Protein AF-0000000077609471 (afdb_homodimer)

pLDDT: mean 87.35, std 19.73, range [17.83, 98.81]

Foldseek 3Di:
DPPDPPPPCPDPPVVVVVVPDPPDDDDCPDDPDWQDLPLLLPLPQPQPQDLALVVLLVSLLVSLVRSLVSSVVSCCVGPVPDDCVQSVLQSVLSNLVSCLQRVQQFFFKWKAFAQCFLQRQQANPDPCSGHGQFTETNQVCHPFGWRDKEFAAFKIWTAGSFQWIWIAGHCPFQAGQDDDHRNHTDTAPQTGSVGFRWRDWYYYHFKIWTAGSSGWIWMWGWAQDPVGWTAEQDPALVQGGNHTGNHIDTQVVTGQWDDKEYAHFKIWTAHSSQWIKIAGQQLFLARQDDADNPQADPVGHGPSRRCVVGHHHIDTHPAVVHGDRGFQEKEDENFKIWTAHDRQRWIWMFGAFCFLQRACQDRDHGNHIDTNVVCSVFRWRYKYYAHFKIWTATSQQWIWMFGACQFLLGADDPHHHPSDTGNHIDTADQDQDPVRDDSRWSDKEDANFKIWTAHPRGWIWMFGQCLRSQGQCSDRGGHNHIDTRDLQPYFHAADPVGHTHRQADWRWSDKYYYNGMIMTGIHHPPD/DDPPPPPPCPDPPVVVVVVPDPPDPPPCPDDPQFQDQPLLLPLPLPPPQDLALVVLLVSLLVSLVRSLVSSVVSCCVGPVPDDCVQSVLQSVLSNLVSCLLRVQQFFFKWKAFACCFLQRQQANPDPCSGHGQFTETNQVCHPFGWRDKEFAAFKIWTAGNQQWIWIAGHCPFQAGQDDDHRNHTDTAPQTGSVGFRWRDWYYYHFKIWTAGSQGWIWMWGWAQDPVGWTAEQDPALVAGGNHTGNHIDTQVVTGQWDDKEYAHFKIWTAHSSQWIKIAGQQLFLARQDDADNPQADPVGHGPSRRCVVGHHHIDTHPAVVHGDRGFQEKEDENFKIWTAHDRQRWIWMFGAFCFLQRQCQDRDHGNHIDTNVVCSVFRWRYKYYAHFKIWTATSQQWIWMFGACQFLLGADDPHHHPSDTGNHIDTADQDQDPVRDDSRWSDKEDANFKIWTAHPRGWIWMFGQCLRSQGQCSDRGGHNHIDTRDLQPYFHAADPVGHTHRQADWRWSDKYYYNGMIMTGIHHPPD

Organism: Phytophthora infestans (NCBI:txid4787)

InterPro domains:
  IPR000408 Regulator of chromosome condensation, RCC1 [PR00633] (108-124)
  IPR000408 Regulator of chromosome condensation, RCC1 [PR00633] (146-159)
  IPR000408 Regulator of chromosome condensation, RCC1 [PR00633] (165-181)
  IPR000408 Regulator of chromosome condensation, RCC1 [PR00633] (215-231)
  IPR000408 Regulator of chromosome condensation, RCC1 [PR00633] (276-290)
  IPR000408 Regulator of chromosome condensation, RCC1 [PR00633] (386-404)
  IPR000408 Regulator of chromosome condensation, RCC1 [PR00633] (453-474)
  IPR000408 Regulator of chromosome condensation, RCC1 [PS00626] (149-159)
  IPR000408 Regulator of chromosome condensation, RCC1 [PS00626] (444-454)
  IPR000408 Regulator of chromosome condensation, RCC1 [PS50012] (107-162)
  IPR000408 Regulator of chromosome condensation, RCC1 [PS50012] (163-214)
  IPR000408 Regulator of chromosome condensation, RCC1 [PS50012] (215-273)
  IPR000408 Regulator of chromosome condensation, RCC1 [PS50012] (274-343)
  IPR000408 Regulator of chromosome condensation, RCC1 [PS50012] (345-396)
  IPR000408 Regulator of chromosome condensation, RCC1 [PS50012] (397-457)
  IPR000408 Regulator of chromosome condensation, RCC1 [PS50012] (458-524)
  IPR009091 Regulator of chromosome condensation 1/beta-lactamase-inhibitor protein II [G3DSA:2.130.10.30] (95-527)
  IPR009091 Regulator of chromosome condensation 1/beta-lactamase-inhibitor protein II [SSF50985] (106-522)
  IPR051553 Ran GTPase-activating [PTHR45982] (12-523)
  IPR058923 RCC1-like domain [PF25390] (109-520)

Solvent-accessible surface area (backbone atoms only — not comparable to full-atom values): 50930 Å² total; per-residue (Å²): 137,79,85,72,81,78,74,84,72,84,62,79,66,64,63,61,57,69,71,60,63,80,75,84,82,70,94,69,84,67,71,81,65,61,38,62,72,69,35,62,52,61,45,71,69,81,77,70,72,48,88,42,49,64,53,40,37,29,50,50,31,28,37,51,49,52,28,48,53,45,31,50,55,41,30,52,75,66,36,40,48,48,84,60,49,69,60,32,50,48,52,41,53,52,52,48,52,44,41,61,61,31,56,77,59,53,26,43,52,22,25,20,5,40,7,87,49,10,33,44,34,66,32,71,84,47,73,72,38,24,54,26,35,36,42,29,44,27,63,89,48,64,89,46,46,32,45,45,67,27,31,11,34,46,25,26,36,36,26,33,76,56,8,30,38,30,24,22,8,46,51,93,46,20,33,45,22,54,86,77,70,39,35,38,74,39,73,28,78,72,37,15,80,93,54,45,31,39,61,44,59,37,31,17,46,32,21,29,39,33,34,26,65,66,9,38,39,31,34,25,4,27,26,58,49,98,85,64,50,38,25,28,81,55,99,42,42,76,60,12,55,71,31,59,23,50,42,72,38,74,43,77,89,49,64,49,40,66,44,70,39,40,16,40,28,31,37,39,36,29,28,73,49,15,46,45,30,18,25,28,66,41,73,44,19,35,45,23,41,94,61,82,55,71,52,45,47,96,88,66,48,70,39,50,62,57,44,36,63,60,21,51,32,74,42,68,31,29,46,75,93,37,76,45,70,48,35,68,26,62,19,24,15,37,42,23,31,40,40,21,30,54,55,67,11,39,41,30,20,19,3,46,10,83,38,4,31,49,24,63,69,50,47,67,62,28,40,53,55,36,66,24,64,90,44,56,89,39,45,46,53,42,45,34,17,15,53,47,25,27,40,37,33,29,69,85,19,49,40,31,18,19,4,36,24,40,45,14,46,41,20,59,50,89,73,61,44,89,83,36,56,33,26,40,71,35,72,37,67,61,58,54,33,92,67,0,19,30,50,36,36,72,43,71,23,38,9,40,43,27,37,39,35,31,22,73,53,63,42,47,30,18,22,2,46,8,71,42,17,36,43,26,69,66,49,69,46,60,28,30,38,53,35,71,41,57,56,85,62,17,23,65,43,58,51,97,89,62,47,76,34,64,54,62,53,60,48,72,77,44,64,31,25,12,46,42,24,25,37,35,32,30,27,75,57,74,123,136,78,84,73,77,76,71,80,70,78,58,77,65,63,66,60,59,68,71,63,64,80,73,82,83,71,92,66,80,68,72,79,69,62,38,65,71,68,39,63,46,62,46,73,69,83,71,72,71,47,89,43,48,64,54,40,35,30,50,52,30,31,40,48,49,52,30,48,53,45,32,50,55,43,30,52,75,67,36,41,47,46,82,60,50,68,60,33,49,49,50,41,52,52,53,49,51,46,42,59,62,30,57,75,58,55,27,43,52,22,23,22,5,41,8,87,50,10,34,44,34,66,31,70,84,46,73,72,37,24,53,26,38,34,41,29,44,29,64,88,49,64,90,46,46,32,46,46,66,28,31,11,34,46,25,29,37,37,25,31,76,55,8,28,38,29,23,21,7,46,50,94,47,20,33,44,21,53,85,75,70,38,34,38,73,38,73,27,77,72,38,15,78,94,53,44,32,39,60,44,58,36,31,17,46,31,21,28,39,34,31,26,65,68,11,38,40,33,35,23,5,27,26,57,48,97,86,63,49,38,25,28,79,55,99,42,41,77,61,12,54,72,32,60,23,51,41,72,38,73,45,79,88,50,64,50,40,67,45,68,37,40,16,39,27,30,37,41,36,29,27,72,48,14,45,46,30,18,26,28,65,41,73,45,18,34,44,23,43,95,60,82,55,69,52,44,47,96,86,65,46,71,38,50,62,56,43,35,64,60,23,49,34,76,41,67,32,29,46,73,94,37,77,46,69,48,35,68,28,64,20,24,13,37,44,22,30,38,38,20,30,55,56,66,11,40,41,31,19,19,4,46,10,83,37,4,32,47,23,62,68,50,47,67,63,28,41,55,56,37,66,24,64,89,45,57,90,39,47,46,54,42,44,36,17,16,54,48,26,27,41,36,30,29,69,85,18,48,40,32,18,19,3,36,26,40,44,14,46,41,20,58,50,89,75,59,43,89,84,36,54,35,26,39,70,34,72,36,66,61,57,54,33,93,67,0,18,31,49,36,37,73,45,70,24,38,9,41,43,27,37,39,35,31,22,73,54,64,40,44,30,18,21,2,45,7,71,42,17,36,43,25,69,66,49,66,46,62,28,30,36,54,35,69,42,56,55,85,62,14,24,65,43,58,49,97,88,62,48,76,34,65,55,62,53,60,47,70,75,46,64,31,26,13,46,42,24,27,37,37,33,31,27,75,59,74,123

Sequence (1054 aa):
MKRGRVDVGVSKEQYEASLAAPADSHDEVGPFPRAPTQVLQARKIVLATPTSCSQEAARQLAALNRAFLANLKAQWVHNKTDSWTQNMKEYISYAREINAKFGAHAGQMLTFGSGDCGQLGHGVEKDKDLMVEFPLVVRPLVKLEIVRVACGGLHSAAITSAGEVFTWGCDDDGALGRVGDENIPTKVTGFGPQQATAVQVVGGDCHTAVVTLAGKVYTWGCYRDKEGKQWCDAPSAKDAFKKKQTEPFLIKALDNIADVRCGSSFNLARTNDGRVYSWGLGEMGQLGRTVDDQMKDFKGDYKVDMVYNDHLQPKPVTLGNDPLPVVKAIGCGSYHSLFALSSNGYLYTCGLNNYGQLGIGNTENCTELQLVEDLSSKNVAYVDGGSHHSVVLTIDGDVYTFGRADSGQLGMLETCSTGDFKDRPQKVTIPKPKDGGSRQVCMISSGSNHTLALTESNAIFSWGYGDMLALGNGVDRDENKPYQVDWSKATNGKDKKGKKMVFGKAEFLQVEAGGQHSAVLARSTDEMKRGRVDVGVSKEQYEASLAAPADSHDEVGPFPRAPTQVLQARKIVLATPTSCSQEAARQLAALNRAFLANLKAQWVHNKTDSWTQNMKEYISYAREINAKFGAHAGQMLTFGSGDCGQLGHGVEKDKDLMVEFPLVVRPLVKLEIVRVACGGLHSAAITSAGEVFTWGCDDDGALGRVGDENIPTKVTGFGPQQATAVQVVGGDCHTAVVTLAGKVYTWGCYRDKEGKQWCDAPSAKDAFKKKQTEPFLIKALDNIADVRCGSSFNLARTNDGRVYSWGLGEMGQLGRTVDDQMKDFKGDYKVDMVYNDHLQPKPVTLGNDPLPVVKAIGCGSYHSLFALSSNGYLYTCGLNNYGQLGIGNTENCTELQLVEDLSSKNVAYVDGGSHHSVVLTIDGDVYTFGRADSGQLGMLETCSTGDFKDRPQKVTIPKPKDGGSRQVCMISSGSNHTLALTESNAIFSWGYGDMLALGNGVDRDENKPYQVDWSKATNGKDKKGKKMVFGKAEFLQVEAGGQHSAVLARSTDE

Secondary structure (DSSP, 8-state):
-----------HHHHHHGGG----------------TTGGGG--------SSHHHHHHHHHHHHHHHHHHHHHHHHHH-TTS--HHHHHHHHHHHHHHHHHHS---BEEEEEEE-TTSTTSS-SSSHHHHEEEEEEE-GGGTTS-EEEEEE-SSEEEEEETT--EEEEE--TTSTTSS-S-TTS-EEPTTBSTTSB-EEEEEE-SSEEEEEETTS-EEEEE-EE-TT--EE---SSHHHHBT--EEEEEE-TT--SEEEEEE-SSEEEEEETTS-EEEEE--TTSTTSS------B-TTS-B-HHHIIIIISS-EE-EETTEEPPPEEEEEE-SSEEEEEETTT--EEEEE--TTSTT-SSS---EEEEEE-GGGTTS-EEEEEE-SSEEEEEETTS-EEEEEE-TTSTTS--SS--TT-EEEEEEEE-PPPPTT-----EEEEEE-SSEEEEEETTS-EEEEE--TTSTTSSSSSS-EEEEEE--GGG-EEEE-TTSPEEE--SEEEEEEEE-SSEEEEEEEE---/-----------HHHHHHGGGS---S-----------TTGGG---------SSHHHHHHHHHHHHHHHHHHHHHHHHHH-TTS--HHHHHHHHHHHHHHHHHHS---BEEEEEEE-TTSTTSS-SSSHHHHEEEEEEE-GGGTTS-EEEEEE-SSEEEEEETT--EEEEE--TTSTT-S-S-TTS-EEPTTBSTTSB-EEEEEE-SSEEEEEETTS-EEEEE-EE-TT--EE---SSHHHHBT--EEEEEE-TT--SEEEEEE-SSEEEEEETTS-EEEEE--TTSTTSS------B-TTS-B-HHHIIIIISS-EE-EETTEEPPPEEEEEE-SSEEEEEETTT--EEEEE--TTSTT-SSS---EEEEEE-GGGTTS-EEEEEE-SSEEEEEETTS-EEEEEE-TTSTTS--SS--TT-EEEEEEEE-PPPPTT-----EEEEEE-SSEEEEEETTS-EEEEE--TTSTTSSSSSS-EEEEEE--GGG-EEEE-TTSPEEE--SEEEEEEEE-SSEEEEEEEE---

Nearest PDB structures (foldseek):
  3mvd-assembly1_K  TM=8.685E-01  e=1.931E-36  Drosophila melanogaster
  6xzn-assembly1_A  TM=8.607E-01  e=6.988E-33  Arabidopsis thaliana
  8gqe-assembly1_B  TM=8.589E-01  e=3.641E-32  Arabidopsis thaliana
  4dnv-assembly3_A  TM=8.578E-01  e=7.385E-32  Arabidopsis thaliana
  4o2w-assembly4_D  TM=8.608E-01  e=1.487E-29  Homo sapiens

Radius of gyration: 32.78 Å; Cα contacts (8 Å, |Δi|>4): 3124; chains: 2; bounding box: 79×95×109 Å

Structure (mmCIF, N/CA/C/O backbone):
data_AF-0000000077609471-model_v1
#
loop_
_entity.id
_entity.type
_entity.pdbx_description
1 polymer 'Regulator of chromosome condensation (RCC1) repeat'
#
loop_
_atom_site.group_PDB
_atom_site.id
_atom_site.type_symbol
_atom_site.label_atom_id
_atom_site.label_alt_id
_atom_site.label_comp_id
_atom_site.label_asym_id
_atom_site.label_entity_id
_atom_site.label_seq_id
_atom_site.pdbx_PDB_ins_code
_atom_site.Cartn_x
_atom_site.Cartn_y
_atom_site.Cartn_z
_atom_site.occupancy
_atom_site.B_iso_or_equiv
_atom_site.auth_seq_id
_atom_site.auth_comp_id
_atom_site.auth_asym_id
_atom_site.auth_atom_id
_atom_site.pdbx_PDB_model_num
ATOM 1 N N . MET A 1 1 ? -4.031 4.238 -64.625 1 17.83 1 MET A N 1
ATOM 2 C CA . MET A 1 1 ? -2.6 4.273 -64.375 1 17.83 1 MET A CA 1
ATOM 3 C C . MET A 1 1 ? -2.324 3.967 -62.906 1 17.83 1 MET A C 1
ATOM 5 O O . MET A 1 1 ? -2.924 4.574 -62 1 17.83 1 MET A O 1
ATOM 9 N N . LYS A 1 2 ? -1.902 2.736 -62.531 1 18.12 2 LYS A N 1
ATOM 10 C CA . LYS A 1 2 ? -1.72 1.759 -61.469 1 18.12 2 LYS A CA 1
ATOM 11 C C . LYS A 1 2 ? -0.669 2.23 -60.469 1 18.12 2 LYS A C 1
ATOM 13 O O . LYS A 1 2 ? 0.48 2.479 -60.844 1 18.12 2 LYS A O 1
ATOM 18 N N . ARG A 1 3 ? -1.043 3.178 -59.562 1 21.06 3 ARG A N 1
ATOM 19 C CA . ARG A 1 3 ? -0.134 3.955 -58.75 1 21.06 3 ARG A CA 1
ATOM 20 C C . ARG A 1 3 ? 0.844 3.047 -58 1 21.06 3 ARG A C 1
ATOM 22 O O . ARG A 1 3 ? 0.43 2.152 -57.25 1 21.06 3 ARG A O 1
ATOM 29 N N . GLY A 1 4 ? 1.933 2.68 -58.5 1 19 4 GLY A N 1
ATOM 30 C CA . GLY A 1 4 ? 3.02 1.755 -58.219 1 19 4 GLY A CA 1
ATOM 31 C C . GLY A 1 4 ? 3.709 2.027 -56.906 1 19 4 GLY A C 1
ATOM 32 O O . GLY A 1 4 ? 3.895 3.186 -56.531 1 19 4 GLY A O 1
ATOM 33 N N . ARG A 1 5 ? 3.545 1.164 -55.844 1 23.3 5 ARG A N 1
ATOM 34 C CA . ARG A 1 5 ? 3.834 1.027 -54.406 1 23.3 5 ARG A CA 1
ATOM 35 C C . ARG A 1 5 ? 5.324 1.198 -54.156 1 23.3 5 ARG A C 1
ATOM 37 O O . ARG A 1 5 ? 6.109 0.271 -54.344 1 23.3 5 ARG A O 1
ATOM 44 N N . VAL A 1 6 ? 5.914 2.299 -54.656 1 22.89 6 VAL A N 1
ATOM 45 C CA . VAL A 1 6 ? 7.371 2.291 -54.656 1 22.89 6 VAL A CA 1
ATOM 46 C C . VAL A 1 6 ? 7.898 2.115 -53.25 1 22.89 6 VAL A C 1
ATOM 48 O O . VAL A 1 6 ? 7.484 2.832 -52.344 1 22.89 6 VAL A O 1
ATOM 51 N N . ASP A 1 7 ? 8.531 0.964 -52.812 1 20.86 7 ASP A N 1
ATOM 52 C CA . ASP A 1 7 ? 9.094 0.187 -51.719 1 20.86 7 ASP A CA 1
ATOM 53 C C . ASP A 1 7 ? 10.312 0.882 -51.125 1 20.86 7 ASP A C 1
ATOM 55 O O . ASP A 1 7 ? 11.375 0.929 -51.719 1 20.86 7 ASP A O 1
ATOM 59 N N . VAL A 1 8 ? 10.227 2.145 -50.781 1 23.44 8 VAL A N 1
ATOM 60 C CA . VAL A 1 8 ? 11.477 2.852 -50.531 1 23.44 8 VAL A CA 1
ATOM 61 C C . VAL A 1 8 ? 12.242 2.156 -49.406 1 23.44 8 VAL A C 1
ATOM 63 O O . VAL A 1 8 ? 11.727 2.014 -48.281 1 23.44 8 VAL A O 1
ATOM 66 N N . GLY A 1 9 ? 13.156 1.162 -49.594 1 21.67 9 GLY A N 1
ATOM 67 C CA . GLY A 1 9 ? 14.055 0.198 -49 1 21.67 9 GLY A CA 1
ATOM 68 C C . GLY A 1 9 ? 15.102 0.839 -48.094 1 21.67 9 GLY A C 1
ATOM 69 O O . GLY A 1 9 ? 15.992 1.539 -48.562 1 21.67 9 GLY A O 1
ATOM 70 N N . VAL A 1 10 ? 14.719 1.559 -47.031 1 27.59 10 VAL A N 1
ATOM 71 C CA . VAL A 1 10 ? 15.812 2.186 -46.312 1 27.59 10 VAL A CA 1
ATOM 72 C C . VAL A 1 10 ? 16.844 1.131 -45.906 1 27.59 10 VAL A C 1
ATOM 74 O O . VAL A 1 10 ? 16.484 0.086 -45.344 1 27.59 10 VAL A O 1
ATOM 77 N N . SER A 1 11 ? 18.094 1.059 -46.438 1 29.25 11 SER A N 1
ATOM 78 C CA . SER A 1 11 ? 19.141 0.04 -46.469 1 29.25 11 SER A CA 1
ATOM 79 C C . SER A 1 11 ? 19.766 -0.175 -45.094 1 29.25 11 SER A C 1
ATOM 81 O O . SER A 1 11 ? 19.625 0.667 -44.219 1 29.25 11 SER A O 1
ATOM 83 N N . LYS A 1 12 ? 20.469 -1.336 -44.844 1 31.86 12 LYS A N 1
ATOM 84 C CA . LYS A 1 12 ? 21.188 -1.97 -43.75 1 31.86 12 LYS A CA 1
ATOM 85 C C . LYS A 1 12 ? 22.25 -1.033 -43.188 1 31.86 12 LYS A C 1
ATOM 87 O O . LYS A 1 12 ? 22.422 -0.95 -41.969 1 31.86 12 LYS A O 1
ATOM 92 N N . GLU A 1 13 ? 22.844 -0.392 -44.062 1 31.94 13 GLU A N 1
ATOM 93 C CA . GLU A 1 13 ? 24.062 0.355 -43.812 1 31.94 13 GLU A CA 1
ATOM 94 C C . GLU A 1 13 ? 23.797 1.586 -42.938 1 31.94 13 GLU A C 1
ATOM 96 O O . GLU A 1 13 ? 24.578 1.905 -42.062 1 31.94 13 GLU A O 1
ATOM 101 N N . GLN A 1 14 ? 22.75 2.227 -43.344 1 28.56 14 GLN A N 1
ATOM 102 C CA . GLN A 1 14 ? 22.547 3.537 -42.75 1 28.56 14 GLN A CA 1
ATOM 103 C C . GLN A 1 14 ? 22.094 3.404 -41.281 1 28.56 14 GLN A C 1
ATOM 105 O O . GLN A 1 14 ? 22.188 4.355 -40.5 1 28.56 14 GLN A O 1
ATOM 110 N N . TYR A 1 15 ? 21.375 2.303 -41.031 1 27.06 15 TYR A N 1
ATOM 111 C CA . TYR A 1 15 ? 20.906 2.129 -39.688 1 27.06 15 TYR A CA 1
ATOM 112 C C . TYR A 1 15 ? 22.062 1.946 -38.719 1 27.06 15 TYR A C 1
ATOM 114 O O . TYR A 1 15 ? 22.047 2.486 -37.594 1 27.06 15 TYR A O 1
ATOM 122 N N . GLU A 1 16 ? 23.234 1.347 -39.062 1 28.75 16 GLU A N 1
ATOM 123 C CA . GLU A 1 16 ? 24.453 1.095 -38.281 1 28.75 16 GLU A CA 1
ATOM 124 C C . GLU A 1 16 ? 25.125 2.402 -37.875 1 28.75 16 GLU A C 1
ATOM 126 O O . GLU A 1 16 ? 25.688 2.494 -36.781 1 28.75 16 GLU A O 1
ATOM 131 N N . ALA A 1 17 ? 25.234 3.299 -38.75 1 30.55 17 ALA A N 1
ATOM 132 C CA . ALA A 1 17 ? 26.016 4.508 -38.531 1 30.55 17 ALA A CA 1
ATOM 133 C C . ALA A 1 17 ? 25.406 5.359 -37.406 1 30.55 17 ALA A C 1
ATOM 135 O O . ALA A 1 17 ? 26.109 6.102 -36.719 1 30.55 17 ALA A O 1
ATOM 136 N N . SER A 1 18 ? 24.031 5.453 -37.531 1 28.38 18 SER A N 1
ATOM 137 C CA . SER A 1 18 ? 23.438 6.441 -36.625 1 28.38 18 SER A CA 1
ATOM 138 C C . SER A 1 18 ? 23.625 6.043 -35.156 1 28.38 18 SER A C 1
ATOM 140 O O . SER A 1 18 ? 23.219 6.77 -34.25 1 28.38 18 SER A O 1
ATOM 142 N N . LEU A 1 19 ? 24.047 4.793 -34.844 1 27.58 19 LEU A N 1
ATOM 143 C CA . LEU A 1 19 ? 24.406 4.328 -33.531 1 27.58 19 LEU A CA 1
ATOM 144 C C . LEU A 1 19 ? 25.609 5.098 -33 1 27.58 19 LEU A C 1
ATOM 146 O O . LEU A 1 19 ? 26 4.93 -31.828 1 27.58 19 LEU A O 1
ATOM 150 N N . ALA A 1 20 ? 26.469 5.637 -33.781 1 25.31 20 ALA A N 1
ATOM 151 C CA . ALA A 1 20 ? 27.75 6.203 -33.375 1 25.31 20 ALA A CA 1
ATOM 152 C C . ALA A 1 20 ? 27.562 7.586 -32.781 1 25.31 20 ALA A C 1
ATOM 154 O O . ALA A 1 20 ? 28.547 8.312 -32.562 1 25.31 20 ALA A O 1
ATOM 155 N N . ALA A 1 21 ? 26.391 8.281 -33 1 28.08 21 ALA A N 1
ATOM 156 C CA . ALA A 1 21 ? 26.672 9.641 -32.562 1 28.08 21 ALA A CA 1
ATOM 157 C C . ALA A 1 21 ? 27.141 9.672 -31.109 1 28.08 21 ALA A C 1
ATOM 159 O O . ALA A 1 21 ? 26.578 8.969 -30.266 1 28.08 21 ALA A O 1
ATOM 160 N N . PRO A 1 22 ? 28.188 10.43 -30.75 1 24.09 22 PRO A N 1
ATOM 161 C CA . PRO A 1 22 ? 28.859 10.609 -29.453 1 24.09 22 PRO A CA 1
ATOM 162 C C . PRO A 1 22 ? 27.938 11.195 -28.391 1 24.09 22 PRO A C 1
ATOM 164 O O . PRO A 1 22 ? 27.438 12.312 -28.547 1 24.09 22 PRO A O 1
ATOM 167 N N . ALA A 1 23 ? 26.828 10.508 -28.062 1 25.17 23 ALA A N 1
ATOM 168 C CA . ALA A 1 23 ? 25.859 11.156 -27.188 1 25.17 23 ALA A CA 1
ATOM 169 C C . ALA A 1 23 ? 26.562 11.867 -26.031 1 25.17 23 ALA A C 1
ATOM 171 O O . ALA A 1 23 ? 27.547 11.352 -25.469 1 25.17 23 ALA A O 1
ATOM 172 N N . ASP A 1 24 ? 26.391 13.086 -25.781 1 23.73 24 ASP A N 1
ATOM 173 C CA . ASP A 1 24 ? 26.875 14.07 -24.828 1 23.73 24 ASP A CA 1
ATOM 174 C C . ASP A 1 24 ? 26.75 13.562 -23.391 1 23.73 24 ASP A C 1
ATOM 176 O O . ASP A 1 24 ? 25.828 12.805 -23.078 1 23.73 24 ASP A O 1
ATOM 180 N N . SER A 1 25 ? 27.625 13.672 -22.359 1 23.03 25 SER A N 1
ATOM 181 C CA . SER A 1 25 ? 28.203 13.172 -21.125 1 23.03 25 SER A CA 1
ATOM 182 C C . SER A 1 25 ? 27.203 13.25 -19.984 1 23.03 25 SER A C 1
ATOM 184 O O . SER A 1 25 ? 27.266 12.453 -19.031 1 23.03 25 SER A O 1
ATOM 186 N N . HIS A 1 26 ? 26.453 14.344 -19.609 1 21.78 26 HIS A N 1
ATOM 187 C CA . HIS A 1 26 ? 26.344 14.633 -18.188 1 21.78 26 HIS A CA 1
ATOM 188 C C . HIS A 1 26 ? 25.312 13.719 -17.516 1 21.78 26 HIS A C 1
ATOM 190 O O . HIS A 1 26 ? 25.594 13.109 -16.484 1 21.78 26 HIS A O 1
ATOM 196 N N . ASP A 1 27 ? 23.891 14.102 -17.547 1 25.84 27 ASP A N 1
ATOM 197 C CA . ASP A 1 27 ? 23.125 13.867 -16.312 1 25.84 27 ASP A CA 1
ATOM 198 C C . ASP A 1 27 ? 22.734 12.398 -16.188 1 25.84 27 ASP A C 1
ATOM 200 O O . ASP A 1 27 ? 21.953 11.883 -17 1 25.84 27 ASP A O 1
ATOM 204 N N . GLU A 1 28 ? 23.562 11.477 -15.742 1 24.55 28 GLU A N 1
ATOM 205 C CA . GLU A 1 28 ? 23.656 10.039 -15.477 1 24.55 28 GLU A CA 1
ATOM 206 C C . GLU A 1 28 ? 22.516 9.578 -14.555 1 24.55 28 GLU A C 1
ATOM 208 O O . GLU A 1 28 ? 22.641 9.656 -13.336 1 24.55 28 GLU A O 1
ATOM 213 N N . VAL A 1 29 ? 21.297 9.859 -14.812 1 29.89 29 VAL A N 1
ATOM 214 C CA . VAL A 1 29 ? 20.344 9.148 -13.953 1 29.89 29 VAL A CA 1
ATOM 215 C C . VAL A 1 29 ? 20.688 7.656 -13.938 1 29.89 29 VAL A C 1
ATOM 217 O O . VAL A 1 29 ? 20.547 6.969 -14.953 1 29.89 29 VAL A O 1
ATOM 220 N N . GLY A 1 30 ? 21.75 7.176 -13.164 1 27.77 30 GLY A N 1
ATOM 221 C CA . GLY A 1 30 ? 22.312 5.844 -12.977 1 27.77 30 GLY A CA 1
ATOM 222 C C . GLY A 1 30 ? 21.25 4.793 -12.711 1 27.77 30 GLY A C 1
ATOM 223 O O . GLY A 1 30 ? 20.109 5.121 -12.352 1 27.77 30 GLY A O 1
ATOM 224 N N . PRO A 1 31 ? 21.484 3.631 -13.297 1 31.11 31 PRO A N 1
ATOM 225 C CA . PRO A 1 31 ? 20.703 2.398 -13.203 1 31.11 31 PRO A CA 1
ATOM 226 C C . PRO A 1 31 ? 20.312 2.055 -11.758 1 31.11 31 PRO A C 1
ATOM 228 O O . PRO A 1 31 ? 21 2.471 -10.82 1 31.11 31 PRO A O 1
ATOM 231 N N . PHE A 1 32 ? 19.188 1.836 -11.453 1 33.22 32 PHE A N 1
ATOM 232 C CA . PHE A 1 32 ? 18.766 1.425 -10.125 1 33.22 32 PHE A CA 1
ATOM 233 C C . PHE A 1 32 ? 19.766 0.44 -9.516 1 33.22 32 PHE A C 1
ATOM 235 O O . PHE A 1 32 ? 20.094 -0.58 -10.133 1 33.22 32 PHE A O 1
ATOM 242 N N . PRO A 1 33 ? 20.688 0.856 -8.742 1 32.66 33 PRO A N 1
ATOM 243 C CA . PRO A 1 33 ? 21.734 -0.01 -8.188 1 32.66 33 PRO A CA 1
ATOM 244 C C . PRO A 1 33 ? 21.172 -1.279 -7.551 1 32.66 33 PRO A C 1
ATOM 246 O O . PRO A 1 33 ? 20.188 -1.218 -6.805 1 32.66 33 PRO A O 1
ATOM 249 N N . ARG A 1 34 ? 21.469 -2.621 -8.148 1 30.86 34 ARG A N 1
ATOM 250 C CA . ARG A 1 34 ? 21.203 -4.055 -8.047 1 30.86 34 ARG A CA 1
ATOM 251 C C . ARG A 1 34 ? 21.656 -4.602 -6.699 1 30.86 34 ARG A C 1
ATOM 253 O O . ARG A 1 34 ? 22.75 -4.289 -6.227 1 30.86 34 ARG A O 1
ATOM 260 N N . ALA A 1 35 ? 20.844 -4.926 -5.75 1 33.88 35 ALA A N 1
ATOM 261 C CA . ALA A 1 35 ? 21.422 -5.738 -4.684 1 33.88 35 ALA A CA 1
ATOM 262 C C . ALA A 1 35 ? 22.312 -6.84 -5.25 1 33.88 35 ALA A C 1
ATOM 264 O O . ALA A 1 35 ? 21.938 -7.5 -6.227 1 33.88 35 ALA A O 1
ATOM 265 N N . PRO A 1 36 ? 23.609 -6.902 -4.891 1 31.59 36 PRO A N 1
ATOM 266 C CA . PRO A 1 36 ? 24.453 -7.98 -5.398 1 31.59 36 PRO A CA 1
ATOM 267 C C . PRO A 1 36 ? 23.844 -9.359 -5.195 1 31.59 36 PRO A C 1
ATOM 269 O O . PRO A 1 36 ? 23.047 -9.555 -4.273 1 31.59 36 PRO A O 1
ATOM 272 N N . THR A 1 37 ? 24.062 -10.453 -6.129 1 34.44 37 THR A N 1
ATOM 273 C CA . THR A 1 37 ? 23.641 -11.836 -6.32 1 34.44 37 THR A CA 1
ATOM 274 C C . THR A 1 37 ? 23.828 -12.641 -5.035 1 34.44 37 THR A C 1
ATOM 276 O O . THR A 1 37 ? 23.031 -13.531 -4.734 1 34.44 37 THR A O 1
ATOM 279 N N . GLN A 1 38 ? 24.969 -12.375 -4.352 1 32.84 38 GLN A N 1
ATOM 280 C CA . GLN A 1 38 ? 25.406 -13.234 -3.254 1 32.84 38 GLN A CA 1
ATOM 281 C C . GLN A 1 38 ? 24.469 -13.109 -2.055 1 32.84 38 GLN A C 1
ATOM 283 O O . GLN A 1 38 ? 24.375 -14.031 -1.24 1 32.84 38 GLN A O 1
ATOM 288 N N . VAL A 1 39 ? 23.922 -12.016 -1.865 1 32.56 39 VAL A N 1
ATOM 289 C CA . VAL A 1 39 ? 23.297 -11.797 -0.566 1 32.56 39 VAL A CA 1
ATOM 290 C C . VAL A 1 39 ? 21.984 -12.57 -0.493 1 32.56 39 VAL A C 1
ATOM 292 O O . VAL A 1 39 ? 21.547 -12.977 0.59 1 32.56 39 VAL A O 1
ATOM 295 N N . LEU A 1 40 ? 21.281 -12.688 -1.551 1 35.09 40 LEU A N 1
ATOM 296 C CA . LEU A 1 40 ? 20.062 -13.461 -1.411 1 35.09 40 LEU A CA 1
ATOM 297 C C . LEU A 1 40 ? 20.375 -14.953 -1.304 1 35.09 40 LEU A C 1
ATOM 299 O O . LEU A 1 40 ? 19.469 -15.766 -1.137 1 35.09 40 LEU A O 1
ATOM 303 N N . GLN A 1 41 ? 21.594 -15.422 -1.54 1 34 41 GLN A N 1
ATOM 304 C CA . GLN A 1 41 ? 21.969 -16.828 -1.47 1 34 41 GLN A CA 1
ATOM 305 C C . GLN A 1 41 ? 21.906 -17.344 -0.037 1 34 41 GLN A C 1
ATOM 307 O O . GLN A 1 41 ? 21.906 -18.562 0.191 1 34 41 GLN A O 1
ATOM 312 N N . ALA A 1 42 ? 22.094 -16.422 0.981 1 33.44 42 ALA A N 1
ATOM 313 C CA . ALA A 1 42 ? 22.484 -16.984 2.275 1 33.44 42 ALA A CA 1
ATOM 314 C C . ALA A 1 42 ? 21.281 -17.594 2.996 1 33.44 42 ALA A C 1
ATOM 316 O O . ALA A 1 42 ? 21.344 -17.859 4.195 1 33.44 42 ALA A O 1
ATOM 317 N N . ARG A 1 43 ? 20.234 -17.719 2.492 1 35.47 43 ARG A N 1
ATOM 318 C CA . ARG A 1 43 ? 19.297 -18.359 3.412 1 35.47 43 ARG A CA 1
ATOM 319 C C . ARG A 1 43 ? 19.75 -19.766 3.748 1 35.47 43 ARG A C 1
ATOM 321 O O . ARG A 1 43 ? 19.328 -20.734 3.104 1 35.47 43 ARG A O 1
ATOM 328 N N . LYS A 1 44 ? 21.016 -20.062 4.09 1 33.97 44 LYS A N 1
ATOM 329 C CA . LYS A 1 44 ? 21.25 -21.406 4.602 1 33.97 44 LYS A CA 1
ATOM 330 C C . LYS A 1 44 ? 20.453 -21.656 5.875 1 33.97 44 LYS A C 1
ATOM 332 O O . LYS A 1 44 ? 20.844 -21.203 6.957 1 33.97 44 LYS A O 1
ATOM 337 N N . ILE A 1 45 ? 19.172 -21.656 5.941 1 37.28 45 ILE A N 1
ATOM 338 C CA . ILE A 1 45 ? 18.406 -22.094 7.102 1 37.28 45 ILE A CA 1
ATOM 339 C C . ILE A 1 45 ? 18.875 -23.484 7.539 1 37.28 45 ILE A C 1
ATOM 341 O O . ILE A 1 45 ? 18.891 -24.422 6.742 1 37.28 45 ILE A O 1
ATOM 345 N N . VAL A 1 46 ? 19.656 -23.609 8.469 1 38.19 46 VAL A N 1
ATOM 346 C CA . VAL A 1 46 ? 19.922 -24.875 9.148 1 38.19 46 VAL A CA 1
ATOM 347 C C . VAL A 1 46 ? 18.609 -25.578 9.469 1 38.19 46 VAL A C 1
ATOM 349 O O . VAL A 1 46 ? 17.688 -24.969 10.016 1 38.19 46 VAL A O 1
ATOM 352 N N . LEU A 1 47 ? 18.328 -26.812 8.914 1 44.88 47 LEU A N 1
ATOM 353 C CA . LEU A 1 47 ? 17.25 -27.703 8.492 1 44.88 47 LEU A CA 1
ATOM 354 C C . LEU A 1 47 ? 16.562 -28.312 9.703 1 44.88 47 LEU A C 1
ATOM 356 O O . LEU A 1 47 ? 16.906 -29.422 10.133 1 44.88 47 LEU A O 1
ATOM 360 N N . ALA A 1 48 ? 16.562 -27.828 10.953 1 42.44 48 ALA A N 1
ATOM 361 C CA . ALA A 1 48 ? 15.625 -28.641 11.711 1 42.44 48 ALA A CA 1
ATOM 362 C C . ALA A 1 48 ? 14.234 -28.594 11.078 1 42.44 48 ALA A C 1
ATOM 364 O O . ALA A 1 48 ? 13.773 -27.531 10.656 1 42.44 48 ALA A O 1
ATOM 365 N N . THR A 1 49 ? 13.773 -29.672 10.734 1 59.28 49 THR A N 1
ATOM 366 C CA . THR A 1 49 ? 12.461 -29.859 10.133 1 59.28 49 THR A CA 1
ATOM 367 C C . THR A 1 49 ? 11.375 -29.188 10.977 1 59.28 49 THR A C 1
ATOM 369 O O . THR A 1 49 ? 11.227 -29.484 12.164 1 59.28 49 THR A O 1
ATOM 372 N N . PRO A 1 50 ? 10.773 -28.125 10.508 1 65.19 50 PRO A N 1
ATOM 373 C CA . PRO A 1 50 ? 9.703 -27.484 11.281 1 65.19 50 PRO A CA 1
ATOM 374 C C . PRO A 1 50 ? 8.562 -28.438 11.625 1 65.19 50 PRO A C 1
ATOM 376 O O . PRO A 1 50 ? 8.258 -29.344 10.844 1 65.19 50 PRO A O 1
ATOM 379 N N . THR A 1 51 ? 8.109 -28.25 12.828 1 73.19 51 THR A N 1
ATOM 380 C CA . THR A 1 51 ? 7.051 -29.125 13.305 1 73.19 51 THR A CA 1
ATOM 381 C C . THR A 1 51 ? 5.695 -28.438 13.234 1 73.19 51 THR A C 1
ATOM 383 O O . THR A 1 51 ? 4.652 -29.078 13.414 1 73.19 51 THR A O 1
ATOM 386 N N . SER A 1 52 ? 5.777 -27.109 13.039 1 84.06 52 SER A N 1
ATOM 387 C CA . SER A 1 52 ? 4.516 -26.375 12.938 1 84.06 52 SER A CA 1
ATOM 388 C C . SER A 1 52 ? 4.609 -25.234 11.938 1 84.06 52 SER A C 1
ATOM 390 O O . SER A 1 52 ? 5.707 -24.812 11.578 1 84.06 52 SER A O 1
ATOM 392 N N . CYS A 1 53 ? 3.451 -24.812 11.5 1 87.94 53 CYS A N 1
ATOM 393 C CA . CYS A 1 53 ? 3.406 -23.703 10.57 1 87.94 53 CYS A CA 1
ATOM 394 C C . CYS A 1 53 ? 3.961 -22.438 11.211 1 87.94 53 CYS A C 1
ATOM 396 O O . CYS A 1 53 ? 4.652 -21.641 10.562 1 87.94 53 CYS A O 1
ATOM 398 N N . SER A 1 54 ? 3.695 -22.281 12.484 1 86.5 54 SER A N 1
ATOM 399 C CA . SER A 1 54 ? 4.199 -21.109 13.188 1 86.5 54 SER A CA 1
ATOM 400 C C . SER A 1 54 ? 5.723 -21.109 13.25 1 86.5 54 SER A C 1
ATOM 402 O O . SER A 1 54 ? 6.359 -20.062 13.078 1 86.5 54 SER A O 1
ATOM 404 N N . GLN A 1 55 ? 6.246 -22.234 13.477 1 87.62 55 GLN A N 1
ATOM 405 C CA . GLN A 1 55 ? 7.699 -22.359 13.516 1 87.62 55 GLN A CA 1
ATOM 406 C C . GLN A 1 55 ? 8.305 -22.109 12.141 1 87.62 55 GLN A C 1
ATOM 408 O O . GLN A 1 55 ? 9.344 -21.453 12.023 1 87.62 55 GLN A O 1
ATOM 413 N N . GLU A 1 56 ? 7.656 -22.656 11.195 1 89.06 56 GLU A N 1
ATOM 414 C CA . GLU A 1 56 ? 8.164 -22.453 9.844 1 89.06 56 GLU A CA 1
ATOM 415 C C . GLU A 1 56 ? 8.055 -20.984 9.438 1 89.06 56 GLU A C 1
ATOM 417 O O . GLU A 1 56 ? 8.961 -20.438 8.789 1 89.06 56 GLU A O 1
ATOM 422 N N . ALA A 1 57 ? 6.969 -20.328 9.812 1 90 57 ALA A N 1
ATOM 423 C CA . ALA A 1 57 ? 6.832 -18.891 9.547 1 90 57 ALA A CA 1
ATOM 424 C C . ALA A 1 57 ? 7.98 -18.109 10.172 1 90 57 ALA A C 1
ATOM 426 O O . ALA A 1 57 ? 8.578 -17.234 9.531 1 90 57 ALA A O 1
ATOM 427 N N . ALA A 1 58 ? 8.289 -18.438 11.398 1 90.5 58 ALA A N 1
ATOM 428 C CA . ALA A 1 58 ? 9.375 -17.766 12.109 1 90.5 58 ALA A CA 1
ATOM 429 C C . ALA A 1 58 ? 10.711 -17.984 11.414 1 90.5 58 ALA A C 1
ATOM 431 O O . ALA A 1 58 ? 11.516 -17.062 11.273 1 90.5 58 ALA A O 1
ATOM 432 N N . ARG A 1 59 ? 10.883 -19.172 10.977 1 89.62 59 ARG A N 1
ATOM 433 C CA . ARG A 1 59 ? 12.117 -19.516 10.281 1 89.62 59 ARG A CA 1
ATOM 434 C C . ARG A 1 59 ? 12.234 -18.75 8.961 1 89.62 59 ARG A C 1
ATOM 436 O O . ARG A 1 59 ? 13.297 -18.219 8.641 1 89.62 59 ARG A O 1
ATOM 443 N N . GLN A 1 60 ? 11.172 -18.719 8.25 1 90.62 60 GLN A N 1
ATOM 444 C CA . GLN A 1 60 ? 11.156 -18.031 6.965 1 90.62 60 GLN A CA 1
ATOM 445 C C . GLN A 1 60 ? 11.359 -16.531 7.152 1 90.62 60 GLN A C 1
ATOM 447 O O . GLN A 1 60 ? 12.07 -15.891 6.375 1 90.62 60 GLN A O 1
ATOM 452 N N . LEU A 1 61 ? 10.758 -16 8.156 1 92.12 61 LEU A N 1
ATOM 453 C CA . LEU A 1 61 ? 10.914 -14.578 8.43 1 92.12 61 LEU A CA 1
ATOM 454 C C . LEU A 1 61 ? 12.352 -14.258 8.828 1 92.12 61 LEU A C 1
ATOM 456 O O . LEU A 1 61 ? 12.914 -13.25 8.398 1 92.12 61 LEU A O 1
ATOM 460 N N . ALA A 1 62 ? 12.93 -15.117 9.656 1 92.44 62 ALA A N 1
ATOM 461 C CA . ALA A 1 62 ? 14.32 -14.914 10.039 1 92.44 62 ALA A CA 1
ATOM 462 C C . ALA A 1 62 ? 15.234 -14.938 8.82 1 92.44 62 ALA A C 1
ATOM 464 O O . ALA A 1 62 ? 16.156 -14.125 8.711 1 92.44 62 ALA A O 1
ATOM 465 N N . ALA A 1 63 ? 14.969 -15.867 7.961 1 90 63 ALA A N 1
ATOM 466 C CA . ALA A 1 63 ? 15.758 -15.961 6.734 1 90 63 ALA A CA 1
ATOM 467 C C . ALA A 1 63 ? 15.57 -14.719 5.871 1 90 63 ALA A C 1
ATOM 469 O O . ALA A 1 63 ? 16.531 -14.172 5.332 1 90 63 ALA A O 1
ATOM 470 N N . LEU A 1 64 ? 14.328 -14.297 5.727 1 91 64 LEU A N 1
ATOM 471 C CA . LEU A 1 64 ? 14.016 -13.086 4.977 1 91 64 LEU A CA 1
ATOM 472 C C . LEU A 1 64 ? 14.727 -11.875 5.57 1 91 64 LEU A C 1
ATOM 474 O O . LEU A 1 64 ? 15.344 -11.094 4.848 1 91 64 LEU A O 1
ATOM 478 N N . ASN A 1 65 ? 14.609 -11.766 6.898 1 93.69 65 ASN A N 1
ATOM 479 C CA . ASN A 1 65 ? 15.227 -10.641 7.598 1 93.69 65 ASN A CA 1
ATOM 480 C C . ASN A 1 65 ? 16.75 -10.625 7.41 1 93.69 65 ASN A C 1
ATOM 482 O O . ASN A 1 65 ? 17.328 -9.562 7.176 1 93.69 65 ASN A O 1
ATOM 486 N N . ARG A 1 66 ? 17.406 -11.742 7.449 1 91.94 66 ARG A N 1
ATOM 487 C CA . ARG A 1 66 ? 18.844 -11.852 7.25 1 91.94 66 ARG A CA 1
ATOM 488 C C . ARG A 1 66 ? 19.234 -11.43 5.836 1 91.94 66 ARG A C 1
ATOM 490 O O . ARG A 1 66 ? 20.156 -10.641 5.648 1 91.94 66 ARG A O 1
ATOM 497 N N . ALA A 1 67 ? 18.516 -12.039 4.93 1 88.94 67 ALA A N 1
ATOM 498 C CA . ALA A 1 67 ? 18.797 -11.734 3.529 1 88.94 67 ALA A CA 1
ATOM 499 C C . ALA A 1 67 ? 18.562 -10.25 3.234 1 88.94 67 ALA A C 1
ATOM 501 O O . ALA A 1 67 ? 19.344 -9.633 2.492 1 88.94 67 ALA A O 1
ATOM 502 N N . PHE A 1 68 ? 17.531 -9.719 3.766 1 92.44 68 PHE A N 1
ATOM 503 C CA . PHE A 1 68 ? 17.172 -8.328 3.512 1 92.44 68 PHE A CA 1
ATOM 504 C C . PHE A 1 68 ? 18.219 -7.387 4.113 1 92.44 68 PHE A C 1
ATOM 506 O O . PHE A 1 68 ? 18.609 -6.402 3.482 1 92.44 68 PHE A O 1
ATOM 513 N N . LEU A 1 69 ? 18.641 -7.668 5.328 1 93.31 69 LEU A N 1
ATOM 514 C CA . LEU A 1 69 ? 19.688 -6.871 5.953 1 93.31 69 LEU A CA 1
ATOM 515 C C . LEU A 1 69 ? 20.953 -6.887 5.102 1 93.31 69 LEU A C 1
ATOM 517 O O . LEU A 1 69 ? 21.578 -5.848 4.898 1 93.31 69 LEU A O 1
ATOM 521 N N . ALA A 1 70 ? 21.312 -8.016 4.586 1 90.19 70 ALA A N 1
ATOM 522 C CA . ALA A 1 70 ? 22.469 -8.125 3.707 1 90.19 70 ALA A CA 1
ATOM 523 C C . ALA A 1 70 ? 22.281 -7.293 2.439 1 90.19 70 ALA A C 1
ATOM 525 O O . ALA A 1 70 ? 23.219 -6.637 1.974 1 90.19 70 ALA A O 1
ATOM 526 N N . ASN A 1 71 ? 21.141 -7.371 1.927 1 89.31 71 ASN A N 1
ATOM 527 C CA . ASN A 1 71 ? 20.812 -6.59 0.739 1 89.31 71 ASN A CA 1
ATOM 528 C C . ASN A 1 71 ? 20.953 -5.094 0.997 1 89.31 71 ASN A C 1
ATOM 530 O O . ASN A 1 71 ? 21.469 -4.359 0.151 1 89.31 71 ASN A O 1
ATOM 534 N N . LEU A 1 72 ? 20.422 -4.676 2.086 1 92.12 72 LEU A N 1
ATOM 535 C CA . LEU A 1 72 ? 20.484 -3.246 2.377 1 92.12 72 LEU A CA 1
ATOM 536 C C . LEU A 1 72 ? 21.922 -2.795 2.619 1 92.12 72 LEU A C 1
ATOM 538 O O . LEU A 1 72 ? 22.281 -1.663 2.285 1 92.12 72 LEU A O 1
ATOM 542 N N . LYS A 1 73 ? 22.781 -3.645 3.174 1 91.38 73 LYS A N 1
ATOM 543 C CA . LYS A 1 73 ? 24.203 -3.332 3.281 1 91.38 73 LYS A CA 1
ATOM 544 C C . LYS A 1 73 ? 24.828 -3.131 1.904 1 91.38 73 LYS A C 1
ATOM 546 O O . LYS A 1 73 ? 25.641 -2.213 1.708 1 91.38 73 LYS A O 1
ATOM 551 N N . ALA A 1 74 ? 24.422 -3.951 1.004 1 89.25 74 ALA A N 1
ATOM 552 C CA . ALA A 1 74 ? 24.906 -3.805 -0.367 1 89.25 74 ALA A CA 1
ATOM 553 C C . ALA A 1 74 ? 24.391 -2.506 -0.99 1 89.25 74 ALA A C 1
ATOM 555 O O . ALA A 1 74 ? 25.141 -1.807 -1.675 1 89.25 74 ALA A O 1
ATOM 556 N N . GLN A 1 75 ? 23.094 -2.24 -0.778 1 89.69 75 GLN A N 1
ATOM 557 C CA . GLN A 1 75 ? 22.531 -1 -1.295 1 89.69 75 GLN A CA 1
ATOM 558 C C . GLN A 1 75 ? 23.266 0.216 -0.737 1 89.69 75 GLN A C 1
ATOM 560 O O . GLN A 1 75 ? 23.484 1.2 -1.449 1 89.69 75 GLN A O 1
ATOM 565 N N . TRP A 1 76 ? 23.641 0.194 0.484 1 91.75 76 TRP A N 1
ATOM 566 C CA . TRP A 1 76 ? 24.359 1.298 1.109 1 91.75 76 TRP A CA 1
ATOM 567 C C . TRP A 1 76 ? 25.672 1.568 0.384 1 91.75 76 TRP A C 1
ATOM 569 O O . TRP A 1 76 ? 26.078 2.723 0.229 1 91.75 76 TRP A O 1
ATOM 579 N N . VAL A 1 77 ? 26.266 0.582 -0.127 1 91.06 77 VAL A N 1
ATOM 580 C CA . VAL A 1 77 ? 27.562 0.708 -0.799 1 91.06 77 VAL A CA 1
ATOM 581 C C . VAL A 1 77 ? 27.359 1.222 -2.223 1 91.06 77 VAL A C 1
ATOM 583 O O . VAL A 1 77 ? 28.109 2.078 -2.693 1 91.06 77 VAL A O 1
ATOM 586 N N . HIS A 1 78 ? 26.219 0.85 -2.867 1 89.38 78 HIS A N 1
ATOM 587 C CA . HIS A 1 78 ? 26.094 1.103 -4.297 1 89.38 78 HIS A CA 1
ATOM 588 C C . HIS A 1 78 ? 25.062 2.182 -4.582 1 89.38 78 HIS A C 1
ATOM 590 O O . HIS A 1 78 ? 25.109 2.842 -5.621 1 89.38 78 HIS A O 1
ATOM 596 N N . ASN A 1 79 ? 24.062 2.355 -3.73 1 90.56 79 ASN A N 1
ATOM 597 C CA . ASN A 1 79 ? 22.938 3.252 -3.951 1 90.56 79 ASN A CA 1
ATOM 598 C C . ASN A 1 79 ? 22.625 4.074 -2.705 1 90.56 79 ASN A C 1
ATOM 600 O O . ASN A 1 79 ? 21.469 4.145 -2.277 1 90.56 79 ASN A O 1
ATOM 604 N N . LYS A 1 80 ? 23.609 4.703 -2.219 1 90.88 80 LYS A N 1
ATOM 605 C CA . LYS A 1 80 ? 23.531 5.371 -0.92 1 90.88 80 LYS A CA 1
ATOM 606 C C . LYS A 1 80 ? 22.5 6.5 -0.938 1 90.88 80 LYS A C 1
ATOM 608 O O . LYS A 1 80 ? 21.891 6.797 0.083 1 90.88 80 LYS A O 1
ATOM 613 N N . THR A 1 81 ? 22.297 7.129 -2.078 1 90.88 81 THR A N 1
ATOM 614 C CA . THR A 1 81 ? 21.516 8.359 -2.115 1 90.88 81 THR A CA 1
ATOM 615 C C . THR A 1 81 ? 20.188 8.125 -2.83 1 90.88 81 THR A C 1
ATOM 617 O O . THR A 1 81 ? 19.406 9.062 -3.025 1 90.88 81 THR A O 1
ATOM 620 N N . ASP A 1 82 ? 19.906 6.93 -3.199 1 91.25 82 ASP A N 1
ATOM 621 C CA . ASP A 1 82 ? 18.641 6.617 -3.877 1 91.25 82 ASP A CA 1
ATOM 622 C C . ASP A 1 82 ? 17.609 6.09 -2.893 1 91.25 82 ASP A C 1
ATOM 624 O O . ASP A 1 82 ? 17.953 5.668 -1.787 1 91.25 82 ASP A O 1
ATOM 628 N N . SER A 1 83 ? 16.391 6.238 -3.361 1 92.12 83 SER A N 1
ATOM 629 C CA . SER A 1 83 ? 15.312 5.684 -2.553 1 92.12 83 SER A CA 1
ATOM 630 C C . SER A 1 83 ? 15.328 4.16 -2.58 1 92.12 83 SER A C 1
ATOM 632 O O . SER A 1 83 ? 15.523 3.555 -3.635 1 92.12 83 SER A O 1
ATOM 634 N N . TRP A 1 84 ? 15.164 3.588 -1.424 1 93.31 84 TRP A N 1
ATOM 635 C CA . TRP A 1 84 ? 15.094 2.135 -1.318 1 93.31 84 TRP A CA 1
ATOM 636 C C . TRP A 1 84 ? 13.648 1.665 -1.241 1 93.31 84 TRP A C 1
ATOM 638 O O . TRP A 1 84 ? 13.359 0.599 -0.691 1 93.31 84 TRP A O 1
ATOM 648 N N . THR A 1 85 ? 12.734 2.451 -1.724 1 90.88 85 THR A N 1
ATOM 649 C CA . THR A 1 85 ? 11.305 2.166 -1.634 1 90.88 85 THR A CA 1
ATOM 650 C C . THR A 1 85 ? 10.977 0.833 -2.303 1 90.88 85 THR A C 1
ATOM 652 O O . THR A 1 85 ? 10.18 0.052 -1.78 1 90.88 85 THR A O 1
ATOM 655 N N . GLN A 1 86 ? 11.547 0.553 -3.412 1 86.69 86 GLN A N 1
ATOM 656 C CA . GLN A 1 86 ? 11.273 -0.697 -4.113 1 86.69 86 GLN A CA 1
ATOM 657 C C . GLN A 1 86 ? 11.711 -1.9 -3.285 1 86.69 86 GLN A C 1
ATOM 659 O O . GLN A 1 86 ? 11.047 -2.936 -3.277 1 86.69 86 GLN A O 1
ATOM 664 N N . ASN A 1 87 ? 12.852 -1.753 -2.588 1 90.56 87 ASN A N 1
ATOM 665 C CA . ASN A 1 87 ? 13.297 -2.816 -1.694 1 90.56 87 ASN A CA 1
ATOM 666 C C . ASN A 1 87 ? 12.289 -3.068 -0.575 1 90.56 87 ASN A C 1
ATOM 668 O O . ASN A 1 87 ? 12.031 -4.219 -0.219 1 90.56 87 ASN A O 1
ATOM 672 N N . MET A 1 88 ? 11.75 -1.962 -0.095 1 92.94 88 MET A N 1
ATOM 673 C CA . MET A 1 88 ? 10.773 -2.09 0.982 1 92.94 88 MET A CA 1
ATOM 674 C C . MET A 1 88 ? 9.516 -2.809 0.497 1 92.94 88 MET A C 1
ATOM 676 O O . MET A 1 88 ? 9 -3.695 1.18 1 92.94 88 MET A O 1
ATOM 680 N N . LYS A 1 89 ? 9.102 -2.461 -0.649 1 87.75 89 LYS A N 1
ATOM 681 C CA . LYS A 1 89 ? 7.914 -3.092 -1.215 1 87.75 89 LYS A CA 1
ATOM 682 C C . LYS A 1 89 ? 8.133 -4.582 -1.44 1 87.75 89 LYS A C 1
ATOM 684 O O . LYS A 1 89 ? 7.23 -5.391 -1.228 1 87.75 89 LYS A O 1
ATOM 689 N N . GLU A 1 90 ? 9.281 -4.902 -1.867 1 89.25 90 GLU A N 1
ATOM 690 C CA . GLU A 1 90 ? 9.617 -6.309 -2.066 1 89.25 90 GLU A CA 1
ATOM 691 C C . GLU A 1 90 ? 9.562 -7.082 -0.753 1 89.25 90 GLU A C 1
ATOM 693 O O . GLU A 1 90 ? 9.016 -8.188 -0.7 1 89.25 90 GLU A O 1
ATOM 698 N N . TYR A 1 91 ? 10.18 -6.539 0.329 1 93.25 91 TYR A N 1
ATOM 699 C CA . TYR A 1 91 ? 10.102 -7.184 1.636 1 93.25 91 TYR A CA 1
ATOM 700 C C . TYR A 1 91 ? 8.656 -7.434 2.035 1 93.25 91 TYR A C 1
ATOM 702 O O . TYR A 1 91 ? 8.312 -8.523 2.504 1 93.25 91 TYR A O 1
ATOM 710 N N . ILE A 1 92 ? 7.914 -6.387 1.8 1 88.94 92 ILE A N 1
ATOM 711 C CA . ILE A 1 92 ? 6.512 -6.465 2.195 1 88.94 92 ILE A CA 1
ATOM 712 C C . ILE A 1 92 ? 5.816 -7.574 1.407 1 88.94 92 ILE A C 1
ATOM 714 O O . ILE A 1 92 ? 5.02 -8.336 1.964 1 88.94 92 ILE A O 1
ATOM 718 N N . SER A 1 93 ? 6.098 -7.691 0.196 1 86.5 93 SER A N 1
ATOM 719 C CA . SER A 1 93 ? 5.531 -8.734 -0.65 1 86.5 93 SER A CA 1
ATOM 720 C C . SER A 1 93 ? 5.922 -10.125 -0.151 1 86.5 93 SER A C 1
ATOM 722 O O . SER A 1 93 ? 5.07 -11.008 -0.034 1 86.5 93 SER A O 1
ATOM 724 N N . TYR A 1 94 ? 7.188 -10.312 0.211 1 89.56 94 TYR A N 1
ATOM 725 C CA . TYR A 1 94 ? 7.652 -11.602 0.719 1 89.56 94 TYR A CA 1
ATOM 726 C C . TYR A 1 94 ? 6.992 -11.93 2.051 1 89.56 94 TYR A C 1
ATOM 728 O O . TYR A 1 94 ? 6.566 -13.062 2.275 1 89.56 94 TYR A O 1
ATOM 736 N N . ALA A 1 95 ? 6.957 -10.93 2.869 1 91 95 ALA A N 1
ATOM 737 C CA . ALA A 1 95 ? 6.34 -11.133 4.176 1 91 95 ALA A CA 1
ATOM 738 C C . ALA A 1 95 ? 4.871 -11.531 4.031 1 91 95 ALA A C 1
ATOM 740 O O . ALA A 1 95 ? 4.383 -12.391 4.77 1 91 95 ALA A O 1
ATOM 741 N N . ARG A 1 96 ? 4.242 -10.953 3.092 1 86.5 96 ARG A N 1
ATOM 742 C CA . ARG A 1 96 ? 2.848 -11.281 2.82 1 86.5 96 ARG A CA 1
ATOM 743 C C . ARG A 1 96 ? 2.709 -12.734 2.373 1 86.5 96 ARG A C 1
ATOM 745 O O . ARG A 1 96 ? 1.786 -13.43 2.797 1 86.5 96 ARG A O 1
ATOM 752 N N . GLU A 1 97 ? 3.539 -13.164 1.547 1 86.56 97 GLU A N 1
ATOM 753 C CA . GLU A 1 97 ? 3.512 -14.547 1.071 1 86.56 97 GLU A CA 1
ATOM 754 C C . GLU A 1 97 ? 3.74 -15.523 2.217 1 86.56 97 GLU A C 1
ATOM 756 O O . GLU A 1 97 ? 3.07 -16.562 2.299 1 86.56 97 GLU A O 1
ATOM 761 N N . ILE A 1 98 ? 4.688 -15.227 3.094 1 90.12 98 ILE A N 1
ATOM 762 C CA . ILE A 1 98 ? 4.977 -16.078 4.242 1 90.12 98 ILE A CA 1
ATOM 763 C C . ILE A 1 98 ? 3.746 -16.172 5.141 1 90.12 98 ILE A C 1
ATOM 765 O O . ILE A 1 98 ? 3.361 -17.266 5.562 1 90.12 98 ILE A O 1
ATOM 769 N N . ASN A 1 99 ? 3.16 -15.023 5.336 1 89.19 99 ASN A N 1
ATOM 770 C CA . ASN A 1 99 ? 1.968 -14.992 6.176 1 89.19 99 ASN A CA 1
ATOM 771 C C . ASN A 1 99 ? 0.813 -15.766 5.539 1 89.19 99 ASN A C 1
ATOM 773 O O . ASN A 1 99 ? 0.052 -16.438 6.234 1 89.19 99 ASN A O 1
ATOM 777 N N . ALA A 1 100 ? 0.659 -15.648 4.262 1 85.5 100 ALA A N 1
ATOM 778 C CA . ALA A 1 100 ? -0.406 -16.344 3.547 1 85.5 100 ALA A CA 1
ATOM 779 C C . ALA A 1 100 ? -0.215 -17.859 3.625 1 85.5 100 ALA A C 1
ATOM 781 O O . ALA A 1 100 ? -1.182 -18.609 3.797 1 85.5 100 ALA A O 1
ATOM 782 N N . LYS A 1 101 ? 0.958 -18.281 3.498 1 87.69 101 LYS A N 1
ATOM 783 C CA . LYS A 1 101 ? 1.246 -19.703 3.43 1 87.69 101 LYS A CA 1
ATOM 784 C C . LYS A 1 101 ? 1.252 -20.344 4.82 1 87.69 101 LYS A C 1
ATOM 786 O O . LYS A 1 101 ? 0.755 -21.453 5.004 1 87.69 101 LYS A O 1
ATOM 791 N N . PHE A 1 102 ? 1.76 -19.562 5.824 1 89.69 102 PHE A N 1
ATOM 792 C CA . PHE A 1 102 ? 2.008 -20.203 7.109 1 89.69 102 PHE A CA 1
ATOM 793 C C . PHE A 1 102 ? 1.215 -19.516 8.219 1 89.69 102 PHE A C 1
ATOM 795 O O . PHE A 1 102 ? 1.25 -19.953 9.375 1 89.69 102 PHE A O 1
ATOM 802 N N . GLY A 1 103 ? 0.488 -18.406 7.984 1 80 103 GLY A N 1
ATOM 803 C CA . GLY A 1 103 ? -0.166 -17.578 8.984 1 80 103 GLY A CA 1
ATOM 804 C C . GLY A 1 103 ? -1.476 -18.156 9.477 1 80 103 GLY A C 1
ATOM 805 O O . GLY A 1 103 ? -2.203 -17.516 10.234 1 80 103 GLY A O 1
ATOM 806 N N . ALA A 1 104 ? -1.859 -19.312 9.141 1 76.25 104 ALA A N 1
ATOM 807 C CA . ALA A 1 104 ? -3.029 -20.031 9.648 1 76.25 104 ALA A CA 1
ATOM 808 C C . ALA A 1 104 ? -4.316 -19.297 9.289 1 76.25 104 ALA A C 1
ATOM 810 O O . ALA A 1 104 ? -5.234 -19.203 10.102 1 76.25 104 ALA A O 1
ATOM 811 N N . HIS A 1 105 ? -4.395 -18.672 8.242 1 87.88 105 HIS A N 1
ATOM 812 C CA . HIS A 1 105 ? -5.637 -18.047 7.789 1 87.88 105 HIS A CA 1
ATOM 813 C C . HIS A 1 105 ? -6.555 -19.078 7.125 1 87.88 105 HIS A C 1
ATOM 815 O O . HIS A 1 105 ? -6.254 -19.578 6.039 1 87.88 105 HIS A O 1
ATOM 821 N N . ALA A 1 106 ? -7.652 -19.328 7.809 1 93.12 106 ALA A N 1
ATOM 822 C CA . ALA A 1 106 ? -8.586 -20.328 7.289 1 93.12 106 ALA A CA 1
ATOM 823 C C . ALA A 1 106 ? -9.875 -19.672 6.801 1 93.12 106 ALA A C 1
ATOM 825 O O . ALA A 1 106 ? -10.227 -18.578 7.242 1 93.12 106 ALA A O 1
ATOM 826 N N . GLY A 1 107 ? -10.477 -20.266 5.84 1 95.25 107 GLY A N 1
ATOM 827 C CA . GLY A 1 107 ? -11.758 -19.828 5.316 1 95.25 107 GLY A CA 1
ATOM 828 C C . GLY A 1 107 ? -12.547 -20.938 4.648 1 95.25 107 GLY A C 1
ATOM 829 O O . GLY A 1 107 ? -12.383 -22.109 4.992 1 95.25 107 GLY A O 1
ATOM 830 N N . GLN A 1 108 ? -13.547 -20.484 3.912 1 96.31 108 GLN A N 1
ATOM 831 C CA . GLN A 1 108 ? -14.375 -21.406 3.143 1 96.31 108 GLN A CA 1
ATOM 832 C C . GLN A 1 108 ? -14.031 -21.344 1.656 1 96.31 108 GLN A C 1
ATOM 834 O O . GLN A 1 108 ? -13.773 -20.266 1.121 1 96.31 108 GLN A O 1
ATOM 839 N N . MET A 1 109 ? -14.062 -22.5 1.074 1 97.94 109 MET A N 1
ATOM 840 C CA . MET A 1 109 ? -13.82 -22.578 -0.364 1 97.94 109 MET A CA 1
ATOM 841 C C . MET A 1 109 ? -15.125 -22.391 -1.141 1 97.94 109 MET A C 1
ATOM 843 O O . MET A 1 109 ? -16.141 -23.016 -0.813 1 97.94 109 MET A O 1
ATOM 847 N N . LEU A 1 110 ? -15.125 -21.516 -2.074 1 98.06 110 LEU A N 1
ATOM 848 C CA . LEU A 1 110 ? -16.219 -21.344 -3.025 1 98.06 110 LEU A CA 1
ATOM 849 C C . LEU A 1 110 ? -15.75 -21.641 -4.445 1 98.06 110 LEU A C 1
ATOM 851 O O . LEU A 1 110 ? -14.641 -21.281 -4.828 1 98.06 110 LEU A O 1
ATOM 855 N N . THR A 1 111 ? -16.625 -22.297 -5.207 1 97.56 111 THR A N 1
ATOM 856 C CA . THR A 1 111 ? -16.281 -22.594 -6.59 1 97.56 111 THR A CA 1
ATOM 857 C C . THR A 1 111 ? -17.391 -22.156 -7.535 1 97.56 111 THR A C 1
ATOM 859 O O . THR A 1 111 ? -18.547 -22.016 -7.121 1 97.56 111 THR A O 1
ATOM 862 N N . PHE A 1 112 ? -17.016 -21.859 -8.75 1 97 112 PHE A N 1
ATOM 863 C CA . PHE A 1 112 ? -17.938 -21.516 -9.828 1 97 112 PHE A CA 1
ATOM 864 C C . PHE A 1 112 ? -17.344 -21.891 -11.18 1 97 112 PHE A C 1
ATOM 866 O O . PHE A 1 112 ? -16.141 -22.156 -11.289 1 97 112 PHE A O 1
ATOM 873 N N . GLY A 1 113 ? -18.188 -22 -12.164 1 96.38 113 GLY A N 1
ATOM 874 C CA . GLY A 1 113 ? -17.812 -22.484 -13.484 1 96.38 113 GLY A CA 1
ATOM 875 C C . GLY A 1 113 ? -18.5 -23.781 -13.867 1 96.38 113 GLY A C 1
ATOM 876 O O . GLY A 1 113 ? -19.641 -24.016 -13.492 1 96.38 113 GLY A O 1
ATOM 877 N N . SER A 1 114 ? -17.781 -24.562 -14.68 1 94.5 114 SER A N 1
ATOM 878 C CA . SER A 1 114 ? -18.297 -25.859 -15.102 1 94.5 114 SER A CA 1
ATOM 879 C C . SER A 1 114 ? -17.875 -26.969 -14.141 1 94.5 114 SER A C 1
ATOM 881 O O . SER A 1 114 ? -16.719 -27.016 -13.711 1 94.5 114 SER A O 1
ATOM 883 N N . GLY A 1 115 ? -18.828 -27.797 -13.805 1 93.06 115 GLY A N 1
ATOM 884 C CA . GLY A 1 115 ? -18.578 -28.922 -12.914 1 93.06 115 GLY A CA 1
ATOM 885 C C . GLY A 1 115 ? -18.891 -30.266 -13.547 1 93.06 115 GLY A C 1
ATOM 886 O O . GLY A 1 115 ? -19.297 -31.203 -12.852 1 93.06 115 GLY A O 1
ATOM 887 N N . ASP A 1 116 ? -18.75 -30.344 -14.859 1 90.12 116 ASP A N 1
ATOM 888 C CA . ASP A 1 116 ? -19.172 -31.516 -15.617 1 90.12 116 ASP A CA 1
ATOM 889 C C . ASP A 1 116 ? -18.422 -32.75 -15.156 1 90.12 116 ASP A C 1
ATOM 891 O O . ASP A 1 116 ? -18.938 -33.875 -15.289 1 90.12 116 ASP A O 1
ATOM 895 N N . CYS A 1 117 ? -17.312 -32.594 -14.562 1 91.44 117 CYS A N 1
ATOM 896 C CA . CYS A 1 117 ? -16.531 -33.719 -14.102 1 91.44 117 CYS A CA 1
ATOM 897 C C . CYS A 1 117 ? -16.438 -33.75 -12.578 1 91.44 117 CYS A C 1
ATOM 899 O O . CYS A 1 117 ? -15.547 -34.375 -12.016 1 91.44 117 CYS A O 1
ATOM 901 N N . GLY A 1 118 ? -17.297 -32.938 -11.922 1 93.81 118 GLY A N 1
ATOM 902 C CA . GLY A 1 118 ? -17.344 -32.938 -10.469 1 93.81 118 GLY A CA 1
ATOM 903 C C . GLY A 1 118 ? -16.344 -31.984 -9.844 1 93.81 118 GLY A C 1
ATOM 904 O O . GLY A 1 118 ? -16.203 -31.922 -8.625 1 93.81 118 GLY A O 1
ATOM 905 N N . GLN A 1 119 ? -15.672 -31.234 -10.602 1 95 119 GLN A N 1
ATOM 906 C CA . GLN A 1 119 ? -14.547 -30.438 -10.133 1 95 119 GLN A CA 1
ATOM 907 C C . GLN A 1 119 ? -15.023 -29.266 -9.281 1 95 119 GLN A C 1
ATOM 909 O O . GLN A 1 119 ? -14.219 -28.625 -8.602 1 95 119 GLN A O 1
ATOM 914 N N . LEU A 1 120 ? -16.297 -29 -9.203 1 95.31 120 LEU A N 1
ATOM 915 C CA . LEU A 1 120 ? -16.797 -27.906 -8.375 1 95.31 120 LEU A CA 1
ATOM 916 C C . LEU A 1 120 ? -17.078 -28.375 -6.953 1 95.31 120 LEU A C 1
ATOM 918 O O . LEU A 1 120 ? -17.203 -27.562 -6.035 1 95.31 120 LEU A O 1
ATOM 922 N N . GLY A 1 121 ? -17.281 -29.656 -6.773 1 94.31 121 GLY A N 1
ATOM 923 C CA . GLY A 1 121 ? -17.516 -30.219 -5.449 1 94.31 121 GLY A CA 1
ATOM 924 C C . GLY A 1 121 ? -18.953 -30.047 -4.977 1 94.31 121 GLY A C 1
ATOM 925 O O . GLY A 1 121 ? -19.234 -30.125 -3.777 1 94.31 121 GLY A O 1
ATOM 926 N N . HIS A 1 122 ? -19.844 -29.734 -5.863 1 88.88 122 HIS A N 1
ATOM 927 C CA . HIS A 1 122 ? -21.25 -29.531 -5.508 1 88.88 122 HIS A CA 1
ATOM 928 C C . HIS A 1 122 ? -22.078 -30.766 -5.797 1 88.88 122 HIS A C 1
ATOM 930 O O . HIS A 1 122 ? -23.281 -30.797 -5.504 1 88.88 122 HIS A O 1
ATOM 936 N N . GLY A 1 123 ? -21.5 -31.766 -6.289 1 81.38 123 GLY A N 1
ATOM 937 C CA . GLY A 1 123 ? -22.219 -32.938 -6.773 1 81.38 123 GLY A CA 1
ATOM 938 C C . GLY A 1 123 ? -22.5 -32.875 -8.266 1 81.38 123 GLY A C 1
ATOM 939 O O . GLY A 1 123 ? -22.25 -31.875 -8.914 1 81.38 123 GLY A O 1
ATOM 940 N N . VAL A 1 124 ? -22.969 -34 -8.852 1 78.94 124 VAL A N 1
ATOM 941 C CA . VAL A 1 124 ? -23.203 -34.062 -10.289 1 78.94 124 VAL A CA 1
ATOM 942 C C . VAL A 1 124 ? -24.641 -34.5 -10.562 1 78.94 124 VAL A C 1
ATOM 944 O O . VAL A 1 124 ? -24.984 -34.844 -11.695 1 78.94 124 VAL A O 1
ATOM 947 N N . GLU A 1 125 ? -25.422 -34.469 -9.586 1 77.44 125 GLU A N 1
ATOM 948 C CA . GLU A 1 125 ? -26.734 -35.062 -9.75 1 77.44 125 GLU A CA 1
ATOM 949 C C . GLU A 1 125 ? -27.719 -34.062 -10.383 1 77.44 125 GLU A C 1
ATOM 951 O O . GLU A 1 125 ? -28.547 -34.469 -11.195 1 77.44 125 GLU A O 1
ATOM 956 N N . LYS A 1 126 ? -27.578 -32.812 -10.039 1 74.69 126 LYS A N 1
ATOM 957 C CA . LYS A 1 126 ? -28.5 -31.797 -10.539 1 74.69 126 LYS A CA 1
ATOM 958 C C . LYS A 1 126 ? -27.797 -30.844 -11.492 1 74.69 126 LYS A C 1
ATOM 960 O O . LYS A 1 126 ? -26.641 -30.484 -11.281 1 74.69 126 LYS A O 1
ATOM 965 N N . ASP A 1 127 ? -28.562 -30.516 -12.539 1 72.25 127 ASP A N 1
ATOM 966 C CA . ASP A 1 127 ? -28.031 -29.609 -13.555 1 72.25 127 ASP A CA 1
ATOM 967 C C . ASP A 1 127 ? -27.484 -28.328 -12.914 1 72.25 127 ASP A C 1
ATOM 969 O O . ASP A 1 127 ? -26.438 -27.828 -13.336 1 72.25 127 ASP A O 1
ATOM 973 N N . LYS A 1 128 ? -28.109 -27.844 -11.953 1 73 128 LYS A N 1
ATOM 974 C CA . LYS A 1 128 ? -27.719 -26.594 -11.312 1 73 128 LYS A CA 1
ATOM 975 C C . LYS A 1 128 ? -26.375 -26.734 -10.609 1 73 128 LYS A C 1
ATOM 977 O O . LYS A 1 128 ? -25.703 -25.734 -10.352 1 73 128 LYS A O 1
ATOM 982 N N . ASP A 1 129 ? -26.062 -27.922 -10.492 1 76.31 129 ASP A N 1
ATOM 983 C CA . ASP A 1 129 ? -24.797 -28.188 -9.797 1 76.31 129 ASP A CA 1
ATOM 984 C C . ASP A 1 129 ? -23.641 -28.297 -10.789 1 76.31 129 ASP A C 1
ATOM 986 O O . ASP A 1 129 ? -22.469 -28.219 -10.398 1 76.31 129 ASP A O 1
ATOM 990 N N . LEU A 1 130 ? -23.984 -28.391 -12.016 1 86.31 130 LEU A N 1
ATOM 991 C CA . LEU A 1 130 ? -22.969 -28.625 -13.039 1 86.31 130 LEU A CA 1
ATOM 992 C C . LEU A 1 130 ? -22.453 -27.312 -13.617 1 86.31 130 LEU A C 1
ATOM 994 O O . LEU A 1 130 ? -21.297 -27.234 -14.055 1 86.31 130 LEU A O 1
ATOM 998 N N . MET A 1 131 ? -23.266 -26.391 -13.656 1 91.12 131 MET A N 1
ATOM 999 C CA . MET A 1 131 ? -22.906 -25.062 -14.141 1 91.12 131 MET A CA 1
ATOM 1000 C C . MET A 1 131 ? -23.266 -23.984 -13.109 1 91.12 131 MET A C 1
ATOM 1002 O O . MET A 1 131 ? -24.438 -23.672 -12.914 1 91.12 131 MET A O 1
ATOM 1006 N N . VAL A 1 132 ? -22.266 -23.453 -12.531 1 93.19 132 VAL A N 1
ATOM 1007 C CA . VAL A 1 132 ? -22.453 -22.531 -11.422 1 93.19 132 VAL A CA 1
ATOM 1008 C C . VAL A 1 132 ? -22.016 -21.125 -11.828 1 93.19 132 VAL A C 1
ATOM 1010 O O . VAL A 1 132 ? -20.859 -20.906 -12.156 1 93.19 132 VAL A O 1
ATOM 1013 N N . GLU A 1 133 ? -22.828 -20.188 -11.719 1 93.12 133 GLU A N 1
ATOM 1014 C CA . GLU A 1 133 ? -22.656 -18.859 -12.297 1 93.12 133 GLU A CA 1
ATOM 1015 C C . GLU A 1 133 ? -21.859 -17.953 -11.359 1 93.12 133 GLU A C 1
ATOM 1017 O O . GLU A 1 133 ? -21.156 -17.047 -11.812 1 93.12 133 GLU A O 1
ATOM 1022 N N . PHE A 1 134 ? -22.062 -18.156 -10.102 1 95.12 134 PHE A N 1
ATOM 1023 C CA . PHE A 1 134 ? -21.422 -17.328 -9.086 1 95.12 134 PHE A CA 1
ATOM 1024 C C . PHE A 1 134 ? -20.797 -18.203 -8.008 1 95.12 134 PHE A C 1
ATOM 1026 O O . PHE A 1 134 ? -21.109 -19.391 -7.891 1 95.12 134 PHE A O 1
ATOM 1033 N N . PRO A 1 135 ? -19.875 -17.609 -7.25 1 96.44 135 PRO A N 1
ATOM 1034 C CA . PRO A 1 135 ? -19.219 -18.422 -6.227 1 96.44 135 PRO A CA 1
ATOM 1035 C C . PRO A 1 135 ? -20.203 -19.109 -5.281 1 96.44 135 PRO A C 1
ATOM 1037 O O . PRO A 1 135 ? -21.109 -18.453 -4.75 1 96.44 135 PRO A O 1
ATOM 1040 N N . LEU A 1 136 ? -20 -20.359 -5.141 1 96 136 LEU A N 1
ATOM 1041 C CA . LEU A 1 136 ? -20.828 -21.203 -4.293 1 96 136 LEU A CA 1
ATOM 1042 C C . LEU A 1 136 ? -19.984 -22.016 -3.33 1 96 136 LEU A C 1
ATOM 1044 O O . LEU A 1 136 ? -19.016 -22.672 -3.748 1 96 136 LEU A O 1
ATOM 1048 N N . VAL A 1 137 ? -20.359 -21.969 -2.123 1 96.69 137 VAL A N 1
ATOM 1049 C CA . VAL A 1 137 ? -19.578 -22.641 -1.088 1 96.69 137 VAL A CA 1
ATOM 1050 C C . VAL A 1 137 ? -19.578 -24.141 -1.336 1 96.69 137 VAL A C 1
ATOM 1052 O O . VAL A 1 137 ? -20.625 -24.719 -1.672 1 96.69 137 VAL A O 1
ATOM 1055 N N . VAL A 1 138 ? -18.438 -24.734 -1.172 1 96.88 138 VAL A N 1
ATOM 1056 C CA . VAL A 1 138 ? -18.312 -26.188 -1.244 1 96.88 138 VAL A CA 1
ATOM 1057 C C . VAL A 1 138 ? -18.75 -26.812 0.078 1 96.88 138 VAL A C 1
ATOM 1059 O O . VAL A 1 138 ? -17.938 -27 0.983 1 96.88 138 VAL A O 1
ATOM 1062 N N . ARG A 1 139 ? -19.859 -27.25 0.169 1 93.31 139 ARG A N 1
ATOM 1063 C CA . ARG A 1 139 ? -20.547 -27.578 1.406 1 93.31 139 ARG A CA 1
ATOM 1064 C C . ARG A 1 139 ? -19.844 -28.719 2.143 1 93.31 139 ARG A C 1
ATOM 1066 O O . ARG A 1 139 ? -19.75 -28.703 3.371 1 93.31 139 ARG A O 1
ATOM 1073 N N . PRO A 1 140 ? -19.406 -29.656 1.419 1 94 140 PRO A N 1
ATOM 1074 C CA . PRO A 1 140 ? -18.766 -30.766 2.137 1 94 140 PRO A CA 1
ATOM 1075 C C . PRO A 1 140 ? -17.531 -30.312 2.936 1 94 140 PRO A C 1
ATOM 1077 O O . PRO A 1 140 ? -17.078 -31.047 3.816 1 94 140 PRO A O 1
ATOM 1080 N N . LEU A 1 141 ? -17.047 -29.203 2.641 1 96.44 141 LEU A N 1
ATOM 1081 C CA . LEU A 1 141 ? -15.836 -28.75 3.303 1 96.44 141 LEU A CA 1
ATOM 1082 C C . LEU A 1 141 ? -16.156 -27.734 4.391 1 96.44 141 LEU A C 1
ATOM 1084 O O . LEU A 1 141 ? -15.258 -27.234 5.074 1 96.44 141 LEU A O 1
ATOM 1088 N N . VAL A 1 142 ? -17.344 -27.359 4.652 1 93.38 142 VAL A N 1
ATOM 1089 C CA . VAL A 1 142 ? -17.75 -26.203 5.441 1 93.38 142 VAL A CA 1
ATOM 1090 C C . VAL A 1 142 ? -17.297 -26.375 6.891 1 93.38 142 VAL A C 1
ATOM 1092 O O . VAL A 1 142 ? -17.016 -25.391 7.578 1 93.38 142 VAL A O 1
ATOM 1095 N N . LYS A 1 143 ? -17.156 -27.578 7.383 1 92.75 143 LYS A N 1
ATOM 1096 C CA . LYS A 1 143 ? -16.781 -27.812 8.773 1 92.75 143 LYS A CA 1
ATOM 1097 C C . LYS A 1 143 ? -15.266 -27.812 8.953 1 92.75 143 LYS A C 1
ATOM 1099 O O . LYS A 1 143 ? -14.766 -27.859 10.078 1 92.75 143 LYS A O 1
ATOM 1104 N N . LEU A 1 144 ? -14.625 -27.75 7.852 1 94.12 144 LEU A N 1
ATOM 1105 C CA . LEU A 1 144 ? -13.164 -27.797 7.895 1 94.12 144 LEU A CA 1
ATOM 1106 C C . LEU A 1 144 ? -12.578 -26.391 7.82 1 94.12 144 LEU A C 1
ATOM 1108 O O . LEU A 1 144 ? -13.18 -25.5 7.227 1 94.12 144 LEU A O 1
ATOM 1112 N N . GLU A 1 145 ? -11.461 -26.266 8.391 1 93.31 145 GLU A N 1
ATOM 1113 C CA . GLU A 1 145 ? -10.68 -25.031 8.266 1 93.31 145 GLU A CA 1
ATOM 1114 C C . GLU A 1 145 ? -9.734 -25.094 7.066 1 93.31 145 GLU A C 1
ATOM 1116 O O . GLU A 1 145 ? -8.602 -25.562 7.188 1 93.31 145 GLU A O 1
ATOM 1121 N N . ILE A 1 146 ? -10.195 -24.547 5.973 1 96.75 146 ILE A N 1
ATOM 1122 C CA . ILE A 1 146 ? -9.422 -24.625 4.738 1 96.75 146 ILE A CA 1
ATOM 1123 C C . ILE A 1 146 ? -8.438 -23.453 4.668 1 96.75 146 ILE A C 1
ATOM 1125 O O . ILE A 1 146 ? -8.82 -22.297 4.879 1 96.75 146 ILE A O 1
ATOM 1129 N N . VAL A 1 147 ? -7.141 -23.797 4.309 1 95.44 147 VAL A N 1
ATOM 1130 C CA . VAL A 1 147 ? -6.137 -22.734 4.34 1 95.44 147 VAL A CA 1
ATOM 1131 C C . VAL A 1 147 ? -5.566 -22.516 2.939 1 95.44 147 VAL A C 1
ATOM 1133 O O . VAL A 1 147 ? -4.953 -21.484 2.662 1 95.44 147 VAL A O 1
ATOM 1136 N N . ARG A 1 148 ? -5.68 -23.547 2.049 1 96.88 148 ARG A N 1
ATOM 1137 C CA . ARG A 1 148 ? -5.219 -23.453 0.669 1 96.88 148 ARG A CA 1
ATOM 1138 C C . ARG A 1 148 ? -6.168 -24.188 -0.278 1 96.88 148 ARG A C 1
ATOM 1140 O O . ARG A 1 148 ? -6.789 -25.172 0.099 1 96.88 148 ARG A O 1
ATOM 1147 N N . VAL A 1 149 ? -6.227 -23.656 -1.452 1 97.81 149 VAL A N 1
ATOM 1148 C CA . VAL A 1 149 ? -7.055 -24.297 -2.471 1 97.81 149 VAL A CA 1
ATOM 1149 C C . VAL A 1 149 ? -6.305 -24.328 -3.801 1 97.81 149 VAL A C 1
ATOM 1151 O O . VAL A 1 149 ? -5.379 -23.547 -4.016 1 97.81 149 VAL A O 1
ATOM 1154 N N . ALA A 1 150 ? -6.691 -25.234 -4.648 1 98.19 150 ALA A N 1
ATOM 1155 C CA . ALA A 1 150 ? -6.082 -25.359 -5.973 1 98.19 150 ALA A CA 1
ATOM 1156 C C . ALA A 1 150 ? -7.094 -25.859 -7 1 98.19 150 ALA A C 1
ATOM 1158 O O . ALA A 1 150 ? -8.016 -26.609 -6.66 1 98.19 150 ALA A O 1
ATOM 1159 N N . CYS A 1 151 ? -6.895 -25.391 -8.18 1 97.94 151 CYS A N 1
ATOM 1160 C CA . CYS A 1 151 ? -7.645 -25.875 -9.336 1 97.94 151 CYS A CA 1
ATOM 1161 C C . CYS A 1 151 ? -6.711 -26.469 -10.383 1 97.94 151 CYS A C 1
ATOM 1163 O O . CYS A 1 151 ? -5.754 -25.812 -10.812 1 97.94 151 CYS A O 1
ATOM 1165 N N . GLY A 1 152 ? -6.988 -27.672 -10.812 1 97.19 152 GLY A N 1
ATOM 1166 C CA . GLY A 1 152 ? -6.309 -28.281 -11.953 1 97.19 152 GLY A CA 1
ATOM 1167 C C . GLY A 1 152 ? -7.105 -28.188 -13.242 1 97.19 152 GLY A C 1
ATOM 1168 O O . GLY A 1 152 ? -7.922 -27.281 -13.414 1 97.19 152 GLY A O 1
ATOM 1169 N N . GLY A 1 153 ? -6.785 -29.094 -14.133 1 96.19 153 GLY A N 1
ATOM 1170 C CA . GLY A 1 153 ? -7.555 -29.109 -15.367 1 96.19 153 GLY A CA 1
ATOM 1171 C C . GLY A 1 153 ? -9.031 -29.375 -15.148 1 96.19 153 GLY A C 1
ATOM 1172 O O . GLY A 1 153 ? -9.875 -28.547 -15.484 1 96.19 153 GLY A O 1
ATOM 1173 N N . LEU A 1 154 ? -9.32 -30.484 -14.586 1 96.81 154 LEU A N 1
ATOM 1174 C CA . LEU A 1 154 ? -10.703 -30.859 -14.312 1 96.81 154 LEU A CA 1
ATOM 1175 C C . LEU A 1 154 ? -10.852 -31.422 -12.906 1 96.81 154 LEU A C 1
ATOM 1177 O O . LEU A 1 154 ? -11.648 -32.344 -12.68 1 96.81 154 LEU A O 1
ATOM 1181 N N . HIS A 1 155 ? -10.047 -30.969 -11.992 1 97.81 155 HIS A N 1
ATOM 1182 C CA . HIS A 1 155 ? -10.086 -31.375 -10.594 1 97.81 155 HIS A CA 1
ATOM 1183 C C . HIS A 1 155 ? -9.711 -30.234 -9.672 1 97.81 155 HIS A C 1
ATOM 1185 O O . HIS A 1 155 ? -9.219 -29.188 -10.133 1 97.81 155 HIS A O 1
ATOM 1191 N N . SER A 1 156 ? -9.984 -30.391 -8.414 1 98.38 156 SER A N 1
ATOM 1192 C CA . SER A 1 156 ? -9.719 -29.391 -7.395 1 98.38 156 SER A CA 1
ATOM 1193 C C . SER A 1 156 ? -9.133 -30.016 -6.137 1 98.38 156 SER A C 1
ATOM 1195 O O . SER A 1 156 ? -9.188 -31.234 -5.965 1 98.38 156 SER A O 1
ATOM 1197 N N . ALA A 1 157 ? -8.547 -29.188 -5.34 1 98.69 157 ALA A N 1
ATOM 1198 C CA . ALA A 1 157 ? -7.953 -29.656 -4.086 1 98.69 157 ALA A CA 1
ATOM 1199 C C . ALA A 1 157 ? -8.016 -28.562 -3.014 1 98.69 157 ALA A C 1
ATOM 1201 O O . ALA A 1 157 ? -8.18 -27.391 -3.324 1 98.69 157 ALA A O 1
ATOM 1202 N N . ALA A 1 158 ? -7.922 -28.984 -1.812 1 98.31 158 ALA A N 1
ATOM 1203 C CA . ALA A 1 158 ? -7.895 -28.094 -0.655 1 98.31 158 ALA A CA 1
ATOM 1204 C C . ALA A 1 158 ? -6.996 -28.656 0.446 1 98.31 158 ALA A C 1
ATOM 1206 O O . ALA A 1 158 ? -6.832 -29.875 0.563 1 98.31 158 ALA A O 1
ATOM 1207 N N . ILE A 1 159 ? -6.418 -27.828 1.196 1 97.31 159 ILE A N 1
ATOM 1208 C CA . ILE A 1 159 ? -5.637 -28.188 2.375 1 97.31 159 ILE A CA 1
ATOM 1209 C C . ILE A 1 159 ? -6.293 -27.609 3.625 1 97.31 159 ILE A C 1
ATOM 1211 O O . ILE A 1 159 ? -6.691 -26.438 3.641 1 97.31 159 ILE A O 1
ATOM 1215 N N . THR A 1 160 ? -6.395 -28.391 4.637 1 95.69 160 THR A N 1
ATOM 1216 C CA . THR A 1 160 ? -6.926 -27.922 5.91 1 95.69 160 THR A CA 1
ATOM 1217 C C . THR A 1 160 ? -5.816 -27.312 6.77 1 95.69 160 THR A C 1
ATOM 1219 O O . THR A 1 160 ? -4.633 -27.469 6.461 1 95.69 160 THR A O 1
ATOM 1222 N N . SER A 1 161 ? -6.219 -26.656 7.871 1 92 161 SER A N 1
ATOM 1223 C CA . SER A 1 161 ? -5.266 -26.062 8.805 1 92 161 SER A CA 1
ATOM 1224 C C . SER A 1 161 ? -4.395 -27.141 9.453 1 92 161 SER A C 1
ATOM 1226 O O . SER A 1 161 ? -3.297 -26.844 9.938 1 92 161 SER A O 1
ATOM 1228 N N . ALA A 1 162 ? -4.844 -28.391 9.43 1 91.38 162 ALA A N 1
ATOM 1229 C CA . ALA A 1 162 ? -4.098 -29.516 10 1 91.38 162 ALA A CA 1
ATOM 1230 C C . ALA A 1 162 ? -3.139 -30.109 8.977 1 91.38 162 ALA A C 1
ATOM 1232 O O . ALA A 1 162 ? -2.414 -31.062 9.281 1 91.38 162 ALA A O 1
ATOM 1233 N N . GLY A 1 163 ? -3.215 -29.656 7.754 1 94.44 163 GLY A N 1
ATOM 1234 C CA . GLY A 1 163 ? -2.305 -30.109 6.719 1 94.44 163 GLY A CA 1
ATOM 1235 C C . GLY A 1 163 ? -2.848 -31.297 5.934 1 94.44 163 GLY A C 1
ATOM 1236 O O . GLY A 1 163 ? -2.092 -32 5.254 1 94.44 163 GLY A O 1
ATOM 1237 N N . GLU A 1 164 ? -4.094 -31.531 6.105 1 96.81 164 GLU A N 1
ATOM 1238 C CA . GLU A 1 164 ? -4.734 -32.594 5.328 1 96.81 164 GLU A CA 1
ATOM 1239 C C . GLU A 1 164 ? -5.039 -32.125 3.906 1 96.81 164 GLU A C 1
ATOM 1241 O O . GLU A 1 164 ? -5.344 -30.953 3.688 1 96.81 164 GLU A O 1
ATOM 1246 N N . VAL A 1 165 ? -5.02 -33.094 2.973 1 98.06 165 VAL A N 1
ATOM 1247 C CA . VAL A 1 165 ? -5.309 -32.781 1.576 1 98.06 165 VAL A CA 1
ATOM 1248 C C . VAL A 1 165 ? -6.625 -33.438 1.161 1 98.06 165 VAL A C 1
ATOM 1250 O O . VAL A 1 165 ? -6.855 -34.625 1.449 1 98.06 165 VAL A O 1
ATOM 1253 N N . PHE A 1 166 ? -7.457 -32.688 0.558 1 98.5 166 PHE A N 1
ATOM 1254 C CA . PHE A 1 166 ? -8.695 -33.156 -0.041 1 98.5 166 PHE A CA 1
ATOM 1255 C C . PHE A 1 166 ? -8.695 -32.938 -1.548 1 98.5 166 PHE A C 1
ATOM 1257 O O . PHE A 1 166 ? -8.242 -31.875 -2.021 1 98.5 166 PHE A O 1
ATOM 1264 N N . THR A 1 167 ? -9.188 -33.938 -2.279 1 98.5 167 THR A N 1
ATOM 1265 C CA . THR A 1 167 ? -9.273 -33.812 -3.729 1 98.5 167 THR A CA 1
ATOM 1266 C C . THR A 1 167 ? -10.633 -34.25 -4.238 1 98.5 167 THR A C 1
ATOM 1268 O O . THR A 1 167 ? -11.305 -35.062 -3.59 1 98.5 167 THR A O 1
ATOM 1271 N N . TRP A 1 168 ? -11.047 -33.719 -5.391 1 98.25 168 TRP A N 1
ATOM 1272 C CA . TRP A 1 168 ? -12.266 -34.125 -6.082 1 98.25 168 TRP A CA 1
ATOM 1273 C C . TRP A 1 168 ? -12.234 -33.688 -7.543 1 98.25 168 TRP A C 1
ATOM 1275 O O . TRP A 1 168 ? -11.398 -32.875 -7.934 1 98.25 168 TRP A O 1
ATOM 1285 N N . GLY A 1 169 ? -13.148 -34.281 -8.336 1 97.38 169 GLY A N 1
ATOM 1286 C CA . GLY A 1 169 ? -13.18 -34.031 -9.773 1 97.38 169 GLY A CA 1
ATOM 1287 C C . GLY A 1 169 ? -12.797 -35.25 -10.602 1 97.38 169 GLY A C 1
ATOM 1288 O O . GLY A 1 169 ? -12.875 -36.375 -10.133 1 97.38 169 GLY A O 1
ATOM 1289 N N . CYS A 1 170 ? -12.383 -34.969 -11.82 1 96.06 170 CYS A N 1
ATOM 1290 C CA . CYS A 1 170 ? -12.055 -36.031 -12.766 1 96.06 170 CYS A CA 1
ATOM 1291 C C . CYS A 1 170 ? -10.852 -36.844 -12.289 1 96.06 170 CYS A C 1
ATOM 1293 O O . CYS A 1 170 ? -9.812 -36.281 -11.961 1 96.06 170 CYS A O 1
ATOM 1295 N N . ASP A 1 171 ? -11.016 -38.156 -12.367 1 96.25 171 ASP A N 1
ATOM 1296 C CA . ASP A 1 171 ? -9.938 -39.031 -11.859 1 96.25 171 ASP A CA 1
ATOM 1297 C C . ASP A 1 171 ? -9.508 -40.031 -12.898 1 96.25 171 ASP A C 1
ATOM 1299 O O . ASP A 1 171 ? -8.883 -41.062 -12.562 1 96.25 171 ASP A O 1
ATOM 1303 N N . ASP A 1 172 ? -9.82 -39.875 -14.133 1 93.94 172 ASP A N 1
ATOM 1304 C CA . ASP A 1 172 ? -9.508 -40.812 -15.195 1 93.94 172 ASP A CA 1
ATOM 1305 C C . ASP A 1 172 ? -8.016 -41.094 -15.25 1 93.94 172 ASP A C 1
ATOM 1307 O O . ASP A 1 172 ? -7.605 -42.219 -15.555 1 93.94 172 ASP A O 1
ATOM 1311 N N . ASP A 1 173 ? -7.27 -40.156 -14.852 1 95.25 173 ASP A N 1
ATOM 1312 C CA . ASP A 1 173 ? -5.824 -40.281 -14.992 1 95.25 173 ASP A CA 1
ATOM 1313 C C . ASP A 1 173 ? -5.137 -40.25 -13.633 1 95.25 173 ASP A C 1
ATOM 1315 O O . ASP A 1 173 ? -3.922 -40.062 -13.539 1 95.25 173 ASP A O 1
ATOM 1319 N N . GLY A 1 174 ? -5.906 -40.312 -12.586 1 96.94 174 GLY A N 1
ATOM 1320 C CA . GLY A 1 174 ? -5.359 -40.469 -11.25 1 96.94 174 GLY A CA 1
ATOM 1321 C C . GLY A 1 174 ? -5.062 -39.125 -10.586 1 96.94 174 GLY A C 1
ATOM 1322 O O . GLY A 1 174 ? -4.27 -39.062 -9.648 1 96.94 174 GLY A O 1
ATOM 1323 N N . ALA A 1 175 ? -5.641 -38.156 -11.047 1 97.56 175 ALA A N 1
ATOM 1324 C CA . ALA A 1 175 ? -5.324 -36.781 -10.602 1 97.56 175 ALA A CA 1
ATOM 1325 C C . ALA A 1 175 ? -5.75 -36.562 -9.148 1 97.56 175 ALA A C 1
ATOM 1327 O O . ALA A 1 175 ? -5.344 -35.594 -8.516 1 97.56 175 ALA A O 1
ATOM 1328 N N . LEU A 1 176 ? -6.488 -37.438 -8.57 1 98.19 176 LEU A N 1
ATOM 1329 C CA . LEU A 1 176 ? -7.031 -37.188 -7.234 1 98.19 176 LEU A CA 1
ATOM 1330 C C . LEU A 1 176 ? -6.145 -37.844 -6.176 1 98.19 176 LEU A C 1
ATOM 1332 O O . LEU A 1 176 ? -6.234 -37.5 -4.992 1 98.19 176 LEU A O 1
ATOM 1336 N N . GLY A 1 177 ? -5.395 -38.906 -6.516 1 97.94 177 GLY A N 1
ATOM 1337 C CA . GLY A 1 177 ? -4.461 -39.531 -5.594 1 97.94 177 GLY A CA 1
ATOM 1338 C C . GLY A 1 177 ? -5.141 -40.406 -4.547 1 97.94 177 GLY A C 1
ATOM 1339 O O . GLY A 1 177 ? -4.582 -40.625 -3.475 1 97.94 177 GLY A O 1
ATOM 1340 N N . ARG A 1 178 ? -6.297 -40.812 -4.812 1 96.81 178 ARG A N 1
ATOM 1341 C CA . ARG A 1 178 ? -7.098 -41.594 -3.895 1 96.81 178 ARG A CA 1
ATOM 1342 C C . ARG A 1 178 ? -8.164 -42.406 -4.645 1 96.81 178 ARG A C 1
ATOM 1344 O O . ARG A 1 178 ? -8.43 -42.125 -5.82 1 96.81 178 ARG A O 1
ATOM 1351 N N . VAL A 1 179 ? -8.695 -43.25 -3.822 1 93.94 179 VAL A N 1
ATOM 1352 C CA . VAL A 1 179 ? -9.844 -44 -4.332 1 93.94 179 VAL A CA 1
ATOM 1353 C C . VAL A 1 179 ? -11.133 -43.406 -3.756 1 93.94 179 VAL A C 1
ATOM 1355 O O . VAL A 1 179 ? -11.094 -42.656 -2.777 1 93.94 179 VAL A O 1
ATOM 1358 N N . GLY A 1 180 ? -12.234 -43.75 -4.441 1 91.56 180 GLY A N 1
ATOM 1359 C CA . GLY A 1 180 ? -13.523 -43.312 -3.918 1 91.56 180 GLY A CA 1
ATOM 1360 C C . GLY A 1 180 ? -14.297 -42.438 -4.883 1 91.56 180 GLY A C 1
ATOM 1361 O O . GLY A 1 180 ? -13.93 -42.344 -6.055 1 91.56 180 GLY A O 1
ATOM 1362 N N . ASP A 1 181 ? -15.336 -41.812 -4.324 1 92.69 181 ASP A N 1
ATOM 1363 C CA . ASP A 1 181 ? -16.203 -40.969 -5.137 1 92.69 181 ASP A CA 1
ATOM 1364 C C . ASP A 1 181 ? -15.469 -39.719 -5.617 1 92.69 181 ASP A C 1
ATOM 1366 O O . ASP A 1 181 ? -15.008 -38.906 -4.805 1 92.69 181 ASP A O 1
ATOM 1370 N N . GLU A 1 182 ? -15.406 -39.562 -6.895 1 94.56 182 GLU A N 1
ATOM 1371 C CA . GLU A 1 182 ? -14.617 -38.5 -7.469 1 94.56 182 GLU A CA 1
ATOM 1372 C C . GLU A 1 182 ? -15.375 -37.156 -7.418 1 94.56 182 GLU A C 1
ATOM 1374 O O . GLU A 1 182 ? -14.781 -36.094 -7.609 1 94.56 182 GLU A O 1
ATOM 1379 N N . ASN A 1 183 ? -16.656 -37.156 -7.113 1 92.5 183 ASN A N 1
ATOM 1380 C CA . ASN A 1 183 ? -17.484 -35.969 -7.195 1 92.5 183 ASN A CA 1
ATOM 1381 C C . ASN A 1 183 ? -17.531 -35.219 -5.855 1 92.5 183 ASN A C 1
ATOM 1383 O O . ASN A 1 183 ? -18.062 -34.125 -5.773 1 92.5 183 ASN A O 1
ATOM 1387 N N . ILE A 1 184 ? -16.953 -35.781 -4.855 1 92.38 184 ILE A N 1
ATOM 1388 C CA . ILE A 1 184 ? -17.016 -35.219 -3.518 1 92.38 184 ILE A CA 1
ATOM 1389 C C . ILE A 1 184 ? -15.609 -35.062 -2.951 1 92.38 184 ILE A C 1
ATOM 1391 O O . ILE A 1 184 ? -14.805 -36 -3.047 1 92.38 184 ILE A O 1
ATOM 1395 N N . PRO A 1 185 ? -15.422 -33.906 -2.311 1 97.25 185 PRO A N 1
ATOM 1396 C CA . PRO A 1 185 ? -14.109 -33.781 -1.672 1 97.25 185 PRO A CA 1
ATOM 1397 C C . PRO A 1 185 ? -13.836 -34.875 -0.655 1 97.25 185 PRO A C 1
ATOM 1399 O O . PRO A 1 185 ? -14.641 -35.094 0.256 1 97.25 185 PRO A O 1
ATOM 1402 N N . THR A 1 186 ? -12.742 -35.531 -0.851 1 97.12 186 THR A N 1
ATOM 1403 C CA . THR A 1 186 ? -12.359 -36.625 0.033 1 97.12 186 THR A CA 1
ATOM 1404 C C . THR A 1 186 ? -10.875 -36.562 0.358 1 97.12 186 THR A C 1
ATOM 1406 O O . THR A 1 186 ? -10.062 -36.188 -0.484 1 97.12 186 THR A O 1
ATOM 1409 N N . LYS A 1 187 ? -10.57 -37.031 1.493 1 96.94 187 LYS A N 1
ATOM 1410 C CA . LYS A 1 187 ? -9.211 -36.938 2.021 1 96.94 187 LYS A CA 1
ATOM 1411 C C . LYS A 1 187 ? -8.258 -37.844 1.278 1 96.94 187 LYS A C 1
ATOM 1413 O O . LYS A 1 187 ? -8.602 -39 0.999 1 96.94 187 LYS A O 1
ATOM 1418 N N . VAL A 1 188 ? -7.133 -37.344 0.94 1 98 188 VAL A N 1
ATOM 1419 C CA . VAL A 1 188 ? -6.031 -38.156 0.409 1 98 188 VAL A CA 1
ATOM 1420 C C . VAL A 1 188 ? -5.203 -38.719 1.56 1 98 188 VAL A C 1
ATOM 1422 O O . VAL A 1 188 ? -4.812 -38 2.471 1 98 188 VAL A O 1
ATOM 1425 N N . THR A 1 189 ? -4.918 -39.938 1.515 1 95 189 THR A N 1
ATOM 1426 C CA . THR A 1 189 ? -4.152 -40.531 2.588 1 95 189 THR A CA 1
ATOM 1427 C C . THR A 1 189 ? -2.707 -40.062 2.576 1 95 189 THR A C 1
ATOM 1429 O O . THR A 1 189 ? -2.15 -39.781 1.512 1 95 189 THR A O 1
ATOM 1432 N N . GLY A 1 190 ? -2.104 -39.969 3.734 1 93.12 190 GLY A N 1
ATOM 1433 C CA . GLY A 1 190 ? -0.686 -39.656 3.826 1 93.12 190 GLY A CA 1
ATOM 1434 C C . GLY A 1 190 ? -0.413 -38.219 4.258 1 93.12 190 GLY A C 1
ATOM 1435 O O . GLY A 1 190 ? 0.738 -37.844 4.484 1 93.12 190 GLY A O 1
ATOM 1436 N N . PHE A 1 191 ? -1.474 -37.531 4.367 1 93.44 191 PHE A N 1
ATOM 1437 C CA . PHE A 1 191 ? -1.288 -36.125 4.758 1 93.44 191 PHE A CA 1
ATOM 1438 C C . PHE A 1 191 ? -2.092 -35.812 6.012 1 93.44 191 PHE A C 1
ATOM 1440 O O . PHE A 1 191 ? -3.232 -36.25 6.156 1 93.44 191 PHE A O 1
ATOM 1447 N N . GLY A 1 192 ? -1.454 -34.969 6.957 1 86.56 192 GLY A N 1
ATOM 1448 C CA . GLY A 1 192 ? -2.102 -34.594 8.203 1 86.56 192 GLY A CA 1
ATOM 1449 C C . GLY A 1 192 ? -1.124 -34.375 9.344 1 86.56 192 GLY A C 1
ATOM 1450 O O . GLY A 1 192 ? 0.091 -34.469 9.148 1 86.56 192 GLY A O 1
ATOM 1451 N N . PRO A 1 193 ? -1.692 -34.125 10.484 1 78.5 193 PRO A N 1
ATOM 1452 C CA . PRO A 1 193 ? -0.861 -33.75 11.633 1 78.5 193 PRO A CA 1
ATOM 1453 C C . PRO A 1 193 ? 0.089 -34.875 12.047 1 78.5 193 PRO A C 1
ATOM 1455 O O . PRO A 1 193 ? 1.191 -34.625 12.531 1 78.5 193 PRO A O 1
ATOM 1458 N N . GLN A 1 194 ? -0.316 -36.094 11.867 1 79.5 194 GLN A N 1
ATOM 1459 C CA . GLN A 1 194 ? 0.522 -37.188 12.289 1 79.5 194 GLN A CA 1
ATOM 1460 C C . GLN A 1 194 ? 1.266 -37.812 11.102 1 79.5 194 GLN A C 1
ATOM 1462 O O . GLN A 1 194 ? 1.847 -38.875 11.211 1 79.5 194 GLN A O 1
ATOM 1467 N N . GLN A 1 195 ? 1.204 -37.125 9.984 1 86.44 195 GLN A N 1
ATOM 1468 C CA . GLN A 1 195 ? 1.875 -37.531 8.758 1 86.44 195 GLN A CA 1
ATOM 1469 C C . GLN A 1 195 ? 2.617 -36.344 8.125 1 86.44 195 GLN A C 1
ATOM 1471 O O . GLN A 1 195 ? 3.34 -35.625 8.812 1 86.44 195 GLN A O 1
ATOM 1476 N N . ALA A 1 196 ? 2.539 -36.344 6.883 1 88.81 196 ALA A N 1
ATOM 1477 C CA . ALA A 1 196 ? 3.129 -35.156 6.234 1 88.81 196 ALA A CA 1
ATOM 1478 C C . ALA A 1 196 ? 2.164 -34 6.246 1 88.81 196 ALA A C 1
ATOM 1480 O O . ALA A 1 196 ? 1.03 -34.094 5.773 1 88.81 196 ALA A O 1
ATOM 1481 N N . THR A 1 197 ? 2.529 -32.875 6.832 1 93.62 197 THR A N 1
ATOM 1482 C CA . THR A 1 197 ? 1.691 -31.688 6.867 1 93.62 197 THR A CA 1
ATOM 1483 C C . THR A 1 197 ? 1.801 -30.906 5.559 1 93.62 197 THR A C 1
ATOM 1485 O O . THR A 1 197 ? 2.836 -30.297 5.273 1 93.62 197 THR A O 1
ATOM 1488 N N . ALA A 1 198 ? 0.755 -30.938 4.773 1 96.19 198 ALA A N 1
ATOM 1489 C CA . ALA A 1 198 ? 0.746 -30.234 3.488 1 96.19 198 ALA A CA 1
ATOM 1490 C C . ALA A 1 198 ? 0.628 -28.734 3.68 1 96.19 198 ALA A C 1
ATOM 1492 O O . ALA A 1 198 ? -0.135 -28.266 4.531 1 96.19 198 ALA A O 1
ATOM 1493 N N . VAL A 1 199 ? 1.378 -27.922 2.854 1 94.81 199 VAL A N 1
ATOM 1494 C CA . VAL A 1 199 ? 1.295 -26.469 2.969 1 94.81 199 VAL A CA 1
ATOM 1495 C C . VAL A 1 199 ? 0.993 -25.859 1.603 1 94.81 199 VAL A C 1
ATOM 1497 O O . VAL A 1 199 ? 0.628 -24.688 1.507 1 94.81 199 VAL A O 1
ATOM 1500 N N . GLN A 1 200 ? 1.159 -26.641 0.588 1 96.75 200 GLN A N 1
ATOM 1501 C CA . GLN A 1 200 ? 0.808 -26.219 -0.762 1 96.75 200 GLN A CA 1
ATOM 1502 C C . GLN A 1 200 ? 0.283 -27.375 -1.591 1 96.75 200 GLN A C 1
ATOM 1504 O O . GLN A 1 200 ? 0.76 -28.516 -1.454 1 96.75 200 GLN A O 1
ATOM 1509 N N . VAL A 1 201 ? -0.66 -27.062 -2.412 1 98.19 201 VAL A N 1
ATOM 1510 C CA . VAL A 1 201 ? -1.188 -28.016 -3.377 1 98.19 201 VAL A CA 1
ATOM 1511 C C . VAL A 1 201 ? -1.429 -27.328 -4.715 1 98.19 201 VAL A C 1
ATOM 1513 O O . VAL A 1 201 ? -1.891 -26.172 -4.754 1 98.19 201 VAL A O 1
ATOM 1516 N N . VAL A 1 202 ? -1.003 -27.984 -5.758 1 98.12 202 VAL A N 1
ATOM 1517 C CA . VAL A 1 202 ? -1.154 -27.438 -7.102 1 98.12 202 VAL A CA 1
ATOM 1518 C C . VAL A 1 202 ? -1.627 -28.531 -8.055 1 98.12 202 VAL A C 1
ATOM 1520 O O . VAL A 1 202 ? -1.221 -29.688 -7.934 1 98.12 202 VAL A O 1
ATOM 1523 N N . GLY A 1 203 ? -2.525 -28.156 -8.961 1 97.44 203 GLY A N 1
ATOM 1524 C CA . GLY A 1 203 ? -3.008 -29.094 -9.961 1 97.44 203 GLY A CA 1
ATOM 1525 C C . GLY A 1 203 ? -2.479 -28.797 -11.352 1 97.44 203 GLY A C 1
ATOM 1526 O O . GLY A 1 203 ? -2.49 -27.656 -11.805 1 97.44 203 GLY A O 1
ATOM 1527 N N . GLY A 1 204 ? -2.016 -29.797 -12.016 1 96.94 204 GLY A N 1
ATOM 1528 C CA . GLY A 1 204 ? -1.748 -29.75 -13.445 1 96.94 204 GLY A CA 1
ATOM 1529 C C . GLY A 1 204 ? -2.934 -30.188 -14.289 1 96.94 204 GLY A C 1
ATOM 1530 O O . GLY A 1 204 ? -4.086 -29.969 -13.898 1 96.94 204 GLY A O 1
ATOM 1531 N N . ASP A 1 205 ? -2.594 -30.703 -15.461 1 96.38 205 ASP A N 1
ATOM 1532 C CA . ASP A 1 205 ? -3.682 -31.172 -16.312 1 96.38 205 ASP A CA 1
ATOM 1533 C C . ASP A 1 205 ? -4.277 -32.469 -15.789 1 96.38 205 ASP A C 1
ATOM 1535 O O . ASP A 1 205 ? -5.488 -32.562 -15.578 1 96.38 205 ASP A O 1
ATOM 1539 N N . CYS A 1 206 ? -3.418 -33.438 -15.516 1 96.56 206 CYS A N 1
ATOM 1540 C CA . CYS A 1 206 ? -3.881 -34.75 -15.055 1 96.56 206 CYS A CA 1
ATOM 1541 C C . CYS A 1 206 ? -3.096 -35.188 -13.828 1 96.56 206 CYS A C 1
ATOM 1543 O O . CYS A 1 206 ? -2.986 -36.406 -13.57 1 96.56 206 CYS A O 1
ATOM 1545 N N . HIS A 1 207 ? -2.518 -34.281 -13.133 1 98 207 HIS A N 1
ATOM 1546 C CA . HIS A 1 207 ? -1.724 -34.625 -11.961 1 98 207 HIS A CA 1
ATOM 1547 C C . HIS A 1 207 ? -1.819 -33.531 -10.898 1 98 207 HIS A C 1
ATOM 1549 O O . HIS A 1 207 ? -2.326 -32.438 -11.164 1 98 207 HIS A O 1
ATOM 1555 N N . THR A 1 208 ? -1.419 -33.875 -9.695 1 98.56 208 THR A N 1
ATOM 1556 C CA . THR A 1 208 ? -1.396 -33 -8.539 1 98.56 208 THR A CA 1
ATOM 1557 C C . THR A 1 208 ? -0.054 -33.062 -7.82 1 98.56 208 THR A C 1
ATOM 1559 O O . THR A 1 208 ? 0.545 -34.156 -7.734 1 98.56 208 THR A O 1
ATOM 1562 N N . ALA A 1 209 ? 0.417 -31.969 -7.363 1 98.69 209 ALA A N 1
ATOM 1563 C CA . ALA A 1 209 ? 1.637 -31.891 -6.562 1 98.69 209 ALA A CA 1
ATOM 1564 C C . ALA A 1 209 ? 1.366 -31.234 -5.211 1 98.69 209 ALA A C 1
ATOM 1566 O O . ALA A 1 209 ? 0.572 -30.297 -5.113 1 98.69 209 ALA A O 1
ATOM 1567 N N . VAL A 1 210 ? 2.029 -31.719 -4.199 1 98.38 210 VAL A N 1
ATOM 1568 C CA . VAL A 1 210 ? 1.892 -31.219 -2.838 1 98.38 210 VAL A CA 1
ATOM 1569 C C . VAL A 1 210 ? 3.271 -30.922 -2.254 1 98.38 210 VAL A C 1
ATOM 1571 O O . VAL A 1 210 ? 4.203 -31.719 -2.416 1 98.38 210 VAL A O 1
ATOM 1574 N N . VAL A 1 211 ? 3.396 -29.797 -1.643 1 97.31 211 VAL A N 1
ATOM 1575 C CA . VAL A 1 211 ? 4.574 -29.469 -0.843 1 97.31 211 VAL A CA 1
ATOM 1576 C C . VAL A 1 211 ? 4.234 -29.578 0.642 1 97.31 211 VAL A C 1
ATOM 1578 O O . VAL A 1 211 ? 3.186 -29.109 1.083 1 97.31 211 VAL A O 1
ATOM 1581 N N . THR A 1 212 ? 5.113 -30.219 1.367 1 95.94 212 THR A N 1
ATOM 1582 C CA . THR A 1 212 ? 4.879 -30.375 2.799 1 95.94 212 THR A CA 1
ATOM 1583 C C . THR A 1 212 ? 5.672 -29.344 3.598 1 95.94 212 THR A C 1
ATOM 1585 O O . THR A 1 212 ? 6.574 -28.703 3.061 1 95.94 212 THR A O 1
ATOM 1588 N N . LEU A 1 213 ? 5.285 -29.234 4.801 1 93.12 213 LEU A N 1
ATOM 1589 C CA . LEU A 1 213 ? 5.965 -28.344 5.73 1 93.12 213 LEU A CA 1
ATOM 1590 C C . LEU A 1 213 ? 7.453 -28.656 5.805 1 93.12 213 LEU A C 1
ATOM 1592 O O . LEU A 1 213 ? 8.273 -27.766 5.973 1 93.12 213 LEU A O 1
ATOM 1596 N N . ALA A 1 214 ? 7.848 -29.891 5.613 1 91.81 214 ALA A N 1
ATOM 1597 C CA . ALA A 1 214 ? 9.234 -30.344 5.684 1 91.81 214 ALA A CA 1
ATOM 1598 C C . ALA A 1 214 ? 9.977 -30.078 4.379 1 91.81 214 ALA A C 1
ATOM 1600 O O . ALA A 1 214 ? 11.156 -30.406 4.242 1 91.81 214 ALA A O 1
ATOM 1601 N N . GLY A 1 215 ? 9.281 -29.594 3.381 1 93.88 215 GLY A N 1
ATOM 1602 C CA . GLY A 1 215 ? 9.914 -29.25 2.119 1 93.88 215 GLY A CA 1
ATOM 1603 C C . GLY A 1 215 ? 9.984 -30.406 1.149 1 93.88 215 GLY A C 1
ATOM 1604 O O . GLY A 1 215 ? 10.844 -30.438 0.266 1 93.88 215 GLY A O 1
ATOM 1605 N N . LYS A 1 216 ? 9.172 -31.344 1.412 1 96.56 216 LYS A N 1
ATOM 1606 C CA . LYS A 1 216 ? 9.094 -32.5 0.519 1 96.56 216 LYS A CA 1
ATOM 1607 C C . LYS A 1 216 ? 7.988 -32.312 -0.521 1 96.56 216 LYS A C 1
ATOM 1609 O O . LYS A 1 216 ? 7.035 -31.562 -0.296 1 96.56 216 LYS A O 1
ATOM 1614 N N . VAL A 1 217 ? 8.164 -33.031 -1.641 1 98.38 217 VAL A N 1
ATOM 1615 C CA . VAL A 1 217 ? 7.188 -32.938 -2.721 1 98.38 217 VAL A CA 1
ATOM 1616 C C . VAL A 1 217 ? 6.59 -34.312 -3.014 1 98.38 217 VAL A C 1
ATOM 1618 O O . VAL A 1 217 ? 7.32 -35.281 -3.197 1 98.38 217 VAL A O 1
ATOM 1621 N N . TYR A 1 218 ? 5.336 -34.344 -2.984 1 98.62 218 TYR A N 1
ATOM 1622 C CA . TYR A 1 218 ? 4.582 -35.531 -3.426 1 98.62 218 TYR A CA 1
ATOM 1623 C C . TYR A 1 218 ? 3.82 -35.219 -4.711 1 98.62 218 TYR A C 1
ATOM 1625 O O . TYR A 1 218 ? 3.291 -34.125 -4.887 1 98.62 218 TYR A O 1
ATOM 1633 N N . THR A 1 219 ? 3.742 -36.219 -5.562 1 98.5 219 THR A N 1
ATOM 1634 C CA . THR A 1 219 ? 2.939 -36.094 -6.777 1 98.5 219 THR A CA 1
ATOM 1635 C C . THR A 1 219 ? 2.107 -37.344 -6.992 1 98.5 219 THR A C 1
ATOM 1637 O O . THR A 1 219 ? 2.412 -38.406 -6.438 1 98.5 219 THR A O 1
ATOM 1640 N N . TRP A 1 220 ? 1.063 -37.219 -7.711 1 98.69 220 TRP A N 1
ATOM 1641 C CA . TRP A 1 220 ? 0.296 -38.344 -8.234 1 98.69 220 TRP A CA 1
ATOM 1642 C C . TRP A 1 220 ? -0.379 -37.969 -9.555 1 98.69 220 TRP A C 1
ATOM 1644 O O . TRP A 1 220 ? -0.371 -36.812 -9.953 1 98.69 220 TRP A O 1
ATOM 1654 N N . GLY A 1 221 ? -0.967 -38.969 -10.25 1 98.25 221 GLY A N 1
ATOM 1655 C CA . GLY A 1 221 ? -1.541 -38.781 -11.57 1 98.25 221 GLY A CA 1
ATOM 1656 C C . GLY A 1 221 ? -0.613 -39.219 -12.695 1 98.25 221 GLY A C 1
ATOM 1657 O O . GLY A 1 221 ? 0.123 -40.188 -12.555 1 98.25 221 GLY A O 1
ATOM 1658 N N . CYS A 1 222 ? -0.799 -38.469 -13.867 1 97.81 222 CYS A N 1
ATOM 1659 C CA . CYS A 1 222 ? 0.033 -38.875 -15 1 97.81 222 CYS A CA 1
ATOM 1660 C C . CYS A 1 222 ? 0.28 -37.688 -15.922 1 97.81 222 CYS A C 1
ATOM 1662 O O . CYS A 1 222 ? -0.301 -36.594 -15.734 1 97.81 222 CYS A O 1
ATOM 1664 N N . TYR A 1 223 ? 1.268 -37.906 -16.766 1 97.38 223 TYR A N 1
ATOM 1665 C CA . TYR A 1 223 ? 1.574 -37 -17.875 1 97.38 223 TYR A CA 1
ATOM 1666 C C . TYR A 1 223 ? 1.183 -37.594 -19.203 1 97.38 223 TYR A C 1
ATOM 1668 O O . TYR A 1 223 ? 1.223 -38.844 -19.375 1 97.38 223 TYR A O 1
ATOM 1676 N N . ARG A 1 224 ? 0.826 -36.75 -20.141 1 95.88 224 ARG A N 1
ATOM 1677 C CA . ARG A 1 224 ? 0.566 -37.219 -21.5 1 95.88 224 ARG A CA 1
ATOM 1678 C C . ARG A 1 224 ? 1.529 -36.562 -22.5 1 95.88 224 ARG A C 1
ATOM 1680 O O . ARG A 1 224 ? 1.732 -35.344 -22.469 1 95.88 224 ARG A O 1
ATOM 1687 N N . ASP A 1 225 ? 2.109 -37.406 -23.266 1 94.69 225 ASP A N 1
ATOM 1688 C CA . ASP A 1 225 ? 2.99 -36.844 -24.281 1 94.69 225 ASP A CA 1
ATOM 1689 C C . ASP A 1 225 ? 2.201 -36.438 -25.531 1 94.69 225 ASP A C 1
ATOM 1691 O O . ASP A 1 225 ? 0.969 -36.469 -25.531 1 94.69 225 ASP A O 1
ATOM 1695 N N . LYS A 1 226 ? 2.906 -36 -26.516 1 89.69 226 LYS A N 1
ATOM 1696 C CA . LYS A 1 226 ? 2.271 -35.406 -27.703 1 89.69 226 LYS A CA 1
ATOM 1697 C C . LYS A 1 226 ? 1.422 -36.469 -28.422 1 89.69 226 LYS A C 1
ATOM 1699 O O . LYS A 1 226 ? 0.486 -36.094 -29.141 1 89.69 226 LYS A O 1
ATOM 1704 N N . GLU A 1 227 ? 1.771 -37.719 -28.219 1 91.69 227 GLU A N 1
ATOM 1705 C CA . GLU A 1 227 ? 1.031 -38.781 -28.891 1 91.69 227 GLU A CA 1
ATOM 1706 C C . GLU A 1 227 ? -0.05 -39.344 -27.969 1 91.69 227 GLU A C 1
ATOM 1708 O O . GLU A 1 227 ? -0.734 -40.312 -28.328 1 91.69 227 GLU A O 1
ATOM 1713 N N . GLY A 1 228 ? -0.137 -38.844 -26.844 1 92.12 228 GLY A N 1
ATOM 1714 C CA . GLY A 1 228 ? -1.201 -39.219 -25.922 1 92.12 228 GLY A CA 1
ATOM 1715 C C . GLY A 1 228 ? -0.807 -40.375 -25 1 92.12 228 GLY A C 1
ATOM 1716 O O . GLY A 1 228 ? -1.637 -40.875 -24.25 1 92.12 228 GLY A O 1
ATOM 1717 N N . LYS A 1 229 ? 0.414 -40.75 -25.062 1 94.81 229 LYS A N 1
ATOM 1718 C CA . LYS A 1 229 ? 0.862 -41.844 -24.188 1 94.81 229 LYS A CA 1
ATOM 1719 C C . LYS A 1 229 ? 1.078 -41.344 -22.766 1 94.81 229 LYS A C 1
ATOM 1721 O O . LYS A 1 229 ? 1.568 -40.219 -22.562 1 94.81 229 LYS A O 1
ATOM 1726 N N . GLN A 1 230 ? 0.816 -42.219 -21.891 1 96.75 230 GLN A N 1
ATOM 1727 C CA . GLN A 1 230 ? 0.86 -41.844 -20.484 1 96.75 230 GLN A CA 1
ATOM 1728 C C . GLN A 1 230 ? 2.248 -42.062 -19.891 1 96.75 230 GLN A C 1
ATOM 1730 O O . GLN A 1 230 ? 2.902 -43.062 -20.219 1 96.75 230 GLN A O 1
ATOM 1735 N N . TRP A 1 231 ? 2.627 -41.188 -19.062 1 97.88 231 TRP A N 1
ATOM 1736 C CA . TRP A 1 231 ? 3.824 -41.281 -18.234 1 97.88 231 TRP A CA 1
ATOM 1737 C C . TRP A 1 231 ? 3.525 -40.844 -16.797 1 97.88 231 TRP A C 1
ATOM 1739 O O . TRP A 1 231 ? 2.529 -40.156 -16.531 1 97.88 231 TRP A O 1
ATOM 1749 N N . CYS A 1 232 ? 4.312 -41.25 -15.812 1 97.88 232 CYS A N 1
ATOM 1750 C CA . CYS A 1 232 ? 4.117 -40.781 -14.445 1 97.88 232 CYS A CA 1
ATOM 1751 C C . CYS A 1 232 ? 5.438 -40.781 -13.68 1 97.88 232 CYS A C 1
ATOM 1753 O O . CYS A 1 232 ? 6.434 -41.344 -14.148 1 97.88 232 CYS A O 1
ATOM 1755 N N . ASP A 1 233 ? 5.445 -40.062 -12.609 1 97.94 233 ASP A N 1
ATOM 1756 C CA . ASP A 1 233 ? 6.566 -40.156 -11.68 1 97.94 233 ASP A CA 1
ATOM 1757 C C . ASP A 1 233 ? 6.59 -41.531 -10.992 1 97.94 233 ASP A C 1
ATOM 1759 O O . ASP A 1 233 ? 5.566 -41.969 -10.477 1 97.94 233 ASP A O 1
ATOM 1763 N N . ALA A 1 234 ? 7.754 -42.094 -11.008 1 97.5 234 ALA A N 1
ATOM 1764 C CA . ALA A 1 234 ? 7.859 -43.469 -10.477 1 97.5 234 ALA A CA 1
ATOM 1765 C C . ALA A 1 234 ? 9.297 -43.781 -10.07 1 97.5 234 ALA A C 1
ATOM 1767 O O . ALA A 1 234 ? 10.219 -43 -10.359 1 97.5 234 ALA A O 1
ATOM 1768 N N . PRO A 1 235 ? 9.469 -44.906 -9.398 1 96.19 235 PRO A N 1
ATOM 1769 C CA . PRO A 1 235 ? 10.812 -45.25 -8.938 1 96.19 235 PRO A CA 1
ATOM 1770 C C . PRO A 1 235 ? 11.711 -45.75 -10.055 1 96.19 235 PRO A C 1
ATOM 1772 O O . PRO A 1 235 ? 12.938 -45.75 -9.914 1 96.19 235 PRO A O 1
ATOM 1775 N N . SER A 1 236 ? 11.055 -46.219 -11.242 1 96.75 236 SER A N 1
ATOM 1776 C CA . SER A 1 236 ? 11.852 -46.75 -12.344 1 96.75 236 SER A CA 1
ATOM 1777 C C . SER A 1 236 ? 11.242 -46.375 -13.688 1 96.75 236 SER A C 1
ATOM 1779 O O . SER A 1 236 ? 10.07 -46 -13.766 1 96.75 236 SER A O 1
ATOM 1781 N N . ALA A 1 237 ? 12.023 -46.562 -14.711 1 96.69 237 ALA A N 1
ATOM 1782 C CA . ALA A 1 237 ? 11.578 -46.25 -16.062 1 96.69 237 ALA A CA 1
ATOM 1783 C C . ALA A 1 237 ? 10.391 -47.125 -16.469 1 96.69 237 ALA A C 1
ATOM 1785 O O . ALA A 1 237 ? 9.43 -46.625 -17.078 1 96.69 237 ALA A O 1
ATOM 1786 N N . LYS A 1 238 ? 10.531 -48.344 -16.109 1 95.31 238 LYS A N 1
ATOM 1787 C CA . LYS A 1 238 ? 9.477 -49.312 -16.453 1 95.31 238 LYS A CA 1
ATOM 1788 C C . LYS A 1 238 ? 8.164 -48.938 -15.773 1 95.31 238 LYS A C 1
ATOM 1790 O O . LYS A 1 238 ? 7.09 -49.094 -16.359 1 95.31 238 LYS A O 1
ATOM 1795 N N . ASP A 1 239 ? 8.258 -48.406 -14.609 1 96.25 239 ASP A N 1
ATOM 1796 C CA . ASP A 1 239 ? 7.07 -48.094 -13.836 1 96.25 239 ASP A CA 1
ATOM 1797 C C . ASP A 1 239 ? 6.516 -46.719 -14.242 1 96.25 239 ASP A C 1
ATOM 1799 O O . ASP A 1 239 ? 5.398 -46.375 -13.867 1 96.25 239 ASP A O 1
ATOM 1803 N N . ALA A 1 240 ? 7.203 -46.031 -15.031 1 97.06 240 ALA A N 1
ATOM 1804 C CA . ALA A 1 240 ? 6.805 -44.688 -15.391 1 97.06 240 ALA A CA 1
ATOM 1805 C C . ALA A 1 240 ? 6.051 -44.656 -16.719 1 97.06 240 ALA A C 1
ATOM 1807 O O . ALA A 1 240 ? 5.293 -43.719 -17 1 97.06 240 ALA A O 1
ATOM 1808 N N . PHE A 1 241 ? 6.301 -45.625 -17.578 1 97.06 241 PHE A N 1
ATOM 1809 C CA . PHE A 1 241 ? 5.793 -45.656 -18.953 1 97.06 241 PHE A CA 1
ATOM 1810 C C . PHE A 1 241 ? 4.449 -46.375 -19.016 1 97.06 241 PHE A C 1
ATOM 1812 O O . PHE A 1 241 ? 4.328 -47.5 -18.578 1 97.06 241 PHE A O 1
ATOM 1819 N N . LYS A 1 242 ? 3.477 -45.688 -19.578 1 95.94 242 LYS A N 1
ATOM 1820 C CA . LYS A 1 242 ? 2.109 -46.156 -19.766 1 95.94 242 LYS A CA 1
ATOM 1821 C C . LYS A 1 242 ? 1.464 -46.531 -18.422 1 95.94 242 LYS A C 1
ATOM 1823 O O . LYS A 1 242 ? 0.78 -47.531 -18.312 1 95.94 242 LYS A O 1
ATOM 1828 N N . LYS A 1 243 ? 1.745 -45.719 -17.422 1 95.12 243 LYS A N 1
ATOM 1829 C CA . LYS A 1 243 ? 1.206 -45.906 -16.078 1 95.12 243 LYS A CA 1
ATOM 1830 C C . LYS A 1 243 ? 0.769 -44.562 -15.469 1 95.12 243 LYS A C 1
ATOM 1832 O O . LYS A 1 243 ? 0.998 -43.5 -16.062 1 95.12 243 LYS A O 1
ATOM 1837 N N . LYS A 1 244 ? 0.065 -44.688 -14.383 1 96.19 244 LYS A N 1
ATOM 1838 C CA . LYS A 1 244 ? -0.321 -43.531 -13.586 1 96.19 244 LYS A CA 1
ATOM 1839 C C . LYS A 1 244 ? -0.098 -43.781 -12.094 1 96.19 244 LYS A C 1
ATOM 1841 O O . LYS A 1 244 ? -0.09 -44.938 -11.656 1 96.19 244 LYS A O 1
ATOM 1846 N N . GLN A 1 245 ? 0.151 -42.781 -11.375 1 96.38 245 GLN A N 1
ATOM 1847 C CA . GLN A 1 245 ? 0.249 -42.875 -9.922 1 96.38 245 GLN A CA 1
ATOM 1848 C C . GLN A 1 245 ? -1.099 -42.594 -9.266 1 96.38 245 GLN A C 1
ATOM 1850 O O . GLN A 1 245 ? -1.623 -41.469 -9.359 1 96.38 245 GLN A O 1
ATOM 1855 N N . THR A 1 246 ? -1.624 -43.5 -8.555 1 96.31 246 THR A N 1
ATOM 1856 C CA . THR A 1 246 ? -2.961 -43.344 -7.992 1 96.31 246 THR A CA 1
ATOM 1857 C C . THR A 1 246 ? -2.887 -42.938 -6.52 1 96.31 246 THR A C 1
ATOM 1859 O O . THR A 1 246 ? -3.914 -42.688 -5.887 1 96.31 246 THR A O 1
ATOM 1862 N N . GLU A 1 247 ? -1.707 -42.938 -5.996 1 97 247 GLU A N 1
ATOM 1863 C CA . GLU A 1 247 ? -1.431 -42.531 -4.625 1 97 247 GLU A CA 1
ATOM 1864 C C . GLU A 1 247 ? -0.251 -41.562 -4.566 1 97 247 GLU A C 1
ATOM 1866 O O . GLU A 1 247 ? 0.551 -41.5 -5.5 1 97 247 GLU A O 1
ATOM 1871 N N . PRO A 1 248 ? -0.195 -40.875 -3.459 1 97.94 248 PRO A N 1
ATOM 1872 C CA . PRO A 1 248 ? 0.922 -39.938 -3.363 1 97.94 248 PRO A CA 1
ATOM 1873 C C . PRO A 1 248 ? 2.281 -40.625 -3.506 1 97.94 248 PRO A C 1
ATOM 1875 O O . PRO A 1 248 ? 2.547 -41.625 -2.84 1 97.94 248 PRO A O 1
ATOM 1878 N N . PHE A 1 249 ? 3.082 -40.062 -4.363 1 98 249 PHE A N 1
ATOM 1879 C CA . PHE A 1 249 ? 4.438 -40.531 -4.621 1 98 249 PHE A CA 1
ATOM 1880 C C . PHE A 1 249 ? 5.465 -39.469 -4.219 1 98 249 PHE A C 1
ATOM 1882 O O . PHE A 1 249 ? 5.438 -38.344 -4.723 1 98 249 PHE A O 1
ATOM 1889 N N . LEU A 1 250 ? 6.348 -39.812 -3.359 1 97.81 250 LEU A N 1
ATOM 1890 C CA . LEU A 1 250 ? 7.379 -38.875 -2.898 1 97.81 250 LEU A CA 1
ATOM 1891 C C . LEU A 1 250 ? 8.477 -38.719 -3.945 1 97.81 250 LEU A C 1
ATOM 1893 O O . LEU A 1 250 ? 9.062 -39.719 -4.387 1 97.81 250 LEU A O 1
ATOM 1897 N N . ILE A 1 251 ? 8.727 -37.531 -4.371 1 98.38 251 ILE A N 1
ATOM 1898 C CA . ILE A 1 251 ? 9.875 -37.25 -5.23 1 98.38 251 ILE A CA 1
ATOM 1899 C C . ILE A 1 251 ? 11.133 -37.125 -4.379 1 98.38 251 ILE A C 1
ATOM 1901 O O . ILE A 1 251 ? 11.469 -36 -3.947 1 98.38 251 ILE A O 1
ATOM 1905 N N . LYS A 1 252 ? 11.883 -38.062 -4.262 1 96.56 252 LYS A N 1
ATOM 1906 C CA . LYS A 1 252 ? 12.977 -38.125 -3.303 1 96.56 252 LYS A CA 1
ATOM 1907 C C . LYS A 1 252 ? 14.086 -37.125 -3.656 1 96.56 252 LYS A C 1
ATOM 1909 O O . LYS A 1 252 ? 14.773 -36.625 -2.77 1 96.56 252 LYS A O 1
ATOM 1914 N N . ALA A 1 253 ? 14.211 -36.844 -4.871 1 96.69 253 ALA A N 1
ATOM 1915 C CA . ALA A 1 253 ? 15.305 -36 -5.348 1 96.69 253 ALA A CA 1
ATOM 1916 C C . ALA A 1 253 ? 15.094 -34.531 -4.941 1 96.69 253 ALA A C 1
ATOM 1918 O O . ALA A 1 253 ? 16.016 -33.719 -5.016 1 96.69 253 ALA A O 1
ATOM 1919 N N . LEU A 1 254 ? 13.945 -34.219 -4.559 1 97.56 254 LEU A N 1
ATOM 1920 C CA . LEU A 1 254 ? 13.633 -32.844 -4.195 1 97.56 254 LEU A CA 1
ATOM 1921 C C . LEU A 1 254 ? 13.602 -32.656 -2.678 1 97.56 254 LEU A C 1
ATOM 1923 O O . LEU A 1 254 ? 12.961 -33.469 -1.976 1 97.56 254 LEU A O 1
ATOM 1927 N N . ASP A 1 255 ? 14.297 -31.641 -2.225 1 95.69 255 ASP A N 1
ATOM 1928 C CA . ASP A 1 255 ? 14.359 -31.297 -0.811 1 95.69 255 ASP A CA 1
ATOM 1929 C C . ASP A 1 255 ? 14.414 -29.781 -0.626 1 95.69 255 ASP A C 1
ATOM 1931 O O . ASP A 1 255 ? 14.836 -29.047 -1.53 1 95.69 255 ASP A O 1
ATOM 1935 N N . ASN A 1 256 ? 13.836 -29.312 0.516 1 94.81 256 ASN A N 1
ATOM 1936 C CA . ASN A 1 256 ? 13.891 -27.891 0.836 1 94.81 256 ASN A CA 1
ATOM 1937 C C . ASN A 1 256 ? 13.062 -27.062 -0.144 1 94.81 256 ASN A C 1
ATOM 1939 O O . ASN A 1 256 ? 13.477 -25.969 -0.544 1 94.81 256 ASN A O 1
ATOM 1943 N N . ILE A 1 257 ? 11.961 -27.656 -0.512 1 96.44 257 ILE A N 1
ATOM 1944 C CA . ILE A 1 257 ? 11.172 -27.016 -1.553 1 96.44 257 ILE A CA 1
ATOM 1945 C C . ILE A 1 257 ? 10.234 -25.984 -0.925 1 96.44 257 ILE A C 1
ATOM 1947 O O . ILE A 1 257 ? 9.562 -26.266 0.068 1 96.44 257 ILE A O 1
ATOM 1951 N N . ALA A 1 258 ? 10.156 -24.781 -1.581 1 94.38 258 ALA A N 1
ATOM 1952 C CA . ALA A 1 258 ? 9.305 -23.688 -1.121 1 94.38 258 ALA A CA 1
ATOM 1953 C C . ALA A 1 258 ? 8.055 -23.562 -1.979 1 94.38 258 ALA A C 1
ATOM 1955 O O . ALA A 1 258 ? 7 -23.141 -1.494 1 94.38 258 ALA A O 1
ATOM 1956 N N . ASP A 1 259 ? 8.195 -23.891 -3.205 1 96.62 259 ASP A N 1
ATOM 1957 C CA . ASP A 1 259 ? 7.117 -23.656 -4.156 1 96.62 259 ASP A CA 1
ATOM 1958 C C . ASP A 1 259 ? 7.16 -24.672 -5.301 1 96.62 259 ASP A C 1
ATOM 1960 O O . ASP A 1 259 ? 8.242 -25.062 -5.734 1 96.62 259 ASP A O 1
ATOM 1964 N N . VAL A 1 260 ? 5.992 -25.047 -5.703 1 98.56 260 VAL A N 1
ATOM 1965 C CA . VAL A 1 260 ? 5.859 -25.906 -6.879 1 98.56 260 VAL A CA 1
ATOM 1966 C C . VAL A 1 260 ? 4.777 -25.344 -7.801 1 98.56 260 VAL A C 1
ATOM 1968 O O . VAL A 1 260 ? 3.758 -24.828 -7.336 1 98.56 260 VAL A O 1
ATOM 1971 N N . ARG A 1 261 ? 5.02 -25.422 -9.062 1 98.69 261 ARG A N 1
ATOM 1972 C CA . ARG A 1 261 ? 4.051 -25.062 -10.094 1 98.69 261 ARG A CA 1
ATOM 1973 C C . ARG A 1 261 ? 3.941 -26.172 -11.141 1 98.69 261 ARG A C 1
ATOM 1975 O O . ARG A 1 261 ? 4.918 -26.875 -11.414 1 98.69 261 ARG A O 1
ATOM 1982 N N . CYS A 1 262 ? 2.748 -26.281 -11.719 1 98.5 262 CYS A N 1
ATOM 1983 C CA . CYS A 1 262 ? 2.506 -27.359 -12.664 1 98.5 262 CYS A CA 1
ATOM 1984 C C . CYS A 1 262 ? 2.039 -26.812 -14.008 1 98.5 262 CYS A C 1
ATOM 1986 O O . CYS A 1 262 ? 1.17 -25.938 -14.055 1 98.5 262 CYS A O 1
ATOM 1988 N N . GLY A 1 263 ? 2.625 -27.328 -15.047 1 98.12 263 GLY A N 1
ATOM 1989 C CA . GLY A 1 263 ? 2.051 -27.188 -16.375 1 98.12 263 GLY A CA 1
ATOM 1990 C C . GLY A 1 263 ? 1.143 -28.344 -16.75 1 98.12 263 GLY A C 1
ATOM 1991 O O . GLY A 1 263 ? 0.567 -29 -15.883 1 98.12 263 GLY A O 1
ATOM 1992 N N . SER A 1 264 ? 1.01 -28.562 -18.031 1 97.38 264 SER A N 1
ATOM 1993 C CA . SER A 1 264 ? 0.153 -29.656 -18.469 1 97.38 264 SER A CA 1
ATOM 1994 C C . SER A 1 264 ? 0.795 -31 -18.188 1 97.38 264 SER A C 1
ATOM 1996 O O . SER A 1 264 ? 0.126 -31.922 -17.719 1 97.38 264 SER A O 1
ATOM 1998 N N . SER A 1 265 ? 2.07 -31.078 -18.469 1 97.56 265 SER A N 1
ATOM 1999 C CA . SER A 1 265 ? 2.742 -32.344 -18.312 1 97.56 265 SER A CA 1
ATOM 2000 C C . SER A 1 265 ? 4.137 -32.188 -17.719 1 97.56 265 SER A C 1
ATOM 2002 O O . SER A 1 265 ? 5.055 -32.938 -18.047 1 97.56 265 SER A O 1
ATOM 2004 N N . PHE A 1 266 ? 4.332 -31.141 -16.969 1 98.06 266 PHE A N 1
ATOM 2005 C CA . PHE A 1 266 ? 5.621 -30.875 -16.328 1 98.06 266 PHE A CA 1
ATOM 2006 C C . PHE A 1 266 ? 5.445 -30.031 -15.078 1 98.06 266 PHE A C 1
ATOM 2008 O O . PHE A 1 266 ? 4.352 -29.531 -14.805 1 98.06 266 PHE A O 1
ATOM 2015 N N . ASN A 1 267 ? 6.531 -29.906 -14.359 1 98.75 267 ASN A N 1
ATOM 2016 C CA . ASN A 1 267 ? 6.512 -29.203 -13.078 1 98.75 267 ASN A CA 1
ATOM 2017 C C . ASN A 1 267 ? 7.789 -28.391 -12.867 1 98.75 267 ASN A C 1
ATOM 2019 O O . ASN A 1 267 ? 8.844 -28.719 -13.414 1 98.75 267 ASN A O 1
ATOM 2023 N N . LEU A 1 268 ? 7.617 -27.375 -12.172 1 98.81 268 LEU A N 1
ATOM 2024 C CA . LEU A 1 268 ? 8.727 -26.594 -11.633 1 98.81 268 LEU A CA 1
ATOM 2025 C C . LEU A 1 268 ? 8.711 -26.609 -10.102 1 98.81 268 LEU A C 1
ATOM 2027 O O . LEU A 1 268 ? 7.645 -26.562 -9.492 1 98.81 268 LEU A O 1
ATOM 2031 N N . ALA A 1 269 ? 9.859 -26.656 -9.523 1 98.75 269 ALA A N 1
ATOM 2032 C CA . ALA A 1 269 ? 10.023 -26.531 -8.078 1 98.75 269 ALA A CA 1
ATOM 2033 C C . ALA A 1 269 ? 11.094 -25.5 -7.734 1 98.75 269 ALA A C 1
ATOM 2035 O O . ALA A 1 269 ? 12.156 -25.484 -8.359 1 98.75 269 ALA A O 1
ATOM 2036 N N . ARG A 1 270 ? 10.789 -24.672 -6.824 1 98 270 ARG A N 1
ATOM 2037 C CA . ARG A 1 270 ? 11.75 -23.703 -6.316 1 98 270 ARG A CA 1
ATOM 2038 C C . ARG A 1 270 ? 12.125 -24 -4.867 1 98 270 ARG A C 1
ATOM 2040 O O . ARG A 1 270 ? 11.25 -24.172 -4.02 1 98 270 ARG A O 1
ATOM 2047 N N . THR A 1 271 ? 13.383 -24.047 -4.59 1 96.69 271 THR A N 1
ATOM 2048 C CA . THR A 1 271 ? 13.867 -24.281 -3.232 1 96.69 271 THR A CA 1
ATOM 2049 C C . THR A 1 271 ? 13.789 -23 -2.404 1 96.69 271 THR A C 1
ATOM 2051 O O . THR A 1 271 ? 13.586 -21.906 -2.951 1 96.69 271 THR A O 1
ATOM 2054 N N . ASN A 1 272 ? 13.898 -23.172 -1.122 1 91.5 272 ASN A N 1
ATOM 2055 C CA . ASN A 1 272 ? 13.898 -22.031 -0.219 1 91.5 272 ASN A CA 1
ATOM 2056 C C . ASN A 1 272 ? 15.047 -21.078 -0.52 1 91.5 272 ASN A C 1
ATOM 2058 O O . ASN A 1 272 ? 14.938 -19.859 -0.292 1 91.5 272 ASN A O 1
ATOM 2062 N N . ASP A 1 273 ? 16.094 -21.594 -1.085 1 90.38 273 ASP A N 1
ATOM 2063 C CA . ASP A 1 273 ? 17.234 -20.734 -1.396 1 90.38 273 ASP A CA 1
ATOM 2064 C C . ASP A 1 273 ? 17.141 -20.188 -2.82 1 90.38 273 ASP A C 1
ATOM 2066 O O . ASP A 1 273 ? 18.094 -19.594 -3.322 1 90.38 273 ASP A O 1
ATOM 2070 N N . GLY A 1 274 ? 16.141 -20.562 -3.58 1 93.88 274 GLY A N 1
ATOM 2071 C CA . GLY A 1 274 ? 15.828 -19.906 -4.836 1 93.88 274 GLY A CA 1
ATOM 2072 C C . GLY A 1 274 ? 16.281 -20.672 -6.055 1 93.88 274 GLY A C 1
ATOM 2073 O O . GLY A 1 274 ? 16.203 -20.172 -7.18 1 93.88 274 GLY A O 1
ATOM 2074 N N . ARG A 1 275 ? 16.734 -21.859 -5.871 1 96.81 275 ARG A N 1
ATOM 2075 C CA . ARG A 1 275 ? 17.078 -22.719 -7.004 1 96.81 275 ARG A CA 1
ATOM 2076 C C . ARG A 1 275 ? 15.828 -23.359 -7.598 1 96.81 275 ARG A C 1
ATOM 2078 O O . ARG A 1 275 ? 14.859 -23.625 -6.883 1 96.81 275 ARG A O 1
ATOM 2085 N N . VAL A 1 276 ? 15.945 -23.625 -8.922 1 98.62 276 VAL A N 1
ATOM 2086 C CA . VAL A 1 276 ? 14.75 -24.125 -9.586 1 98.62 276 VAL A CA 1
ATOM 2087 C C . VAL A 1 276 ? 15.062 -25.469 -10.266 1 98.62 276 VAL A C 1
ATOM 2089 O O . VAL A 1 276 ? 16.094 -25.594 -10.938 1 98.62 276 VAL A O 1
ATOM 2092 N N . TYR A 1 277 ? 14.203 -26.344 -10.047 1 98.75 277 TYR A N 1
ATOM 2093 C CA . TYR A 1 277 ? 14.234 -27.656 -10.703 1 98.75 277 TYR A CA 1
ATOM 2094 C C . TYR A 1 277 ? 13.008 -27.844 -11.586 1 98.75 277 TYR A C 1
ATOM 2096 O O . TYR A 1 277 ? 11.938 -27.297 -11.305 1 98.75 277 TYR A O 1
ATOM 2104 N N . SER A 1 278 ? 13.211 -28.609 -12.656 1 98.75 278 SER A N 1
ATOM 2105 C CA . SER A 1 278 ? 12.094 -28.969 -13.516 1 98.75 278 SER A CA 1
ATOM 2106 C C . SER A 1 278 ? 12.07 -30.469 -13.797 1 98.75 278 SER A C 1
ATOM 2108 O O . SER A 1 278 ? 13.117 -31.125 -13.797 1 98.75 278 SER A O 1
ATOM 2110 N N . TRP A 1 279 ? 10.898 -31 -14.016 1 98.56 279 TRP A N 1
ATOM 2111 C CA . TRP A 1 279 ? 10.734 -32.375 -14.453 1 98.56 279 TRP A CA 1
ATOM 2112 C C . TRP A 1 279 ? 9.375 -32.594 -15.102 1 98.56 279 TRP A C 1
ATOM 2114 O O . TRP A 1 279 ? 8.492 -31.734 -14.984 1 98.56 279 TRP A O 1
ATOM 2124 N N . GLY A 1 280 ? 9.141 -33.688 -15.68 1 98.12 280 GLY A N 1
ATOM 2125 C CA . GLY A 1 280 ? 8.023 -34 -16.562 1 98.12 280 GLY A CA 1
ATOM 2126 C C . GLY A 1 280 ? 8.422 -34.094 -18.016 1 98.12 280 GLY A C 1
ATOM 2127 O O . GLY A 1 280 ? 9.602 -34.25 -18.344 1 98.12 280 GLY A O 1
ATOM 2128 N N . LEU A 1 281 ? 7.445 -33.969 -18.891 1 96.94 281 LEU A N 1
ATOM 2129 C CA . LEU A 1 281 ? 7.727 -34.094 -20.328 1 96.94 281 LEU A CA 1
ATOM 2130 C C . LEU A 1 281 ? 8.086 -32.75 -20.953 1 96.94 281 LEU A C 1
ATOM 2132 O O . LEU A 1 281 ? 7.301 -31.812 -20.906 1 96.94 281 LEU A O 1
ATOM 2136 N N . GLY A 1 282 ? 9.297 -32.656 -21.5 1 94.25 282 GLY A N 1
ATOM 2137 C CA . GLY A 1 282 ? 9.797 -31.406 -22.078 1 94.25 282 GLY A CA 1
ATOM 2138 C C . GLY A 1 282 ? 9.891 -31.438 -23.594 1 94.25 282 GLY A C 1
ATOM 2139 O O . GLY A 1 282 ? 10.953 -31.203 -24.156 1 94.25 282 GLY A O 1
ATOM 2140 N N . GLU A 1 283 ? 8.82 -31.547 -24.281 1 91.38 283 GLU A N 1
ATOM 2141 C CA . GLU A 1 283 ? 8.852 -31.734 -25.734 1 91.38 283 GLU A CA 1
ATOM 2142 C C . GLU A 1 283 ? 8.891 -30.391 -26.453 1 91.38 283 GLU A C 1
ATOM 2144 O O . GLU A 1 283 ? 9.195 -30.328 -27.641 1 91.38 283 GLU A O 1
ATOM 2149 N N . MET A 1 284 ? 8.656 -29.359 -25.688 1 93.62 284 MET A N 1
ATOM 2150 C CA . MET A 1 284 ? 8.555 -28.047 -26.328 1 93.62 284 MET A CA 1
ATOM 2151 C C . MET A 1 284 ? 9.547 -27.062 -25.719 1 93.62 284 MET A C 1
ATOM 2153 O O . MET A 1 284 ? 9.414 -25.844 -25.891 1 93.62 284 MET A O 1
ATOM 2157 N N . GLY A 1 285 ? 10.438 -27.516 -24.891 1 95.88 285 GLY A N 1
ATOM 2158 C CA . GLY A 1 285 ? 11.445 -26.672 -24.281 1 95.88 285 GLY A CA 1
ATOM 2159 C C . GLY A 1 285 ? 11.023 -26.125 -22.922 1 95.88 285 GLY A C 1
ATOM 2160 O O . GLY A 1 285 ? 11.758 -25.344 -22.312 1 95.88 285 GLY A O 1
ATOM 2161 N N . GLN A 1 286 ? 9.922 -26.547 -22.422 1 97.12 286 GLN A N 1
ATOM 2162 C CA . GLN A 1 286 ? 9.328 -25.969 -21.234 1 97.12 286 GLN A CA 1
ATOM 2163 C C . GLN A 1 286 ? 10.125 -26.359 -19.984 1 97.12 286 GLN A C 1
ATOM 2165 O O . GLN A 1 286 ? 9.938 -25.766 -18.922 1 97.12 286 GLN A O 1
ATOM 2170 N N . LEU A 1 287 ? 11.008 -27.281 -20.031 1 97.69 287 LEU A N 1
ATOM 2171 C CA . LEU A 1 287 ? 11.758 -27.688 -18.859 1 97.69 287 LEU A CA 1
ATOM 2172 C C . LEU A 1 287 ? 12.883 -26.688 -18.562 1 97.69 287 LEU A C 1
ATOM 2174 O O . LEU A 1 287 ? 13.453 -26.703 -17.469 1 97.69 287 LEU A O 1
ATOM 2178 N N . GLY A 1 288 ? 13.297 -25.859 -19.5 1 97.38 288 GLY A N 1
ATOM 2179 C CA . GLY A 1 288 ? 14.281 -24.812 -19.266 1 97.38 288 GLY A CA 1
ATOM 2180 C C . GLY A 1 288 ? 15.703 -25.344 -19.141 1 97.38 288 GLY A C 1
ATOM 2181 O O . GLY A 1 288 ? 16.531 -24.734 -18.453 1 97.38 288 GLY A O 1
ATOM 2182 N N . ARG A 1 289 ? 15.953 -26.438 -19.641 1 95.81 289 ARG A N 1
ATOM 2183 C CA . ARG A 1 289 ? 17.25 -27.094 -19.703 1 95.81 289 ARG A CA 1
ATOM 2184 C C . ARG A 1 289 ? 17.375 -27.953 -20.953 1 95.81 289 ARG A C 1
ATOM 2186 O O . ARG A 1 289 ? 16.375 -28.25 -21.609 1 95.81 289 ARG A O 1
ATOM 2193 N N . THR A 1 290 ? 18.594 -28.312 -21.234 1 91.31 290 THR A N 1
ATOM 2194 C CA . THR A 1 290 ? 18.797 -29.125 -22.438 1 91.31 290 THR A CA 1
ATOM 2195 C C . THR A 1 290 ? 18.344 -30.562 -22.203 1 91.31 290 THR A C 1
ATOM 2197 O O . THR A 1 290 ? 18.859 -31.25 -21.312 1 91.31 290 THR A O 1
ATOM 2200 N N . VAL A 1 291 ? 17.359 -30.906 -22.969 1 91.81 291 VAL A N 1
ATOM 2201 C CA . VAL A 1 291 ? 16.859 -32.281 -22.953 1 91.81 291 VAL A CA 1
ATOM 2202 C C . VAL A 1 291 ? 16.578 -32.75 -24.391 1 91.81 291 VAL A C 1
ATOM 2204 O O . VAL A 1 291 ? 16.234 -31.938 -25.25 1 91.81 291 VAL A O 1
ATOM 2207 N N . ASP A 1 292 ? 16.797 -34 -24.609 1 90.5 292 ASP A N 1
ATOM 2208 C CA . ASP A 1 292 ? 16.469 -34.562 -25.922 1 90.5 292 ASP A CA 1
ATOM 2209 C C . ASP A 1 292 ? 14.953 -34.594 -26.125 1 90.5 292 ASP A C 1
ATOM 2211 O O . ASP A 1 292 ? 14.242 -35.312 -25.422 1 90.5 292 ASP A O 1
ATOM 2215 N N . ASP A 1 293 ? 14.516 -33.938 -27.109 1 87.88 293 ASP A N 1
ATOM 2216 C CA . ASP A 1 293 ? 13.07 -33.844 -27.312 1 87.88 293 ASP A CA 1
ATOM 2217 C C . ASP A 1 293 ? 12.562 -35 -28.188 1 87.88 293 ASP A C 1
ATOM 2219 O O . ASP A 1 293 ? 11.352 -35.156 -28.359 1 87.88 293 ASP A O 1
ATOM 2223 N N . GLN A 1 294 ? 13.492 -35.781 -28.75 1 91 294 GLN A N 1
ATOM 2224 C CA . GLN A 1 294 ? 13.102 -37 -29.484 1 91 294 GLN A CA 1
ATOM 2225 C C . GLN A 1 294 ? 12.922 -38.188 -28.562 1 91 294 GLN A C 1
ATOM 2227 O O . GLN A 1 294 ? 13.875 -38.906 -28.25 1 91 294 GLN A O 1
ATOM 2232 N N . MET A 1 295 ? 11.742 -38.406 -28.266 1 93.94 295 MET A N 1
ATOM 2233 C CA . MET A 1 295 ? 11.445 -39.375 -27.234 1 93.94 295 MET A CA 1
ATOM 2234 C C . MET A 1 295 ? 11.375 -40.781 -27.844 1 93.94 295 MET A C 1
ATOM 2236 O O . MET A 1 295 ? 11.352 -41.781 -27.125 1 93.94 295 MET A O 1
ATOM 2240 N N . LYS A 1 296 ? 11.414 -40.844 -29.156 1 94.06 296 LYS A N 1
ATOM 2241 C CA . LYS A 1 296 ? 11.375 -42.125 -29.859 1 94.06 296 LYS A CA 1
ATOM 2242 C C . LYS A 1 296 ? 12.648 -42.344 -30.656 1 94.06 296 LYS A C 1
ATOM 2244 O O . LYS A 1 296 ? 13.312 -41.406 -31.078 1 94.06 296 LYS A O 1
ATOM 2249 N N . ASP A 1 297 ? 12.898 -43.625 -30.844 1 93.19 297 ASP A N 1
ATOM 2250 C CA . ASP A 1 297 ? 14.07 -43.969 -31.672 1 93.19 297 ASP A CA 1
ATOM 2251 C C . ASP A 1 297 ? 13.703 -44 -33.156 1 93.19 297 ASP A C 1
ATOM 2253 O O . ASP A 1 297 ? 12.586 -43.656 -33.531 1 93.19 297 ASP A O 1
ATOM 2257 N N . PHE A 1 298 ? 14.695 -44.438 -33.938 1 92.31 298 PHE A N 1
ATOM 2258 C CA . PHE A 1 298 ? 14.555 -44.438 -35.375 1 92.31 298 PHE A CA 1
ATOM 2259 C C . PHE A 1 298 ? 13.492 -45.438 -35.812 1 92.31 298 PHE A C 1
ATOM 2261 O O . PHE A 1 298 ? 12.914 -45.312 -36.906 1 92.31 298 PHE A O 1
ATOM 2268 N N . LYS A 1 299 ? 13.211 -46.469 -35.031 1 94.25 299 LYS A N 1
ATOM 2269 C CA . LYS A 1 299 ? 12.219 -47.469 -35.344 1 94.25 299 LYS A CA 1
ATOM 2270 C C . LYS A 1 299 ? 10.828 -47.062 -34.875 1 94.25 299 LYS A C 1
ATOM 2272 O O . LYS A 1 299 ? 9.844 -47.75 -35.125 1 94.25 299 LYS A O 1
ATOM 2277 N N . GLY A 1 300 ? 10.719 -46.031 -34.094 1 91.56 300 GLY A N 1
ATOM 2278 C CA . GLY A 1 300 ? 9.438 -45.531 -33.594 1 91.56 300 GLY A CA 1
ATOM 2279 C C . GLY A 1 300 ? 9.141 -45.969 -32.188 1 91.56 300 GLY A C 1
ATOM 2280 O O . GLY A 1 300 ? 8.078 -45.656 -31.641 1 91.56 300 GLY A O 1
ATOM 2281 N N . ASP A 1 301 ? 10.031 -46.625 -31.578 1 94.31 301 ASP A N 1
ATOM 2282 C CA . ASP A 1 301 ? 9.852 -47.062 -30.203 1 94.31 301 ASP A CA 1
ATOM 2283 C C . ASP A 1 301 ? 10.305 -46 -29.219 1 94.31 301 ASP A C 1
ATOM 2285 O O . ASP A 1 301 ? 11.289 -45.281 -29.469 1 94.31 301 ASP A O 1
ATOM 2289 N N . TYR A 1 302 ? 9.586 -45.938 -28.125 1 95.94 302 TYR A N 1
ATOM 2290 C CA . TYR A 1 302 ? 9.93 -44.938 -27.125 1 95.94 302 TYR A CA 1
ATOM 2291 C C . TYR A 1 302 ? 11.281 -45.25 -26.469 1 95.94 302 TYR A C 1
ATOM 2293 O O . TYR A 1 302 ? 11.562 -46.406 -26.141 1 95.94 302 TYR A O 1
ATOM 2301 N N . LYS A 1 303 ? 12.062 -44.188 -26.344 1 96.31 303 LYS A N 1
ATOM 2302 C CA . LYS A 1 303 ? 13.289 -44.281 -25.547 1 96.31 303 LYS A CA 1
ATOM 2303 C C . LYS A 1 303 ? 12.984 -44.156 -24.047 1 96.31 303 LYS A C 1
ATOM 2305 O O . LYS A 1 303 ? 13.328 -43.156 -23.422 1 96.31 303 LYS A O 1
ATOM 2310 N N . VAL A 1 304 ? 12.484 -45.156 -23.484 1 97.12 304 VAL A N 1
ATOM 2311 C CA . VAL A 1 304 ? 11.867 -45.156 -22.156 1 97.12 304 VAL A CA 1
ATOM 2312 C C . VAL A 1 304 ? 12.891 -44.719 -21.109 1 97.12 304 VAL A C 1
ATOM 2314 O O . VAL A 1 304 ? 12.609 -43.906 -20.25 1 97.12 304 VAL A O 1
ATOM 2317 N N . ASP A 1 305 ? 14.102 -45.25 -21.156 1 97 305 ASP A N 1
ATOM 2318 C CA . ASP A 1 305 ? 15.141 -44.938 -20.188 1 97 305 ASP A CA 1
ATOM 2319 C C . ASP A 1 305 ? 15.562 -43.469 -20.281 1 97 305 ASP A C 1
ATOM 2321 O O . ASP A 1 305 ? 15.758 -42.812 -19.266 1 97 305 ASP A O 1
ATOM 2325 N N . MET A 1 306 ? 15.711 -43.031 -21.453 1 96.56 306 MET A N 1
ATOM 2326 C CA . MET A 1 306 ? 16.109 -41.656 -21.672 1 96.56 306 MET A CA 1
ATOM 2327 C C . MET A 1 306 ? 15.047 -40.688 -21.141 1 96.56 306 MET A C 1
ATOM 2329 O O . MET A 1 306 ? 15.367 -39.719 -20.453 1 96.56 306 MET A O 1
ATOM 2333 N N . VAL A 1 307 ? 13.797 -40.969 -21.469 1 97.44 307 VAL A N 1
ATOM 2334 C CA . VAL A 1 307 ? 12.703 -40.094 -21.016 1 97.44 307 VAL A CA 1
ATOM 2335 C C . VAL A 1 307 ? 12.641 -40.094 -19.5 1 97.44 307 VAL A C 1
ATOM 2337 O O . VAL A 1 307 ? 12.492 -39.031 -18.875 1 97.44 307 VAL A O 1
ATOM 2340 N N . TYR A 1 308 ? 12.766 -41.25 -18.922 1 97.44 308 TYR A N 1
ATOM 2341 C CA . TYR A 1 308 ? 12.734 -41.375 -17.469 1 97.44 308 TYR A CA 1
ATOM 2342 C C . TYR A 1 308 ? 13.859 -40.562 -16.828 1 97.44 308 TYR A C 1
ATOM 2344 O O . TYR A 1 308 ? 13.625 -39.781 -15.898 1 97.44 308 TYR A O 1
ATOM 2352 N N . ASN A 1 309 ? 15.016 -40.656 -17.328 1 96.88 309 ASN A N 1
ATOM 2353 C CA . ASN A 1 309 ? 16.203 -40.062 -16.719 1 96.88 309 ASN A CA 1
ATOM 2354 C C . ASN A 1 309 ? 16.297 -38.594 -17.016 1 96.88 309 ASN A C 1
ATOM 2356 O O . ASN A 1 309 ? 16.719 -37.781 -16.172 1 96.88 309 ASN A O 1
ATOM 2360 N N . ASP A 1 310 ? 15.844 -38.219 -18.188 1 96.44 310 ASP A N 1
ATOM 2361 C CA . ASP A 1 310 ? 16.156 -36.875 -18.641 1 96.44 310 ASP A CA 1
ATOM 2362 C C . ASP A 1 310 ? 14.93 -35.969 -18.516 1 96.44 310 ASP A C 1
ATOM 2364 O O . ASP A 1 310 ? 15.062 -34.75 -18.406 1 96.44 310 ASP A O 1
ATOM 2368 N N . HIS A 1 311 ? 13.805 -36.562 -18.625 1 97.62 311 HIS A N 1
ATOM 2369 C CA . HIS A 1 311 ? 12.586 -35.781 -18.578 1 97.62 311 HIS A CA 1
ATOM 2370 C C . HIS A 1 311 ? 11.914 -35.875 -17.203 1 97.62 311 HIS A C 1
ATOM 2372 O O . HIS A 1 311 ? 11.633 -34.875 -16.562 1 97.62 311 HIS A O 1
ATOM 2378 N N . LEU A 1 312 ? 11.766 -37.031 -16.688 1 98 312 LEU A N 1
ATOM 2379 C CA . LEU A 1 312 ? 10.875 -37.281 -15.562 1 98 312 LEU A CA 1
ATOM 2380 C C . LEU A 1 312 ? 11.602 -37.125 -14.234 1 98 312 LEU A C 1
ATOM 2382 O O . LEU A 1 312 ? 10.977 -37.156 -13.172 1 98 312 LEU A O 1
ATOM 2386 N N . GLN A 1 313 ? 12.906 -36.938 -14.25 1 98 313 GLN A N 1
ATOM 2387 C CA . GLN A 1 313 ? 13.656 -36.656 -13.023 1 98 313 GLN A CA 1
ATOM 2388 C C . GLN A 1 313 ? 13.938 -35.188 -12.867 1 98 313 GLN A C 1
ATOM 2390 O O . GLN A 1 313 ? 14.32 -34.5 -13.828 1 98 313 GLN A O 1
ATOM 2395 N N . PRO A 1 314 ? 13.734 -34.75 -11.609 1 98.5 314 PRO A N 1
ATOM 2396 C CA . PRO A 1 314 ? 14.039 -33.344 -11.398 1 98.5 314 PRO A CA 1
ATOM 2397 C C . PRO A 1 314 ? 15.508 -33 -11.641 1 98.5 314 PRO A C 1
ATOM 2399 O O . PRO A 1 314 ? 16.391 -33.719 -11.133 1 98.5 314 PRO A O 1
ATOM 2402 N N . LYS A 1 315 ? 15.758 -32.031 -12.422 1 98 315 LYS A N 1
ATOM 2403 C CA . LYS A 1 315 ? 17.094 -31.484 -12.664 1 98 315 LYS A CA 1
ATOM 2404 C C . LYS A 1 315 ? 17.078 -29.953 -12.68 1 98 315 LYS A C 1
ATOM 2406 O O . LYS A 1 315 ? 16.031 -29.344 -12.922 1 98 315 LYS A O 1
ATOM 2411 N N . PRO A 1 316 ? 18.188 -29.297 -12.398 1 97.94 316 PRO A N 1
ATOM 2412 C CA . PRO A 1 316 ? 18.219 -27.844 -12.32 1 97.94 316 PRO A CA 1
ATOM 2413 C C . PRO A 1 316 ? 17.953 -27.172 -13.664 1 97.94 316 PRO A C 1
ATOM 2415 O O . PRO A 1 316 ? 18.406 -27.656 -14.703 1 97.94 316 PRO A O 1
ATOM 2418 N N . VAL A 1 317 ? 17.156 -26.141 -13.586 1 98.25 317 VAL A N 1
ATOM 2419 C CA . VAL A 1 317 ? 17 -25.25 -14.727 1 98.25 317 VAL A CA 1
ATOM 2420 C C . VAL A 1 317 ? 18.266 -24.438 -14.945 1 98.25 317 VAL A C 1
ATOM 2422 O O . VAL A 1 317 ? 18.953 -24.078 -13.984 1 98.25 317 VAL A O 1
ATOM 2425 N N . THR A 1 318 ? 18.547 -24.141 -16.203 1 97.38 318 THR A N 1
ATOM 2426 C CA . THR A 1 318 ? 19.797 -23.453 -16.5 1 97.38 318 THR A CA 1
ATOM 2427 C C . THR A 1 318 ? 19.547 -22.203 -17.344 1 97.38 318 THR A C 1
ATOM 2429 O O . THR A 1 318 ? 18.516 -22.094 -18 1 97.38 318 THR A O 1
ATOM 2432 N N . LEU A 1 319 ? 20.359 -21.297 -17.266 1 96.5 319 LEU A N 1
ATOM 2433 C CA . LEU A 1 319 ? 20.438 -20.156 -18.156 1 96.5 319 LEU A CA 1
ATOM 2434 C C . LEU A 1 319 ? 21.609 -20.297 -19.125 1 96.5 319 LEU A C 1
ATOM 2436 O O . LEU A 1 319 ? 22.75 -19.938 -18.781 1 96.5 319 LEU A O 1
ATOM 2440 N N . GLY A 1 320 ? 21.266 -20.75 -20.297 1 93.06 320 GLY A N 1
ATOM 2441 C CA . GLY A 1 320 ? 22.359 -21.203 -21.141 1 93.06 320 GLY A CA 1
ATOM 2442 C C . GLY A 1 320 ? 23.141 -22.375 -20.547 1 93.06 320 GLY A C 1
ATOM 2443 O O . GLY A 1 320 ? 22.547 -23.391 -20.172 1 93.06 320 GLY A O 1
ATOM 2444 N N . ASN A 1 321 ? 24.375 -22.125 -20.438 1 91.19 321 ASN A N 1
ATOM 2445 C CA . ASN A 1 321 ? 25.219 -23.172 -19.875 1 91.19 321 ASN A CA 1
ATOM 2446 C C . ASN A 1 321 ? 25.547 -22.906 -18.406 1 91.19 321 ASN A C 1
ATOM 2448 O O . ASN A 1 321 ? 26.25 -23.688 -17.766 1 91.19 321 ASN A O 1
ATOM 2452 N N . ASP A 1 322 ? 24.922 -21.922 -17.859 1 94.44 322 ASP A N 1
ATOM 2453 C CA . ASP A 1 322 ? 25.203 -21.531 -16.484 1 94.44 322 ASP A CA 1
ATOM 2454 C C . ASP A 1 322 ? 24.016 -21.844 -15.57 1 94.44 322 ASP A C 1
ATOM 2456 O O . ASP A 1 322 ? 22.891 -22 -16.047 1 94.44 322 ASP A O 1
ATOM 2460 N N . PRO A 1 323 ? 24.328 -21.969 -14.312 1 94.88 323 PRO A N 1
ATOM 2461 C CA . PRO A 1 323 ? 23.203 -22.094 -13.391 1 94.88 323 PRO A CA 1
ATOM 2462 C C . PRO A 1 323 ? 22.266 -20.891 -13.422 1 94.88 323 PRO A C 1
ATOM 2464 O O . PRO A 1 323 ? 22.719 -19.75 -13.586 1 94.88 323 PRO A O 1
ATOM 2467 N N . LEU A 1 324 ? 21 -21.156 -13.359 1 96.69 324 LEU A N 1
ATOM 2468 C CA . LEU A 1 324 ? 20.031 -20.078 -13.258 1 96.69 324 LEU A CA 1
ATOM 2469 C C . LEU A 1 324 ? 20.234 -19.281 -11.961 1 96.69 324 LEU A C 1
ATOM 2471 O O . LEU A 1 324 ? 20.359 -19.875 -10.883 1 96.69 324 LEU A O 1
ATOM 2475 N N . PRO A 1 325 ? 20.344 -17.969 -12.055 1 94.69 325 PRO A N 1
ATOM 2476 C CA . PRO A 1 325 ? 20.406 -17.188 -10.812 1 94.69 325 PRO A CA 1
ATOM 2477 C C . PRO A 1 325 ? 19.203 -17.438 -9.906 1 94.69 325 PRO A C 1
ATOM 2479 O O . PRO A 1 325 ? 18.203 -18.031 -10.336 1 94.69 325 PRO A O 1
ATOM 2482 N N . VAL A 1 326 ? 19.344 -16.969 -8.68 1 94.44 326 VAL A N 1
ATOM 2483 C CA . VAL A 1 326 ? 18.312 -17.172 -7.668 1 94.44 326 VAL A CA 1
ATOM 2484 C C . VAL A 1 326 ? 16.984 -16.578 -8.156 1 94.44 326 VAL A C 1
ATOM 2486 O O . VAL A 1 326 ? 16.938 -15.445 -8.633 1 94.44 326 VAL A O 1
ATOM 2489 N N . VAL A 1 327 ? 15.953 -17.391 -8.008 1 96.38 327 VAL A N 1
ATOM 2490 C CA . VAL A 1 327 ? 14.633 -17.062 -8.516 1 96.38 327 VAL A CA 1
ATOM 2491 C C . VAL A 1 327 ? 13.68 -16.812 -7.348 1 96.38 327 VAL A C 1
ATOM 2493 O O . VAL A 1 327 ? 13.719 -17.516 -6.34 1 96.38 327 VAL A O 1
ATOM 2496 N N . LYS A 1 328 ? 12.82 -15.773 -7.508 1 92.94 328 LYS A N 1
ATOM 2497 C CA . LYS A 1 328 ? 11.859 -15.5 -6.441 1 92.94 328 LYS A CA 1
ATOM 2498 C C . LYS A 1 328 ? 10.477 -16.031 -6.797 1 92.94 328 LYS A C 1
ATOM 2500 O O . LYS A 1 328 ? 9.664 -16.312 -5.91 1 92.94 328 LYS A O 1
ATOM 2505 N N . ALA A 1 329 ? 10.195 -16.156 -8.086 1 96.69 329 ALA A N 1
ATOM 2506 C CA . ALA A 1 329 ? 8.883 -16.641 -8.492 1 96.69 329 ALA A CA 1
ATOM 2507 C C . ALA A 1 329 ? 8.977 -17.516 -9.742 1 96.69 329 ALA A C 1
ATOM 2509 O O . ALA A 1 329 ? 9.75 -17.219 -10.656 1 96.69 329 ALA A O 1
ATOM 2510 N N . ILE A 1 330 ? 8.188 -18.516 -9.727 1 98.44 330 ILE A N 1
ATOM 2511 C CA . ILE A 1 330 ? 8.094 -19.422 -10.867 1 98.44 330 ILE A CA 1
ATOM 2512 C C . ILE A 1 330 ? 6.641 -19.547 -11.32 1 98.44 330 ILE A C 1
ATOM 2514 O O . ILE A 1 330 ? 5.723 -19.438 -10.5 1 98.44 330 ILE A O 1
ATOM 2518 N N . GLY A 1 331 ? 6.461 -19.719 -12.602 1 98.62 331 GLY A N 1
ATOM 2519 C CA . GLY A 1 331 ? 5.148 -19.953 -13.18 1 98.62 331 GLY A CA 1
ATOM 2520 C C . GLY A 1 331 ? 5.176 -20.922 -14.352 1 98.62 331 GLY A C 1
ATOM 2521 O O . GLY A 1 331 ? 6.184 -21.031 -15.047 1 98.62 331 GLY A O 1
ATOM 2522 N N . CYS A 1 332 ? 4.059 -21.562 -14.531 1 98.5 332 CYS A N 1
ATOM 2523 C CA . CYS A 1 332 ? 3.908 -22.5 -15.633 1 98.5 332 CYS A CA 1
ATOM 2524 C C . CYS A 1 332 ? 2.68 -22.156 -16.469 1 98.5 332 CYS A C 1
ATOM 2526 O O . CYS A 1 332 ? 1.607 -21.891 -15.93 1 98.5 332 CYS A O 1
ATOM 2528 N N . GLY A 1 333 ? 2.871 -22.156 -17.75 1 98.25 333 GLY A N 1
ATOM 2529 C CA . GLY A 1 333 ? 1.761 -22.422 -18.641 1 98.25 333 GLY A CA 1
ATOM 2530 C C . GLY A 1 333 ? 1.614 -23.891 -19 1 98.25 333 GLY A C 1
ATOM 2531 O O . GLY A 1 333 ? 2.23 -24.75 -18.359 1 98.25 333 GLY A O 1
ATOM 2532 N N . SER A 1 334 ? 0.802 -24.141 -20 1 98.06 334 SER A N 1
ATOM 2533 C CA . SER A 1 334 ? 0.646 -25.547 -20.375 1 98.06 334 SER A CA 1
ATOM 2534 C C . SER A 1 334 ? 1.963 -26.125 -20.859 1 98.06 334 SER A C 1
ATOM 2536 O O . SER A 1 334 ? 2.322 -27.25 -20.484 1 98.06 334 SER A O 1
ATOM 2538 N N . TYR A 1 335 ? 2.664 -25.328 -21.672 1 98.06 335 TYR A N 1
ATOM 2539 C CA . TYR A 1 335 ? 3.885 -25.844 -22.266 1 98.06 335 TYR A CA 1
ATOM 2540 C C . TYR A 1 335 ? 4.984 -24.797 -22.281 1 98.06 335 TYR A C 1
ATOM 2542 O O . TYR A 1 335 ? 5.824 -24.766 -23.188 1 98.06 335 TYR A O 1
ATOM 2550 N N . HIS A 1 336 ? 4.945 -23.875 -21.359 1 98.56 336 HIS A N 1
ATOM 2551 C CA . HIS A 1 336 ? 5.977 -22.859 -21.219 1 98.56 336 HIS A CA 1
ATOM 2552 C C . HIS A 1 336 ? 6.188 -22.5 -19.75 1 98.56 336 HIS A C 1
ATOM 2554 O O . HIS A 1 336 ? 5.344 -22.812 -18.906 1 98.56 336 HIS A O 1
ATOM 2560 N N . SER A 1 337 ? 7.332 -21.938 -19.484 1 98.75 337 SER A N 1
ATOM 2561 C CA . SER A 1 337 ? 7.742 -21.641 -18.109 1 98.75 337 SER A CA 1
ATOM 2562 C C . SER A 1 337 ? 8.164 -20.188 -17.953 1 98.75 337 SER A C 1
ATOM 2564 O O . SER A 1 337 ? 8.625 -19.562 -18.922 1 98.75 337 SER A O 1
ATOM 2566 N N . LEU A 1 338 ? 7.938 -19.656 -16.781 1 98.81 338 LEU A N 1
ATOM 2567 C CA . LEU A 1 338 ? 8.289 -18.281 -16.422 1 98.81 338 LEU A CA 1
ATOM 2568 C C . LEU A 1 338 ? 9.117 -18.25 -15.148 1 98.81 338 LEU A C 1
ATOM 2570 O O . LEU A 1 338 ? 8.805 -18.953 -14.18 1 98.81 338 LEU A O 1
ATOM 2574 N N . PHE A 1 339 ? 10.195 -17.422 -15.172 1 98.62 339 PHE A N 1
ATOM 2575 C CA . PHE A 1 339 ? 11.102 -17.297 -14.039 1 98.62 339 PHE A CA 1
ATOM 2576 C C . PHE A 1 339 ? 11.391 -15.828 -13.734 1 98.62 339 PHE A C 1
ATOM 2578 O O . PHE A 1 339 ? 11.922 -15.102 -14.578 1 98.62 339 PHE A O 1
ATOM 2585 N N . ALA A 1 340 ? 11.047 -15.43 -12.523 1 97.81 340 ALA A N 1
ATOM 2586 C CA . ALA A 1 340 ? 11.406 -14.086 -12.086 1 97.81 340 ALA A CA 1
ATOM 2587 C C . ALA A 1 340 ? 12.633 -14.109 -11.172 1 97.81 340 ALA A C 1
ATOM 2589 O O . ALA A 1 340 ? 12.617 -14.75 -10.125 1 97.81 340 ALA A O 1
ATOM 2590 N N . LEU A 1 341 ? 13.609 -13.406 -11.539 1 95.94 341 LEU A N 1
ATOM 2591 C CA . LEU A 1 341 ? 14.852 -13.398 -10.773 1 95.94 341 LEU A CA 1
ATOM 2592 C C . LEU A 1 341 ? 14.711 -12.555 -9.516 1 95.94 341 LEU A C 1
ATOM 2594 O O . LEU A 1 341 ? 14.031 -11.531 -9.523 1 95.94 341 LEU A O 1
ATOM 2598 N N . SER A 1 342 ? 15.344 -13.023 -8.484 1 89.5 342 SER A N 1
ATOM 2599 C CA . SER A 1 342 ? 15.266 -12.359 -7.191 1 89.5 342 SER A CA 1
ATOM 2600 C C . SER A 1 342 ? 16.062 -11.055 -7.188 1 89.5 342 SER A C 1
ATOM 2602 O O . SER A 1 342 ? 15.641 -10.07 -6.582 1 89.5 342 SER A O 1
ATOM 2604 N N . SER A 1 343 ? 17.172 -11 -7.832 1 84.12 343 SER A N 1
ATOM 2605 C CA . SER A 1 343 ? 18.141 -9.914 -7.699 1 84.12 343 SER A CA 1
ATOM 2606 C C . SER A 1 343 ? 17.625 -8.633 -8.359 1 84.12 343 SER A C 1
ATOM 2608 O O . SER A 1 343 ? 17.75 -7.547 -7.797 1 84.12 343 SER A O 1
ATOM 2610 N N . ASN A 1 344 ? 17.016 -8.781 -9.531 1 83.62 344 ASN A N 1
ATOM 2611 C CA . ASN A 1 344 ? 16.656 -7.586 -10.289 1 83.62 344 ASN A CA 1
ATOM 2612 C C . ASN A 1 344 ? 15.211 -7.625 -10.75 1 83.62 344 ASN A C 1
ATOM 2614 O O . ASN A 1 344 ? 14.711 -6.652 -11.32 1 83.62 344 ASN A O 1
ATOM 2618 N N . GLY A 1 345 ? 14.602 -8.742 -10.57 1 89.88 345 GLY A N 1
ATOM 2619 C CA . GLY A 1 345 ? 13.195 -8.844 -10.945 1 89.88 345 GLY A CA 1
ATOM 2620 C C . GLY A 1 345 ? 12.992 -9.148 -12.414 1 89.88 345 GLY A C 1
ATOM 2621 O O . GLY A 1 345 ? 11.859 -9.109 -12.906 1 89.88 345 GLY A O 1
ATOM 2622 N N . TYR A 1 346 ? 14.055 -9.492 -13.141 1 94.88 346 TYR A N 1
ATOM 2623 C CA . TYR A 1 346 ? 13.93 -9.82 -14.555 1 94.88 346 TYR A CA 1
ATOM 2624 C C . TYR A 1 346 ? 13.102 -11.078 -14.75 1 94.88 346 TYR A C 1
ATOM 2626 O O . TYR A 1 346 ? 13.133 -11.992 -13.922 1 94.88 346 TYR A O 1
ATOM 2634 N N . LEU A 1 347 ? 12.414 -11.047 -15.844 1 98.5 347 LEU A N 1
ATOM 2635 C CA . LEU A 1 347 ? 11.594 -12.195 -16.188 1 98.5 347 LEU A CA 1
ATOM 2636 C C . LEU A 1 347 ? 12.211 -12.977 -17.344 1 98.5 347 LEU A C 1
ATOM 2638 O O . LEU A 1 347 ? 12.531 -12.398 -18.391 1 98.5 347 LEU A O 1
ATOM 2642 N N . TYR A 1 348 ? 12.383 -14.219 -17.125 1 98.75 348 TYR A N 1
ATOM 2643 C CA . TYR A 1 348 ? 12.805 -15.125 -18.188 1 98.75 348 TYR A CA 1
ATOM 2644 C C . TYR A 1 348 ? 11.711 -16.141 -18.516 1 98.75 348 TYR A C 1
ATOM 2646 O O . TYR A 1 348 ? 10.945 -16.547 -17.625 1 98.75 348 TYR A O 1
ATOM 2654 N N . THR A 1 349 ? 11.648 -16.531 -19.797 1 98.81 349 THR A N 1
ATOM 2655 C CA . THR A 1 349 ? 10.656 -17.5 -20.234 1 98.81 349 THR A CA 1
ATOM 2656 C C . THR A 1 349 ? 11.273 -18.516 -21.188 1 98.81 349 THR A C 1
ATOM 2658 O O . THR A 1 349 ? 12.32 -18.25 -21.797 1 98.81 349 THR A O 1
ATOM 2661 N N . CYS A 1 350 ? 10.656 -19.688 -21.312 1 98.75 350 CYS A N 1
ATOM 2662 C CA . CYS A 1 350 ? 11.031 -20.703 -22.297 1 98.75 350 CYS A CA 1
ATOM 2663 C C . CYS A 1 350 ? 9.867 -21.641 -22.594 1 98.75 350 CYS A C 1
ATOM 2665 O O . CYS A 1 350 ? 8.867 -21.641 -21.875 1 98.75 350 CYS A O 1
ATOM 2667 N N . GLY A 1 351 ? 9.977 -22.359 -23.719 1 98.44 351 GLY A N 1
ATOM 2668 C CA . GLY A 1 351 ? 8.969 -23.359 -24.078 1 98.44 351 GLY A CA 1
ATOM 2669 C C . GLY A 1 351 ? 8.234 -23.016 -25.375 1 98.44 351 GLY A C 1
ATOM 2670 O O . GLY A 1 351 ? 8.828 -22.469 -26.297 1 98.44 351 GLY A O 1
ATOM 2671 N N . LEU A 1 352 ? 6.984 -23.5 -25.422 1 98.12 352 LEU A N 1
ATOM 2672 C CA . LEU A 1 352 ? 6.121 -23.266 -26.562 1 98.12 352 LEU A CA 1
ATOM 2673 C C . LEU A 1 352 ? 5.82 -21.766 -26.719 1 98.12 352 LEU A C 1
ATOM 2675 O O . LEU A 1 352 ? 5.562 -21.078 -25.719 1 98.12 352 LEU A O 1
ATOM 2679 N N . ASN A 1 353 ? 5.789 -21.328 -28 1 98.5 353 ASN A N 1
ATOM 2680 C CA . ASN A 1 353 ? 5.629 -19.891 -28.203 1 98.5 353 ASN A CA 1
ATOM 2681 C C . ASN A 1 353 ? 4.797 -19.594 -29.453 1 98.5 353 ASN A C 1
ATOM 2683 O O . ASN A 1 353 ? 4.965 -18.547 -30.078 1 98.5 353 ASN A O 1
ATOM 2687 N N . ASN A 1 354 ? 3.932 -20.469 -29.812 1 97.75 354 ASN A N 1
ATOM 2688 C CA . ASN A 1 354 ? 3.205 -20.375 -31.078 1 97.75 354 ASN A CA 1
ATOM 2689 C C . ASN A 1 354 ? 2.236 -19.203 -31.078 1 97.75 354 ASN A C 1
ATOM 2691 O O . ASN A 1 354 ? 1.772 -18.781 -32.156 1 97.75 354 ASN A O 1
ATOM 2695 N N . TYR A 1 355 ? 1.916 -18.625 -29.891 1 98 355 TYR A N 1
ATOM 2696 C CA . TYR A 1 355 ? 1.057 -17.453 -29.812 1 98 355 TYR A CA 1
ATOM 2697 C C . TYR A 1 355 ? 1.773 -16.297 -29.125 1 98 355 TYR A C 1
ATOM 2699 O O . TYR A 1 355 ? 1.132 -15.359 -28.656 1 98 355 TYR A O 1
ATOM 2707 N N . GLY A 1 356 ? 3.076 -16.438 -28.953 1 98.5 356 GLY A N 1
ATOM 2708 C CA . GLY A 1 356 ? 3.844 -15.359 -28.344 1 98.5 356 GLY A CA 1
ATOM 2709 C C . GLY A 1 356 ? 3.773 -15.367 -26.828 1 98.5 356 GLY A C 1
ATOM 2710 O O . GLY A 1 356 ? 3.988 -14.336 -26.188 1 98.5 356 GLY A O 1
ATOM 2711 N N . GLN A 1 357 ? 3.422 -16.469 -26.266 1 98.56 357 GLN A N 1
ATOM 2712 C CA . GLN A 1 357 ? 3.201 -16.547 -24.828 1 98.56 357 GLN A CA 1
ATOM 2713 C C . GLN A 1 357 ? 4.52 -16.484 -24.062 1 98.56 357 GLN A C 1
ATOM 2715 O O . GLN A 1 357 ? 4.531 -16.438 -22.828 1 98.56 357 GLN A O 1
ATOM 2720 N N . LEU A 1 358 ? 5.648 -16.312 -24.734 1 98.75 358 LEU A N 1
ATOM 2721 C CA . LEU A 1 358 ? 6.922 -16.094 -24.047 1 98.75 358 LEU A CA 1
ATOM 2722 C C . LEU A 1 358 ? 7.207 -14.602 -23.922 1 98.75 358 LEU A C 1
ATOM 2724 O O . LEU A 1 358 ? 8.094 -14.195 -23.156 1 98.75 358 LEU A O 1
ATOM 2728 N N . GLY A 1 359 ? 6.586 -13.773 -24.641 1 98.69 359 GLY A N 1
ATOM 2729 C CA . GLY A 1 359 ? 6.68 -12.328 -24.516 1 98.69 359 GLY A CA 1
ATOM 2730 C C . GLY A 1 359 ? 7.969 -11.758 -25.078 1 98.69 359 GLY A C 1
ATOM 2731 O O . GLY A 1 359 ? 8.438 -10.711 -24.625 1 98.69 359 GLY A O 1
ATOM 2732 N N . ILE A 1 360 ? 8.57 -12.375 -26.016 1 98.25 360 ILE A N 1
ATOM 2733 C CA . ILE A 1 360 ? 9.906 -11.992 -26.438 1 98.25 360 ILE A CA 1
ATOM 2734 C C . ILE A 1 360 ? 9.844 -11.359 -27.828 1 98.25 360 ILE A C 1
ATOM 2736 O O . ILE A 1 360 ? 10.875 -11.203 -28.5 1 98.25 360 ILE A O 1
ATOM 2740 N N . GLY A 1 361 ? 8.719 -11.117 -28.375 1 97.69 361 GLY A N 1
ATOM 2741 C CA . GLY A 1 361 ? 8.562 -10.328 -29.578 1 97.69 361 GLY A CA 1
ATOM 2742 C C . GLY A 1 361 ? 8.516 -11.18 -30.844 1 97.69 361 GLY A C 1
ATOM 2743 O O . GLY A 1 361 ? 8.664 -10.664 -31.953 1 97.69 361 GLY A O 1
ATOM 2744 N N . ASN A 1 362 ? 8.414 -12.469 -30.656 1 97.06 362 ASN A N 1
ATOM 2745 C CA . ASN A 1 362 ? 8.219 -13.391 -31.766 1 97.06 362 ASN A CA 1
ATOM 2746 C C . ASN A 1 362 ? 7.426 -14.625 -31.344 1 97.06 362 ASN A C 1
ATOM 2748 O O . ASN A 1 362 ? 6.941 -14.695 -30.219 1 97.06 362 ASN A O 1
ATOM 2752 N N . THR A 1 363 ? 7.277 -15.609 -32.219 1 97.81 363 THR A N 1
ATOM 2753 C CA . THR A 1 363 ? 6.434 -16.766 -31.938 1 97.81 363 THR A CA 1
ATOM 2754 C C . THR A 1 363 ? 7.223 -18.062 -32.094 1 97.81 363 THR A C 1
ATOM 2756 O O . THR A 1 363 ? 6.645 -19.125 -32.344 1 97.81 363 THR A O 1
ATOM 2759 N N . GLU A 1 364 ? 8.523 -17.969 -32.031 1 97.5 364 GLU A N 1
ATOM 2760 C CA . GLU A 1 364 ? 9.352 -19.156 -32.125 1 97.5 364 GLU A CA 1
ATOM 2761 C C . GLU A 1 364 ? 9.508 -19.828 -30.781 1 97.5 364 GLU A C 1
ATOM 2763 O O . GLU A 1 364 ? 9.758 -19.172 -29.781 1 97.5 364 GLU A O 1
ATOM 2768 N N . ASN A 1 365 ? 9.375 -21.125 -30.797 1 96.94 365 ASN A N 1
ATOM 2769 C CA . ASN A 1 365 ? 9.625 -21.859 -29.562 1 96.94 365 ASN A CA 1
ATOM 2770 C C . ASN A 1 365 ? 11.07 -21.688 -29.078 1 96.94 365 ASN A C 1
ATOM 2772 O O . ASN A 1 365 ? 11.977 -21.5 -29.906 1 96.94 365 ASN A O 1
ATOM 2776 N N . CYS A 1 366 ? 11.227 -21.703 -27.766 1 96.69 366 CYS A N 1
ATOM 2777 C CA . CYS A 1 366 ? 12.562 -21.531 -27.203 1 96.69 366 CYS A CA 1
ATOM 2778 C C . CYS A 1 366 ? 12.828 -22.547 -26.109 1 96.69 366 CYS A C 1
ATOM 2780 O O . CYS A 1 366 ? 12.094 -22.609 -25.125 1 96.69 366 CYS A O 1
ATOM 2782 N N . THR A 1 367 ? 13.914 -23.266 -26.234 1 94.44 367 THR A N 1
ATOM 2783 C CA . THR A 1 367 ? 14.328 -24.188 -25.172 1 94.44 367 THR A CA 1
ATOM 2784 C C . THR A 1 367 ? 15.172 -23.453 -24.141 1 94.44 367 THR A C 1
ATOM 2786 O O . THR A 1 367 ? 15.156 -23.812 -22.953 1 94.44 367 THR A O 1
ATOM 2789 N N . GLU A 1 368 ? 15.859 -22.469 -24.609 1 96 368 GLU A N 1
ATOM 2790 C CA . GLU A 1 368 ? 16.672 -21.656 -23.703 1 96 368 GLU A CA 1
ATOM 2791 C C . GLU A 1 368 ? 15.859 -20.5 -23.125 1 96 368 GLU A C 1
ATOM 2793 O O . GLU A 1 368 ? 15.031 -19.906 -23.828 1 96 368 GLU A O 1
ATOM 2798 N N . LEU A 1 369 ? 16.219 -20.188 -21.906 1 98.19 369 LEU A N 1
ATOM 2799 C CA . LEU A 1 369 ? 15.531 -19.078 -21.266 1 98.19 369 LEU A CA 1
ATOM 2800 C C . LEU A 1 369 ? 15.797 -17.781 -22.016 1 98.19 369 LEU A C 1
ATOM 2802 O O . LEU A 1 369 ? 16.938 -17.484 -22.391 1 98.19 369 LEU A O 1
ATOM 2806 N N . GLN A 1 370 ? 14.711 -17.094 -22.188 1 98.12 370 GLN A N 1
ATOM 2807 C CA . GLN A 1 370 ? 14.797 -15.812 -22.875 1 98.12 370 GLN A CA 1
ATOM 2808 C C . GLN A 1 370 ? 14.312 -14.672 -21.984 1 98.12 370 GLN A C 1
ATOM 2810 O O . GLN A 1 370 ? 13.312 -14.82 -21.266 1 98.12 370 GLN A O 1
ATOM 2815 N N . LEU A 1 371 ? 15.031 -13.586 -21.984 1 98.06 371 LEU A N 1
ATOM 2816 C CA . LEU A 1 371 ? 14.641 -12.406 -21.234 1 98.06 371 LEU A CA 1
ATOM 2817 C C . LEU A 1 371 ? 13.438 -11.719 -21.859 1 98.06 371 LEU A C 1
ATOM 2819 O O . LEU A 1 371 ? 13.391 -11.547 -23.094 1 98.06 371 LEU A O 1
ATOM 2823 N N . VAL A 1 372 ? 12.5 -11.414 -21.078 1 98.62 372 VAL A N 1
ATOM 2824 C CA . VAL A 1 372 ? 11.406 -10.562 -21.547 1 98.62 372 VAL A CA 1
ATOM 2825 C C . VAL A 1 372 ? 11.812 -9.094 -21.422 1 98.62 372 VAL A C 1
ATOM 2827 O O . VAL A 1 372 ? 11.516 -8.438 -20.422 1 98.62 372 VAL A O 1
ATOM 2830 N N . GLU A 1 373 ? 12.289 -8.57 -22.422 1 97.31 373 GLU A N 1
ATOM 2831 C CA . GLU A 1 373 ? 12.961 -7.273 -22.406 1 97.31 373 GLU A CA 1
ATOM 2832 C C . GLU A 1 373 ? 11.984 -6.148 -22.062 1 97.31 373 GLU A C 1
ATOM 2834 O O . GLU A 1 373 ? 12.352 -5.195 -21.375 1 97.31 373 GLU A O 1
ATOM 2839 N N . ASP A 1 374 ? 10.797 -6.266 -22.531 1 96.81 374 ASP A N 1
ATOM 2840 C CA . ASP A 1 374 ? 9.82 -5.199 -22.359 1 96.81 374 ASP A CA 1
ATOM 2841 C C . ASP A 1 374 ? 9.484 -4.98 -20.891 1 96.81 374 ASP A C 1
ATOM 2843 O O . ASP A 1 374 ? 8.93 -3.943 -20.516 1 96.81 374 ASP A O 1
ATOM 2847 N N . LEU A 1 375 ? 9.789 -5.945 -20.078 1 96.88 375 LEU A N 1
ATOM 2848 C CA . LEU A 1 375 ? 9.484 -5.824 -18.656 1 96.88 375 LEU A CA 1
ATOM 2849 C C . LEU A 1 375 ? 10.758 -5.633 -17.844 1 96.88 375 LEU A C 1
ATOM 2851 O O . LEU A 1 375 ? 10.742 -5.758 -16.609 1 96.88 375 LEU A O 1
ATOM 2855 N N . SER A 1 376 ? 11.828 -5.316 -18.484 1 93.62 376 SER A N 1
ATOM 2856 C CA . SER A 1 376 ? 13.117 -5.211 -17.812 1 93.62 376 SER A CA 1
ATOM 2857 C C . SER A 1 376 ? 13.156 -4.02 -16.859 1 93.62 376 SER A C 1
ATOM 2859 O O . SER A 1 376 ? 13.992 -3.963 -15.961 1 93.62 376 SER A O 1
ATOM 2861 N N . SER A 1 377 ? 12.25 -3.064 -17 1 90.44 377 SER A N 1
ATOM 2862 C CA . SER A 1 377 ? 12.188 -1.905 -16.109 1 90.44 377 SER A CA 1
ATOM 2863 C C . SER A 1 377 ? 11.242 -2.146 -14.945 1 90.44 377 SER A C 1
ATOM 2865 O O . SER A 1 377 ? 11.078 -1.283 -14.078 1 90.44 377 SER A O 1
ATOM 2867 N N . LYS A 1 378 ? 10.617 -3.266 -14.977 1 91 378 LYS A N 1
ATOM 2868 C CA . LYS A 1 378 ? 9.664 -3.605 -13.93 1 91 378 LYS A CA 1
ATOM 2869 C C . LYS A 1 378 ? 10.258 -4.621 -12.953 1 91 378 LYS A C 1
ATOM 2871 O O . LYS A 1 378 ? 11.172 -5.367 -13.312 1 91 378 LYS A O 1
ATOM 2876 N N . ASN A 1 379 ? 9.805 -4.566 -11.719 1 92.56 379 ASN A N 1
ATOM 2877 C CA . ASN A 1 379 ? 10.125 -5.574 -10.719 1 92.56 379 ASN A CA 1
ATOM 2878 C C . ASN A 1 379 ? 9.016 -6.625 -10.609 1 92.56 379 ASN A C 1
ATOM 2880 O O . ASN A 1 379 ? 8.016 -6.402 -9.93 1 92.56 379 ASN A O 1
ATOM 2884 N N . VAL A 1 380 ? 9.25 -7.762 -11.219 1 95.75 380 VAL A N 1
ATOM 2885 C CA . VAL A 1 380 ? 8.234 -8.805 -11.281 1 95.75 380 VAL A CA 1
ATOM 2886 C C . VAL A 1 380 ? 8.109 -9.492 -9.93 1 95.75 380 VAL A C 1
ATOM 2888 O O . VAL A 1 380 ? 9.109 -9.852 -9.312 1 95.75 380 VAL A O 1
ATOM 2891 N N . ALA A 1 381 ? 6.879 -9.656 -9.492 1 93.88 381 ALA A N 1
ATOM 2892 C CA . ALA A 1 381 ? 6.621 -10.25 -8.18 1 93.88 381 ALA A CA 1
ATOM 2893 C C . ALA A 1 381 ? 6.109 -11.68 -8.312 1 93.88 381 ALA A C 1
ATOM 2895 O O . ALA A 1 381 ? 6.5 -12.555 -7.539 1 93.88 381 ALA A O 1
ATOM 2896 N N . TYR A 1 382 ? 5.188 -11.906 -9.242 1 96 382 TYR A N 1
ATOM 2897 C CA . TYR A 1 382 ? 4.539 -13.203 -9.438 1 96 382 TYR A CA 1
ATOM 2898 C C . TYR A 1 382 ? 4.258 -13.453 -10.914 1 96 382 TYR A C 1
ATOM 2900 O O . TYR A 1 382 ? 4.098 -12.508 -11.695 1 96 382 TYR A O 1
ATOM 2908 N N . VAL A 1 383 ? 4.254 -14.703 -11.234 1 98.38 383 VAL A N 1
ATOM 2909 C CA . VAL A 1 383 ? 4.047 -15.078 -12.625 1 98.38 383 VAL A CA 1
ATOM 2910 C C . VAL A 1 383 ? 3.193 -16.344 -12.703 1 98.38 383 VAL A C 1
ATOM 2912 O O . VAL A 1 383 ? 3.283 -17.219 -11.836 1 98.38 383 VAL A O 1
ATOM 2915 N N . ASP A 1 384 ? 2.404 -16.375 -13.695 1 98.31 384 ASP A N 1
ATOM 2916 C CA . ASP A 1 384 ? 1.579 -17.531 -13.992 1 98.31 384 ASP A CA 1
ATOM 2917 C C . ASP A 1 384 ? 1.276 -17.625 -15.484 1 98.31 384 ASP A C 1
ATOM 2919 O O . ASP A 1 384 ? 1.606 -16.719 -16.25 1 98.31 384 ASP A O 1
ATOM 2923 N N . GLY A 1 385 ? 0.771 -18.828 -15.953 1 98.19 385 GLY A N 1
ATOM 2924 C CA . GLY A 1 385 ? 0.456 -19.016 -17.359 1 98.19 385 GLY A CA 1
ATOM 2925 C C . GLY A 1 385 ? -0.735 -19.922 -17.594 1 98.19 385 GLY A C 1
ATOM 2926 O O . GLY A 1 385 ? -0.973 -20.859 -16.828 1 98.19 385 GLY A O 1
ATOM 2927 N N . GLY A 1 386 ? -1.424 -19.641 -18.609 1 97.94 386 GLY A N 1
ATOM 2928 C CA . GLY A 1 386 ? -2.5 -20.5 -19.094 1 97.94 386 GLY A CA 1
ATOM 2929 C C . GLY A 1 386 ? -2.064 -21.453 -20.188 1 97.94 386 GLY A C 1
ATOM 2930 O O . GLY A 1 386 ? -0.903 -21.859 -20.234 1 97.94 386 GLY A O 1
ATOM 2931 N N . SER A 1 387 ? -3.021 -21.75 -21.047 1 98.06 387 SER A N 1
ATOM 2932 C CA . SER A 1 387 ? -2.695 -22.688 -22.125 1 98.06 387 SER A CA 1
ATOM 2933 C C . SER A 1 387 ? -1.709 -22.062 -23.109 1 98.06 387 SER A C 1
ATOM 2935 O O . SER A 1 387 ? -0.714 -22.688 -23.469 1 98.06 387 SER A O 1
ATOM 2937 N N . HIS A 1 388 ? -2.027 -20.844 -23.469 1 98.44 388 HIS A N 1
ATOM 2938 C CA . HIS A 1 388 ? -1.206 -20.203 -24.484 1 98.44 388 HIS A CA 1
ATOM 2939 C C . HIS A 1 388 ? -1.007 -18.719 -24.172 1 98.44 388 HIS A C 1
ATOM 2941 O O . HIS A 1 388 ? -0.918 -17.891 -25.094 1 98.44 388 HIS A O 1
ATOM 2947 N N . HIS A 1 389 ? -1.037 -18.375 -22.906 1 98.56 389 HIS A N 1
ATOM 2948 C CA . HIS A 1 389 ? -0.8 -17 -22.5 1 98.56 389 HIS A CA 1
ATOM 2949 C C . HIS A 1 389 ? -0.106 -16.938 -21.141 1 98.56 389 HIS A C 1
ATOM 2951 O O . HIS A 1 389 ? -0.058 -17.953 -20.422 1 98.56 389 HIS A O 1
ATOM 2957 N N . SER A 1 390 ? 0.476 -15.836 -20.875 1 98.81 390 SER A N 1
ATOM 2958 C CA . SER A 1 390 ? 1.193 -15.594 -19.625 1 98.81 390 SER A CA 1
ATOM 2959 C C . SER A 1 390 ? 0.662 -14.352 -18.906 1 98.81 390 SER A C 1
ATOM 2961 O O . SER A 1 390 ? 0.178 -13.422 -19.562 1 98.81 390 SER A O 1
ATOM 2963 N N . VAL A 1 391 ? 0.725 -14.375 -17.594 1 98.69 391 VAL A N 1
ATOM 2964 C CA . VAL A 1 391 ? 0.291 -13.273 -16.75 1 98.69 391 VAL A CA 1
ATOM 2965 C C . VAL A 1 391 ? 1.392 -12.93 -15.742 1 98.69 391 VAL A C 1
ATOM 2967 O O . VAL A 1 391 ? 1.949 -13.82 -15.094 1 98.69 391 VAL A O 1
ATOM 2970 N N . VAL A 1 392 ? 1.678 -11.664 -15.625 1 98.62 392 VAL A N 1
ATOM 2971 C CA . VAL A 1 392 ? 2.768 -11.18 -14.781 1 98.62 392 VAL A CA 1
ATOM 2972 C C . VAL A 1 392 ? 2.244 -10.117 -13.82 1 98.62 392 VAL A C 1
ATOM 2974 O O . VAL A 1 392 ? 1.537 -9.188 -14.234 1 98.62 392 VAL A O 1
ATOM 2977 N N . LEU A 1 393 ? 2.574 -10.297 -12.562 1 97.69 393 LEU A N 1
ATOM 2978 C CA . LEU A 1 393 ? 2.271 -9.312 -11.523 1 97.69 393 LEU A CA 1
ATOM 2979 C C . LEU A 1 393 ? 3.545 -8.641 -11.023 1 97.69 393 LEU A C 1
ATOM 2981 O O . LEU A 1 393 ? 4.508 -9.32 -10.656 1 97.69 393 LEU A O 1
ATOM 2985 N N . THR A 1 394 ? 3.533 -7.344 -11.031 1 95.81 394 THR A N 1
ATOM 2986 C CA . THR A 1 394 ? 4.699 -6.617 -10.539 1 95.81 394 THR A CA 1
ATOM 2987 C C . THR A 1 394 ? 4.523 -6.238 -9.07 1 95.81 394 THR A C 1
ATOM 2989 O O . THR A 1 394 ? 3.416 -6.32 -8.531 1 95.81 394 THR A O 1
ATOM 2992 N N . ILE A 1 395 ? 5.602 -5.816 -8.492 1 91.19 395 ILE A N 1
ATOM 2993 C CA . ILE A 1 395 ? 5.613 -5.461 -7.082 1 91.19 395 ILE A CA 1
ATOM 2994 C C . ILE A 1 395 ? 4.723 -4.242 -6.848 1 91.19 395 ILE A C 1
ATOM 2996 O O . ILE A 1 395 ? 4.168 -4.066 -5.762 1 91.19 395 ILE A O 1
ATOM 3000 N N . ASP A 1 396 ? 4.516 -3.408 -7.848 1 86.12 396 ASP A N 1
ATOM 3001 C CA . ASP A 1 396 ? 3.715 -2.193 -7.73 1 86.12 396 ASP A CA 1
ATOM 3002 C C . ASP A 1 396 ? 2.232 -2.49 -7.938 1 86.12 396 ASP A C 1
ATOM 3004 O O . ASP A 1 396 ? 1.397 -1.586 -7.875 1 86.12 396 ASP A O 1
ATOM 3008 N N . GLY A 1 397 ? 1.958 -3.766 -8.336 1 90.94 397 GLY A N 1
ATOM 3009 C CA . GLY A 1 397 ? 0.565 -4.168 -8.453 1 90.94 397 GLY A CA 1
ATOM 3010 C C . GLY A 1 397 ? 0.043 -4.098 -9.875 1 90.94 397 GLY A C 1
ATOM 3011 O O . GLY A 1 397 ? -1.16 -4.227 -10.109 1 90.94 397 GLY A O 1
ATOM 3012 N N . ASP A 1 398 ? 0.925 -3.84 -10.773 1 92.88 398 ASP A N 1
ATOM 3013 C CA . ASP A 1 398 ? 0.536 -3.857 -12.188 1 92.88 398 ASP A CA 1
ATOM 3014 C C . ASP A 1 398 ? 0.495 -5.285 -12.727 1 92.88 398 ASP A C 1
ATOM 3016 O O . ASP A 1 398 ? 1.271 -6.141 -12.297 1 92.88 398 ASP A O 1
ATOM 3020 N N . VAL A 1 399 ? -0.431 -5.461 -13.68 1 97.56 399 VAL A N 1
ATOM 3021 C CA . VAL A 1 399 ? -0.563 -6.766 -14.312 1 97.56 399 VAL A CA 1
ATOM 3022 C C . VAL A 1 399 ? -0.258 -6.648 -15.805 1 97.56 399 VAL A C 1
ATOM 3024 O O . VAL A 1 399 ? -0.727 -5.719 -16.469 1 97.56 399 VAL A O 1
ATOM 3027 N N . TYR A 1 400 ? 0.543 -7.535 -16.281 1 98.44 400 TYR A N 1
ATOM 3028 C CA . TYR A 1 400 ? 0.847 -7.641 -17.703 1 98.44 400 TYR A CA 1
ATOM 3029 C C . TYR A 1 400 ? 0.5 -9.023 -18.234 1 98.44 400 TYR A C 1
ATOM 3031 O O . TYR A 1 400 ? 0.646 -10.023 -17.531 1 98.44 400 TYR A O 1
ATOM 3039 N N . THR A 1 401 ? 0.067 -9.031 -19.453 1 98.69 401 THR A N 1
ATOM 3040 C CA . THR A 1 401 ? -0.246 -10.297 -20.109 1 98.69 401 THR A CA 1
ATOM 3041 C C . THR A 1 401 ? 0.316 -10.328 -21.531 1 98.69 401 THR A C 1
ATOM 3043 O O . THR A 1 401 ? 0.531 -9.281 -22.141 1 98.69 401 THR A O 1
ATOM 3046 N N . PHE A 1 402 ? 0.586 -11.5 -22.047 1 98.75 402 PHE A N 1
ATOM 3047 C CA . PHE A 1 402 ? 1.011 -11.727 -23.422 1 98.75 402 PHE A CA 1
ATOM 3048 C C . PHE A 1 402 ? 0.706 -13.156 -23.859 1 98.75 402 PHE A C 1
ATOM 3050 O O . PHE A 1 402 ? 0.58 -14.055 -23.016 1 98.75 402 PHE A O 1
ATOM 3057 N N . GLY A 1 403 ? 0.558 -13.383 -25.203 1 98.69 403 GLY A N 1
ATOM 3058 C CA . GLY A 1 403 ? 0.157 -14.664 -25.75 1 98.69 403 GLY A CA 1
ATOM 3059 C C . GLY A 1 403 ? -1.144 -14.594 -26.531 1 98.69 403 GLY A C 1
ATOM 3060 O O . GLY A 1 403 ? -1.409 -13.609 -27.219 1 98.69 403 GLY A O 1
ATOM 3061 N N . ARG A 1 404 ? -1.872 -15.703 -26.484 1 98.25 404 ARG A N 1
ATOM 3062 C CA . ARG A 1 404 ? -3.137 -15.844 -27.203 1 98.25 404 ARG A CA 1
ATOM 3063 C C . ARG A 1 404 ? -4.18 -14.867 -26.656 1 98.25 404 ARG A C 1
ATOM 3065 O O . ARG A 1 404 ? -4.266 -14.648 -25.453 1 98.25 404 ARG A O 1
ATOM 3072 N N . ALA A 1 405 ? -5.035 -14.367 -27.547 1 96.88 405 ALA A N 1
ATOM 3073 C CA . ALA A 1 405 ? -5.941 -13.297 -27.125 1 96.88 405 ALA A CA 1
ATOM 3074 C C . ALA A 1 405 ? -7.336 -13.5 -27.703 1 96.88 405 ALA A C 1
ATOM 3076 O O . ALA A 1 405 ? -8.188 -12.617 -27.609 1 96.88 405 ALA A O 1
ATOM 3077 N N . ASP A 1 406 ? -7.625 -14.555 -28.344 1 95.31 406 ASP A N 1
ATOM 3078 C CA . ASP A 1 406 ? -8.82 -14.727 -29.156 1 95.31 406 ASP A CA 1
ATOM 3079 C C . ASP A 1 406 ? -10.07 -14.836 -28.281 1 95.31 406 ASP A C 1
ATOM 3081 O O . ASP A 1 406 ? -11.188 -14.594 -28.75 1 95.31 406 ASP A O 1
ATOM 3085 N N . SER A 1 407 ? -9.891 -15.156 -27.016 1 95.12 407 SER A N 1
ATOM 3086 C CA . SER A 1 407 ? -11.031 -15.281 -26.109 1 95.12 407 SER A CA 1
ATOM 3087 C C . SER A 1 407 ? -10.906 -14.336 -24.922 1 95.12 407 SER A C 1
ATOM 3089 O O . SER A 1 407 ? -11.375 -14.641 -23.828 1 95.12 407 SER A O 1
ATOM 3091 N N . GLY A 1 408 ? -10.117 -13.289 -25.062 1 96.38 408 GLY A N 1
ATOM 3092 C CA . GLY A 1 408 ? -10 -12.281 -24.016 1 96.38 408 GLY A CA 1
ATOM 3093 C C . GLY A 1 408 ? -8.969 -12.633 -22.953 1 96.38 408 GLY A C 1
ATOM 3094 O O . GLY A 1 408 ? -8.945 -12.023 -21.891 1 96.38 408 GLY A O 1
ATOM 3095 N N . GLN A 1 409 ? -8.141 -13.57 -23.266 1 96.75 409 GLN A N 1
ATOM 3096 C CA . GLN A 1 409 ? -7.184 -14.078 -22.297 1 96.75 409 GLN A CA 1
ATOM 3097 C C . GLN A 1 409 ? -6.27 -12.969 -21.797 1 96.75 409 GLN A C 1
ATOM 3099 O O . GLN A 1 409 ? -5.766 -13.031 -20.672 1 96.75 409 GLN A O 1
ATOM 3104 N N . LEU A 1 410 ? -6.086 -11.961 -22.562 1 97.44 410 LEU A N 1
ATOM 3105 C CA . LEU A 1 410 ? -5.086 -10.953 -22.219 1 97.44 410 LEU A CA 1
ATOM 3106 C C . LEU A 1 410 ? -5.719 -9.797 -21.469 1 97.44 410 LEU A C 1
ATOM 3108 O O . LEU A 1 410 ? -5.008 -8.938 -20.938 1 97.44 410 LEU A O 1
ATOM 3112 N N . GLY A 1 411 ? -6.957 -9.625 -21.391 1 96.5 411 GLY A N 1
ATOM 3113 C CA . GLY A 1 411 ? -7.672 -8.68 -20.547 1 96.5 411 GLY A CA 1
ATOM 3114 C C . GLY A 1 411 ? -7.512 -7.238 -21.016 1 96.5 411 GLY A C 1
ATOM 3115 O O . GLY A 1 411 ? -7.664 -6.309 -20.219 1 96.5 411 GLY A O 1
ATOM 3116 N N . MET A 1 412 ? -7.141 -6.938 -22.219 1 91.62 412 MET A N 1
ATOM 3117 C CA . MET A 1 412 ? -6.859 -5.551 -22.578 1 91.62 412 MET A CA 1
ATOM 3118 C C . MET A 1 412 ? -7.461 -5.215 -23.938 1 91.62 412 MET A C 1
ATOM 3120 O O . MET A 1 412 ? -7.59 -4.043 -24.297 1 91.62 412 MET A O 1
ATOM 3124 N N . LEU A 1 413 ? -7.848 -6.203 -24.766 1 85.12 413 LEU A N 1
ATOM 3125 C CA . LEU A 1 413 ? -8.359 -5.926 -26.094 1 85.12 413 LEU A CA 1
ATOM 3126 C C . LEU A 1 413 ? -9.836 -5.547 -26.047 1 85.12 413 LEU A C 1
ATOM 3128 O O . LEU A 1 413 ? -10.609 -6.129 -25.281 1 85.12 413 LEU A O 1
ATOM 3132 N N . GLU A 1 414 ? -10.188 -4.621 -26.812 1 86.31 414 GLU A N 1
ATOM 3133 C CA . GLU A 1 414 ? -11.594 -4.246 -26.922 1 86.31 414 GLU A CA 1
ATOM 3134 C C . GLU A 1 414 ? -12.414 -5.336 -27.609 1 86.31 414 GLU A C 1
ATOM 3136 O O . GLU A 1 414 ? -13.516 -5.668 -27.172 1 86.31 414 GLU A O 1
ATOM 3141 N N . THR A 1 415 ? -11.875 -5.754 -28.703 1 89.75 415 THR A N 1
ATOM 3142 C CA . THR A 1 415 ? -12.477 -6.844 -29.469 1 89.75 415 THR A CA 1
ATOM 3143 C C . THR A 1 415 ? -11.461 -7.949 -29.719 1 89.75 415 THR A C 1
ATOM 3145 O O . THR A 1 415 ? -10.281 -7.672 -29.969 1 89.75 415 THR A O 1
ATOM 3148 N N . CYS A 1 416 ? -11.977 -9.18 -29.641 1 91.19 416 CYS A N 1
ATOM 3149 C CA . CYS A 1 416 ? -11.117 -10.336 -29.859 1 91.19 416 CYS A CA 1
ATOM 3150 C C . CYS A 1 416 ? -11.602 -11.141 -31.062 1 91.19 416 CYS A C 1
ATOM 3152 O O . CYS A 1 416 ? -12.805 -11.352 -31.219 1 91.19 416 CYS A O 1
ATOM 3154 N N . SER A 1 417 ? -10.711 -11.516 -31.922 1 92.19 417 SER A N 1
ATOM 3155 C CA . SER A 1 417 ? -10.992 -12.367 -33.062 1 92.19 417 SER A CA 1
ATOM 3156 C C . SER A 1 417 ? -10.117 -13.617 -33.062 1 92.19 417 SER A C 1
ATOM 3158 O O . SER A 1 417 ? -9.047 -13.625 -32.438 1 92.19 417 SER A O 1
ATOM 3160 N N . THR A 1 418 ? -10.641 -14.562 -33.812 1 91.75 418 THR A N 1
ATOM 3161 C CA . THR A 1 418 ? -9.883 -15.805 -33.938 1 91.75 418 THR A CA 1
ATOM 3162 C C . THR A 1 418 ? -8.469 -15.531 -34.438 1 91.75 418 THR A C 1
ATOM 3164 O O . THR A 1 418 ? -8.273 -14.812 -35.406 1 91.75 418 THR A O 1
ATOM 3167 N N . GLY A 1 419 ? -7.477 -16.062 -33.688 1 92.38 419 GLY A N 1
ATOM 3168 C CA . GLY A 1 419 ? -6.09 -15.93 -34.125 1 92.38 419 GLY A CA 1
ATOM 3169 C C . GLY A 1 419 ? -5.391 -14.734 -33.5 1 92.38 419 GLY A C 1
ATOM 3170 O O . GLY A 1 419 ? -4.176 -14.578 -33.625 1 92.38 419 GLY A O 1
ATOM 3171 N N . ASP A 1 420 ? -6.102 -13.93 -32.75 1 95.31 420 ASP A N 1
ATOM 3172 C CA . ASP A 1 420 ? -5.496 -12.766 -32.094 1 95.31 420 ASP A CA 1
ATOM 3173 C C . ASP A 1 420 ? -4.461 -13.195 -31.062 1 95.31 420 ASP A C 1
ATOM 3175 O O . ASP A 1 420 ? -4.672 -14.164 -30.328 1 95.31 420 ASP A O 1
ATOM 3179 N N . PHE A 1 421 ? -3.309 -12.539 -31.047 1 97.38 421 PHE A N 1
ATOM 3180 C CA . PHE A 1 421 ? -2.289 -12.75 -30.031 1 97.38 421 PHE A CA 1
ATOM 3181 C C . PHE A 1 421 ? -1.406 -11.516 -29.891 1 97.38 421 PHE A C 1
ATOM 3183 O O . PHE A 1 421 ? -1.433 -10.625 -30.734 1 97.38 421 PHE A O 1
ATOM 3190 N N . LYS A 1 422 ? -0.743 -11.359 -28.766 1 97.88 422 LYS A N 1
ATOM 3191 C CA . LYS A 1 422 ? 0.305 -10.367 -28.531 1 97.88 422 LYS A CA 1
ATOM 3192 C C . LYS A 1 422 ? 1.599 -11.031 -28.078 1 97.88 422 LYS A C 1
ATOM 3194 O O . LYS A 1 422 ? 1.616 -11.734 -27.062 1 97.88 422 LYS A O 1
ATOM 3199 N N . ASP A 1 423 ? 2.637 -10.82 -28.828 1 98.31 423 ASP A N 1
ATOM 3200 C CA . ASP A 1 423 ? 3.895 -11.492 -28.516 1 98.31 423 ASP A CA 1
ATOM 3201 C C . ASP A 1 423 ? 4.777 -10.633 -27.625 1 98.31 423 ASP A C 1
ATOM 3203 O O . ASP A 1 423 ? 5.957 -10.93 -27.422 1 98.31 423 ASP A O 1
ATOM 3207 N N . ARG A 1 424 ? 4.227 -9.57 -27.094 1 98.25 424 ARG A N 1
ATOM 3208 C CA . ARG A 1 424 ? 4.871 -8.672 -26.141 1 98.25 424 ARG A CA 1
ATOM 3209 C C . ARG A 1 424 ? 3.932 -8.336 -24.984 1 98.25 424 ARG A C 1
ATOM 3211 O O . ARG A 1 424 ? 2.711 -8.297 -25.172 1 98.25 424 ARG A O 1
ATOM 3218 N N . PRO A 1 425 ? 4.516 -8.125 -23.844 1 98.25 425 PRO A N 1
ATOM 3219 C CA . PRO A 1 425 ? 3.664 -7.848 -22.688 1 98.25 425 PRO A CA 1
ATOM 3220 C C . PRO A 1 425 ? 2.734 -6.656 -22.906 1 98.25 425 PRO A C 1
ATOM 3222 O O . PRO A 1 425 ? 3.16 -5.621 -23.422 1 98.25 425 PRO A O 1
ATOM 3225 N N . GLN A 1 426 ? 1.492 -6.918 -22.531 1 97.62 426 GLN A N 1
ATOM 3226 C CA . GLN A 1 426 ? 0.464 -5.883 -22.547 1 97.62 426 GLN A CA 1
ATOM 3227 C C . GLN A 1 426 ? -0.016 -5.562 -21.141 1 97.62 426 GLN A C 1
ATOM 3229 O O . GLN A 1 426 ? -0.315 -6.469 -20.359 1 97.62 426 GLN A O 1
ATOM 3234 N N . LYS A 1 427 ? -0.069 -4.27 -20.844 1 96.38 427 LYS A N 1
ATOM 3235 C CA . LYS A 1 427 ? -0.57 -3.893 -19.531 1 96.38 427 LYS A CA 1
ATOM 3236 C C . LYS A 1 427 ? -2.084 -4.059 -19.453 1 96.38 427 LYS A C 1
ATOM 3238 O O . LYS A 1 427 ? -2.811 -3.623 -20.344 1 96.38 427 LYS A O 1
ATOM 3243 N N . VAL A 1 428 ? -2.566 -4.699 -18.375 1 97.31 428 VAL A N 1
ATOM 3244 C CA . VAL A 1 428 ? -3.992 -4.855 -18.109 1 97.31 428 VAL A CA 1
ATOM 3245 C C . VAL A 1 428 ? -4.488 -3.689 -17.266 1 97.31 428 VAL A C 1
ATOM 3247 O O . VAL A 1 428 ? -3.922 -3.402 -16.203 1 97.31 428 VAL A O 1
ATOM 3250 N N . THR A 1 429 ? -5.473 -3.098 -17.688 1 92.75 429 THR A N 1
ATOM 3251 C CA . THR A 1 429 ? -6.059 -2.023 -16.891 1 92.75 429 THR A CA 1
ATOM 3252 C C . THR A 1 429 ? -7.137 -2.568 -15.961 1 92.75 429 THR A C 1
ATOM 3254 O O . THR A 1 429 ? -8.227 -2.92 -16.406 1 92.75 429 THR A O 1
ATOM 3257 N N . ILE A 1 430 ? -6.812 -2.65 -14.727 1 90.56 430 ILE A N 1
ATOM 3258 C CA . ILE A 1 430 ? -7.777 -3.068 -13.711 1 90.56 430 ILE A CA 1
ATOM 3259 C C . ILE A 1 430 ? -8.703 -1.902 -13.375 1 90.56 430 ILE A C 1
ATOM 3261 O O . ILE A 1 430 ? -8.242 -0.823 -13 1 90.56 430 ILE A O 1
ATOM 3265 N N . PRO A 1 431 ? -9.992 -2.178 -13.539 1 84.88 431 PRO A N 1
ATOM 3266 C CA . PRO A 1 431 ? -10.914 -1.099 -13.18 1 84.88 431 PRO A CA 1
ATOM 3267 C C . PRO A 1 431 ? -10.898 -0.781 -11.688 1 84.88 431 PRO A C 1
ATOM 3269 O O . PRO A 1 431 ? -10.422 -1.588 -10.883 1 84.88 431 PRO A O 1
ATOM 3272 N N . LYS A 1 432 ? -11.422 0.325 -11.469 1 70.62 432 LYS A N 1
ATOM 3273 C CA . LYS A 1 432 ? -11.625 0.662 -10.062 1 70.62 432 LYS A CA 1
ATOM 3274 C C . LYS A 1 432 ? -12.656 -0.256 -9.414 1 70.62 432 LYS A C 1
ATOM 3276 O O . LYS A 1 432 ? -13.742 -0.462 -9.969 1 70.62 432 LYS A O 1
ATOM 3281 N N . PRO A 1 433 ? -12.289 -0.905 -8.305 1 78.75 433 PRO A N 1
ATOM 3282 C CA . PRO A 1 433 ? -13.281 -1.717 -7.598 1 78.75 433 PRO A CA 1
ATOM 3283 C C . PRO A 1 433 ? -14.539 -0.927 -7.238 1 78.75 433 PRO A C 1
ATOM 3285 O O . PRO A 1 433 ? -14.469 0.284 -7.016 1 78.75 433 PRO A O 1
ATOM 3288 N N . LYS A 1 434 ? -15.656 -1.638 -7.219 1 70.06 434 LYS A N 1
ATOM 3289 C CA . LYS A 1 434 ? -16.953 -1.016 -6.973 1 70.06 434 LYS A CA 1
ATOM 3290 C C . LYS A 1 434 ? -16.984 -0.307 -5.621 1 70.06 434 LYS A C 1
ATOM 3292 O O . LYS A 1 434 ? -17.672 0.707 -5.461 1 70.06 434 LYS A O 1
ATOM 3297 N N . ASP A 1 435 ? -16.172 -0.896 -4.734 1 59.66 435 ASP A N 1
ATOM 3298 C CA . ASP A 1 435 ? -16.172 -0.311 -3.396 1 59.66 435 ASP A CA 1
ATOM 3299 C C . ASP A 1 435 ? -15.195 0.862 -3.314 1 59.66 435 ASP A C 1
ATOM 3301 O O . ASP A 1 435 ? -14.992 1.437 -2.242 1 59.66 435 ASP A O 1
ATOM 3305 N N . GLY A 1 436 ? -14.562 1.192 -4.441 1 51.22 436 GLY A N 1
ATOM 3306 C CA . GLY A 1 436 ? -13.68 2.348 -4.52 1 51.22 436 GLY A CA 1
ATOM 3307 C C . GLY A 1 436 ? -12.266 2.049 -4.062 1 51.22 436 GLY A C 1
ATOM 3308 O O . GLY A 1 436 ? -11.445 2.959 -3.926 1 51.22 436 GLY A O 1
ATOM 3309 N N . GLY A 1 437 ? -11.961 0.872 -3.855 1 61.69 437 GLY A N 1
ATOM 3310 C CA . GLY A 1 437 ? -10.656 0.485 -3.332 1 61.69 437 GLY A CA 1
ATOM 3311 C C . GLY A 1 437 ? -9.562 0.525 -4.375 1 61.69 437 GLY A C 1
ATOM 3312 O O . GLY A 1 437 ? -9.797 0.912 -5.523 1 61.69 437 GLY A O 1
ATOM 3313 N N . SER A 1 438 ? -8.352 0.264 -3.891 1 67.38 438 SER A N 1
ATOM 3314 C CA . SER A 1 438 ? -7.168 0.256 -4.746 1 67.38 438 SER A CA 1
ATOM 3315 C C . SER A 1 438 ? -7.309 -0.76 -5.871 1 67.38 438 SER A C 1
ATOM 3317 O O . SER A 1 438 ? -7.816 -1.864 -5.664 1 67.38 438 SER A O 1
ATOM 3319 N N . ARG A 1 439 ? -6.82 -0.294 -7.008 1 80.94 439 ARG A N 1
ATOM 3320 C CA . ARG A 1 439 ? -6.816 -1.204 -8.148 1 80.94 439 ARG A CA 1
ATOM 3321 C C . ARG A 1 439 ? -5.527 -2.021 -8.195 1 80.94 439 ARG A C 1
ATOM 3323 O O . ARG A 1 439 ? -5.348 -2.857 -9.078 1 80.94 439 ARG A O 1
ATOM 3330 N N . GLN A 1 440 ? -4.645 -1.75 -7.254 1 83.31 440 GLN A N 1
ATOM 3331 C CA . GLN A 1 440 ? -3.4 -2.51 -7.219 1 83.31 440 GLN A CA 1
ATOM 3332 C C . GLN A 1 440 ? -3.664 -3.984 -6.922 1 83.31 440 GLN A C 1
ATOM 3334 O O . GLN A 1 440 ? -4.379 -4.312 -5.973 1 83.31 440 GLN A O 1
ATOM 3339 N N . VAL A 1 441 ? -3.102 -4.797 -7.766 1 92.88 441 VAL A N 1
ATOM 3340 C CA . VAL A 1 441 ? -3.32 -6.234 -7.66 1 92.88 441 VAL A CA 1
ATOM 3341 C C . VAL A 1 441 ? -2.281 -6.844 -6.723 1 92.88 441 VAL A C 1
ATOM 3343 O O . VAL A 1 441 ? -1.109 -6.465 -6.75 1 92.88 441 VAL A O 1
ATOM 3346 N N . CYS A 1 442 ? -2.756 -7.793 -5.906 1 90.69 442 CYS A N 1
ATOM 3347 C CA . CYS A 1 442 ? -1.808 -8.43 -5 1 90.69 442 CYS A CA 1
ATOM 3348 C C . CYS A 1 442 ? -1.703 -9.922 -5.277 1 90.69 442 CYS A C 1
ATOM 3350 O O . CYS A 1 442 ? -0.783 -10.586 -4.797 1 90.69 442 CYS A O 1
ATOM 3352 N N . MET A 1 443 ? -2.631 -10.438 -6.062 1 95.06 443 MET A N 1
ATOM 3353 C CA . MET A 1 443 ? -2.609 -11.867 -6.391 1 95.06 443 MET A CA 1
ATOM 3354 C C . MET A 1 443 ? -3.225 -12.117 -7.766 1 95.06 443 MET A C 1
ATOM 3356 O O . MET A 1 443 ? -4.203 -11.469 -8.141 1 95.06 443 MET A O 1
ATOM 3360 N N . ILE A 1 444 ? -2.648 -13.062 -8.438 1 97.56 444 ILE A N 1
ATOM 3361 C CA . ILE A 1 444 ? -3.213 -13.477 -9.719 1 97.56 444 ILE A CA 1
ATOM 3362 C C . ILE A 1 444 ? -3.227 -15 -9.812 1 97.56 444 ILE A C 1
ATOM 3364 O O . ILE A 1 444 ? -2.449 -15.672 -9.133 1 97.56 444 ILE A O 1
ATOM 3368 N N . SER A 1 445 ? -4.098 -15.484 -10.594 1 98 445 SER A N 1
ATOM 3369 C CA . SER A 1 445 ? -4.16 -16.891 -10.969 1 98 445 SER A CA 1
ATOM 3370 C C . SER A 1 445 ? -4.695 -17.062 -12.383 1 98 445 SER A C 1
ATOM 3372 O O . SER A 1 445 ? -5.707 -16.469 -12.75 1 98 445 SER A O 1
ATOM 3374 N N . SER A 1 446 ? -4 -17.859 -13.094 1 97.31 446 SER A N 1
ATOM 3375 C CA . SER A 1 446 ? -4.422 -18.125 -14.461 1 97.31 446 SER A CA 1
ATOM 3376 C C . SER A 1 446 ? -4.918 -19.562 -14.625 1 97.31 446 SER A C 1
ATOM 3378 O O . SER A 1 446 ? -4.273 -20.5 -14.156 1 97.31 446 SER A O 1
ATOM 3380 N N . GLY A 1 447 ? -6.074 -19.672 -15.234 1 97 447 GLY A N 1
ATOM 3381 C CA . GLY A 1 447 ? -6.516 -20.969 -15.727 1 97 447 GLY A CA 1
ATOM 3382 C C . GLY A 1 447 ? -6.082 -21.25 -17.156 1 97 447 GLY A C 1
ATOM 3383 O O . GLY A 1 447 ? -5.094 -20.688 -17.625 1 97 447 GLY A O 1
ATOM 3384 N N . SER A 1 448 ? -6.84 -22.125 -17.781 1 97.12 448 SER A N 1
ATOM 3385 C CA . SER A 1 448 ? -6.48 -22.438 -19.156 1 97.12 448 SER A CA 1
ATOM 3386 C C . SER A 1 448 ? -6.672 -21.234 -20.078 1 97.12 448 SER A C 1
ATOM 3388 O O . SER A 1 448 ? -5.816 -20.953 -20.922 1 97.12 448 SER A O 1
ATOM 3390 N N . ASN A 1 449 ? -7.781 -20.578 -19.844 1 97.62 449 ASN A N 1
ATOM 3391 C CA . ASN A 1 449 ? -8.094 -19.5 -20.797 1 97.62 449 ASN A CA 1
ATOM 3392 C C . ASN A 1 449 ? -8.688 -18.297 -20.094 1 97.62 449 ASN A C 1
ATOM 3394 O O . ASN A 1 449 ? -9.32 -17.453 -20.719 1 97.62 449 ASN A O 1
ATOM 3398 N N . HIS A 1 450 ? -8.547 -18.203 -18.781 1 97.62 450 HIS A N 1
ATOM 3399 C CA . HIS A 1 450 ? -9.047 -17.078 -18 1 97.62 450 HIS A CA 1
ATOM 3400 C C . HIS A 1 450 ? -8.117 -16.75 -16.828 1 97.62 450 HIS A C 1
ATOM 3402 O O . HIS A 1 450 ? -7.25 -17.547 -16.484 1 97.62 450 HIS A O 1
ATOM 3408 N N . THR A 1 451 ? -8.258 -15.547 -16.312 1 98.25 451 THR A N 1
ATOM 3409 C CA . THR A 1 451 ? -7.418 -15.07 -15.227 1 98.25 451 THR A CA 1
ATOM 3410 C C . THR A 1 451 ? -8.266 -14.438 -14.125 1 98.25 451 THR A C 1
ATOM 3412 O O . THR A 1 451 ? -9.266 -13.781 -14.406 1 98.25 451 THR A O 1
ATOM 3415 N N . LEU A 1 452 ? -7.844 -14.68 -12.883 1 98.25 452 LEU A N 1
ATOM 3416 C CA . LEU A 1 452 ? -8.367 -13.984 -11.719 1 98.25 452 LEU A CA 1
ATOM 3417 C C . LEU A 1 452 ? -7.305 -13.078 -11.102 1 98.25 452 LEU A C 1
ATOM 3419 O O . LEU A 1 452 ? -6.129 -13.453 -11.031 1 98.25 452 LEU A O 1
ATOM 3423 N N . ALA A 1 453 ? -7.738 -11.977 -10.664 1 97.75 453 ALA A N 1
ATOM 3424 C CA . ALA A 1 453 ? -6.875 -11.039 -9.953 1 97.75 453 ALA A CA 1
ATOM 3425 C C . ALA A 1 453 ? -7.547 -10.539 -8.672 1 97.75 453 ALA A C 1
ATOM 3427 O O . ALA A 1 453 ? -8.734 -10.219 -8.672 1 97.75 453 ALA A O 1
ATOM 3428 N N . LEU A 1 454 ? -6.793 -10.531 -7.652 1 95.56 454 LEU A N 1
ATOM 3429 C CA . LEU A 1 454 ? -7.223 -9.984 -6.371 1 95.56 454 LEU A CA 1
ATOM 3430 C C . LEU A 1 454 ? -6.496 -8.688 -6.062 1 95.56 454 LEU A C 1
ATOM 3432 O O . LEU A 1 454 ? -5.266 -8.625 -6.125 1 95.56 454 LEU A O 1
ATOM 3436 N N . THR A 1 455 ? -7.27 -7.711 -5.762 1 89.56 455 THR A N 1
ATOM 3437 C CA . THR A 1 455 ? -6.668 -6.414 -5.469 1 89.56 455 THR A CA 1
ATOM 3438 C C . THR A 1 455 ? -6.352 -6.289 -3.98 1 89.56 455 THR A C 1
ATOM 3440 O O . THR A 1 455 ? -6.867 -7.059 -3.164 1 89.56 455 THR A O 1
ATOM 3443 N N . GLU A 1 456 ? -5.512 -5.348 -3.678 1 80.94 456 GLU A N 1
ATOM 3444 C CA . GLU A 1 456 ? -5.172 -5.047 -2.291 1 80.94 456 GLU A CA 1
ATOM 3445 C C . GLU A 1 456 ? -6.402 -4.609 -1.504 1 80.94 456 GLU A C 1
ATOM 3447 O O . GLU A 1 456 ? -6.457 -4.773 -0.283 1 80.94 456 GLU A O 1
ATOM 3452 N N . SER A 1 457 ? -7.406 -4.086 -2.215 1 73.75 457 SER A N 1
ATOM 3453 C CA . SER A 1 457 ? -8.633 -3.623 -1.567 1 73.75 457 SER A CA 1
ATOM 3454 C C . SER A 1 457 ? -9.664 -4.742 -1.466 1 73.75 457 SER A C 1
ATOM 3456 O O . SER A 1 457 ? -10.844 -4.484 -1.258 1 73.75 457 SER A O 1
ATOM 3458 N N . ASN A 1 458 ? -9.273 -5.887 -1.76 1 85.56 458 ASN A N 1
ATOM 3459 C CA . ASN A 1 458 ? -10.094 -7.07 -1.537 1 85.56 458 ASN A CA 1
ATOM 3460 C C . ASN A 1 458 ? -11.211 -7.18 -2.574 1 85.56 458 ASN A C 1
ATOM 3462 O O . ASN A 1 458 ? -12.359 -7.438 -2.227 1 85.56 458 ASN A O 1
ATOM 3466 N N . ALA A 1 459 ? -10.914 -6.863 -3.789 1 89.62 459 ALA A N 1
ATOM 3467 C CA . ALA A 1 459 ? -11.805 -7.07 -4.926 1 89.62 459 ALA A CA 1
ATOM 3468 C C . ALA A 1 459 ? -11.242 -8.117 -5.883 1 89.62 459 ALA A C 1
ATOM 3470 O O . ALA A 1 459 ? -10.031 -8.156 -6.125 1 89.62 459 ALA A O 1
ATOM 3471 N N . ILE A 1 460 ? -12.148 -8.938 -6.43 1 96.06 460 ILE A N 1
ATOM 3472 C CA . ILE A 1 460 ? -11.727 -9.953 -7.391 1 96.06 460 ILE A CA 1
ATOM 3473 C C . ILE A 1 460 ? -12.156 -9.539 -8.797 1 96.06 460 ILE A C 1
ATOM 3475 O O . ILE A 1 460 ? -13.32 -9.188 -9.016 1 96.06 460 ILE A O 1
ATOM 3479 N N . PHE A 1 461 ? -11.234 -9.57 -9.656 1 96.94 461 PHE A N 1
ATOM 3480 C CA . PHE A 1 461 ? -11.516 -9.359 -11.07 1 96.94 461 PHE A CA 1
ATOM 3481 C C . PHE A 1 461 ? -11.219 -10.617 -11.875 1 96.94 461 PHE A C 1
ATOM 3483 O O . PHE A 1 461 ? -10.312 -11.375 -11.539 1 96.94 461 PHE A O 1
ATOM 3490 N N . SER A 1 462 ? -12.008 -10.805 -12.914 1 97.69 462 SER A N 1
ATOM 3491 C CA . SER A 1 462 ? -11.781 -11.914 -13.836 1 97.69 462 SER A CA 1
ATOM 3492 C C . SER A 1 462 ? -11.93 -11.477 -15.289 1 97.69 462 SER A C 1
ATOM 3494 O O . SER A 1 462 ? -12.641 -10.508 -15.578 1 97.69 462 SER A O 1
ATOM 3496 N N . TRP A 1 463 ? -11.195 -12.117 -16.156 1 98.06 463 TRP A N 1
ATOM 3497 C CA . TRP A 1 463 ? -11.344 -11.898 -17.578 1 98.06 463 TRP A CA 1
ATOM 3498 C C . TRP A 1 463 ? -10.898 -13.133 -18.375 1 98.06 463 TRP A C 1
ATOM 3500 O O . TRP A 1 463 ? -10.266 -14.031 -17.828 1 98.06 463 TRP A O 1
ATOM 3510 N N . GLY A 1 464 ? -11.281 -13.195 -19.672 1 97.81 464 GLY A N 1
ATOM 3511 C CA . GLY A 1 464 ? -10.922 -14.305 -20.547 1 97.81 464 GLY A CA 1
ATOM 3512 C C . GLY A 1 464 ? -12.125 -15.086 -21.031 1 97.81 464 GLY A C 1
ATOM 3513 O O . GLY A 1 464 ? -13.195 -14.516 -21.25 1 97.81 464 GLY A O 1
ATOM 3514 N N . TYR A 1 465 ? -11.867 -16.359 -21.312 1 95.19 465 TYR A N 1
ATOM 3515 C CA . TYR A 1 465 ? -12.898 -17.266 -21.812 1 95.19 465 TYR A CA 1
ATOM 3516 C C . TYR A 1 465 ? -13.977 -17.484 -20.75 1 95.19 465 TYR A C 1
ATOM 3518 O O . TYR A 1 465 ? -13.672 -17.828 -19.609 1 95.19 465 TYR A O 1
ATOM 3526 N N . GLY A 1 466 ? -15.242 -17.297 -21.156 1 92.88 466 GLY A N 1
ATOM 3527 C CA . GLY A 1 466 ? -16.281 -17.281 -20.141 1 92.88 466 GLY A CA 1
ATOM 3528 C C . GLY A 1 466 ? -17.422 -18.234 -20.453 1 92.88 466 GLY A C 1
ATOM 3529 O O . GLY A 1 466 ? -18.406 -18.297 -19.719 1 92.88 466 GLY A O 1
ATOM 3530 N N . ASP A 1 467 ? -17.344 -19.062 -21.438 1 90.44 467 ASP A N 1
ATOM 3531 C CA . ASP A 1 467 ? -18.453 -19.922 -21.875 1 90.44 467 ASP A CA 1
ATOM 3532 C C . ASP A 1 467 ? -18.766 -20.969 -20.812 1 90.44 467 ASP A C 1
ATOM 3534 O O . ASP A 1 467 ? -19.844 -21.562 -20.812 1 90.44 467 ASP A O 1
ATOM 3538 N N . MET A 1 468 ? -17.875 -21.172 -19.969 1 90.81 468 MET A N 1
ATOM 3539 C CA . MET A 1 468 ? -18.047 -22.203 -18.953 1 90.81 468 MET A CA 1
ATOM 3540 C C . MET A 1 468 ? -18.359 -21.594 -17.594 1 90.81 468 MET A C 1
ATOM 3542 O O . MET A 1 468 ? -18.297 -22.266 -16.562 1 90.81 468 MET A O 1
ATOM 3546 N N . LEU A 1 469 ? -18.531 -20.312 -17.531 1 92.25 469 LEU A N 1
ATOM 3547 C CA . LEU A 1 469 ? -18.969 -19.562 -16.359 1 92.25 469 LEU A CA 1
ATOM 3548 C C . LEU A 1 469 ? -17.828 -19.453 -15.336 1 92.25 469 LEU A C 1
ATOM 3550 O O . LEU A 1 469 ? -18.078 -19.219 -14.148 1 92.25 469 LEU A O 1
ATOM 3554 N N . ALA A 1 470 ? -16.656 -19.641 -15.82 1 93.81 470 ALA A N 1
ATOM 3555 C CA . ALA A 1 470 ? -15.508 -19.641 -14.922 1 93.81 470 ALA A CA 1
ATOM 3556 C C . ALA A 1 470 ? -15.133 -18.234 -14.5 1 93.81 470 ALA A C 1
ATOM 3558 O O . ALA A 1 470 ? -14.273 -18.031 -13.633 1 93.81 470 ALA A O 1
ATOM 3559 N N . LEU A 1 471 ? -15.812 -17.234 -14.953 1 94.12 471 LEU A N 1
ATOM 3560 C CA . LEU A 1 471 ? -15.492 -15.836 -14.656 1 94.12 471 LEU A CA 1
ATOM 3561 C C . LEU A 1 471 ? -16.328 -15.32 -13.492 1 94.12 471 LEU A C 1
ATOM 3563 O O . LEU A 1 471 ? -16.047 -14.25 -12.953 1 94.12 471 LEU A O 1
ATOM 3567 N N . GLY A 1 472 ? -17.344 -16.016 -13.125 1 92.12 472 GLY A N 1
ATOM 3568 C CA . GLY A 1 472 ? -18.188 -15.602 -12.016 1 92.12 472 GLY A CA 1
ATOM 3569 C C . GLY A 1 472 ? -19.016 -14.375 -12.32 1 92.12 472 GLY A C 1
ATOM 3570 O O . GLY A 1 472 ? -19.375 -13.617 -11.414 1 92.12 472 GLY A O 1
ATOM 3571 N N . ASN A 1 473 ? -19.25 -14.078 -13.516 1 86.38 473 ASN A N 1
ATOM 3572 C CA . ASN A 1 473 ? -19.969 -12.883 -13.914 1 86.38 473 ASN A CA 1
ATOM 3573 C C . ASN A 1 473 ? -21.453 -13.18 -14.172 1 86.38 473 ASN A C 1
ATOM 3575 O O . ASN A 1 473 ? -22.219 -12.281 -14.508 1 86.38 473 ASN A O 1
ATOM 3579 N N . GLY A 1 474 ? -21.828 -14.391 -14.164 1 89.44 474 GLY A N 1
ATOM 3580 C CA . GLY A 1 474 ? -23.234 -14.773 -14.258 1 89.44 474 GLY A CA 1
ATOM 3581 C C . GLY A 1 474 ? -23.688 -14.992 -15.688 1 89.44 474 GLY A C 1
ATOM 3582 O O . GLY A 1 474 ? -24.859 -15.328 -15.922 1 89.44 474 GLY A O 1
ATOM 3583 N N . VAL A 1 475 ? -22.734 -14.789 -16.594 1 89.44 475 VAL A N 1
ATOM 3584 C CA . VAL A 1 475 ? -23.109 -14.961 -18 1 89.44 475 VAL A CA 1
ATOM 3585 C C . VAL A 1 475 ? -22.078 -15.836 -18.703 1 89.44 475 VAL A C 1
ATOM 3587 O O . VAL A 1 475 ? -20.906 -15.883 -18.312 1 89.44 475 VAL A O 1
ATOM 3590 N N . ASP A 1 476 ? -22.578 -16.562 -19.688 1 89.19 476 ASP A N 1
ATOM 3591 C CA . ASP A 1 476 ? -21.703 -17.453 -20.453 1 89.19 476 ASP A CA 1
ATOM 3592 C C . ASP A 1 476 ? -21.109 -16.734 -21.656 1 89.19 476 ASP A C 1
ATOM 3594 O O . ASP A 1 476 ? -21.344 -17.109 -22.797 1 89.19 476 ASP A O 1
ATOM 3598 N N . ARG A 1 477 ? -20.266 -15.805 -21.391 1 91.75 477 ARG A N 1
ATOM 3599 C CA . ARG A 1 477 ? -19.594 -15.055 -22.438 1 91.75 477 ARG A CA 1
ATOM 3600 C C . ARG A 1 477 ? -18.188 -14.648 -22 1 91.75 477 ARG A C 1
ATOM 3602 O O . ARG A 1 477 ? -17.922 -14.539 -20.797 1 91.75 477 ARG A O 1
ATOM 3609 N N . ASP A 1 478 ? -17.406 -14.375 -22.969 1 94.12 478 ASP A N 1
ATOM 3610 C CA . ASP A 1 478 ? -16.047 -13.922 -22.703 1 94.12 478 ASP A CA 1
ATOM 3611 C C . ASP A 1 478 ? -16.0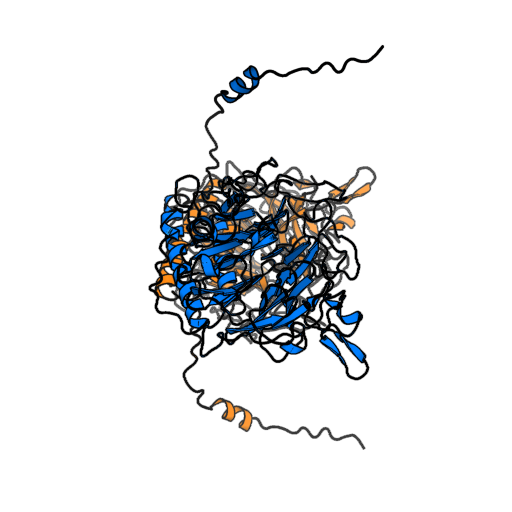47 -12.492 -22.156 1 94.12 478 ASP A C 1
ATOM 3613 O O . ASP A 1 478 ? -16.953 -11.719 -22.438 1 94.12 478 ASP A O 1
ATOM 3617 N N . GLU A 1 479 ? -15.141 -12.266 -21.328 1 95.31 479 GLU A N 1
ATOM 3618 C CA . GLU A 1 479 ? -14.812 -10.906 -20.938 1 95.31 479 GLU A CA 1
ATOM 3619 C C . GLU A 1 479 ? -13.445 -10.484 -21.469 1 95.31 479 GLU A C 1
ATOM 3621 O O . GLU A 1 479 ? -12.422 -11.047 -21.094 1 95.31 479 GLU A O 1
ATOM 3626 N N . ASN A 1 480 ? -13.406 -9.484 -22.25 1 95.62 480 ASN A N 1
ATOM 3627 C CA . ASN A 1 480 ? -12.172 -9.047 -22.891 1 95.62 480 ASN A CA 1
ATOM 3628 C C . ASN A 1 480 ? -11.352 -8.148 -21.953 1 95.62 480 ASN A C 1
ATOM 3630 O O . ASN A 1 480 ? -10.172 -7.914 -22.203 1 95.62 480 ASN A O 1
ATOM 3634 N N . LYS A 1 481 ? -12 -7.672 -20.984 1 95.94 481 LYS A N 1
ATOM 3635 C CA . LYS A 1 481 ? -11.383 -6.832 -19.953 1 95.94 481 LYS A CA 1
ATOM 3636 C C . LYS A 1 481 ? -11.789 -7.285 -18.562 1 95.94 481 LYS A C 1
ATOM 3638 O O . LYS A 1 481 ? -12.789 -7.984 -18.391 1 95.94 481 LYS A O 1
ATOM 3643 N N . PRO A 1 482 ? -10.969 -6.863 -17.594 1 96.06 482 PRO A N 1
ATOM 3644 C CA . PRO A 1 482 ? -11.289 -7.297 -16.234 1 96.06 482 PRO A CA 1
ATOM 3645 C C . PRO A 1 482 ? -12.703 -6.91 -15.805 1 96.06 482 PRO A C 1
ATOM 3647 O O . PRO A 1 482 ? -13.086 -5.746 -15.914 1 96.06 482 PRO A O 1
ATOM 3650 N N . TYR A 1 483 ? -13.344 -7.914 -15.32 1 95.12 483 TYR A N 1
ATOM 3651 C CA . TYR A 1 483 ? -14.68 -7.77 -14.766 1 95.12 483 TYR A CA 1
ATOM 3652 C C . TYR A 1 483 ? -14.695 -8.094 -13.281 1 95.12 483 TYR A C 1
ATOM 3654 O O . TYR A 1 483 ? -14.148 -9.125 -12.859 1 95.12 483 TYR A O 1
ATOM 3662 N N . GLN A 1 484 ? -15.289 -7.188 -12.516 1 94.12 484 GLN A N 1
ATOM 3663 C CA . GLN A 1 484 ? -15.328 -7.461 -11.086 1 94.12 484 GLN A CA 1
ATOM 3664 C C . GLN A 1 484 ? -16.344 -8.547 -10.758 1 94.12 484 GLN A C 1
ATOM 3666 O O . GLN A 1 484 ? -17.531 -8.422 -11.102 1 94.12 484 GLN A O 1
ATOM 3671 N N . VAL A 1 485 ? -15.922 -9.578 -10.094 1 95.5 485 VAL A N 1
ATOM 3672 C CA . VAL A 1 485 ? -16.812 -10.648 -9.648 1 95.5 485 VAL A CA 1
ATOM 3673 C C . VAL A 1 485 ? -17.844 -10.086 -8.664 1 95.5 485 VAL A C 1
ATOM 3675 O O . VAL A 1 485 ? -17.469 -9.43 -7.688 1 95.5 485 VAL A O 1
ATOM 3678 N N . ASP A 1 486 ? -19.062 -10.344 -8.961 1 91.62 486 ASP A N 1
ATOM 3679 C CA . ASP A 1 486 ? -20.125 -9.844 -8.086 1 91.62 486 ASP A CA 1
ATOM 3680 C C . ASP A 1 486 ? -20.266 -10.719 -6.848 1 91.62 486 ASP A C 1
ATOM 3682 O O . ASP A 1 486 ? -21.094 -11.641 -6.824 1 91.62 486 ASP A O 1
ATOM 3686 N N . TRP A 1 487 ? -19.641 -10.367 -5.832 1 92.62 487 TRP A N 1
ATOM 3687 C CA . TRP A 1 487 ? -19.594 -11.188 -4.625 1 92.62 487 TRP A CA 1
ATOM 3688 C C . TRP A 1 487 ? -20.922 -11.117 -3.875 1 92.62 487 TRP A C 1
ATOM 3690 O O . TRP A 1 487 ? -21.188 -11.938 -2.998 1 92.62 487 TRP A O 1
ATOM 3700 N N . SER A 1 488 ? -21.75 -10.148 -4.152 1 90 488 SER A N 1
ATOM 3701 C CA . SER A 1 488 ? -23.062 -10.086 -3.512 1 90 488 SER A CA 1
ATOM 3702 C C . SER A 1 488 ? -23.922 -11.289 -3.881 1 90 488 SER A C 1
ATOM 3704 O O . SER A 1 488 ? -24.891 -11.594 -3.199 1 90 488 SER A O 1
ATOM 3706 N N . LYS A 1 489 ? -23.531 -11.953 -4.918 1 93.62 489 LYS A N 1
ATOM 3707 C CA . LYS A 1 489 ? -24.281 -13.109 -5.395 1 93.62 489 LYS A CA 1
ATOM 3708 C C . LYS A 1 489 ? -23.656 -14.414 -4.91 1 93.62 489 LYS A C 1
ATOM 3710 O O . LYS A 1 489 ? -24.141 -15.5 -5.234 1 93.62 489 LYS A O 1
ATOM 3715 N N . ALA A 1 490 ? -22.578 -14.344 -4.219 1 94.88 490 ALA A N 1
ATOM 3716 C CA . ALA A 1 490 ? -21.984 -15.547 -3.633 1 94.88 490 ALA A CA 1
ATOM 3717 C C . ALA A 1 490 ? -22.906 -16.141 -2.572 1 94.88 490 ALA A C 1
ATOM 3719 O O . ALA A 1 490 ? -23.516 -15.422 -1.785 1 94.88 490 ALA A O 1
ATOM 3720 N N . THR A 1 491 ? -22.938 -17.5 -2.541 1 93.81 491 THR A N 1
ATOM 3721 C CA . THR A 1 491 ? -23.922 -18.109 -1.652 1 93.81 491 THR A CA 1
ATOM 3722 C C . THR A 1 491 ? -23.328 -19.281 -0.895 1 93.81 491 THR A C 1
ATOM 3724 O O . THR A 1 491 ? -22.359 -19.891 -1.354 1 93.81 491 THR A O 1
ATOM 3727 N N . ASN A 1 492 ? -24 -19.547 0.219 1 90.94 492 ASN A N 1
ATOM 3728 C CA . ASN A 1 492 ? -23.688 -20.719 1.034 1 90.94 492 ASN A CA 1
ATOM 3729 C C . ASN A 1 492 ? -24.562 -21.922 0.646 1 90.94 492 ASN A C 1
ATOM 3731 O O . ASN A 1 492 ? -24.562 -22.938 1.326 1 90.94 492 ASN A O 1
ATOM 3735 N N . GLY A 1 493 ? -25.234 -21.703 -0.372 1 85.88 493 GLY A N 1
ATOM 3736 C CA . GLY A 1 493 ? -26.203 -22.719 -0.754 1 85.88 493 GLY A CA 1
ATOM 3737 C C . GLY A 1 493 ? -27.625 -22.328 -0.423 1 85.88 493 GLY A C 1
ATOM 3738 O O . GLY A 1 493 ? -27.984 -21.141 -0.466 1 85.88 493 GLY A O 1
ATOM 3739 N N . LYS A 1 494 ? -28.5 -23.266 -0.394 1 81.56 494 LYS A N 1
ATOM 3740 C CA . LYS A 1 494 ? -29.922 -23.047 -0.087 1 81.56 494 LYS A CA 1
ATOM 3741 C C . LYS A 1 494 ? -30.266 -23.531 1.314 1 81.56 494 LYS A C 1
ATOM 3743 O O . LYS A 1 494 ? -29.672 -24.516 1.792 1 81.56 494 LYS A O 1
ATOM 3748 N N . ASP A 1 495 ? -31.047 -22.719 1.891 1 79.56 495 ASP A N 1
ATOM 3749 C CA . ASP A 1 495 ? -31.516 -23.172 3.195 1 79.56 495 ASP A CA 1
ATOM 3750 C C . ASP A 1 495 ? -32.531 -24.328 3.047 1 79.56 495 ASP A C 1
ATOM 3752 O O . ASP A 1 495 ? -32.719 -24.844 1.945 1 79.56 495 ASP A O 1
ATOM 3756 N N . LYS A 1 496 ? -33.281 -24.719 4.164 1 76.81 496 LYS A N 1
ATOM 3757 C CA . LYS A 1 496 ? -34.25 -25.812 4.191 1 76.81 496 LYS A CA 1
ATOM 3758 C C . LYS A 1 496 ? -35.5 -25.5 3.367 1 76.81 496 LYS A C 1
ATOM 3760 O O . LYS A 1 496 ? -36.188 -26.391 2.904 1 76.81 496 LYS A O 1
ATOM 3765 N N . LYS A 1 497 ? -35.844 -24.266 3.24 1 80.88 497 LYS A N 1
ATOM 3766 C CA . LYS A 1 497 ? -37.031 -23.828 2.523 1 80.88 497 LYS A CA 1
ATOM 3767 C C . LYS A 1 497 ? -36.719 -23.547 1.057 1 80.88 497 LYS A C 1
ATOM 3769 O O . LYS A 1 497 ? -37.594 -23.078 0.311 1 80.88 497 LYS A O 1
ATOM 3774 N N . GLY A 1 498 ? -35.344 -23.688 0.731 1 79.31 498 GLY A N 1
ATOM 3775 C CA . GLY A 1 498 ? -34.906 -23.531 -0.65 1 79.31 498 GLY A CA 1
ATOM 3776 C C . GLY A 1 498 ? -34.438 -22.125 -0.975 1 79.31 498 GLY A C 1
ATOM 3777 O O . GLY A 1 498 ? -34.188 -21.797 -2.135 1 79.31 498 GLY A O 1
ATOM 3778 N N . LYS A 1 499 ? -34.406 -21.281 -0.053 1 82.5 499 LYS A N 1
ATOM 3779 C CA . LYS A 1 499 ? -33.969 -19.906 -0.274 1 82.5 499 LYS A CA 1
ATOM 3780 C C . LYS A 1 499 ? -32.469 -19.797 -0.245 1 82.5 499 LYS A C 1
ATOM 3782 O O . LYS A 1 499 ? -31.797 -20.391 0.623 1 82.5 499 LYS A O 1
ATOM 3787 N N . LYS A 1 500 ? -31.938 -19.078 -1.257 1 86.69 500 LYS A N 1
ATOM 3788 C CA . LYS A 1 500 ? -30.5 -18.859 -1.345 1 86.69 500 LYS A CA 1
ATOM 3789 C C . LYS A 1 500 ? -29.984 -18.078 -0.148 1 86.69 500 LYS A C 1
ATOM 3791 O O . LYS A 1 500 ? -30.562 -17.047 0.225 1 86.69 500 LYS A O 1
ATOM 3796 N N . MET A 1 501 ? -28.891 -18.641 0.442 1 90.38 501 MET A N 1
ATOM 3797 C CA . MET A 1 501 ? -28.219 -17.953 1.545 1 90.38 501 MET A CA 1
ATOM 3798 C C . MET A 1 501 ? -26.969 -17.234 1.06 1 90.38 501 MET A C 1
ATOM 3800 O O . MET A 1 501 ? -26.016 -17.859 0.625 1 90.38 501 MET A O 1
ATOM 3804 N N . VAL A 1 502 ? -27.031 -15.992 1.186 1 92 502 VAL A N 1
ATOM 3805 C CA . VAL A 1 502 ? -25.906 -15.18 0.703 1 92 502 VAL A CA 1
ATOM 3806 C C . VAL A 1 502 ? -24.703 -15.359 1.62 1 92 502 VAL A C 1
ATOM 3808 O O . VAL A 1 502 ? -24.859 -15.508 2.834 1 92 502 VAL A O 1
ATOM 3811 N N . PHE A 1 503 ? -23.547 -15.344 1.062 1 92.81 503 PHE A N 1
ATOM 3812 C CA . PHE A 1 503 ? -22.297 -15.508 1.812 1 92.81 503 PHE A CA 1
ATOM 3813 C C . PHE A 1 503 ? -22.016 -14.273 2.668 1 92.81 503 PHE A C 1
ATOM 3815 O O . PHE A 1 503 ? -21.531 -14.391 3.795 1 92.81 503 PHE A O 1
ATOM 3822 N N . GLY A 1 504 ? -22.219 -13.078 2.146 1 87.81 504 GLY A N 1
ATOM 3823 C CA . GLY A 1 504 ? -21.969 -11.828 2.85 1 87.81 504 GLY A CA 1
ATOM 3824 C C . GLY A 1 504 ? -20.578 -11.266 2.607 1 87.81 504 GLY A C 1
ATOM 3825 O O . GLY A 1 504 ? -19.906 -11.672 1.662 1 87.81 504 GLY A O 1
ATOM 3826 N N . LYS A 1 505 ? -20.234 -10.281 3.424 1 84.75 505 LYS A N 1
ATOM 3827 C CA . LYS A 1 505 ? -18.922 -9.656 3.281 1 84.75 505 LYS A CA 1
ATOM 3828 C C . LYS A 1 505 ? -17.797 -10.648 3.604 1 84.75 505 LYS A C 1
ATOM 3830 O O . LYS A 1 505 ? -17.953 -11.492 4.488 1 84.75 505 LYS A O 1
ATOM 3835 N N . ALA A 1 506 ? -16.75 -10.461 2.801 1 89.56 506 ALA A N 1
ATOM 3836 C CA . ALA A 1 506 ? -15.695 -11.461 2.945 1 89.56 506 ALA A CA 1
ATOM 3837 C C . ALA A 1 506 ? -14.312 -10.82 2.799 1 89.56 506 ALA A C 1
ATOM 3839 O O . ALA A 1 506 ? -14.164 -9.805 2.125 1 89.56 506 ALA A O 1
ATOM 3840 N N . GLU A 1 507 ? -13.359 -11.422 3.518 1 88.25 507 GLU A N 1
ATOM 3841 C CA . GLU A 1 507 ? -11.945 -11.273 3.18 1 88.25 507 GLU A CA 1
ATOM 3842 C C . GLU A 1 507 ? -11.477 -12.398 2.264 1 88.25 507 GLU A C 1
ATOM 3844 O O . GLU A 1 507 ? -11.656 -13.578 2.582 1 88.25 507 GLU A O 1
ATOM 3849 N N . PHE A 1 508 ? -10.977 -12.008 1.152 1 94.19 508 PHE A N 1
ATOM 3850 C CA . PHE A 1 508 ? -10.516 -13.016 0.211 1 94.19 508 PHE A CA 1
ATOM 3851 C C . PHE A 1 508 ? -9.07 -13.406 0.504 1 94.19 508 PHE A C 1
ATOM 3853 O O . PHE A 1 508 ? -8.188 -12.547 0.567 1 94.19 508 PHE A O 1
ATOM 3860 N N . LEU A 1 509 ? -8.867 -14.68 0.619 1 93.25 509 LEU A N 1
ATOM 3861 C CA . LEU A 1 509 ? -7.555 -15.188 1.01 1 93.25 509 LEU A CA 1
ATOM 3862 C C . LEU A 1 509 ? -6.785 -15.703 -0.204 1 93.25 509 LEU A C 1
ATOM 3864 O O . LEU A 1 509 ? -5.555 -15.625 -0.242 1 93.25 509 LEU A O 1
ATOM 3868 N N . GLN A 1 510 ? -7.5 -16.234 -1.158 1 95.88 510 GLN A N 1
ATOM 3869 C CA . GLN A 1 510 ? -6.871 -16.812 -2.336 1 95.88 510 GLN A CA 1
ATOM 3870 C C . GLN A 1 510 ? -7.848 -16.891 -3.506 1 95.88 510 GLN A C 1
ATOM 3872 O O . GLN A 1 510 ? -9.047 -17.094 -3.311 1 95.88 510 GLN A O 1
ATOM 3877 N N . VAL A 1 511 ? -7.309 -16.75 -4.652 1 97.75 511 VAL A N 1
ATOM 3878 C CA . VAL A 1 511 ? -8.055 -17.016 -5.879 1 97.75 511 VAL A CA 1
ATOM 3879 C C . VAL A 1 511 ? -7.312 -18.062 -6.715 1 97.75 511 VAL A C 1
ATOM 3881 O O . VAL A 1 511 ? -6.082 -18.047 -6.781 1 97.75 511 VAL A O 1
ATOM 3884 N N . GLU A 1 512 ? -8.023 -18.953 -7.336 1 98.19 512 GLU A N 1
ATOM 3885 C CA . GLU A 1 512 ? -7.473 -20 -8.18 1 98.19 512 GLU A CA 1
ATOM 3886 C C . GLU A 1 512 ? -8.32 -20.203 -9.43 1 98.19 512 GLU A C 1
ATOM 3888 O O . GLU A 1 512 ? -9.547 -20.203 -9.367 1 98.19 512 GLU A O 1
ATOM 3893 N N . ALA A 1 513 ? -7.629 -20.344 -10.508 1 97.88 513 ALA A N 1
ATOM 3894 C CA . ALA A 1 513 ? -8.273 -20.625 -11.789 1 97.88 513 ALA A CA 1
ATOM 3895 C C . ALA A 1 513 ? -7.82 -21.953 -12.359 1 97.88 513 ALA A C 1
ATOM 3897 O O . ALA A 1 513 ? -6.625 -22.266 -12.367 1 97.88 513 ALA A O 1
ATOM 3898 N N . GLY A 1 514 ? -8.766 -22.766 -12.875 1 96.94 514 GLY A N 1
ATOM 3899 C CA . GLY A 1 514 ? -8.477 -24.078 -13.445 1 96.94 514 GLY A CA 1
ATOM 3900 C C . GLY A 1 514 ? -8.812 -24.172 -14.922 1 96.94 514 GLY A C 1
ATOM 3901 O O . GLY A 1 514 ? -8.68 -23.188 -15.656 1 96.94 514 GLY A O 1
ATOM 3902 N N . GLY A 1 515 ? -9.109 -25.391 -15.328 1 95.69 515 GLY A N 1
ATOM 3903 C CA . GLY A 1 515 ? -9.414 -25.594 -16.734 1 95.69 515 GLY A CA 1
ATOM 3904 C C . GLY A 1 515 ? -10.703 -24.922 -17.172 1 95.69 515 GLY A C 1
ATOM 3905 O O . GLY A 1 515 ? -10.742 -24.219 -18.188 1 95.69 515 GLY A O 1
ATOM 3906 N N . GLN A 1 516 ? -11.719 -25.141 -16.422 1 94.19 516 GLN A N 1
ATOM 3907 C CA . GLN A 1 516 ? -13.031 -24.594 -16.766 1 94.19 516 GLN A CA 1
ATOM 3908 C C . GLN A 1 516 ? -13.766 -24.109 -15.516 1 94.19 516 GLN A C 1
ATOM 3910 O O . GLN A 1 516 ? -15 -24.078 -15.492 1 94.19 516 GLN A O 1
ATOM 3915 N N . HIS A 1 517 ? -13.047 -23.844 -14.461 1 96.88 517 HIS A N 1
ATOM 3916 C CA . HIS A 1 517 ? -13.641 -23.453 -13.195 1 96.88 517 HIS A CA 1
ATOM 3917 C C . HIS A 1 517 ? -12.695 -22.578 -12.383 1 96.88 517 HIS A C 1
ATOM 3919 O O . HIS A 1 517 ? -11.508 -22.469 -12.719 1 96.88 517 HIS A O 1
ATOM 3925 N N . SER A 1 518 ? -13.242 -21.953 -11.422 1 98.12 518 SER A N 1
ATOM 3926 C CA . SER A 1 518 ? -12.5 -21.078 -10.523 1 98.12 518 SER A CA 1
ATOM 3927 C C . SER A 1 518 ? -12.859 -21.344 -9.07 1 98.12 518 SER A C 1
ATOM 3929 O O . SER A 1 518 ? -13.914 -21.906 -8.781 1 98.12 518 SER A O 1
ATOM 3931 N N . ALA A 1 519 ? -11.945 -20.969 -8.211 1 98.44 519 ALA A N 1
ATOM 3932 C CA . ALA A 1 519 ? -12.164 -21.109 -6.777 1 98.44 519 ALA A CA 1
ATOM 3933 C C . ALA A 1 519 ? -11.688 -19.859 -6.027 1 98.44 519 ALA A C 1
ATOM 3935 O O . ALA A 1 519 ? -10.766 -19.188 -6.469 1 98.44 519 ALA A O 1
ATOM 3936 N N . VAL A 1 520 ? -12.344 -19.594 -4.965 1 98.06 520 VAL A N 1
ATOM 3937 C CA . VAL A 1 520 ? -11.969 -18.531 -4.039 1 98.06 520 VAL A CA 1
ATOM 3938 C C . VAL A 1 520 ? -11.945 -19.078 -2.613 1 98.06 520 VAL A C 1
ATOM 3940 O O . VAL A 1 520 ? -12.859 -19.797 -2.201 1 98.06 520 VAL A O 1
ATOM 3943 N N . LEU A 1 521 ? -10.938 -18.844 -1.926 1 97.62 521 LEU A N 1
ATOM 3944 C CA . LEU A 1 521 ? -10.906 -19.031 -0.479 1 97.62 521 LEU A CA 1
ATOM 3945 C C . LEU A 1 521 ? -11.266 -17.734 0.245 1 97.62 521 LEU A C 1
ATOM 3947 O O . LEU A 1 521 ? -10.562 -16.734 0.111 1 97.62 521 LEU A O 1
ATOM 3951 N N . ALA A 1 522 ? -12.344 -17.797 0.961 1 95.94 522 ALA A N 1
ATOM 3952 C CA . ALA A 1 522 ? -12.867 -16.578 1.563 1 95.94 522 ALA A CA 1
ATOM 3953 C C . ALA A 1 522 ? -13.211 -16.797 3.033 1 95.94 522 ALA A C 1
ATOM 3955 O O . ALA A 1 522 ? -13.57 -17.906 3.438 1 95.94 522 ALA A O 1
ATOM 3956 N N . ARG A 1 523 ? -13.062 -15.758 3.799 1 92.19 523 ARG A N 1
ATOM 3957 C CA . ARG A 1 523 ? -13.461 -15.734 5.203 1 92.19 523 ARG A CA 1
ATOM 3958 C C . ARG A 1 523 ? -14.539 -14.688 5.453 1 92.19 523 ARG A C 1
ATOM 3960 O O . ARG A 1 523 ? -14.375 -13.523 5.094 1 92.19 523 ARG A O 1
ATOM 3967 N N . SER A 1 524 ? -15.617 -15.086 6.086 1 86.81 524 SER A N 1
ATOM 3968 C CA . SER A 1 524 ? -16.703 -14.156 6.383 1 86.81 524 SER A CA 1
ATOM 3969 C C . SER A 1 524 ? -16.281 -13.109 7.406 1 86.81 524 SER A C 1
ATOM 3971 O O . SER A 1 524 ? -15.594 -13.43 8.383 1 86.81 524 SER A O 1
ATOM 3973 N N . THR A 1 525 ? -16.516 -11.844 7.148 1 75.25 525 THR A N 1
ATOM 3974 C CA . THR A 1 525 ? -16.172 -10.773 8.078 1 75.25 525 THR A CA 1
ATOM 3975 C C . THR A 1 525 ? -17.438 -10.195 8.719 1 75.25 525 THR A C 1
ATOM 3977 O O . THR A 1 525 ? -17.375 -9.18 9.414 1 75.25 525 THR A O 1
ATOM 3980 N N . ASP A 1 526 ? -18.703 -10.555 8.477 1 61.44 526 ASP A N 1
ATOM 3981 C CA . ASP A 1 526 ? -19.969 -10.078 9.039 1 61.44 526 ASP A CA 1
ATOM 3982 C C . ASP A 1 526 ? -19.969 -10.219 10.555 1 61.44 526 ASP A C 1
ATOM 3984 O O . ASP A 1 526 ? -20.875 -9.711 11.227 1 61.44 526 ASP A O 1
ATOM 3988 N N . GLU A 1 527 ? -18.922 -10.234 11.438 1 45.56 527 GLU A N 1
ATOM 3989 C CA . GLU A 1 527 ? -19.375 -10.172 12.828 1 45.56 527 GLU A CA 1
ATOM 3990 C C . GLU A 1 527 ? -19.875 -8.773 13.18 1 45.56 527 GLU A C 1
ATOM 3992 O O . GLU A 1 527 ? -19.344 -7.781 12.68 1 45.56 527 GLU A O 1
ATOM 3997 N N . MET B 1 1 ? -50.906 0.135 34.062 1 19.03 1 MET B N 1
ATOM 3998 C CA . MET B 1 1 ? -50.125 -0.385 35.188 1 19.03 1 MET B CA 1
ATOM 3999 C C . MET B 1 1 ? -48.688 -0.666 34.75 1 19.03 1 MET B C 1
ATOM 4001 O O . MET B 1 1 ? -48.438 -1.461 33.844 1 19.03 1 MET B O 1
ATOM 4005 N N . LYS B 1 2 ? -47.875 0.304 34.719 1 18.98 2 LYS B N 1
ATOM 4006 C CA . LYS B 1 2 ? -46.781 0.907 33.969 1 18.98 2 LYS B CA 1
ATOM 4007 C C . LYS B 1 2 ? -45.469 0.182 34.25 1 18.98 2 LYS B C 1
ATOM 4009 O O . LYS B 1 2 ? -45.094 -0.08 35.406 1 18.98 2 LYS B O 1
ATOM 4014 N N . ARG B 1 3 ? -45.031 -0.769 33.344 1 21.91 3 ARG B N 1
ATOM 4015 C CA . ARG B 1 3 ? -44.156 -1.912 33.469 1 21.91 3 ARG B CA 1
ATOM 4016 C C . ARG B 1 3 ? -42.844 -1.5 34.125 1 21.91 3 ARG B C 1
ATOM 4018 O O . ARG B 1 3 ? -42.188 -0.545 33.688 1 21.91 3 ARG B O 1
ATOM 4025 N N . GLY B 1 4 ? -42.688 -1.619 35.375 1 18.73 4 GLY B N 1
ATOM 4026 C CA . GLY B 1 4 ? -41.75 -1.265 36.438 1 18.73 4 GLY B CA 1
ATOM 4027 C C . GLY B 1 4 ? -40.375 -1.804 36.219 1 18.73 4 GLY B C 1
ATOM 4028 O O . GLY B 1 4 ? -40.188 -3.006 36 1 18.73 4 GLY B O 1
ATOM 4029 N N . ARG B 1 5 ? -39.562 -1.084 35.375 1 23.27 5 ARG B N 1
ATOM 4030 C CA . ARG B 1 5 ? -38.25 -1.331 34.75 1 23.27 5 ARG B CA 1
ATOM 4031 C C . ARG B 1 5 ? -37.219 -1.786 35.75 1 23.27 5 ARG B C 1
ATOM 4033 O O . ARG B 1 5 ? -36.812 -1.004 36.625 1 23.27 5 ARG B O 1
ATOM 4040 N N . VAL B 1 6 ? -37.594 -2.949 36.406 1 22.42 6 VAL B N 1
ATOM 4041 C CA . VAL B 1 6 ? -36.812 -3.346 37.594 1 22.42 6 VAL B CA 1
ATOM 4042 C C . VAL B 1 6 ? -35.344 -3.377 37.25 1 22.42 6 VAL B C 1
ATOM 4044 O O . VAL B 1 6 ? -34.938 -3.998 36.281 1 22.42 6 VAL B O 1
ATOM 4047 N N . ASP B 1 7 ? -34.562 -2.375 37.625 1 20.98 7 ASP B N 1
ATOM 4048 C CA . ASP B 1 7 ? -33.25 -1.792 37.5 1 20.98 7 ASP B CA 1
ATOM 4049 C C . ASP B 1 7 ? -32.188 -2.734 38.094 1 20.98 7 ASP B C 1
ATOM 4051 O O . ASP B 1 7 ? -32.125 -2.955 39.281 1 20.98 7 ASP B O 1
ATOM 4055 N N . VAL B 1 8 ? -32.219 -3.992 37.625 1 24.34 8 VAL B N 1
ATOM 4056 C CA . VAL B 1 8 ? -31.406 -4.988 38.344 1 24.34 8 VAL B CA 1
ATOM 4057 C C . VAL B 1 8 ? -29.984 -4.477 38.5 1 24.34 8 VAL B C 1
ATOM 4059 O O . VAL B 1 8 ? -29.312 -4.148 37.5 1 24.34 8 VAL B O 1
ATOM 4062 N N . GLY B 1 9 ? -29.641 -3.746 39.531 1 21.61 9 GLY B N 1
ATOM 4063 C CA . GLY B 1 9 ? -28.562 -2.955 40.094 1 21.61 9 GLY B CA 1
ATOM 4064 C C . GLY B 1 9 ? -27.281 -3.746 40.312 1 21.61 9 GLY B C 1
ATOM 4065 O O . GLY B 1 9 ? -27.203 -4.602 41.188 1 21.61 9 GLY B O 1
ATOM 4066 N N . VAL B 1 10 ? -26.797 -4.43 39.281 1 28.44 10 VAL B N 1
ATOM 4067 C CA . VAL B 1 10 ? -25.625 -5.219 39.625 1 28.44 10 VAL B CA 1
ATOM 4068 C C . VAL B 1 10 ? -24.594 -4.336 40.344 1 28.44 10 VAL B C 1
ATOM 4070 O O . VAL B 1 10 ? -24.281 -3.238 39.875 1 28.44 10 VAL B O 1
ATOM 4073 N N . SER B 1 11 ? -24.344 -4.426 41.594 1 28.44 11 SER B N 1
ATOM 4074 C CA . SER B 1 11 ? -23.656 -3.529 42.5 1 28.44 11 SER B CA 1
ATOM 4075 C C . SER B 1 11 ? -22.203 -3.35 42.125 1 28.44 11 SER B C 1
ATOM 4077 O O . SER B 1 11 ? -21.641 -4.152 41.375 1 28.44 11 SER B O 1
ATOM 4079 N N . LYS B 1 12 ? -21.531 -2.188 42.469 1 29.58 12 LYS B N 1
ATOM 4080 C CA . LYS B 1 12 ? -20.203 -1.636 42.281 1 29.58 12 LYS B CA 1
ATOM 4081 C C . LYS B 1 12 ? -19.125 -2.637 42.719 1 29.58 12 LYS B C 1
ATOM 4083 O O . LYS B 1 12 ? -18.094 -2.781 42.062 1 29.58 12 LYS B O 1
ATOM 4088 N N . GLU B 1 13 ? -19.469 -3.262 43.75 1 31.73 13 GLU B N 1
ATOM 4089 C CA . GLU B 1 13 ? -18.5 -4.055 44.5 1 31.73 13 GLU B CA 1
ATOM 4090 C C . GLU B 1 13 ? -18.078 -5.301 43.75 1 31.73 13 GLU B C 1
ATOM 4092 O O . GLU B 1 13 ? -16.906 -5.668 43.75 1 31.73 13 GLU B O 1
ATOM 4097 N N . GLN B 1 14 ? -19.078 -5.926 43.219 1 29.08 14 GLN B N 1
ATOM 4098 C CA . GLN B 1 14 ? -18.828 -7.238 42.625 1 29.08 14 GLN B CA 1
ATOM 4099 C C . GLN B 1 14 ? -17.984 -7.121 41.375 1 29.08 14 GLN B C 1
ATOM 4101 O O . GLN B 1 14 ? -17.312 -8.07 40.969 1 29.08 14 GLN B O 1
ATOM 4106 N N . TYR B 1 15 ? -18.25 -6.031 40.594 1 27.27 15 TYR B N 1
ATOM 4107 C CA . TYR B 1 15 ? -17.516 -5.875 39.344 1 27.27 15 TYR B CA 1
ATOM 4108 C C . TYR B 1 15 ? -16.031 -5.684 39.594 1 27.27 15 TYR B C 1
ATOM 4110 O O . TYR B 1 15 ? -15.188 -6.223 38.875 1 27.27 15 TYR B O 1
ATOM 4118 N N . GLU B 1 16 ? -15.531 -5.059 40.719 1 29.67 16 GLU B N 1
ATOM 4119 C CA . GLU B 1 16 ? -14.156 -4.816 41.156 1 29.67 16 GLU B CA 1
ATOM 4120 C C . GLU B 1 16 ? -13.414 -6.129 41.375 1 29.67 16 GLU B C 1
ATOM 4122 O O . GLU B 1 16 ? -12.211 -6.223 41.094 1 29.67 16 GLU B O 1
ATOM 4127 N N . ALA B 1 17 ? -13.984 -6.984 42.062 1 31.55 17 ALA B N 1
ATOM 4128 C CA . ALA B 1 17 ? -13.344 -8.211 42.531 1 31.55 17 ALA B CA 1
ATOM 4129 C C . ALA B 1 17 ? -12.953 -9.109 41.375 1 31.55 17 ALA B C 1
ATOM 4131 O O . ALA B 1 17 ? -12.039 -9.938 41.5 1 31.55 17 ALA B O 1
ATOM 4132 N N . SER B 1 18 ? -13.828 -9.188 40.375 1 27.84 18 SER B N 1
ATOM 4133 C CA . SER B 1 18 ? -13.555 -10.195 39.375 1 27.84 18 SER B CA 1
ATOM 4134 C C . SER B 1 18 ? -12.297 -9.844 38.562 1 27.84 18 SER B C 1
ATOM 4136 O O . SER B 1 18 ? -11.875 -10.609 37.719 1 27.84 18 SER B O 1
ATOM 4138 N N . LEU B 1 19 ? -11.812 -8.586 38.594 1 27.55 19 LEU B N 1
ATOM 4139 C CA . LEU B 1 19 ? -10.609 -8.141 37.906 1 27.55 19 LEU B CA 1
ATOM 4140 C C . LEU B 1 19 ? -9.375 -8.844 38.469 1 27.55 19 LEU B C 1
ATOM 4142 O O . LEU B 1 19 ? -8.266 -8.664 37.938 1 27.55 19 LEU B O 1
ATOM 4146 N N . ALA B 1 20 ? -9.406 -9.383 39.688 1 25.59 20 ALA B N 1
ATOM 4147 C CA . ALA B 1 20 ? -8.219 -9.891 40.375 1 25.59 20 ALA B CA 1
ATOM 4148 C C . ALA B 1 20 ? -7.809 -11.258 39.812 1 25.59 20 ALA B C 1
ATOM 4150 O O . ALA B 1 20 ? -7 -11.961 40.406 1 25.59 20 ALA B O 1
ATOM 4151 N N . ALA B 1 21 ? -8.656 -11.922 39.094 1 27.39 21 ALA B N 1
ATOM 4152 C CA . ALA B 1 21 ? -8.156 -13.297 39.031 1 27.39 21 ALA B CA 1
ATOM 4153 C C . ALA B 1 21 ? -6.805 -13.359 38.344 1 27.39 21 ALA B C 1
ATOM 4155 O O . ALA B 1 21 ? -6.586 -12.68 37.344 1 27.39 21 ALA B O 1
ATOM 4156 N N . PRO B 1 22 ? -5.793 -14.148 38.812 1 25.31 22 PRO B N 1
ATOM 4157 C CA . PRO B 1 22 ? -4.379 -14.32 38.469 1 25.31 22 PRO B CA 1
ATOM 4158 C C . PRO B 1 22 ? -4.172 -14.836 37.031 1 25.31 22 PRO B C 1
ATOM 4160 O O . PRO B 1 22 ? -4.684 -15.898 36.688 1 25.31 22 PRO B O 1
ATOM 4163 N N . ALA B 1 23 ? -4.352 -14.008 36.031 1 26.61 23 ALA B N 1
ATOM 4164 C CA . ALA B 1 23 ? -4.25 -14.5 34.656 1 26.61 23 ALA B CA 1
ATOM 4165 C C . ALA B 1 23 ? -3.021 -15.391 34.469 1 26.61 23 ALA B C 1
ATOM 4167 O O . ALA B 1 23 ? -1.928 -15.047 34.938 1 26.61 23 ALA B O 1
ATOM 4168 N N . ASP B 1 24 ? -3.141 -16.578 34.219 1 24.14 24 ASP B N 1
ATOM 4169 C CA . ASP B 1 24 ? -2.131 -17.578 33.938 1 24.14 24 ASP B CA 1
ATOM 4170 C C . ASP B 1 24 ? -1.133 -17.078 32.875 1 24.14 24 ASP B C 1
ATOM 4172 O O . ASP B 1 24 ? -1.5 -16.328 31.984 1 24.14 24 ASP B O 1
ATOM 4176 N N . SER B 1 25 ? 0.267 -17.156 32.938 1 23.95 25 SER B N 1
ATOM 4177 C CA . SER B 1 25 ? 1.586 -16.656 32.562 1 23.95 25 SER B CA 1
ATOM 4178 C C . SER B 1 25 ? 1.828 -16.797 31.062 1 23.95 25 SER B C 1
ATOM 4180 O O . SER B 1 25 ? 2.766 -16.203 30.516 1 23.95 25 SER B O 1
ATOM 4182 N N . HIS B 1 26 ? 1.425 -17.797 30.266 1 22.05 26 HIS B N 1
ATOM 4183 C CA . HIS B 1 26 ? 2.297 -18.25 29.188 1 22.05 26 HIS B CA 1
ATOM 4184 C C . HIS B 1 26 ? 2.256 -17.281 28 1 22.05 26 HIS B C 1
ATOM 4186 O O . HIS B 1 26 ? 3.281 -17.047 27.359 1 22.05 26 HIS B O 1
ATOM 4192 N N . ASP B 1 27 ? 1.039 -17.141 27.328 1 25.88 27 ASP B N 1
ATOM 4193 C CA . ASP B 1 27 ? 1.177 -16.875 25.891 1 25.88 27 ASP B CA 1
ATOM 4194 C C . ASP B 1 27 ? 1.608 -15.438 25.641 1 25.88 27 ASP B C 1
ATOM 4196 O O . ASP B 1 27 ? 0.797 -14.516 25.734 1 25.88 27 ASP B O 1
ATOM 4200 N N . GLU B 1 28 ? 2.799 -14.969 26.016 1 24.61 28 GLU B N 1
ATOM 4201 C CA . GLU B 1 28 ? 3.479 -13.68 25.953 1 24.61 28 GLU B CA 1
ATOM 4202 C C . GLU B 1 28 ? 3.555 -13.156 24.531 1 24.61 28 GLU B C 1
ATOM 4204 O O . GLU B 1 28 ? 4.434 -13.555 23.766 1 24.61 28 GLU B O 1
ATOM 4209 N N . VAL B 1 29 ? 2.523 -12.977 23.859 1 30.5 29 VAL B N 1
ATOM 4210 C CA . VAL B 1 29 ? 2.693 -12.211 22.625 1 30.5 29 VAL B CA 1
ATOM 4211 C C . VAL B 1 29 ? 3.529 -10.961 22.906 1 30.5 29 VAL B C 1
ATOM 4213 O O . VAL B 1 29 ? 3.088 -10.062 23.625 1 30.5 29 VAL B O 1
ATOM 4216 N N . GLY B 1 30 ? 4.91 -11.07 23.016 1 27.78 30 GLY B N 1
ATOM 4217 C CA . GLY B 1 30 ? 5.914 -10.055 23.297 1 27.78 30 GLY B CA 1
ATOM 4218 C C . GLY B 1 30 ? 5.715 -8.781 22.5 1 27.78 30 GLY B C 1
ATOM 4219 O O . GLY B 1 30 ? 4.992 -8.766 21.5 1 27.78 30 GLY B O 1
ATOM 4220 N N . PRO B 1 31 ? 5.988 -7.672 23.172 1 30.3 31 PRO B N 1
ATOM 4221 C CA . PRO B 1 31 ? 5.945 -6.293 22.656 1 30.3 31 PRO B CA 1
ATOM 4222 C C . PRO B 1 31 ? 6.625 -6.145 21.297 1 30.3 31 PRO B C 1
ATOM 4224 O O . PRO B 1 31 ? 7.496 -6.945 20.953 1 30.3 31 PRO B O 1
ATOM 4227 N N . PHE B 1 32 ? 6.043 -5.641 20.406 1 32.66 32 PHE B N 1
ATOM 4228 C CA . PHE B 1 32 ? 6.699 -5.352 19.125 1 32.66 32 PHE B CA 1
ATOM 4229 C C . PHE B 1 32 ? 8.133 -4.891 19.359 1 32.66 32 PHE B C 1
ATOM 4231 O O . PHE B 1 32 ? 8.375 -3.941 20.109 1 32.66 32 PHE B O 1
ATOM 4238 N N . PRO B 1 33 ? 9.086 -5.781 19.297 1 33.41 33 PRO B N 1
ATOM 4239 C CA . PRO B 1 33 ? 10.469 -5.395 19.578 1 33.41 33 PRO B CA 1
ATOM 4240 C C . PRO B 1 33 ? 10.891 -4.125 18.859 1 33.41 33 PRO B C 1
ATOM 4242 O O . PRO B 1 33 ? 10.727 -4.027 17.641 1 33.41 33 PRO B O 1
ATOM 4245 N N . ARG B 1 34 ? 11.047 -2.869 19.562 1 32.03 34 ARG B N 1
ATOM 4246 C CA . ARG B 1 34 ? 11.367 -1.456 19.391 1 32.03 34 ARG B CA 1
ATOM 4247 C C . ARG B 1 34 ? 12.773 -1.28 18.828 1 32.03 34 ARG B C 1
ATOM 4249 O O . ARG B 1 34 ? 13.719 -1.925 19.297 1 32.03 34 ARG B O 1
ATOM 4256 N N . ALA B 1 35 ? 13.031 -0.885 17.625 1 33.97 35 ALA B N 1
ATOM 4257 C CA . ALA B 1 35 ? 14.398 -0.455 17.328 1 33.97 35 ALA B CA 1
ATOM 4258 C C . ALA B 1 35 ? 14.938 0.456 18.422 1 33.97 35 ALA B C 1
ATOM 4260 O O . ALA B 1 35 ? 14.227 1.324 18.938 1 33.97 35 ALA B O 1
ATOM 4261 N N . PRO B 1 36 ? 16.062 0.14 19.062 1 32.03 36 PRO B N 1
ATOM 4262 C CA . PRO B 1 36 ? 16.625 1.043 20.078 1 32.03 36 PRO B CA 1
ATOM 4263 C C . PRO B 1 36 ? 16.688 2.492 19.609 1 32.03 36 PRO B C 1
ATOM 4265 O O . PRO B 1 36 ? 16.797 2.744 18.406 1 32.03 36 PRO B O 1
ATOM 4268 N N . THR B 1 37 ? 16.547 3.586 20.562 1 34.75 37 THR B N 1
ATOM 4269 C CA . THR B 1 37 ? 16.484 5.043 20.547 1 34.75 37 THR B CA 1
ATOM 4270 C C . THR B 1 37 ? 17.672 5.625 19.766 1 34.75 37 THR B C 1
ATOM 4272 O O . THR B 1 37 ? 17.531 6.641 19.078 1 34.75 37 THR B O 1
ATOM 4275 N N . GLN B 1 38 ? 18.875 5 20 1 32.94 38 GLN B N 1
ATOM 4276 C CA . GLN B 1 38 ? 20.125 5.621 19.578 1 32.94 38 GLN B CA 1
ATOM 4277 C C . GLN B 1 38 ? 20.25 5.633 18.062 1 32.94 38 GLN B C 1
ATOM 4279 O O . GLN B 1 38 ? 20.938 6.488 17.484 1 32.94 38 GLN B O 1
ATOM 4284 N N . VAL B 1 39 ? 19.75 4.684 17.453 1 31.61 39 VAL B N 1
ATOM 4285 C CA . VAL B 1 39 ? 20.188 4.523 16.078 1 31.61 39 VAL B CA 1
ATOM 4286 C C . VAL B 1 39 ? 19.484 5.551 15.188 1 31.61 39 VAL B C 1
ATOM 4288 O O . VAL B 1 39 ? 20.031 5.969 14.164 1 31.61 39 VAL B O 1
ATOM 4291 N N . LEU B 1 40 ? 18.297 5.871 15.445 1 34.75 40 LEU B N 1
ATOM 4292 C CA . LEU B 1 40 ? 17.75 6.887 14.555 1 34.75 40 LEU B CA 1
ATOM 4293 C C . LEU B 1 40 ? 18.359 8.258 14.859 1 34.75 40 LEU B C 1
ATOM 4295 O O . LEU B 1 40 ? 18.016 9.242 14.203 1 34.75 40 LEU B O 1
ATOM 4299 N N . GLN B 1 41 ? 19.125 8.438 15.938 1 34.41 41 GLN B N 1
ATOM 4300 C CA . GLN B 1 41 ? 19.719 9.703 16.328 1 34.41 41 GLN B CA 1
ATOM 4301 C C . GLN B 1 41 ? 20.75 10.172 15.305 1 34.41 41 GLN B C 1
ATOM 4303 O O . GLN B 1 41 ? 21.109 11.352 15.266 1 34.41 41 GLN B O 1
ATOM 4308 N N . ALA B 1 42 ? 21.484 9.172 14.602 1 33 42 ALA B N 1
ATOM 4309 C CA . ALA B 1 42 ? 22.766 9.562 14.016 1 33 42 ALA B CA 1
ATOM 4310 C C . ALA B 1 42 ? 22.562 10.336 12.719 1 33 42 ALA B C 1
ATOM 4312 O O . ALA B 1 42 ? 23.469 10.406 11.883 1 33 42 ALA B O 1
ATOM 4313 N N . ARG B 1 43 ? 21.578 10.812 12.438 1 35.41 43 ARG B N 1
ATOM 4314 C CA . ARG B 1 43 ? 21.672 11.578 11.203 1 35.41 43 ARG B CA 1
ATOM 4315 C C . ARG B 1 43 ? 22.609 12.766 11.375 1 35.41 43 ARG B C 1
ATOM 4317 O O . ARG B 1 43 ? 22.172 13.875 11.703 1 35.41 43 ARG B O 1
ATOM 4324 N N . LYS B 1 44 ? 23.844 12.648 11.938 1 34.25 44 LYS B N 1
ATOM 4325 C CA . LYS B 1 44 ? 24.734 13.805 11.859 1 34.25 44 LYS B CA 1
ATOM 4326 C C . LYS B 1 44 ? 25.031 14.18 10.406 1 34.25 44 LYS B C 1
ATOM 4328 O O . LYS B 1 44 ? 25.875 13.562 9.758 1 34.25 44 LYS B O 1
ATOM 4333 N N . ILE B 1 45 ? 24.156 14.547 9.602 1 36.81 45 ILE B N 1
ATOM 4334 C CA . ILE B 1 45 ? 24.484 15.094 8.281 1 36.81 45 ILE B CA 1
ATOM 4335 C C . ILE B 1 45 ? 25.422 16.281 8.438 1 36.81 45 ILE B C 1
ATOM 4337 O O . ILE B 1 45 ? 25.078 17.281 9.086 1 36.81 45 ILE B O 1
ATOM 4341 N N . VAL B 1 46 ? 26.688 16.094 8.453 1 37.78 46 VAL B N 1
ATOM 4342 C CA . VAL B 1 46 ? 27.625 17.203 8.328 1 37.78 46 VAL B CA 1
ATOM 4343 C C . VAL B 1 46 ? 27.281 18.047 7.098 1 37.78 46 VAL B C 1
ATOM 4345 O O . VAL B 1 46 ? 27.266 17.531 5.977 1 37.78 46 VAL B O 1
ATOM 4348 N N . LEU B 1 47 ? 26.594 19.141 7.242 1 44.94 47 LEU B N 1
ATOM 4349 C CA . LEU B 1 47 ? 25.672 19.984 6.484 1 44.94 47 LEU B CA 1
ATOM 4350 C C . LEU B 1 47 ? 26.438 20.859 5.5 1 44.94 47 LEU B C 1
ATOM 4352 O O . LEU B 1 47 ? 27.141 21.797 5.902 1 44.94 47 LEU B O 1
ATOM 4356 N N . ALA B 1 48 ? 27.25 20.453 4.562 1 42.12 48 ALA B N 1
ATOM 4357 C CA . ALA B 1 48 ? 27.344 21.469 3.52 1 42.12 48 ALA B CA 1
ATOM 4358 C C . ALA B 1 48 ? 25.953 21.938 3.092 1 42.12 48 ALA B C 1
ATOM 4360 O O . ALA B 1 48 ? 25.016 21.125 3 1 42.12 48 ALA B O 1
ATOM 4361 N N . THR B 1 49 ? 25.719 23.125 3.174 1 59.12 49 THR B N 1
ATOM 4362 C CA . THR B 1 49 ? 24.453 23.781 2.812 1 59.12 49 THR B CA 1
ATOM 4363 C C . THR B 1 49 ? 24.016 23.359 1.412 1 59.12 49 THR B C 1
ATOM 4365 O O . THR B 1 49 ? 24.75 23.547 0.443 1 59.12 49 THR B O 1
ATOM 4368 N N . PRO B 1 50 ? 23 22.578 1.258 1 64.75 50 PRO B N 1
ATOM 4369 C CA . PRO B 1 50 ? 22.531 22.203 -0.079 1 64.75 50 PRO B CA 1
ATOM 4370 C C . PRO B 1 50 ? 22.219 23.406 -0.953 1 64.75 50 PRO B C 1
ATOM 4372 O O . PRO B 1 50 ? 21.766 24.438 -0.445 1 64.75 50 PRO B O 1
ATOM 4375 N N . THR B 1 51 ? 22.594 23.234 -2.182 1 72.62 51 THR B N 1
ATOM 4376 C CA . THR B 1 51 ? 22.406 24.328 -3.117 1 72.62 51 THR B CA 1
ATOM 4377 C C . THR B 1 51 ? 21.172 24.094 -3.996 1 72.62 51 THR B C 1
ATOM 4379 O O . THR B 1 51 ? 20.734 24.984 -4.707 1 72.62 51 THR B O 1
ATOM 4382 N N . SER B 1 52 ? 20.703 22.812 -3.947 1 84 52 SER B N 1
ATOM 4383 C CA . SER B 1 52 ? 19.531 22.531 -4.75 1 84 52 SER B CA 1
ATOM 4384 C C . SER B 1 52 ? 18.609 21.531 -4.043 1 84 52 SER B C 1
ATOM 4386 O O . SER B 1 52 ? 19.047 20.828 -3.129 1 84 52 SER B O 1
ATOM 4388 N N . CYS B 1 53 ? 17.391 21.531 -4.484 1 87.94 53 CYS B N 1
ATOM 4389 C CA . CYS B 1 53 ? 16.438 20.578 -3.922 1 87.94 53 CYS B CA 1
ATOM 4390 C C . CYS B 1 53 ? 16.859 19.141 -4.207 1 87.94 53 CYS B C 1
ATOM 4392 O O . CYS B 1 53 ? 16.703 18.266 -3.354 1 87.94 53 CYS B O 1
ATOM 4394 N N . SER B 1 54 ? 17.422 18.938 -5.363 1 86.56 54 SER B N 1
ATOM 4395 C CA . SER B 1 54 ? 17.875 17.594 -5.715 1 86.56 54 SER B CA 1
ATOM 4396 C C . SER B 1 54 ? 19 17.141 -4.805 1 86.56 54 SER B C 1
ATOM 4398 O O . SER B 1 54 ? 19.047 15.977 -4.387 1 86.56 54 SER B O 1
ATOM 4400 N N . GLN B 1 55 ? 19.859 18.016 -4.52 1 87.69 55 GLN B N 1
ATOM 4401 C CA . GLN B 1 55 ? 20.969 17.688 -3.621 1 87.69 55 GLN B CA 1
ATOM 4402 C C . GLN B 1 55 ? 20.469 17.422 -2.207 1 87.69 55 GLN B C 1
ATOM 4404 O O . GLN B 1 55 ? 20.938 16.5 -1.536 1 87.69 55 GLN B O 1
ATOM 4409 N N . GLU B 1 56 ? 19.562 18.25 -1.836 1 89.06 56 GLU B N 1
ATOM 4410 C CA . GLU B 1 56 ? 19.016 18.047 -0.5 1 89.06 56 GLU B CA 1
ATOM 4411 C C . GLU B 1 56 ? 18.234 16.734 -0.416 1 89.06 56 GLU B C 1
ATOM 4413 O O . GLU B 1 56 ? 18.312 16.016 0.589 1 89.06 56 GLU B O 1
ATOM 4418 N N . ALA B 1 57 ? 17.5 16.406 -1.465 1 90 57 ALA B N 1
ATOM 4419 C CA . ALA B 1 57 ? 16.812 15.125 -1.506 1 90 57 ALA B CA 1
ATOM 4420 C C . ALA B 1 57 ? 17.797 13.961 -1.35 1 90 57 ALA B C 1
ATOM 4422 O O . ALA B 1 57 ? 17.547 13.039 -0.568 1 90 57 ALA B O 1
ATOM 4423 N N . ALA B 1 58 ? 18.875 14.039 -2.072 1 90.44 58 ALA B N 1
ATOM 4424 C CA . ALA B 1 58 ? 19.891 12.992 -2.008 1 90.44 58 ALA B CA 1
ATOM 4425 C C . ALA B 1 58 ? 20.484 12.891 -0.603 1 90.44 58 ALA B C 1
ATOM 4427 O O . ALA B 1 58 ? 20.703 11.789 -0.094 1 90.44 58 ALA B O 1
ATOM 4428 N N . ARG B 1 59 ? 20.703 14.008 -0.029 1 89.62 59 ARG B N 1
ATOM 4429 C CA . ARG B 1 59 ? 21.25 14.039 1.321 1 89.62 59 ARG B CA 1
ATOM 4430 C C . ARG B 1 59 ? 20.281 13.422 2.324 1 89.62 59 ARG B C 1
ATOM 4432 O O . ARG B 1 59 ? 20.672 12.633 3.182 1 89.62 59 ARG B O 1
ATOM 4439 N N . GLN B 1 60 ? 19.062 13.797 2.205 1 90.69 60 GLN B N 1
ATOM 4440 C CA . GLN B 1 60 ? 18.031 13.281 3.104 1 90.69 60 GLN B CA 1
ATOM 4441 C C . GLN B 1 60 ? 17.844 11.781 2.92 1 90.69 60 GLN B C 1
ATOM 4443 O O . GLN B 1 60 ? 17.672 11.047 3.896 1 90.69 60 GLN B O 1
ATOM 4448 N N . LEU B 1 61 ? 17.891 11.359 1.706 1 92.19 61 LEU B N 1
ATOM 4449 C CA . LEU B 1 61 ? 17.75 9.93 1.439 1 92.19 61 LEU B CA 1
ATOM 4450 C C . LEU B 1 61 ? 18.938 9.156 2.004 1 92.19 61 LEU B C 1
ATOM 4452 O O . LEU B 1 61 ? 18.766 8.078 2.576 1 92.19 61 LEU B O 1
ATOM 4456 N N . ALA B 1 62 ? 20.141 9.703 1.83 1 92.5 62 ALA B N 1
ATOM 4457 C CA . ALA B 1 62 ? 21.312 9.055 2.396 1 92.5 62 ALA B CA 1
ATOM 4458 C C . ALA B 1 62 ? 21.203 8.938 3.914 1 92.5 62 ALA B C 1
ATOM 4460 O O . ALA B 1 62 ? 21.547 7.906 4.492 1 92.5 62 ALA B O 1
ATOM 4461 N N . ALA B 1 63 ? 20.75 9.992 4.512 1 90.12 63 ALA B N 1
ATOM 4462 C CA . ALA B 1 63 ? 20.562 9.977 5.961 1 90.12 63 ALA B CA 1
ATOM 4463 C C . ALA B 1 63 ? 19.5 8.945 6.367 1 90.12 63 ALA B C 1
ATOM 4465 O O . ALA B 1 63 ? 19.703 8.203 7.332 1 90.12 63 ALA B O 1
ATOM 4466 N N . LEU B 1 64 ? 18.406 8.938 5.648 1 91.12 64 LEU B N 1
ATOM 4467 C CA . LEU B 1 64 ? 17.344 7.965 5.898 1 91.12 64 LEU B CA 1
ATOM 4468 C C . LEU B 1 64 ? 17.875 6.539 5.758 1 91.12 64 LEU B C 1
ATOM 4470 O O . LEU B 1 64 ? 17.625 5.695 6.621 1 91.12 64 LEU B O 1
ATOM 4474 N N . ASN B 1 65 ? 18.594 6.32 4.648 1 93.81 65 ASN B N 1
ATOM 4475 C CA . ASN B 1 65 ? 19.125 4.996 4.379 1 93.81 65 ASN B CA 1
ATOM 4476 C C . ASN B 1 65 ? 20.094 4.551 5.477 1 93.81 65 ASN B C 1
ATOM 4478 O O . ASN B 1 65 ? 20.047 3.398 5.914 1 93.81 65 ASN B O 1
ATOM 4482 N N . ARG B 1 66 ? 20.922 5.41 5.984 1 92.12 66 ARG B N 1
ATOM 4483 C CA . ARG B 1 66 ? 21.859 5.109 7.059 1 92.12 66 ARG B CA 1
ATOM 4484 C C . ARG B 1 66 ? 21.125 4.75 8.344 1 92.12 66 ARG B C 1
ATOM 4486 O O . ARG B 1 66 ? 21.438 3.74 8.984 1 92.12 66 ARG B O 1
ATOM 4493 N N . ALA B 1 67 ? 20.219 5.652 8.656 1 88.94 67 ALA B N 1
ATOM 4494 C CA . ALA B 1 67 ? 19.438 5.43 9.883 1 88.94 67 ALA B CA 1
ATOM 4495 C C . ALA B 1 67 ? 18.656 4.129 9.797 1 88.94 67 ALA B C 1
ATOM 4497 O O . ALA B 1 67 ? 18.562 3.393 10.781 1 88.94 67 ALA B O 1
ATOM 4498 N N . PHE B 1 68 ? 18.094 3.855 8.688 1 93.25 68 PHE B N 1
ATOM 4499 C CA . PHE B 1 68 ? 17.266 2.666 8.516 1 93.25 68 PHE B CA 1
ATOM 4500 C C . PHE B 1 68 ? 18.109 1.401 8.602 1 93.25 68 PHE B C 1
ATOM 4502 O O . PHE B 1 68 ? 17.703 0.418 9.227 1 93.25 68 PHE B O 1
ATOM 4509 N N . LEU B 1 69 ? 19.25 1.415 7.945 1 93.38 69 LEU B N 1
ATOM 4510 C CA . LEU B 1 69 ? 20.156 0.276 8.039 1 93.38 69 LEU B CA 1
ATOM 4511 C C . LEU B 1 69 ? 20.531 0.002 9.492 1 93.38 69 LEU B C 1
ATOM 4513 O O . LEU B 1 69 ? 20.547 -1.152 9.93 1 93.38 69 LEU B O 1
ATOM 4517 N N . ALA B 1 70 ? 20.812 1.027 10.242 1 90.38 70 ALA B N 1
ATOM 4518 C CA . ALA B 1 70 ? 21.125 0.872 11.664 1 90.38 70 ALA B CA 1
ATOM 4519 C C . ALA B 1 70 ? 19.953 0.278 12.422 1 90.38 70 ALA B C 1
ATOM 4521 O O . ALA B 1 70 ? 20.125 -0.572 13.297 1 90.38 70 ALA B O 1
ATOM 4522 N N . ASN B 1 71 ? 18.828 0.743 12.094 1 89.62 71 ASN B N 1
ATOM 4523 C CA . ASN B 1 71 ? 17.609 0.227 12.719 1 89.62 71 ASN B CA 1
ATOM 4524 C C . ASN B 1 71 ? 17.422 -1.263 12.445 1 89.62 71 ASN B C 1
ATOM 4526 O O . ASN B 1 71 ? 17.047 -2.021 13.336 1 89.62 71 ASN B O 1
ATOM 4530 N N . LEU B 1 72 ? 17.609 -1.613 11.242 1 92.19 72 LEU B N 1
ATOM 4531 C CA . LEU B 1 72 ? 17.406 -3.016 10.891 1 92.19 72 LEU B CA 1
ATOM 4532 C C . LEU B 1 72 ? 18.453 -3.9 11.562 1 92.19 72 LEU B C 1
ATOM 4534 O O . LEU B 1 72 ? 18.172 -5.047 11.914 1 92.19 72 LEU B O 1
ATOM 4538 N N . LYS B 1 73 ? 19.672 -3.408 11.773 1 91.44 73 LYS B N 1
ATOM 4539 C CA . LYS B 1 73 ? 20.656 -4.141 12.555 1 91.44 73 LYS B CA 1
ATOM 4540 C C . LYS B 1 73 ? 20.172 -4.371 13.984 1 91.44 73 LYS B C 1
ATOM 4542 O O . LYS B 1 73 ? 20.344 -5.461 14.531 1 91.44 73 LYS B O 1
ATOM 4547 N N . ALA B 1 74 ? 19.578 -3.371 14.508 1 89.44 74 ALA B N 1
ATOM 4548 C CA . ALA B 1 74 ? 19 -3.508 15.844 1 89.44 74 ALA B CA 1
ATOM 4549 C C . ALA B 1 74 ? 17.875 -4.523 15.859 1 89.44 74 ALA B C 1
ATOM 4551 O O . ALA B 1 74 ? 17.766 -5.336 16.781 1 89.44 74 ALA B O 1
ATOM 4552 N N . GLN B 1 75 ? 16.984 -4.406 14.852 1 90.12 75 GLN B N 1
ATOM 4553 C CA . GLN B 1 75 ? 15.891 -5.355 14.758 1 90.12 75 GLN B CA 1
ATOM 4554 C C . GLN B 1 75 ? 16.406 -6.789 14.656 1 90.12 75 GLN B C 1
ATOM 4556 O O . GLN B 1 75 ? 15.82 -7.707 15.227 1 90.12 75 GLN B O 1
ATOM 4561 N N . TRP B 1 76 ? 17.438 -7.008 13.945 1 91.88 76 TRP B N 1
ATOM 4562 C CA . TRP B 1 76 ? 18.016 -8.336 13.805 1 91.88 76 TRP B CA 1
ATOM 4563 C C . TRP B 1 76 ? 18.422 -8.906 15.164 1 91.88 76 TRP B C 1
ATOM 4565 O O . TRP B 1 76 ? 18.266 -10.102 15.414 1 91.88 76 TRP B O 1
ATOM 4575 N N . VAL B 1 77 ? 18.828 -8.086 16.047 1 91.25 77 VAL B N 1
ATOM 4576 C CA . VAL B 1 77 ? 19.297 -8.523 17.359 1 91.25 77 VAL B CA 1
ATOM 4577 C C . VAL B 1 77 ? 18.094 -8.797 18.266 1 91.25 77 VAL B C 1
ATOM 4579 O O . VAL B 1 77 ? 18.078 -9.781 19 1 91.25 77 VAL B O 1
ATOM 4582 N N . HIS B 1 78 ? 17 -8.047 18.094 1 89.81 78 HIS B N 1
ATOM 4583 C CA . HIS B 1 78 ? 15.93 -8.102 19.078 1 89.81 78 HIS B CA 1
ATOM 4584 C C . HIS B 1 78 ? 14.688 -8.781 18.516 1 89.81 78 HIS B C 1
ATOM 4586 O O . HIS B 1 78 ? 13.867 -9.312 19.281 1 89.81 78 HIS B O 1
ATOM 4592 N N . ASN B 1 79 ? 14.461 -8.734 17.234 1 90.81 79 ASN B N 1
ATOM 4593 C CA . ASN B 1 79 ? 13.242 -9.219 16.578 1 90.81 79 ASN B CA 1
ATOM 4594 C C . ASN B 1 79 ? 13.562 -10.039 15.336 1 90.81 79 ASN B C 1
ATOM 4596 O O . ASN B 1 79 ? 12.992 -9.797 14.266 1 90.81 79 ASN B O 1
ATOM 4600 N N . LYS B 1 80 ? 14.367 -10.984 15.516 1 91.19 80 LYS B N 1
ATOM 4601 C CA . LYS B 1 80 ? 14.93 -11.727 14.391 1 91.19 80 LYS B CA 1
ATOM 4602 C C . LYS B 1 80 ? 13.844 -12.5 13.641 1 91.19 80 LYS B C 1
ATOM 4604 O O . LYS B 1 80 ? 13.953 -12.711 12.43 1 91.19 80 LYS B O 1
ATOM 4609 N N . THR B 1 81 ? 12.797 -12.906 14.32 1 91.06 81 THR B N 1
ATOM 4610 C CA . THR B 1 81 ? 11.844 -13.836 13.727 1 91.06 81 THR B CA 1
ATOM 4611 C C . THR B 1 81 ? 10.516 -13.141 13.461 1 91.06 81 THR B C 1
ATOM 4613 O O . THR B 1 81 ? 9.555 -13.781 13.016 1 91.06 81 THR B O 1
ATOM 4616 N N . ASP B 1 82 ? 10.43 -11.891 13.695 1 91.44 82 ASP B N 1
ATOM 4617 C CA . ASP B 1 82 ? 9.195 -11.148 13.453 1 91.44 82 ASP B CA 1
ATOM 4618 C C . ASP B 1 82 ? 9.234 -10.438 12.102 1 91.44 82 ASP B C 1
ATOM 4620 O O . ASP B 1 82 ? 10.305 -10.242 11.531 1 91.44 82 ASP B O 1
ATOM 4624 N N . SER B 1 83 ? 8.016 -10.156 11.68 1 92.31 83 SER B N 1
ATOM 4625 C CA . SER B 1 83 ? 7.922 -9.391 10.438 1 92.31 83 SER B CA 1
ATOM 4626 C C . SER B 1 83 ? 8.375 -7.953 10.641 1 92.31 83 SER B C 1
ATOM 4628 O O . SER B 1 83 ? 8.031 -7.32 11.641 1 92.31 83 SER B O 1
ATOM 4630 N N . TRP B 1 84 ? 9.172 -7.488 9.703 1 93.5 84 TRP B N 1
ATOM 4631 C CA . TRP B 1 84 ? 9.617 -6.102 9.734 1 93.5 84 TRP B CA 1
ATOM 4632 C C . TRP B 1 84 ? 8.766 -5.23 8.82 1 93.5 84 TRP B C 1
ATOM 4634 O O . TRP B 1 84 ? 9.227 -4.191 8.336 1 93.5 84 TRP B O 1
ATOM 4644 N N . THR B 1 85 ? 7.57 -5.652 8.523 1 91.06 85 THR B N 1
ATOM 4645 C CA . THR B 1 85 ? 6.688 -4.965 7.59 1 91.06 85 THR B CA 1
ATOM 4646 C C . THR B 1 85 ? 6.43 -3.531 8.047 1 91.06 85 THR B C 1
ATOM 4648 O O . THR B 1 85 ? 6.422 -2.609 7.227 1 91.06 85 THR B O 1
ATOM 4651 N N . GLN B 1 86 ? 6.227 -3.307 9.289 1 86.81 86 GLN B N 1
ATOM 4652 C CA . GLN B 1 86 ? 5.961 -1.962 9.789 1 86.81 86 GLN B CA 1
ATOM 4653 C C . GLN B 1 86 ? 7.16 -1.044 9.562 1 86.81 86 GLN B C 1
ATOM 4655 O O . GLN B 1 86 ? 6.992 0.137 9.258 1 86.81 86 GLN B O 1
ATOM 4660 N N . ASN B 1 87 ? 8.375 -1.595 9.719 1 90.75 87 ASN B N 1
ATOM 4661 C CA . ASN B 1 87 ? 9.578 -0.822 9.43 1 90.75 87 ASN B CA 1
ATOM 4662 C C . ASN B 1 87 ? 9.633 -0.407 7.965 1 90.75 87 ASN B C 1
ATOM 4664 O O . ASN B 1 87 ? 10.023 0.72 7.648 1 90.75 87 ASN B O 1
ATOM 4668 N N . MET B 1 88 ? 9.203 -1.351 7.137 1 93 88 MET B N 1
ATOM 4669 C CA . MET B 1 88 ? 9.219 -1.057 5.707 1 93 88 MET B CA 1
ATOM 4670 C C . MET B 1 88 ? 8.227 0.054 5.371 1 93 88 MET B C 1
ATOM 4672 O O . MET B 1 88 ? 8.555 0.972 4.617 1 93 88 MET B O 1
ATOM 4676 N N . LYS B 1 89 ? 7.105 -0.018 5.945 1 87.75 89 LYS B N 1
ATOM 4677 C CA . LYS B 1 89 ? 6.082 0.997 5.699 1 87.75 89 LYS B CA 1
ATOM 4678 C C . LYS B 1 89 ? 6.547 2.369 6.176 1 87.75 89 LYS B C 1
ATOM 4680 O O . LYS B 1 89 ? 6.277 3.383 5.527 1 87.75 89 LYS B O 1
ATOM 4685 N N . GLU B 1 90 ? 7.199 2.383 7.266 1 89.44 90 GLU B N 1
ATOM 4686 C CA . GLU B 1 90 ? 7.738 3.635 7.789 1 89.44 90 GLU B CA 1
ATOM 4687 C C . GLU B 1 90 ? 8.758 4.242 6.824 1 89.44 90 GLU B C 1
ATOM 4689 O O . GLU B 1 90 ? 8.734 5.445 6.566 1 89.44 90 GLU B O 1
ATOM 4694 N N . TYR B 1 91 ? 9.711 3.416 6.32 1 93.38 91 TYR B N 1
ATOM 4695 C CA . TYR B 1 91 ? 10.672 3.902 5.336 1 93.38 91 TYR B CA 1
ATOM 4696 C C . TYR B 1 91 ? 9.961 4.531 4.145 1 93.38 91 TYR B C 1
ATOM 4698 O O . TYR B 1 91 ? 10.344 5.609 3.686 1 93.38 91 TYR B O 1
ATOM 4706 N N . ILE B 1 92 ? 8.969 3.775 3.744 1 89 92 ILE B N 1
ATOM 4707 C CA . ILE B 1 92 ? 8.234 4.227 2.566 1 89 92 ILE B CA 1
ATOM 4708 C C . ILE B 1 92 ? 7.57 5.574 2.857 1 89 92 ILE B C 1
ATOM 4710 O O . ILE B 1 92 ? 7.582 6.473 2.012 1 89 92 ILE B O 1
ATOM 4714 N N . SER B 1 93 ? 7.055 5.742 3.986 1 86.69 93 SER B N 1
ATOM 4715 C CA . SER B 1 93 ? 6.43 6.992 4.398 1 86.69 93 SER B CA 1
ATOM 4716 C C . SER B 1 93 ? 7.438 8.141 4.414 1 86.69 93 SER B C 1
ATOM 4718 O O . SER B 1 93 ? 7.164 9.219 3.887 1 86.69 93 SER B O 1
ATOM 4720 N N . TYR B 1 94 ? 8.633 7.902 4.945 1 89.88 94 TYR B N 1
ATOM 4721 C CA . TYR B 1 94 ? 9.672 8.922 4.992 1 89.88 94 TYR B CA 1
ATOM 4722 C C . TYR B 1 94 ? 10.141 9.289 3.586 1 89.88 94 TYR B C 1
ATOM 4724 O O . TYR B 1 94 ? 10.32 10.469 3.273 1 89.88 94 TYR B O 1
ATOM 4732 N N . ALA B 1 95 ? 10.32 8.25 2.83 1 91 95 ALA B N 1
ATOM 4733 C CA . ALA B 1 95 ? 10.766 8.484 1.458 1 91 95 ALA B CA 1
ATOM 4734 C C . ALA B 1 95 ? 9.742 9.328 0.69 1 91 95 ALA B C 1
ATOM 4736 O O . ALA B 1 95 ? 10.117 10.203 -0.093 1 91 95 ALA B O 1
ATOM 4737 N N . ARG B 1 96 ? 8.523 9.07 0.95 1 86.5 96 ARG B N 1
ATOM 4738 C CA . ARG B 1 96 ? 7.449 9.828 0.316 1 86.5 96 ARG B CA 1
ATOM 4739 C C . ARG B 1 96 ? 7.5 11.297 0.728 1 86.5 96 ARG B C 1
ATOM 4741 O O . ARG B 1 96 ? 7.316 12.188 -0.103 1 86.5 96 ARG B O 1
ATOM 4748 N N . GLU B 1 97 ? 7.711 11.547 1.934 1 86.69 97 GLU B N 1
ATOM 4749 C CA . GLU B 1 97 ? 7.805 12.914 2.436 1 86.69 97 GLU B CA 1
ATOM 4750 C C . GLU B 1 97 ? 8.984 13.648 1.806 1 86.69 97 GLU B C 1
ATOM 4752 O O . GLU B 1 97 ? 8.867 14.82 1.436 1 86.69 97 GLU B O 1
ATOM 4757 N N . ILE B 1 98 ? 10.125 12.992 1.69 1 90.19 98 ILE B N 1
ATOM 4758 C CA . ILE B 1 98 ? 11.312 13.586 1.08 1 90.19 98 ILE B CA 1
ATOM 4759 C C . ILE B 1 98 ? 11.023 13.938 -0.376 1 90.19 98 ILE B C 1
ATOM 4761 O O . ILE B 1 98 ? 11.344 15.039 -0.829 1 90.19 98 ILE B O 1
ATOM 4765 N N . ASN B 1 99 ? 10.375 13.008 -1.016 1 89.31 99 ASN B N 1
ATOM 4766 C CA . ASN B 1 99 ? 10.039 13.234 -2.416 1 89.31 99 ASN B CA 1
ATOM 4767 C C . ASN B 1 99 ? 9.047 14.383 -2.574 1 89.31 99 ASN B C 1
ATOM 4769 O O . ASN B 1 99 ? 9.141 15.172 -3.518 1 89.31 99 ASN B O 1
ATOM 4773 N N . ALA B 1 100 ? 8.102 14.461 -1.691 1 85.44 100 ALA B N 1
ATOM 4774 C CA . ALA B 1 100 ? 7.102 15.523 -1.742 1 85.44 100 ALA B CA 1
ATOM 4775 C C . ALA B 1 100 ? 7.738 16.891 -1.52 1 85.44 100 ALA B C 1
ATOM 4777 O O . ALA B 1 100 ? 7.379 17.875 -2.184 1 85.44 100 ALA B O 1
ATOM 4778 N N . LYS B 1 101 ? 8.609 16.969 -0.634 1 87.81 101 LYS B N 1
ATOM 4779 C CA . LYS B 1 101 ? 9.203 18.234 -0.243 1 87.81 101 LYS B CA 1
ATOM 4780 C C . LYS B 1 101 ? 10.266 18.672 -1.24 1 87.81 101 LYS B C 1
ATOM 4782 O O . LYS B 1 101 ? 10.367 19.859 -1.573 1 87.81 101 LYS B O 1
ATOM 4787 N N . PHE B 1 102 ? 11.047 17.672 -1.782 1 89.62 102 PHE B N 1
ATOM 4788 C CA . PHE B 1 102 ? 12.227 18.062 -2.545 1 89.62 102 PHE B CA 1
ATOM 4789 C C . PHE B 1 102 ? 12.156 17.531 -3.969 1 89.62 102 PHE B C 1
ATOM 4791 O O . PHE B 1 102 ? 13.031 17.812 -4.789 1 89.62 102 PHE B O 1
ATOM 4798 N N . GLY B 1 103 ? 11.148 16.734 -4.359 1 80.25 103 GLY B N 1
ATOM 4799 C CA . GLY B 1 103 ? 11.07 16.047 -5.637 1 80.25 103 GLY B CA 1
ATOM 4800 C C . GLY B 1 103 ? 10.617 16.938 -6.773 1 80.25 103 GLY B C 1
ATOM 4801 O O . GLY B 1 103 ? 10.398 16.469 -7.895 1 80.25 103 GLY B O 1
ATOM 4802 N N . ALA B 1 104 ? 10.445 18.188 -6.598 1 76.94 104 ALA B N 1
ATOM 4803 C CA . ALA B 1 104 ? 10.133 19.172 -7.637 1 76.94 104 ALA B CA 1
ATOM 4804 C C . ALA B 1 104 ? 8.773 18.875 -8.273 1 76.94 104 ALA B C 1
ATOM 4806 O O . ALA B 1 104 ? 8.625 18.984 -9.492 1 76.94 104 ALA B O 1
ATOM 4807 N N . HIS B 1 105 ? 7.875 18.422 -7.578 1 87.94 105 HIS B N 1
ATOM 4808 C CA . HIS B 1 105 ? 6.52 18.25 -8.094 1 87.94 105 HIS B CA 1
ATOM 4809 C C . HIS B 1 105 ? 5.746 19.562 -8.062 1 87.94 105 HIS B C 1
ATOM 4811 O O . HIS B 1 105 ? 5.395 20.062 -6.988 1 87.94 105 HIS B O 1
ATOM 4817 N N . ALA B 1 106 ? 5.477 20.062 -9.258 1 93.12 106 ALA B N 1
ATOM 4818 C CA . ALA B 1 106 ? 4.781 21.344 -9.344 1 93.12 106 ALA B CA 1
ATOM 4819 C C . ALA B 1 106 ? 3.352 21.156 -9.844 1 93.12 106 ALA B C 1
ATOM 4821 O O . ALA B 1 106 ? 3.047 20.172 -10.523 1 93.12 106 ALA B O 1
ATOM 4822 N N . GLY B 1 107 ? 2.5 22.016 -9.414 1 95.19 107 GLY B N 1
ATOM 4823 C CA . GLY B 1 107 ? 1.118 22.031 -9.867 1 95.19 107 GLY B CA 1
ATOM 4824 C C . GLY B 1 107 ? 0.467 23.406 -9.734 1 95.19 107 GLY B C 1
ATOM 4825 O O . GLY B 1 107 ? 1.15 24.422 -9.766 1 95.19 107 GLY B O 1
ATOM 4826 N N . GLN B 1 108 ? -0.849 23.359 -9.844 1 96.25 108 GLN B N 1
ATOM 4827 C CA . GLN B 1 108 ? -1.647 24.562 -9.672 1 96.25 108 GLN B CA 1
ATOM 4828 C C . GLN B 1 108 ? -2.357 24.562 -8.32 1 96.25 108 GLN B C 1
ATOM 4830 O O . GLN B 1 108 ? -2.828 23.531 -7.859 1 96.25 108 GLN B O 1
ATOM 4835 N N . MET B 1 109 ? -2.396 25.734 -7.758 1 97.94 109 MET B N 1
ATOM 4836 C CA . MET B 1 109 ? -3.109 25.891 -6.496 1 97.94 109 MET B CA 1
ATOM 4837 C C . MET B 1 109 ? -4.586 26.188 -6.734 1 97.94 109 MET B C 1
ATOM 4839 O O . MET B 1 109 ? -4.922 27.047 -7.559 1 97.94 109 MET B O 1
ATOM 4843 N N . LEU B 1 110 ? -5.441 25.469 -6.113 1 98.06 110 LEU B N 1
ATOM 4844 C CA . LEU B 1 110 ? -6.875 25.75 -6.09 1 98.06 110 LEU B CA 1
ATOM 4845 C C . LEU B 1 110 ? -7.348 26.047 -4.672 1 98.06 110 LEU B C 1
ATOM 4847 O O . LEU B 1 110 ? -6.895 25.406 -3.715 1 98.06 110 LEU B O 1
ATOM 4851 N N . THR B 1 111 ? -8.242 27 -4.562 1 97.56 111 THR B N 1
ATOM 4852 C CA . THR B 1 111 ? -8.781 27.328 -3.246 1 97.56 111 THR B CA 1
ATOM 4853 C C . THR B 1 111 ? -10.305 27.344 -3.27 1 97.56 111 THR B C 1
ATOM 4855 O O . THR B 1 111 ? -10.914 27.5 -4.328 1 97.56 111 THR B O 1
ATOM 4858 N N . PHE B 1 112 ? -10.891 27.094 -2.143 1 97.06 112 PHE B N 1
ATOM 4859 C CA . PHE B 1 112 ? -12.336 27.172 -1.931 1 97.06 112 PHE B CA 1
ATOM 4860 C C . PHE B 1 112 ? -12.656 27.5 -0.477 1 97.06 112 PHE B C 1
ATOM 4862 O O . PHE B 1 112 ? -11.781 27.406 0.392 1 97.06 112 PHE B O 1
ATOM 4869 N N . GLY B 1 113 ? -13.844 27.953 -0.235 1 96.44 113 GLY B N 1
ATOM 4870 C CA . GLY B 1 113 ? -14.258 28.438 1.07 1 96.44 113 GLY B CA 1
ATOM 4871 C C . GLY B 1 113 ? -14.602 29.922 1.075 1 96.44 113 GLY B C 1
ATOM 4872 O O . GLY B 1 113 ? -15.125 30.453 0.089 1 96.44 113 GLY B O 1
ATOM 4873 N N . SER B 1 114 ? -14.375 30.531 2.236 1 94.44 114 SER B N 1
ATOM 4874 C CA . SER B 1 114 ? -14.617 31.969 2.383 1 94.44 114 SER B CA 1
ATOM 4875 C C . SER B 1 114 ? -13.383 32.781 2.027 1 94.44 114 SER B C 1
ATOM 4877 O O . SER B 1 114 ? -12.266 32.438 2.422 1 94.44 114 SER B O 1
ATOM 4879 N N . GLY B 1 115 ? -13.602 33.812 1.251 1 93 115 GLY B N 1
ATOM 4880 C CA . GLY B 1 115 ? -12.523 34.719 0.851 1 93 115 GLY B CA 1
ATOM 4881 C C . GLY B 1 115 ? -12.742 36.156 1.291 1 93 115 GLY B C 1
ATOM 4882 O O . GLY B 1 115 ? -12.312 37.094 0.613 1 93 115 GLY B O 1
ATOM 4883 N N . ASP B 1 116 ? -13.438 36.312 2.404 1 89.94 116 ASP B N 1
ATOM 4884 C CA . ASP B 1 116 ? -13.867 37.625 2.861 1 89.94 116 ASP B CA 1
ATOM 4885 C C . ASP B 1 116 ? -12.672 38.531 3.109 1 89.94 116 ASP B C 1
ATOM 4887 O O . ASP B 1 116 ? -12.789 39.75 3.016 1 89.94 116 ASP B O 1
ATOM 4891 N N . CYS B 1 117 ? -11.547 37.969 3.336 1 91.31 117 CYS B N 1
ATOM 4892 C CA . CYS B 1 117 ? -10.352 38.781 3.602 1 91.31 117 CYS B CA 1
ATOM 4893 C C . CYS B 1 117 ? -9.328 38.594 2.49 1 91.31 117 CYS B C 1
ATOM 4895 O O . CYS B 1 117 ? -8.141 38.875 2.688 1 91.31 117 CYS B O 1
ATOM 4897 N N . GLY B 1 118 ? -9.773 38 1.35 1 93.75 118 GLY B N 1
ATOM 4898 C CA . GLY B 1 118 ? -8.898 37.844 0.199 1 93.75 118 GLY B CA 1
ATOM 4899 C C . GLY B 1 118 ? -8.07 36.594 0.247 1 93.75 118 GLY B C 1
ATOM 4900 O O . GLY B 1 118 ? -7.223 36.344 -0.618 1 93.75 118 GLY B O 1
ATOM 4901 N N . GLN B 1 119 ? -8.289 35.781 1.169 1 95 119 GLN B N 1
ATOM 4902 C CA . GLN B 1 119 ? -7.426 34.625 1.426 1 95 119 GLN B CA 1
ATOM 4903 C C . GLN B 1 119 ? -7.574 33.562 0.336 1 95 119 GLN B C 1
ATOM 4905 O O . GLN B 1 119 ? -6.762 32.625 0.243 1 95 119 GLN B O 1
ATOM 4910 N N . LEU B 1 120 ? -8.523 33.688 -0.562 1 95.25 120 LEU B N 1
ATOM 4911 C CA . LEU B 1 120 ? -8.695 32.688 -1.632 1 95.25 120 LEU B CA 1
ATOM 4912 C C . LEU B 1 120 ? -7.852 33.062 -2.848 1 95.25 120 LEU B C 1
ATOM 4914 O O . LEU B 1 120 ? -7.605 32.25 -3.719 1 95.25 120 LEU B O 1
ATOM 4918 N N . GLY B 1 121 ? -7.508 34.344 -2.973 1 94.25 121 GLY B N 1
ATOM 4919 C CA . GLY B 1 121 ? -6.676 34.781 -4.074 1 94.25 121 GLY B CA 1
ATOM 4920 C C . GLY B 1 121 ? -7.453 35 -5.359 1 94.25 121 GLY B C 1
ATOM 4921 O O . GLY B 1 121 ? -6.875 35.031 -6.445 1 94.25 121 GLY B O 1
ATOM 4922 N N . HIS B 1 122 ? -8.742 35.062 -5.27 1 88.75 122 HIS B N 1
ATOM 4923 C CA . HIS B 1 122 ? -9.586 35.25 -6.445 1 88.75 122 HIS B CA 1
ATOM 4924 C C . HIS B 1 122 ? -9.992 36.719 -6.609 1 88.75 122 HIS B C 1
ATOM 4926 O O . HIS B 1 122 ? -10.656 37.094 -7.582 1 88.75 122 HIS B O 1
ATOM 4932 N N . GLY B 1 123 ? -9.586 37.531 -5.754 1 81.31 123 GLY B N 1
ATOM 4933 C CA . GLY B 1 123 ? -10.055 38.906 -5.703 1 81.31 123 GLY B CA 1
ATOM 4934 C C . GLY B 1 123 ? -11.211 39.125 -4.746 1 81.31 123 GLY B C 1
ATOM 4935 O O . GLY B 1 123 ? -11.734 38.156 -4.188 1 81.31 123 GLY B O 1
ATOM 4936 N N . VAL B 1 124 ? -11.594 40.375 -4.461 1 78.5 124 VAL B N 1
ATOM 4937 C CA . VAL B 1 124 ? -12.656 40.656 -3.504 1 78.5 124 VAL B CA 1
ATOM 4938 C C . VAL B 1 124 ? -13.719 41.531 -4.152 1 78.5 124 VAL B C 1
ATOM 4940 O O . VAL B 1 124 ? -14.57 42.094 -3.465 1 78.5 124 VAL B O 1
ATOM 4943 N N . GLU B 1 125 ? -13.656 41.625 -5.391 1 76.81 125 GLU B N 1
ATOM 4944 C CA . GLU B 1 125 ? -14.523 42.594 -6.039 1 76.81 125 GLU B CA 1
ATOM 4945 C C . GLU B 1 125 ? -15.922 42.031 -6.273 1 76.81 125 GLU B C 1
ATOM 4947 O O . GLU B 1 125 ? -16.922 42.75 -6.148 1 76.81 125 GLU B O 1
ATOM 4952 N N . LYS B 1 126 ? -15.992 40.75 -6.59 1 73.75 126 LYS B N 1
ATOM 4953 C CA . LYS B 1 126 ? -17.281 40.156 -6.898 1 73.75 126 LYS B CA 1
ATOM 4954 C C . LYS B 1 126 ? -17.672 39.125 -5.84 1 73.75 126 LYS B C 1
ATOM 4956 O O . LYS B 1 126 ? -16.812 38.406 -5.301 1 73.75 126 LYS B O 1
ATOM 4961 N N . ASP B 1 127 ? -18.953 39.156 -5.547 1 72.25 127 ASP B N 1
ATOM 4962 C CA . ASP B 1 127 ? -19.5 38.25 -4.539 1 72.25 127 ASP B CA 1
ATOM 4963 C C . ASP B 1 127 ? -19.078 36.812 -4.816 1 72.25 127 ASP B C 1
ATOM 4965 O O . ASP B 1 127 ? -18.75 36.062 -3.893 1 72.25 127 ASP B O 1
ATOM 4969 N N . LYS B 1 128 ? -19.047 36.438 -6.016 1 72.06 128 LYS B N 1
ATOM 4970 C CA . LYS B 1 128 ? -18.75 35.062 -6.402 1 72.06 128 LYS B CA 1
ATOM 4971 C C . LYS B 1 128 ? -17.297 34.719 -6.074 1 72.06 128 LYS B C 1
ATOM 4973 O O . LYS B 1 128 ? -16.953 33.531 -5.969 1 72.06 128 LYS B O 1
ATOM 4978 N N . ASP B 1 129 ? -16.641 35.75 -5.824 1 75.88 129 ASP B N 1
ATOM 4979 C CA . ASP B 1 129 ? -15.234 35.531 -5.531 1 75.88 129 ASP B CA 1
ATOM 4980 C C . ASP B 1 129 ? -15 35.406 -4.027 1 75.88 129 ASP B C 1
ATOM 4982 O O . ASP B 1 129 ? -13.938 34.938 -3.6 1 75.88 129 ASP B O 1
ATOM 4986 N N . LEU B 1 130 ? -15.992 35.719 -3.283 1 86.06 130 LEU B N 1
ATOM 4987 C CA . LEU B 1 130 ? -15.836 35.75 -1.833 1 86.06 130 LEU B CA 1
ATOM 4988 C C . LEU B 1 130 ? -16.219 34.406 -1.211 1 86.06 130 LEU B C 1
ATOM 4990 O O . LEU B 1 130 ? -15.695 34.031 -0.164 1 86.06 130 LEU B O 1
ATOM 4994 N N . MET B 1 131 ? -17.109 33.812 -1.806 1 91.12 131 MET B N 1
ATOM 4995 C CA . MET B 1 131 ? -17.547 32.469 -1.354 1 91.12 131 MET B CA 1
ATOM 4996 C C . MET B 1 131 ? -17.469 31.469 -2.484 1 91.12 131 MET B C 1
ATOM 4998 O O . MET B 1 131 ? -18.297 31.484 -3.404 1 91.12 131 MET B O 1
ATOM 5002 N N . VAL B 1 132 ? -16.562 30.594 -2.361 1 93.06 132 VAL B N 1
ATOM 5003 C CA . VAL B 1 132 ? -16.281 29.656 -3.445 1 93.06 132 VAL B CA 1
ATOM 5004 C C . VAL B 1 132 ? -16.641 28.234 -3.008 1 93.06 132 VAL B C 1
ATOM 5006 O O . VAL B 1 132 ? -16.062 27.703 -2.047 1 93.06 132 VAL B O 1
ATOM 5009 N N . GLU B 1 133 ? -17.438 27.594 -3.709 1 93.06 133 GLU B N 1
ATOM 5010 C CA . GLU B 1 133 ? -18.062 26.328 -3.303 1 93.06 133 GLU B CA 1
ATOM 5011 C C . GLU B 1 133 ? -17.172 25.141 -3.617 1 93.06 133 GLU B C 1
ATOM 5013 O O . GLU B 1 133 ? -17.219 24.125 -2.928 1 93.06 133 GLU B O 1
ATOM 5018 N N . PHE B 1 134 ? -16.469 25.25 -4.691 1 95.06 134 PHE B N 1
ATOM 5019 C CA . PHE B 1 134 ? -15.617 24.156 -5.164 1 95.06 134 PHE B CA 1
ATOM 5020 C C . PHE B 1 134 ? -14.227 24.688 -5.496 1 95.06 134 PHE B C 1
ATOM 5022 O O . PHE B 1 134 ? -14.023 25.891 -5.664 1 95.06 134 PHE B O 1
ATOM 5029 N N . PRO B 1 135 ? -13.273 23.766 -5.574 1 96.38 135 PRO B N 1
ATOM 5030 C CA . PRO B 1 135 ? -11.906 24.219 -5.855 1 96.38 135 PRO B CA 1
ATOM 5031 C C . PRO B 1 135 ? -11.82 25.062 -7.125 1 96.38 135 PRO B C 1
ATOM 5033 O O . PRO B 1 135 ? -12.328 24.656 -8.172 1 96.38 135 PRO B O 1
ATOM 5036 N N . LEU B 1 136 ? -11.211 26.172 -6.961 1 95.94 136 LEU B N 1
ATOM 5037 C CA . LEU B 1 136 ? -11.023 27.125 -8.047 1 95.94 136 LEU B CA 1
ATOM 5038 C C . LEU B 1 136 ? -9.555 27.547 -8.156 1 95.94 136 LEU B C 1
ATOM 5040 O O . LEU B 1 136 ? -8.938 27.922 -7.164 1 95.94 136 LEU B O 1
ATOM 5044 N N . VAL B 1 137 ? -9.086 27.469 -9.328 1 96.62 137 VAL B N 1
ATOM 5045 C CA . VAL B 1 137 ? -7.672 27.766 -9.562 1 96.62 137 VAL B CA 1
ATOM 5046 C C . VAL B 1 137 ? -7.375 29.219 -9.203 1 96.62 137 VAL B C 1
ATOM 5048 O O . VAL B 1 137 ? -8.156 30.109 -9.531 1 96.62 137 VAL B O 1
ATOM 5051 N N . VAL B 1 138 ? -6.27 29.406 -8.531 1 96.81 138 VAL B N 1
ATOM 5052 C CA . VAL B 1 138 ? -5.793 30.75 -8.242 1 96.81 138 VAL B CA 1
ATOM 5053 C C . VAL B 1 138 ? -5.09 31.328 -9.469 1 96.81 138 VAL B C 1
ATOM 5055 O O . VAL B 1 138 ? -3.877 31.172 -9.625 1 96.81 138 VAL B O 1
ATOM 5058 N N . ARG B 1 139 ? -5.688 32.062 -10.188 1 93.25 139 ARG B N 1
ATOM 5059 C CA . ARG B 1 139 ? -5.309 32.469 -11.539 1 93.25 139 ARG B CA 1
ATOM 5060 C C . ARG B 1 139 ? -4.004 33.25 -11.539 1 93.25 139 ARG B C 1
ATOM 5062 O O . ARG B 1 139 ? -3.158 33.062 -12.414 1 93.25 139 ARG B O 1
ATOM 5069 N N . PRO B 1 140 ? -3.848 34.094 -10.586 1 93.94 140 PRO B N 1
ATOM 5070 C CA . PRO B 1 140 ? -2.607 34.844 -10.609 1 93.94 140 PRO B CA 1
ATOM 5071 C C . PRO B 1 140 ? -1.36 33.969 -10.5 1 93.94 140 PRO B C 1
ATOM 5073 O O . PRO B 1 140 ? -0.253 34.438 -10.797 1 93.94 140 PRO B O 1
ATOM 5076 N N . LEU B 1 141 ? -1.544 32.812 -10.102 1 96.44 141 LEU B N 1
ATOM 5077 C CA . LEU B 1 141 ? -0.394 31.938 -9.891 1 96.44 141 LEU B CA 1
ATOM 5078 C C . LEU B 1 141 ? -0.248 30.953 -11.047 1 96.44 141 LEU B C 1
ATOM 5080 O O . LEU B 1 141 ? 0.682 30.141 -11.062 1 96.44 141 LEU B O 1
ATOM 5084 N N . VAL B 1 142 ? -1.033 30.922 -12.039 1 93.38 142 VAL B N 1
ATOM 5085 C CA . VAL B 1 142 ? -1.178 29.859 -13.023 1 93.38 142 VAL B CA 1
ATOM 5086 C C . VAL B 1 142 ? 0.112 29.719 -13.836 1 93.38 142 VAL B C 1
ATOM 5088 O O . VAL B 1 142 ? 0.456 28.641 -14.289 1 93.38 142 VAL B O 1
ATOM 5091 N N . LYS B 1 143 ? 0.884 30.766 -14 1 92.62 143 LYS B N 1
ATOM 5092 C CA . LYS B 1 143 ? 2.094 30.719 -14.82 1 92.62 143 LYS B CA 1
ATOM 5093 C C . LYS B 1 143 ? 3.297 30.266 -14 1 92.62 143 LYS B C 1
ATOM 5095 O O . LYS B 1 143 ? 4.375 30.031 -14.547 1 92.62 143 LYS B O 1
ATOM 5100 N N . LEU B 1 144 ? 3.051 30.141 -12.75 1 94.06 144 LEU B N 1
ATOM 5101 C CA . LEU B 1 144 ? 4.137 29.734 -11.867 1 94.06 144 LEU B CA 1
ATOM 5102 C C . LEU B 1 144 ? 4.094 28.234 -11.586 1 94.06 144 LEU B C 1
ATOM 5104 O O . LEU B 1 144 ? 3.025 27.625 -11.617 1 94.06 144 LEU B O 1
ATOM 5108 N N . GLU B 1 145 ? 5.211 27.719 -11.336 1 93.25 145 GLU B N 1
ATOM 5109 C CA . GLU B 1 145 ? 5.32 26.328 -10.883 1 93.25 145 GLU B CA 1
ATOM 5110 C C . GLU B 1 145 ? 5.262 26.25 -9.359 1 93.25 145 GLU B C 1
ATOM 5112 O O . GLU B 1 145 ? 6.289 26.312 -8.688 1 93.25 145 GLU B O 1
ATOM 5117 N N . ILE B 1 146 ? 4.082 25.969 -8.875 1 96.75 146 ILE B N 1
ATOM 5118 C CA . ILE B 1 146 ? 3.879 25.953 -7.434 1 96.75 146 ILE B CA 1
ATOM 5119 C C . ILE B 1 146 ? 4.188 24.562 -6.887 1 96.75 146 ILE B C 1
ATOM 5121 O O . ILE B 1 146 ? 3.699 23.562 -7.414 1 96.75 146 ILE B O 1
ATOM 5125 N N . VAL B 1 147 ? 4.988 24.531 -5.75 1 95.5 147 VAL B N 1
ATOM 5126 C CA . VAL B 1 147 ? 5.41 23.219 -5.262 1 95.5 147 VAL B CA 1
ATOM 5127 C C . VAL B 1 147 ? 4.875 23 -3.848 1 95.5 147 VAL B C 1
ATOM 5129 O O . VAL B 1 147 ? 4.82 21.875 -3.365 1 95.5 147 VAL B O 1
ATOM 5132 N N . ARG B 1 148 ? 4.543 24.109 -3.109 1 96.94 148 ARG B N 1
ATOM 5133 C CA . ARG B 1 148 ? 3.973 24.031 -1.768 1 96.94 148 ARG B CA 1
ATOM 5134 C C . ARG B 1 148 ? 2.912 25.109 -1.561 1 96.94 148 ARG B C 1
ATOM 5136 O O . ARG B 1 148 ? 3.002 26.188 -2.133 1 96.94 148 ARG B O 1
ATOM 5143 N N . VAL B 1 149 ? 1.97 24.766 -0.755 1 97.88 149 VAL B N 1
ATOM 5144 C CA . VAL B 1 149 ? 0.928 25.734 -0.423 1 97.88 149 VAL B CA 1
ATOM 5145 C C . VAL B 1 149 ? 0.634 25.672 1.074 1 97.88 149 VAL B C 1
ATOM 5147 O O . VAL B 1 149 ? 0.928 24.672 1.737 1 97.88 149 VAL B O 1
ATOM 5150 N N . ALA B 1 150 ? 0.099 26.75 1.596 1 98.19 150 ALA B N 1
ATOM 5151 C CA . ALA B 1 150 ? -0.264 26.812 3.01 1 98.19 150 ALA B CA 1
ATOM 5152 C C . ALA B 1 150 ? -1.487 27.703 3.219 1 98.19 150 ALA B C 1
ATOM 5154 O O . ALA B 1 150 ? -1.716 28.656 2.457 1 98.19 150 ALA B O 1
ATOM 5155 N N . CYS B 1 151 ? -2.225 27.344 4.191 1 97.94 151 CYS B N 1
ATOM 5156 C CA . CYS B 1 151 ? -3.35 28.141 4.664 1 97.94 151 CYS B CA 1
ATOM 5157 C C . CYS B 1 151 ? -3.164 28.531 6.121 1 97.94 151 CYS B C 1
ATOM 5159 O O . CYS B 1 151 ? -2.939 27.688 6.98 1 97.94 151 CYS B O 1
ATOM 5161 N N . GLY B 1 152 ? -3.268 29.812 6.418 1 97.19 152 GLY B N 1
ATOM 5162 C CA . GLY B 1 152 ? -3.32 30.297 7.785 1 97.19 152 GLY B CA 1
ATOM 5163 C C . GLY B 1 152 ? -4.73 30.594 8.266 1 97.19 152 GLY B C 1
ATOM 5164 O O . GLY B 1 152 ? -5.691 29.984 7.781 1 97.19 152 GLY B O 1
ATOM 5165 N N . GLY B 1 153 ? -4.793 31.453 9.25 1 96.12 153 GLY B N 1
ATOM 5166 C CA . GLY B 1 153 ? -6.121 31.812 9.719 1 96.12 153 GLY B CA 1
ATOM 5167 C C . GLY B 1 153 ? -6.961 32.5 8.648 1 96.12 153 GLY B C 1
ATOM 5168 O O . GLY B 1 153 ? -8.031 32 8.289 1 96.12 153 GLY B O 1
ATOM 5169 N N . LEU B 1 154 ? -6.48 33.594 8.148 1 96.75 154 LEU B N 1
ATOM 5170 C CA . LEU B 1 154 ? -7.191 34.312 7.109 1 96.75 154 LEU B CA 1
ATOM 5171 C C . LEU B 1 154 ? -6.238 34.75 6 1 96.75 154 LEU B C 1
ATOM 5173 O O . LEU B 1 154 ? -6.398 35.812 5.414 1 96.75 154 LEU B O 1
ATOM 5177 N N . HIS B 1 155 ? -5.215 33.969 5.762 1 97.81 155 HIS B N 1
ATOM 5178 C CA . HIS B 1 155 ? -4.246 34.219 4.699 1 97.81 155 HIS B CA 1
ATOM 5179 C C . HIS B 1 155 ? -3.738 32.906 4.098 1 97.81 155 HIS B C 1
ATOM 5181 O O . HIS B 1 155 ? -3.979 31.844 4.648 1 97.81 155 HIS B O 1
ATOM 5187 N N . SER B 1 156 ? -3.102 33.031 2.967 1 98.38 156 SER B N 1
ATOM 5188 C CA . SER B 1 156 ? -2.564 31.875 2.24 1 98.38 156 SER B CA 1
ATOM 5189 C C . SER B 1 156 ? -1.161 32.156 1.716 1 98.38 156 SER B C 1
ATOM 5191 O O . SER B 1 156 ? -0.727 33.312 1.686 1 98.38 156 SER B O 1
ATOM 5193 N N . ALA B 1 157 ? -0.485 31.109 1.387 1 98.69 157 ALA B N 1
ATOM 5194 C CA . ALA B 1 157 ? 0.868 31.234 0.851 1 98.69 157 ALA B CA 1
ATOM 5195 C C . ALA B 1 157 ? 1.176 30.109 -0.136 1 98.69 157 ALA B C 1
ATOM 5197 O O . ALA B 1 157 ? 0.506 29.078 -0.136 1 98.69 157 ALA B O 1
ATOM 5198 N N . ALA B 1 158 ? 2.121 30.359 -0.954 1 98.31 158 ALA B N 1
ATOM 5199 C CA . ALA B 1 158 ? 2.605 29.375 -1.924 1 98.31 158 ALA B CA 1
ATOM 5200 C C . ALA B 1 158 ? 4.109 29.516 -2.139 1 98.31 158 ALA B C 1
ATOM 5202 O O . ALA B 1 158 ? 4.664 30.609 -1.987 1 98.31 158 ALA B O 1
ATOM 5203 N N . ILE B 1 159 ? 4.754 28.469 -2.453 1 97.38 159 ILE B N 1
ATOM 5204 C CA . ILE B 1 159 ? 6.164 28.453 -2.828 1 97.38 159 ILE B CA 1
ATOM 5205 C C . ILE B 1 159 ? 6.309 27.953 -4.266 1 97.38 159 ILE B C 1
ATOM 5207 O O . ILE B 1 159 ? 5.684 26.969 -4.656 1 97.38 159 ILE B O 1
ATOM 5211 N N . THR B 1 160 ? 7.105 28.625 -5.012 1 95.75 160 THR B N 1
ATOM 5212 C CA . THR B 1 160 ? 7.391 28.203 -6.379 1 95.75 160 THR B CA 1
ATOM 5213 C C . THR B 1 160 ? 8.547 27.203 -6.41 1 95.75 160 THR B C 1
ATOM 5215 O O . THR B 1 160 ? 9.242 27.031 -5.41 1 95.75 160 THR B O 1
ATOM 5218 N N . SER B 1 161 ? 8.75 26.578 -7.578 1 91.94 161 SER B N 1
ATOM 5219 C CA . SER B 1 161 ? 9.844 25.625 -7.758 1 91.94 161 SER B CA 1
ATOM 5220 C C . SER B 1 161 ? 11.195 26.312 -7.59 1 91.94 161 SER B C 1
ATOM 5222 O O . SER B 1 161 ? 12.195 25.656 -7.301 1 91.94 161 SER B O 1
ATOM 5224 N N . ALA B 1 162 ? 11.242 27.641 -7.719 1 91.38 162 ALA B N 1
ATOM 5225 C CA . ALA B 1 162 ? 12.477 28.406 -7.562 1 91.38 162 ALA B CA 1
ATOM 5226 C C . ALA B 1 162 ? 12.695 28.812 -6.105 1 91.38 162 ALA B C 1
ATOM 5228 O O . ALA B 1 162 ? 13.688 29.453 -5.773 1 91.38 162 ALA B O 1
ATOM 5229 N N . GLY B 1 163 ? 11.727 28.516 -5.254 1 94.44 163 GLY B N 1
ATOM 5230 C CA . GLY B 1 163 ? 11.867 28.797 -3.836 1 94.44 163 GLY B CA 1
ATOM 5231 C C . GLY B 1 163 ? 11.336 30.172 -3.441 1 94.44 163 GLY B C 1
ATOM 5232 O O . GLY B 1 163 ? 11.656 30.672 -2.367 1 94.44 163 GLY B O 1
ATOM 5233 N N . GLU B 1 164 ? 10.625 30.75 -4.344 1 96.81 164 GLU B N 1
ATOM 5234 C CA . GLU B 1 164 ? 9.992 32.031 -4.031 1 96.81 164 GLU B CA 1
ATOM 5235 C C . GLU B 1 164 ? 8.734 31.828 -3.182 1 96.81 164 GLU B C 1
ATOM 5237 O O . GLU B 1 164 ? 8.023 30.844 -3.338 1 96.81 164 GLU B O 1
ATOM 5242 N N . VAL B 1 165 ? 8.453 32.844 -2.342 1 98.06 165 VAL B N 1
ATOM 5243 C CA . VAL B 1 165 ? 7.27 32.812 -1.487 1 98.06 165 VAL B CA 1
ATOM 5244 C C . VAL B 1 165 ? 6.262 33.875 -1.926 1 98.06 165 VAL B C 1
ATOM 5246 O O . VAL B 1 165 ? 6.629 35 -2.17 1 98.06 165 VAL B O 1
ATOM 5249 N N . PHE B 1 166 ? 5.055 33.438 -2.074 1 98.5 166 PHE B N 1
ATOM 5250 C CA . PHE B 1 166 ? 3.936 34.344 -2.34 1 98.5 166 PHE B CA 1
ATOM 5251 C C . PHE B 1 166 ? 2.92 34.281 -1.205 1 98.5 166 PHE B C 1
ATOM 5253 O O . PHE B 1 166 ? 2.629 33.219 -0.674 1 98.5 166 PHE B O 1
ATOM 5260 N N . THR B 1 167 ? 2.412 35.469 -0.834 1 98.5 167 THR B N 1
ATOM 5261 C CA . THR B 1 167 ? 1.395 35.531 0.209 1 98.5 167 THR B CA 1
ATOM 5262 C C . THR B 1 167 ? 0.236 36.406 -0.205 1 98.5 167 THR B C 1
ATOM 5264 O O . THR B 1 167 ? 0.405 37.312 -1.039 1 98.5 167 THR B O 1
ATOM 5267 N N . TRP B 1 168 ? -0.952 36.156 0.352 1 98.25 168 TRP B N 1
ATOM 5268 C CA . TRP B 1 168 ? -2.135 37 0.17 1 98.25 168 TRP B CA 1
ATOM 5269 C C . TRP B 1 168 ? -3.168 36.719 1.259 1 98.25 168 TRP B C 1
ATOM 5271 O O . TRP B 1 168 ? -3.055 35.75 1.997 1 98.25 168 TRP B O 1
ATOM 5281 N N . GLY B 1 169 ? -4.141 37.656 1.365 1 97.31 169 GLY B N 1
ATOM 5282 C CA . GLY B 1 169 ? -5.141 37.594 2.416 1 97.31 169 GLY B CA 1
ATOM 5283 C C . GLY B 1 169 ? -5.023 38.688 3.438 1 97.31 169 GLY B C 1
ATOM 5284 O O . GLY B 1 169 ? -4.43 39.75 3.16 1 97.31 169 GLY B O 1
ATOM 5285 N N . CYS B 1 170 ? -5.574 38.469 4.598 1 95.94 170 CYS B N 1
ATOM 5286 C CA . CYS B 1 170 ? -5.613 39.469 5.648 1 95.94 170 CYS B CA 1
ATOM 5287 C C . CYS B 1 170 ? -4.211 39.812 6.121 1 95.94 170 CYS B C 1
ATOM 5289 O O . CYS B 1 170 ? -3.42 38.938 6.449 1 95.94 170 CYS B O 1
ATOM 5291 N N . ASP B 1 171 ? -3.988 41.125 6.23 1 96.25 171 ASP B N 1
ATOM 5292 C CA . ASP B 1 171 ? -2.645 41.562 6.609 1 96.25 171 ASP B CA 1
ATOM 5293 C C . ASP B 1 171 ? -2.688 42.5 7.797 1 96.25 171 ASP B C 1
ATOM 5295 O O . ASP B 1 171 ? -1.727 43.25 8.047 1 96.25 171 ASP B O 1
ATOM 5299 N N . ASP B 1 172 ? -3.74 42.562 8.531 1 93.88 172 ASP B N 1
ATOM 5300 C CA . ASP B 1 172 ? -3.902 43.5 9.648 1 93.88 172 ASP B CA 1
ATOM 5301 C C . ASP B 1 172 ? -2.777 43.312 10.672 1 93.88 172 ASP B C 1
ATOM 5303 O O . ASP B 1 172 ? -2.342 44.281 11.289 1 93.88 172 ASP B O 1
ATOM 5307 N N . ASP B 1 173 ? -2.281 42.156 10.734 1 95.19 173 ASP B N 1
ATOM 5308 C CA . ASP B 1 173 ? -1.294 41.844 11.766 1 95.19 173 ASP B CA 1
ATOM 5309 C C . ASP B 1 173 ? 0.055 41.5 11.141 1 95.19 173 ASP B C 1
ATOM 5311 O O . ASP B 1 173 ? 0.925 40.938 11.82 1 95.19 173 ASP B O 1
ATOM 5315 N N . GLY B 1 174 ? 0.175 41.656 9.867 1 96.88 174 GLY B N 1
ATOM 5316 C CA . GLY B 1 174 ? 1.45 41.469 9.188 1 96.88 174 GLY B CA 1
ATOM 5317 C C . GLY B 1 174 ? 1.677 40.062 8.719 1 96.88 174 GLY B C 1
ATOM 5318 O O . GLY B 1 174 ? 2.816 39.656 8.492 1 96.88 174 GLY B O 1
ATOM 5319 N N . ALA B 1 175 ? 0.681 39.344 8.594 1 97.56 175 ALA B N 1
ATOM 5320 C CA . ALA B 1 175 ? 0.784 37.906 8.297 1 97.56 175 ALA B CA 1
ATOM 5321 C C . ALA B 1 175 ? 1.333 37.688 6.895 1 97.56 175 ALA B C 1
ATOM 5323 O O . ALA B 1 175 ? 1.74 36.562 6.555 1 97.56 175 ALA B O 1
ATOM 5324 N N . LEU B 1 176 ? 1.415 38.656 6.078 1 98.19 176 LEU B N 1
ATOM 5325 C CA . LEU B 1 176 ? 1.806 38.469 4.688 1 98.19 176 LEU B CA 1
ATOM 5326 C C . LEU B 1 176 ? 3.301 38.688 4.504 1 98.19 176 LEU B C 1
ATOM 5328 O O . LEU B 1 176 ? 3.883 38.281 3.504 1 98.19 176 LEU B O 1
ATOM 5332 N N . GLY B 1 177 ? 3.941 39.531 5.359 1 97.88 177 GLY B N 1
ATOM 5333 C CA . GLY B 1 177 ? 5.379 39.75 5.309 1 97.88 177 GLY B CA 1
ATOM 5334 C C . GLY B 1 177 ? 5.809 40.656 4.176 1 97.88 177 GLY B C 1
ATOM 5335 O O . GLY B 1 177 ? 6.957 40.594 3.727 1 97.88 177 GLY B O 1
ATOM 5336 N N . ARG B 1 178 ? 4.93 41.375 3.697 1 96.75 178 ARG B N 1
ATOM 5337 C CA . ARG B 1 178 ? 5.176 42.281 2.57 1 96.75 178 ARG B CA 1
ATOM 5338 C C . ARG B 1 178 ? 4.184 43.438 2.564 1 96.75 178 ARG B C 1
ATOM 5340 O O . ARG B 1 178 ? 3.168 43.406 3.264 1 96.75 178 ARG B O 1
ATOM 5347 N N . VAL B 1 179 ? 4.59 44.344 1.69 1 93.75 179 VAL B N 1
ATOM 5348 C CA . VAL B 1 179 ? 3.666 45.438 1.438 1 93.75 179 VAL B CA 1
ATOM 5349 C C . VAL B 1 179 ? 2.928 45.188 0.122 1 93.75 179 VAL B C 1
ATOM 5351 O O . VAL B 1 179 ? 3.346 44.375 -0.691 1 93.75 179 VAL B O 1
ATOM 5354 N N . GLY B 1 180 ? 1.807 45.906 -0.012 1 91.5 180 GLY B N 1
ATOM 5355 C CA . GLY B 1 180 ? 1.086 45.844 -1.272 1 91.5 180 GLY B CA 1
ATOM 5356 C C . GLY B 1 180 ? -0.343 45.344 -1.113 1 91.5 180 GLY B C 1
ATOM 5357 O O . GLY B 1 180 ? -0.86 45.281 0.004 1 91.5 180 GLY B O 1
ATOM 5358 N N . ASP B 1 181 ? -0.937 45 -2.266 1 92.5 181 ASP B N 1
ATOM 5359 C CA . ASP B 1 181 ? -2.326 44.531 -2.279 1 92.5 181 ASP B CA 1
ATOM 5360 C C . ASP B 1 181 ? -2.477 43.188 -1.583 1 92.5 181 ASP B C 1
ATOM 5362 O O . ASP B 1 181 ? -1.881 42.188 -2.008 1 92.5 181 ASP B O 1
ATOM 5366 N N . GLU B 1 182 ? -3.273 43.188 -0.578 1 94.5 182 GLU B N 1
ATOM 5367 C CA . GLU B 1 182 ? -3.396 41.969 0.243 1 94.5 182 GLU B CA 1
ATOM 5368 C C . GLU B 1 182 ? -4.301 40.938 -0.422 1 94.5 182 GLU B C 1
ATOM 5370 O O . GLU B 1 182 ? -4.32 39.781 -0.023 1 94.5 182 GLU B O 1
ATOM 5375 N N . ASN B 1 183 ? -5.027 41.312 -1.467 1 92.44 183 ASN B N 1
ATOM 5376 C CA . ASN B 1 183 ? -6.027 40.406 -2.059 1 92.44 183 ASN B CA 1
ATOM 5377 C C . ASN B 1 183 ? -5.441 39.594 -3.203 1 92.44 183 ASN B C 1
ATOM 5379 O O . ASN B 1 183 ? -6.102 38.688 -3.727 1 92.44 183 ASN B O 1
ATOM 5383 N N . ILE B 1 184 ? -4.23 39.844 -3.547 1 92.38 184 ILE B N 1
ATOM 5384 C CA . ILE B 1 184 ? -3.605 39.156 -4.68 1 92.38 184 ILE B CA 1
ATOM 5385 C C . ILE B 1 184 ? -2.279 38.531 -4.242 1 92.38 184 ILE B C 1
ATOM 5387 O O . ILE B 1 184 ? -1.482 39.188 -3.557 1 92.38 184 ILE B O 1
ATOM 5391 N N . PRO B 1 185 ? -2.094 37.312 -4.75 1 97.19 185 PRO B N 1
ATOM 5392 C CA . PRO B 1 185 ? -0.791 36.719 -4.43 1 97.19 185 PRO B CA 1
ATOM 5393 C C . PRO B 1 185 ? 0.377 37.594 -4.918 1 97.19 185 PRO B C 1
ATOM 5395 O O . PRO B 1 185 ? 0.442 37.938 -6.098 1 97.19 185 PRO B O 1
ATOM 5398 N N . THR B 1 186 ? 1.235 37.906 -4.004 1 97.06 186 THR B N 1
ATOM 5399 C CA . THR B 1 186 ? 2.391 38.719 -4.32 1 97.06 186 THR B CA 1
ATOM 5400 C C . THR B 1 186 ? 3.646 38.188 -3.641 1 97.06 186 THR B C 1
ATOM 5402 O O . THR B 1 186 ? 3.58 37.656 -2.525 1 97.06 186 THR B O 1
ATOM 5405 N N . LYS B 1 187 ? 4.715 38.406 -4.262 1 96.94 187 LYS B N 1
ATOM 5406 C CA . LYS B 1 187 ? 5.988 37.844 -3.826 1 96.94 187 LYS B CA 1
ATOM 5407 C C . LYS B 1 187 ? 6.48 38.5 -2.551 1 96.94 187 LYS B C 1
ATOM 5409 O O . LYS B 1 187 ? 6.402 39.75 -2.424 1 96.94 187 LYS B O 1
ATOM 5414 N N . VAL B 1 188 ? 6.922 37.75 -1.642 1 98 188 VAL B N 1
ATOM 5415 C CA . VAL B 1 188 ? 7.613 38.219 -0.451 1 98 188 VAL B CA 1
ATOM 5416 C C . VAL B 1 188 ? 9.102 38.406 -0.748 1 98 188 VAL B C 1
ATOM 5418 O O . VAL B 1 188 ? 9.742 37.469 -1.281 1 98 188 VAL B O 1
ATOM 5421 N N . THR B 1 189 ? 9.633 39.469 -0.393 1 94.94 189 THR B N 1
ATOM 5422 C CA . THR B 1 189 ? 11.047 39.688 -0.666 1 94.94 189 THR B CA 1
ATOM 5423 C C . THR B 1 189 ? 11.93 38.812 0.196 1 94.94 189 THR B C 1
ATOM 5425 O O . THR B 1 189 ? 11.578 38.469 1.334 1 94.94 189 THR B O 1
ATOM 5428 N N . GLY B 1 190 ? 13.055 38.406 -0.329 1 93.06 190 GLY B N 1
ATOM 5429 C CA . GLY B 1 190 ? 14.039 37.688 0.456 1 93.06 190 GLY B CA 1
ATOM 5430 C C . GLY B 1 190 ? 14.078 36.188 0.135 1 93.06 190 GLY B C 1
ATOM 5431 O O . GLY B 1 190 ? 14.938 35.469 0.639 1 93.06 190 GLY B O 1
ATOM 5432 N N . PHE B 1 191 ? 13.18 35.812 -0.696 1 93.44 191 PHE B N 1
ATOM 5433 C CA . PHE B 1 191 ? 13.141 34.406 -1.031 1 93.44 191 PHE B CA 1
ATOM 5434 C C . PHE B 1 191 ? 13.25 34.219 -2.537 1 93.44 191 PHE B C 1
ATOM 5436 O O . PHE B 1 191 ? 12.648 34.938 -3.316 1 93.44 191 PHE B O 1
ATOM 5443 N N . GLY B 1 192 ? 14.062 33.156 -2.945 1 86.56 192 GLY B N 1
ATOM 5444 C CA . GLY B 1 192 ? 14.266 32.844 -4.352 1 86.56 192 GLY B CA 1
ATOM 5445 C C . GLY B 1 192 ? 15.625 32.219 -4.633 1 86.56 192 GLY B C 1
ATOM 5446 O O . GLY B 1 192 ? 16.391 31.938 -3.709 1 86.56 192 GLY B O 1
ATOM 5447 N N . PRO B 1 193 ? 15.859 32 -5.895 1 78.38 193 PRO B N 1
ATOM 5448 C CA . PRO B 1 193 ? 17.062 31.281 -6.293 1 78.38 193 PRO B CA 1
ATOM 5449 C C . PRO B 1 193 ? 18.344 32 -5.887 1 78.38 193 PRO B C 1
ATOM 5451 O O . PRO B 1 193 ? 19.359 31.375 -5.59 1 78.38 193 PRO B O 1
ATOM 5454 N N . GLN B 1 194 ? 18.328 33.281 -5.879 1 78.94 194 GLN B N 1
ATOM 5455 C CA . GLN B 1 194 ? 19.531 34.031 -5.547 1 78.94 194 GLN B CA 1
ATOM 5456 C C . GLN B 1 194 ? 19.5 34.531 -4.102 1 78.94 194 GLN B C 1
ATOM 5458 O O . GLN B 1 194 ? 20.312 35.344 -3.703 1 78.94 194 GLN B O 1
ATOM 5463 N N . GLN B 1 195 ? 18.531 34 -3.363 1 86.12 195 GLN B N 1
ATOM 5464 C CA . GLN B 1 195 ? 18.359 34.312 -1.949 1 86.12 195 GLN B CA 1
ATOM 5465 C C . GLN B 1 195 ? 18.125 33.062 -1.127 1 86.12 195 GLN B C 1
ATOM 5467 O O . GLN B 1 195 ? 18.859 32.062 -1.278 1 86.12 195 GLN B O 1
ATOM 5472 N N . ALA B 1 196 ? 17.297 33.219 -0.217 1 88.88 196 ALA B N 1
ATOM 5473 C CA . ALA B 1 196 ? 16.953 32 0.528 1 88.88 196 ALA B CA 1
ATOM 5474 C C . ALA B 1 196 ? 15.922 31.188 -0.222 1 88.88 196 ALA B C 1
ATOM 5476 O O . ALA B 1 196 ? 14.844 31.672 -0.562 1 88.88 196 ALA B O 1
ATOM 5477 N N . THR B 1 197 ? 16.219 29.969 -0.57 1 93.62 197 THR B N 1
ATOM 5478 C CA . THR B 1 197 ? 15.289 29.078 -1.257 1 93.62 197 THR B CA 1
ATOM 5479 C C . THR B 1 197 ? 14.312 28.453 -0.267 1 93.62 197 THR B C 1
ATOM 5481 O O . THR B 1 197 ? 14.695 27.594 0.54 1 93.62 197 THR B O 1
ATOM 5484 N N . ALA B 1 198 ? 13.078 28.875 -0.328 1 96.19 198 ALA B N 1
ATOM 5485 C CA . ALA B 1 198 ? 12.055 28.359 0.579 1 96.19 198 ALA B CA 1
ATOM 5486 C C . ALA B 1 198 ? 11.641 26.938 0.189 1 96.19 198 ALA B C 1
ATOM 5488 O O . ALA B 1 198 ? 11.484 26.641 -0.996 1 96.19 198 ALA B O 1
ATOM 5489 N N . VAL B 1 199 ? 11.406 26.047 1.204 1 94.88 199 VAL B N 1
ATOM 5490 C CA . VAL B 1 199 ? 10.984 24.688 0.903 1 94.88 199 VAL B CA 1
ATOM 5491 C C . VAL B 1 199 ? 9.727 24.344 1.696 1 94.88 199 VAL B C 1
ATOM 5493 O O . VAL B 1 199 ? 9.055 23.359 1.41 1 94.88 199 VAL B O 1
ATOM 5496 N N . GLN B 1 200 ? 9.438 25.141 2.67 1 96.75 200 GLN B N 1
ATOM 5497 C CA . GLN B 1 200 ? 8.211 24.984 3.438 1 96.75 200 GLN B CA 1
ATOM 5498 C C . GLN B 1 200 ? 7.66 26.344 3.873 1 96.75 200 GLN B C 1
ATOM 5500 O O . GLN B 1 200 ? 8.43 27.25 4.191 1 96.75 200 GLN B O 1
ATOM 5505 N N . VAL B 1 201 ? 6.379 26.422 3.875 1 98.19 201 VAL B N 1
ATOM 5506 C CA . VAL B 1 201 ? 5.676 27.594 4.391 1 98.19 201 VAL B CA 1
ATOM 5507 C C . VAL B 1 201 ? 4.453 27.141 5.191 1 98.19 201 VAL B C 1
ATOM 5509 O O . VAL B 1 201 ? 3.76 26.203 4.805 1 98.19 201 VAL B O 1
ATOM 5512 N N . VAL B 1 202 ? 4.301 27.75 6.332 1 98.12 202 VAL B N 1
ATOM 5513 C CA . VAL B 1 202 ? 3.18 27.422 7.211 1 98.12 202 VAL B CA 1
ATOM 5514 C C . VAL B 1 202 ? 2.566 28.703 7.766 1 98.12 202 VAL B C 1
ATOM 5516 O O . VAL B 1 202 ? 3.279 29.672 8.055 1 98.12 202 VAL B O 1
ATOM 5519 N N . GLY B 1 203 ? 1.242 28.719 7.844 1 97.44 203 GLY B N 1
ATOM 5520 C CA . GLY B 1 203 ? 0.545 29.859 8.414 1 97.44 203 GLY B CA 1
ATOM 5521 C C . GLY B 1 203 ? -0.041 29.578 9.781 1 97.44 203 GLY B C 1
ATOM 5522 O O . GLY B 1 203 ? -0.681 28.547 9.992 1 97.44 203 GLY B O 1
ATOM 5523 N N . GLY B 1 204 ? 0.178 30.453 10.703 1 96.94 204 GLY B N 1
ATOM 5524 C CA . GLY B 1 204 ? -0.544 30.484 11.961 1 96.94 204 GLY B CA 1
ATOM 5525 C C . GLY B 1 204 ? -1.797 31.344 11.914 1 96.94 204 GLY B C 1
ATOM 5526 O O . GLY B 1 204 ? -2.439 31.453 10.867 1 96.94 204 GLY B O 1
ATOM 5527 N N . ASP B 1 205 ? -2.137 31.859 13.078 1 96.25 205 ASP B N 1
ATOM 5528 C CA . ASP B 1 205 ? -3.316 32.719 13.109 1 96.25 205 ASP B CA 1
ATOM 5529 C C . ASP B 1 205 ? -3.023 34.062 12.477 1 96.25 205 ASP B C 1
ATOM 5531 O O . ASP B 1 205 ? -3.732 34.5 11.562 1 96.25 205 ASP B O 1
ATOM 5535 N N . CYS B 1 206 ? -1.955 34.688 12.914 1 96.5 206 CYS B N 1
ATOM 5536 C CA . CYS B 1 206 ? -1.607 36.031 12.414 1 96.5 206 CYS B CA 1
ATOM 5537 C C . CYS B 1 206 ? -0.138 36.094 12.016 1 96.5 206 CYS B C 1
ATOM 5539 O O . CYS B 1 206 ? 0.459 37.156 12 1 96.5 206 CYS B O 1
ATOM 5541 N N . HIS B 1 207 ? 0.448 34.969 11.742 1 97.94 207 HIS B N 1
ATOM 5542 C CA . HIS B 1 207 ? 1.859 34.938 11.375 1 97.94 207 HIS B CA 1
ATOM 5543 C C . HIS B 1 207 ? 2.133 33.812 10.375 1 97.94 207 HIS B C 1
ATOM 5545 O O . HIS B 1 207 ? 1.274 32.969 10.148 1 97.94 207 HIS B O 1
ATOM 5551 N N . THR B 1 208 ? 3.281 33.906 9.742 1 98.56 208 THR B N 1
ATOM 5552 C CA . THR B 1 208 ? 3.756 32.906 8.773 1 98.56 208 THR B CA 1
ATOM 5553 C C . THR B 1 208 ? 5.199 32.531 9.07 1 98.56 208 THR B C 1
ATOM 5555 O O . THR B 1 208 ? 6.004 33.344 9.5 1 98.56 208 THR B O 1
ATOM 5558 N N . ALA B 1 209 ? 5.488 31.281 8.891 1 98.69 209 ALA B N 1
ATOM 5559 C CA . ALA B 1 209 ? 6.844 30.75 9.039 1 98.69 209 ALA B CA 1
ATOM 5560 C C . ALA B 1 209 ? 7.309 30.078 7.754 1 98.69 209 ALA B C 1
ATOM 5562 O O . ALA B 1 209 ? 6.52 29.406 7.074 1 98.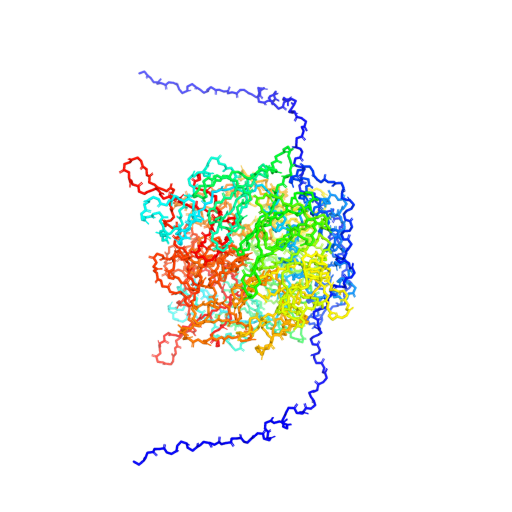69 209 ALA B O 1
ATOM 5563 N N . VAL B 1 210 ? 8.57 30.219 7.453 1 98.38 210 VAL B N 1
ATOM 5564 C CA . VAL B 1 210 ? 9.172 29.641 6.266 1 98.38 210 VAL B CA 1
ATOM 5565 C C . VAL B 1 210 ? 10.445 28.875 6.652 1 98.38 210 VAL B C 1
ATOM 5567 O O . VAL B 1 210 ? 11.242 29.375 7.461 1 98.38 210 VAL B O 1
ATOM 5570 N N . VAL B 1 211 ? 10.578 27.703 6.133 1 97.31 211 VAL B N 1
ATOM 5571 C CA . VAL B 1 211 ? 11.828 26.953 6.223 1 97.31 211 VAL B CA 1
ATOM 5572 C C . VAL B 1 211 ? 12.555 27 4.883 1 97.31 211 VAL B C 1
ATOM 5574 O O . VAL B 1 211 ? 11.945 26.812 3.83 1 97.31 211 VAL B O 1
ATOM 5577 N N . THR B 1 212 ? 13.828 27.266 4.961 1 96 212 THR B N 1
ATOM 5578 C CA . THR B 1 212 ? 14.609 27.328 3.73 1 96 212 THR B CA 1
ATOM 5579 C C . THR B 1 212 ? 15.375 26.031 3.504 1 96 212 THR B C 1
ATOM 5581 O O . THR B 1 212 ? 15.492 25.203 4.414 1 96 212 THR B O 1
ATOM 5584 N N . LEU B 1 213 ? 15.82 25.906 2.324 1 93.06 213 LEU B N 1
ATOM 5585 C CA . LEU B 1 213 ? 16.625 24.75 1.938 1 93.06 213 LEU B CA 1
ATOM 5586 C C . LEU B 1 213 ? 17.828 24.594 2.854 1 93.06 213 LEU B C 1
ATOM 5588 O O . LEU B 1 213 ? 18.25 23.469 3.143 1 93.06 213 LEU B O 1
ATOM 5592 N N . ALA B 1 214 ? 18.375 25.672 3.389 1 91.81 214 ALA B N 1
ATOM 5593 C CA . ALA B 1 214 ? 19.547 25.688 4.254 1 91.81 214 ALA B CA 1
ATOM 5594 C C . ALA B 1 214 ? 19.172 25.344 5.695 1 91.81 214 ALA B C 1
ATOM 5596 O O . ALA B 1 214 ? 20.031 25.312 6.578 1 91.81 214 ALA B O 1
ATOM 5597 N N . GLY B 1 215 ? 17.906 25.203 5.977 1 93.88 215 GLY B N 1
ATOM 5598 C CA . GLY B 1 215 ? 17.453 24.828 7.309 1 93.88 215 GLY B CA 1
ATOM 5599 C C . GLY B 1 215 ? 17.25 26.016 8.227 1 93.88 215 GLY B C 1
ATOM 5600 O O . GLY B 1 215 ? 17.312 25.891 9.453 1 93.88 215 GLY B O 1
ATOM 5601 N N . LYS B 1 216 ? 17.109 27.125 7.602 1 96.56 216 LYS B N 1
ATOM 5602 C CA . LYS B 1 216 ? 16.844 28.328 8.367 1 96.56 216 LYS B CA 1
ATOM 5603 C C . LYS B 1 216 ? 15.336 28.594 8.453 1 96.56 216 LYS B C 1
ATOM 5605 O O . LYS B 1 216 ? 14.57 28.141 7.598 1 96.56 216 LYS B O 1
ATOM 5610 N N . VAL B 1 217 ? 14.969 29.344 9.5 1 98.38 217 VAL B N 1
ATOM 5611 C CA . VAL B 1 217 ? 13.555 29.656 9.703 1 98.38 217 VAL B CA 1
ATOM 5612 C C . VAL B 1 217 ? 13.352 31.172 9.703 1 98.38 217 VAL B C 1
ATOM 5614 O O . VAL B 1 217 ? 14.047 31.891 10.414 1 98.38 217 VAL B O 1
ATOM 5617 N N . TYR B 1 218 ? 12.484 31.578 8.898 1 98.62 218 TYR B N 1
ATOM 5618 C CA . TYR B 1 218 ? 12.016 32.969 8.898 1 98.62 218 TYR B CA 1
ATOM 5619 C C . TYR B 1 218 ? 10.57 33.062 9.367 1 98.62 218 TYR B C 1
ATOM 5621 O O . TYR B 1 218 ? 9.75 32.188 9.047 1 98.62 218 TYR B O 1
ATOM 5629 N N . THR B 1 219 ? 10.273 34.094 10.086 1 98.56 219 THR B N 1
ATOM 5630 C CA . THR B 1 219 ? 8.906 34.375 10.5 1 98.56 219 THR B CA 1
ATOM 5631 C C . THR B 1 219 ? 8.547 35.844 10.281 1 98.56 219 THR B C 1
ATOM 5633 O O . THR B 1 219 ? 9.43 36.688 10.156 1 98.56 219 THR B O 1
ATOM 5636 N N . TRP B 1 220 ? 7.305 36.094 10.148 1 98.69 220 TRP B N 1
ATOM 5637 C CA . TRP B 1 220 ? 6.758 37.469 10.195 1 98.69 220 TRP B CA 1
ATOM 5638 C C . TRP B 1 220 ? 5.332 37.438 10.742 1 98.69 220 TRP B C 1
ATOM 5640 O O . TRP B 1 220 ? 4.738 36.375 10.93 1 98.69 220 TRP B O 1
ATOM 5650 N N . GLY B 1 221 ? 4.773 38.656 11.039 1 98.25 221 GLY B N 1
ATOM 5651 C CA . GLY B 1 221 ? 3.471 38.781 11.672 1 98.25 221 GLY B CA 1
ATOM 5652 C C . GLY B 1 221 ? 3.555 39.031 13.164 1 98.25 221 GLY B C 1
ATOM 5653 O O . GLY B 1 221 ? 4.457 39.719 13.633 1 98.25 221 GLY B O 1
ATOM 5654 N N . CYS B 1 222 ? 2.461 38.531 13.852 1 97.75 222 CYS B N 1
ATOM 5655 C CA . CYS B 1 222 ? 2.459 38.75 15.297 1 97.75 222 CYS B CA 1
ATOM 5656 C C . CYS B 1 222 ? 1.699 37.656 16.031 1 97.75 222 CYS B C 1
ATOM 5658 O O . CYS B 1 222 ? 1.078 36.812 15.398 1 97.75 222 CYS B O 1
ATOM 5660 N N . TYR B 1 223 ? 1.957 37.656 17.328 1 97.31 223 TYR B N 1
ATOM 5661 C CA . TYR B 1 223 ? 1.214 36.844 18.266 1 97.31 223 TYR B CA 1
ATOM 5662 C C . TYR B 1 223 ? 0.27 37.688 19.109 1 97.31 223 TYR B C 1
ATOM 5664 O O . TYR B 1 223 ? 0.553 38.844 19.391 1 97.31 223 TYR B O 1
ATOM 5672 N N . ARG B 1 224 ? -0.83 37.062 19.516 1 95.88 224 ARG B N 1
ATOM 5673 C CA . ARG B 1 224 ? -1.735 37.75 20.438 1 95.88 224 ARG B CA 1
ATOM 5674 C C . ARG B 1 224 ? -1.86 36.938 21.734 1 95.88 224 ARG B C 1
ATOM 5676 O O . ARG B 1 224 ? -2.061 35.719 21.719 1 95.88 224 ARG B O 1
ATOM 5683 N N . ASP B 1 225 ? -1.683 37.656 22.781 1 94.69 225 ASP B N 1
ATOM 5684 C CA . ASP B 1 225 ? -1.86 36.969 24.062 1 94.69 225 ASP B CA 1
ATOM 5685 C C . ASP B 1 225 ? -3.332 36.938 24.484 1 94.69 225 ASP B C 1
ATOM 5687 O O . ASP B 1 225 ? -4.203 37.344 23.703 1 94.69 225 ASP B O 1
ATOM 5691 N N . LYS B 1 226 ? -3.586 36.406 25.625 1 89.62 226 LYS B N 1
ATOM 5692 C CA . LYS B 1 226 ? -4.957 36.188 26.062 1 89.62 226 LYS B CA 1
ATOM 5693 C C . LYS B 1 226 ? -5.715 37.5 26.203 1 89.62 226 LYS B C 1
ATOM 5695 O O . LYS B 1 226 ? -6.941 37.531 26.125 1 89.62 226 LYS B O 1
ATOM 5700 N N . GLU B 1 227 ? -4.965 38.562 26.422 1 91.62 227 GLU B N 1
ATOM 5701 C CA . GLU B 1 227 ? -5.59 39.875 26.594 1 91.62 227 GLU B CA 1
ATOM 5702 C C . GLU B 1 227 ? -5.625 40.656 25.266 1 91.62 227 GLU B C 1
ATOM 5704 O O . GLU B 1 227 ? -6.055 41.812 25.234 1 91.62 227 GLU B O 1
ATOM 5709 N N . GLY B 1 228 ? -5.121 40.062 24.297 1 92.06 228 GLY B N 1
ATOM 5710 C CA . GLY B 1 228 ? -5.195 40.656 22.969 1 92.06 228 GLY B CA 1
ATOM 5711 C C . GLY B 1 228 ? -3.992 41.5 22.625 1 92.06 228 GLY B C 1
ATOM 5712 O O . GLY B 1 228 ? -3.961 42.156 21.578 1 92.06 228 GLY B O 1
ATOM 5713 N N . LYS B 1 229 ? -3.043 41.531 23.484 1 94.88 229 LYS B N 1
ATOM 5714 C CA . LYS B 1 229 ? -1.848 42.312 23.219 1 94.88 229 LYS B CA 1
ATOM 5715 C C . LYS B 1 229 ? -0.945 41.625 22.203 1 94.88 229 LYS B C 1
ATOM 5717 O O . LYS B 1 229 ? -0.794 40.406 22.234 1 94.88 229 LYS B O 1
ATOM 5722 N N . GLN B 1 230 ? -0.326 42.438 21.453 1 96.75 230 GLN B N 1
ATOM 5723 C CA . GLN B 1 230 ? 0.487 41.906 20.359 1 96.75 230 GLN B CA 1
ATOM 5724 C C . GLN B 1 230 ? 1.922 41.656 20.812 1 96.75 230 GLN B C 1
ATOM 5726 O O . GLN B 1 230 ? 2.48 42.438 21.594 1 96.75 230 GLN B O 1
ATOM 5731 N N . TRP B 1 231 ? 2.461 40.625 20.297 1 97.81 231 TRP B N 1
ATOM 5732 C CA . TRP B 1 231 ? 3.867 40.25 20.438 1 97.81 231 TRP B CA 1
ATOM 5733 C C . TRP B 1 231 ? 4.43 39.781 19.094 1 97.81 231 TRP B C 1
ATOM 5735 O O . TRP B 1 231 ? 3.674 39.406 18.188 1 97.81 231 TRP B O 1
ATOM 5745 N N . CYS B 1 232 ? 5.73 39.812 18.891 1 97.81 232 CYS B N 1
ATOM 5746 C CA . CYS B 1 232 ? 6.316 39.281 17.656 1 97.81 232 CYS B CA 1
ATOM 5747 C C . CYS B 1 232 ? 7.742 38.812 17.906 1 97.81 232 CYS B C 1
ATOM 5749 O O . CYS B 1 232 ? 8.328 39.094 18.953 1 97.81 232 CYS B O 1
ATOM 5751 N N . ASP B 1 233 ? 8.203 38.031 17 1 97.88 233 ASP B N 1
ATOM 5752 C CA . ASP B 1 233 ? 9.625 37.688 17.016 1 97.88 233 ASP B CA 1
ATOM 5753 C C . ASP B 1 233 ? 10.477 38.875 16.641 1 97.88 233 ASP B C 1
ATOM 5755 O O . ASP B 1 233 ? 10.203 39.562 15.648 1 97.88 233 ASP B O 1
ATOM 5759 N N . ALA B 1 234 ? 11.469 39.094 17.453 1 97.5 234 ALA B N 1
ATOM 5760 C CA . ALA B 1 234 ? 12.281 40.281 17.266 1 97.5 234 ALA B CA 1
ATOM 5761 C C . ALA B 1 234 ? 13.664 40.125 17.875 1 97.5 234 ALA B C 1
ATOM 5763 O O . ALA B 1 234 ? 13.906 39.156 18.609 1 97.5 234 ALA B O 1
ATOM 5764 N N . PRO B 1 235 ? 14.539 41.031 17.609 1 96.19 235 PRO B N 1
ATOM 5765 C CA . PRO B 1 235 ? 15.898 40.906 18.141 1 96.19 235 PRO B CA 1
ATOM 5766 C C . PRO B 1 235 ? 15.984 41.25 19.625 1 96.19 235 PRO B C 1
ATOM 5768 O O . PRO B 1 235 ? 16.953 40.875 20.297 1 96.19 235 PRO B O 1
ATOM 5771 N N . SER B 1 236 ? 14.93 42.031 20.172 1 96.75 236 SER B N 1
ATOM 5772 C CA . SER B 1 236 ? 14.953 42.406 21.594 1 96.75 236 SER B CA 1
ATOM 5773 C C . SER B 1 236 ? 13.555 42.375 22.188 1 96.75 236 SER B C 1
ATOM 5775 O O . SER B 1 236 ? 12.562 42.375 21.469 1 96.75 236 SER B O 1
ATOM 5777 N N . ALA B 1 237 ? 13.539 42.406 23.484 1 96.69 237 ALA B N 1
ATOM 5778 C CA . ALA B 1 237 ? 12.273 42.406 24.219 1 96.69 237 ALA B CA 1
ATOM 5779 C C . ALA B 1 237 ? 11.43 43.625 23.875 1 96.69 237 ALA B C 1
ATOM 5781 O O . ALA B 1 237 ? 10.211 43.531 23.688 1 96.69 237 ALA B O 1
ATOM 5782 N N . LYS B 1 238 ? 12.117 44.75 23.812 1 95.31 238 LYS B N 1
ATOM 5783 C CA . LYS B 1 238 ? 11.422 46 23.531 1 95.31 238 LYS B CA 1
ATOM 5784 C C . LYS B 1 238 ? 10.805 45.969 22.125 1 95.31 238 LYS B C 1
ATOM 5786 O O . LYS B 1 238 ? 9.711 46.5 21.922 1 95.31 238 LYS B O 1
ATOM 5791 N N . ASP B 1 239 ? 11.438 45.281 21.25 1 96.25 239 ASP B N 1
ATOM 5792 C CA . ASP B 1 239 ? 10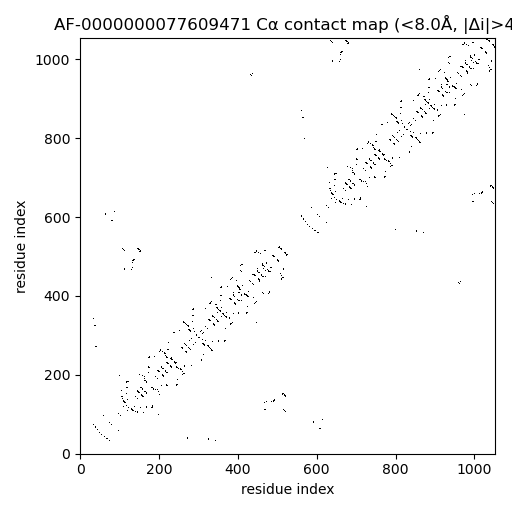.977 45.25 19.859 1 96.25 239 ASP B CA 1
ATOM 5793 C C . ASP B 1 239 ? 9.914 44.156 19.672 1 96.25 239 ASP B C 1
ATOM 5795 O O . ASP B 1 239 ? 9.25 44.125 18.625 1 96.25 239 ASP B O 1
ATOM 5799 N N . ALA B 1 240 ? 9.711 43.406 20.625 1 97 240 ALA B N 1
ATOM 5800 C CA . ALA B 1 240 ? 8.789 42.281 20.5 1 97 240 ALA B CA 1
ATOM 5801 C C . ALA B 1 240 ? 7.406 42.625 21.031 1 97 240 ALA B C 1
ATOM 5803 O O . ALA B 1 240 ? 6.406 42.031 20.656 1 97 240 ALA B O 1
ATOM 5804 N N . PHE B 1 241 ? 7.352 43.594 21.969 1 96.62 241 PHE B N 1
ATOM 5805 C CA . PHE B 1 241 ? 6.129 43.906 22.703 1 96.62 241 PHE B CA 1
ATOM 5806 C C . PHE B 1 241 ? 5.332 45 21.984 1 96.62 241 PHE B C 1
ATOM 5808 O O . PHE B 1 241 ? 5.863 46.062 21.703 1 96.62 241 PHE B O 1
ATOM 5815 N N . LYS B 1 242 ? 4.051 44.656 21.75 1 95.81 242 LYS B N 1
ATOM 5816 C CA . LYS B 1 242 ? 3.094 45.562 21.078 1 95.81 242 LYS B CA 1
ATOM 5817 C C . LYS B 1 242 ? 3.584 45.938 19.688 1 95.81 242 LYS B C 1
ATOM 5819 O O . LYS B 1 242 ? 3.463 47.094 19.297 1 95.81 242 LYS B O 1
ATOM 5824 N N . LYS B 1 243 ? 4.191 44.969 19 1 95.25 243 LYS B N 1
ATOM 5825 C CA . LYS B 1 243 ? 4.711 45.188 17.656 1 95.25 243 LYS B CA 1
ATOM 5826 C C . LYS B 1 243 ? 4.383 43.969 16.766 1 95.25 243 LYS B C 1
ATOM 5828 O O . LYS B 1 243 ? 3.859 42.969 17.25 1 95.25 243 LYS B O 1
ATOM 5833 N N . LYS B 1 244 ? 4.613 44.188 15.484 1 96.19 244 LYS B N 1
ATOM 5834 C CA . LYS B 1 244 ? 4.488 43.125 14.5 1 96.19 244 LYS B CA 1
ATOM 5835 C C . LYS B 1 244 ? 5.668 43.125 13.523 1 96.19 244 LYS B C 1
ATOM 5837 O O . LYS B 1 244 ? 6.305 44.156 13.328 1 96.19 244 LYS B O 1
ATOM 5842 N N . GLN B 1 245 ? 6.004 42.062 13.031 1 96.31 245 GLN B N 1
ATOM 5843 C CA . GLN B 1 245 ? 7.012 41.938 11.984 1 96.31 245 GLN B CA 1
ATOM 5844 C C . GLN B 1 245 ? 6.379 42 10.594 1 96.31 245 GLN B C 1
ATOM 5846 O O . GLN B 1 245 ? 5.613 41.125 10.211 1 96.31 245 GLN B O 1
ATOM 5851 N N . THR B 1 246 ? 6.723 42.938 9.805 1 96.25 246 THR B N 1
ATOM 5852 C CA . THR B 1 246 ? 6.078 43.156 8.516 1 96.25 246 THR B CA 1
ATOM 5853 C C . THR B 1 246 ? 6.938 42.594 7.387 1 96.25 246 THR B C 1
ATOM 5855 O O . THR B 1 246 ? 6.52 42.562 6.227 1 96.25 246 THR B O 1
ATOM 5858 N N . GLU B 1 247 ? 8.109 42.156 7.742 1 96.94 247 GLU B N 1
ATOM 5859 C CA . GLU B 1 247 ? 9.047 41.531 6.816 1 96.94 247 GLU B CA 1
ATOM 5860 C C . GLU B 1 247 ? 9.641 40.281 7.406 1 96.94 247 GLU B C 1
ATOM 5862 O O . GLU B 1 247 ? 9.609 40.062 8.617 1 96.94 247 GLU B O 1
ATOM 5867 N N . PRO B 1 248 ? 10.164 39.469 6.5 1 97.94 248 PRO B N 1
ATOM 5868 C CA . PRO B 1 248 ? 10.742 38.25 7.027 1 97.94 248 PRO B CA 1
ATOM 5869 C C . PRO B 1 248 ? 11.828 38.5 8.07 1 97.94 248 PRO B C 1
ATOM 5871 O O . PRO B 1 248 ? 12.742 39.312 7.836 1 97.94 248 PRO B O 1
ATOM 5874 N N . PHE B 1 249 ? 11.695 37.812 9.18 1 98 249 PHE B N 1
ATOM 5875 C CA . PHE B 1 249 ? 12.648 37.875 10.281 1 98 249 PHE B CA 1
ATOM 5876 C C . PHE B 1 249 ? 13.32 36.531 10.5 1 98 249 PHE B C 1
ATOM 5878 O O . PHE B 1 249 ? 12.648 35.531 10.75 1 98 249 PHE B O 1
ATOM 5885 N N . LEU B 1 250 ? 14.594 36.5 10.438 1 97.81 250 LEU B N 1
ATOM 5886 C CA . LEU B 1 250 ? 15.352 35.25 10.633 1 97.81 250 LEU B CA 1
ATOM 5887 C C . LEU B 1 250 ? 15.43 34.906 12.117 1 97.81 250 LEU B C 1
ATOM 5889 O O . LEU B 1 250 ? 15.859 35.719 12.938 1 97.81 250 LEU B O 1
ATOM 5893 N N . ILE B 1 251 ? 14.984 33.75 12.453 1 98.38 251 ILE B N 1
ATOM 5894 C CA . ILE B 1 251 ? 15.18 33.25 13.812 1 98.38 251 ILE B CA 1
ATOM 5895 C C . ILE B 1 251 ? 16.578 32.625 13.93 1 98.38 251 ILE B C 1
ATOM 5897 O O . ILE B 1 251 ? 16.75 31.422 13.703 1 98.38 251 ILE B O 1
ATOM 5901 N N . LYS B 1 252 ? 17.469 33.281 14.43 1 96.62 252 LYS B N 1
ATOM 5902 C CA . LYS B 1 252 ? 18.875 32.906 14.398 1 96.62 252 LYS B CA 1
ATOM 5903 C C . LYS B 1 252 ? 19.156 31.688 15.25 1 96.62 252 LYS B C 1
ATOM 5905 O O . LYS B 1 252 ? 20.047 30.891 14.945 1 96.62 252 LYS B O 1
ATOM 5910 N N . ALA B 1 253 ? 18.391 31.484 16.219 1 96.69 253 ALA B N 1
ATOM 5911 C CA . ALA B 1 253 ? 18.625 30.422 17.188 1 96.69 253 ALA B CA 1
ATOM 5912 C C . ALA B 1 253 ? 18.281 29.062 16.578 1 96.69 253 ALA B C 1
ATOM 5914 O O . ALA B 1 253 ? 18.656 28.016 17.125 1 96.69 253 ALA B O 1
ATOM 5915 N N . LEU B 1 254 ? 17.625 29.047 15.523 1 97.56 254 LEU B N 1
ATOM 5916 C CA . LEU B 1 254 ? 17.219 27.797 14.891 1 97.56 254 LEU B CA 1
ATOM 5917 C C . LEU B 1 254 ? 18.109 27.484 13.688 1 97.56 254 LEU B C 1
ATOM 5919 O O . LEU B 1 254 ? 18.328 28.344 12.844 1 97.56 254 LEU B O 1
ATOM 5923 N N . ASP B 1 255 ? 18.578 26.266 13.664 1 95.75 255 ASP B N 1
ATOM 5924 C CA . ASP B 1 255 ? 19.406 25.766 12.578 1 95.75 255 ASP B CA 1
ATOM 5925 C C . ASP B 1 255 ? 19.109 24.281 12.305 1 95.75 255 ASP B C 1
ATOM 5927 O O . ASP B 1 255 ? 18.625 23.562 13.188 1 95.75 255 ASP B O 1
ATOM 5931 N N . ASN B 1 256 ? 19.281 23.891 11.016 1 94.88 256 ASN B N 1
ATOM 5932 C CA . ASN B 1 256 ? 19.094 22.5 10.648 1 94.88 256 ASN B CA 1
ATOM 5933 C C . ASN B 1 256 ? 17.641 22.062 10.789 1 94.88 256 ASN B C 1
ATOM 5935 O O . ASN B 1 256 ? 17.359 20.953 11.234 1 94.88 256 ASN B O 1
ATOM 5939 N N . ILE B 1 257 ? 16.797 23 10.438 1 96.5 257 ILE B N 1
ATOM 5940 C CA . ILE B 1 257 ? 15.375 22.734 10.664 1 96.5 257 ILE B CA 1
ATOM 5941 C C . ILE B 1 257 ? 14.789 21.984 9.477 1 96.5 257 ILE B C 1
ATOM 5943 O O . ILE B 1 257 ? 15.016 22.344 8.32 1 96.5 257 ILE B O 1
ATOM 5947 N N . ALA B 1 258 ? 13.969 20.938 9.789 1 94.38 258 ALA B N 1
ATOM 5948 C CA . ALA B 1 258 ? 13.32 20.094 8.781 1 94.38 258 ALA B CA 1
ATOM 5949 C C . ALA B 1 258 ? 11.844 20.453 8.641 1 94.38 258 ALA B C 1
ATOM 5951 O O . ALA B 1 258 ? 11.273 20.328 7.555 1 94.38 258 ALA B O 1
ATOM 5952 N N . ASP B 1 259 ? 11.273 20.844 9.711 1 96.69 259 ASP B N 1
ATOM 5953 C CA . ASP B 1 259 ? 9.828 21.047 9.734 1 96.69 259 ASP B CA 1
ATOM 5954 C C . ASP B 1 259 ? 9.445 22.125 10.758 1 96.69 259 ASP B C 1
ATOM 5956 O O . ASP B 1 259 ? 10.07 22.234 11.812 1 96.69 259 ASP B O 1
ATOM 5960 N N . VAL B 1 260 ? 8.477 22.891 10.375 1 98.56 260 VAL B N 1
ATOM 5961 C CA . VAL B 1 260 ? 7.891 23.859 11.289 1 98.56 260 VAL B CA 1
ATOM 5962 C C . VAL B 1 260 ? 6.367 23.75 11.258 1 98.56 260 VAL B C 1
ATOM 5964 O O . VAL B 1 260 ? 5.777 23.516 10.195 1 98.56 260 VAL B O 1
ATOM 5967 N N . ARG B 1 261 ? 5.762 23.875 12.383 1 98.69 261 ARG B N 1
ATOM 5968 C CA . ARG B 1 261 ? 4.309 23.953 12.531 1 98.69 261 ARG B CA 1
ATOM 5969 C C . ARG B 1 261 ? 3.904 25.156 13.383 1 98.69 261 ARG B C 1
ATOM 5971 O O . ARG B 1 261 ? 4.641 25.547 14.289 1 98.69 261 ARG B O 1
ATOM 5978 N N . CYS B 1 262 ? 2.727 25.672 13.086 1 98.5 262 CYS B N 1
ATOM 5979 C CA . CYS B 1 262 ? 2.275 26.875 13.781 1 98.5 262 CYS B CA 1
ATOM 5980 C C . CYS B 1 262 ? 0.931 26.641 14.461 1 98.5 262 CYS B C 1
ATOM 5982 O O . CYS B 1 262 ? 0.018 26.078 13.859 1 98.5 262 CYS B O 1
ATOM 5984 N N . GLY B 1 263 ? 0.84 27.062 15.688 1 98.12 263 GLY B N 1
ATOM 5985 C CA . GLY B 1 263 ? -0.449 27.25 16.328 1 98.12 263 GLY B CA 1
ATOM 5986 C C . GLY B 1 263 ? -0.993 28.656 16.188 1 98.12 263 GLY B C 1
ATOM 5987 O O . GLY B 1 263 ? -0.658 29.359 15.227 1 98.12 263 GLY B O 1
ATOM 5988 N N . SER B 1 264 ? -1.826 29.047 17.094 1 97.38 264 SER B N 1
ATOM 5989 C CA . SER B 1 264 ? -2.389 30.391 17.016 1 97.38 264 SER B CA 1
ATOM 5990 C C . SER B 1 264 ? -1.343 31.438 17.344 1 97.38 264 SER B C 1
ATOM 5992 O O . SER B 1 264 ? -1.255 32.469 16.672 1 97.38 264 SER B O 1
ATOM 5994 N N . SER B 1 265 ? -0.589 31.156 18.375 1 97.56 265 SER B N 1
ATOM 5995 C CA . SER B 1 265 ? 0.375 32.156 18.828 1 97.56 265 SER B CA 1
ATOM 5996 C C . SER B 1 265 ? 1.697 31.5 19.234 1 97.56 265 SER B C 1
ATOM 5998 O O . SER B 1 265 ? 2.379 31.984 20.141 1 97.56 265 SER B O 1
ATOM 6000 N N . PHE B 1 266 ? 2.002 30.375 18.656 1 98.06 266 PHE B N 1
ATOM 6001 C CA . PHE B 1 266 ? 3.246 29.672 18.953 1 98.06 266 PHE B CA 1
ATOM 6002 C C . PHE B 1 266 ? 3.658 28.781 17.781 1 98.06 266 PHE B C 1
ATOM 6004 O O . PHE B 1 266 ? 2.893 28.609 16.828 1 98.06 266 PHE B O 1
ATOM 6011 N N . ASN B 1 267 ? 4.852 28.266 17.891 1 98.75 267 ASN B N 1
ATOM 6012 C CA . ASN B 1 267 ? 5.43 27.453 16.828 1 98.75 267 ASN B CA 1
ATOM 6013 C C . ASN B 1 267 ? 6.234 26.281 17.375 1 98.75 267 ASN B C 1
ATOM 6015 O O . ASN B 1 267 ? 6.746 26.344 18.484 1 98.75 267 ASN B O 1
ATOM 6019 N N . LEU B 1 268 ? 6.254 25.297 16.609 1 98.81 268 LEU B N 1
ATOM 6020 C CA . LEU B 1 268 ? 7.156 24.156 16.812 1 98.81 268 LEU B CA 1
ATOM 6021 C C . LEU B 1 268 ? 8.117 24.031 15.625 1 98.81 268 LEU B C 1
ATOM 6023 O O . LEU B 1 268 ? 7.723 24.234 14.477 1 98.81 268 LEU B O 1
ATOM 6027 N N . ALA B 1 269 ? 9.312 23.672 15.906 1 98.75 269 ALA B N 1
ATOM 6028 C CA . ALA B 1 269 ? 10.305 23.344 14.891 1 98.75 269 ALA B CA 1
ATOM 6029 C C . ALA B 1 269 ? 10.984 22 15.188 1 98.75 269 ALA B C 1
ATOM 6031 O O . ALA B 1 269 ? 11.344 21.734 16.328 1 98.75 269 ALA B O 1
ATOM 6032 N N . ARG B 1 270 ? 11.086 21.219 14.211 1 98 270 ARG B N 1
ATOM 6033 C CA . ARG B 1 270 ? 11.805 19.953 14.312 1 98 270 ARG B CA 1
ATOM 6034 C C . ARG B 1 270 ? 13.07 19.953 13.469 1 98 270 ARG B C 1
ATOM 6036 O O . ARG B 1 270 ? 13.023 20.281 12.281 1 98 270 ARG B O 1
ATOM 6043 N N . THR B 1 271 ? 14.156 19.594 14.055 1 96.75 271 THR B N 1
ATOM 6044 C CA . THR B 1 271 ? 15.43 19.531 13.344 1 96.75 271 THR B CA 1
ATOM 6045 C C . THR B 1 271 ? 15.516 18.25 12.516 1 96.75 271 THR B C 1
ATOM 6047 O O . THR B 1 271 ? 14.711 17.328 12.688 1 96.75 271 THR B O 1
ATOM 6050 N N . ASN B 1 272 ? 16.453 18.234 11.617 1 91.56 272 ASN B N 1
ATOM 6051 C CA . ASN B 1 272 ? 16.688 17.062 10.797 1 91.56 272 ASN B CA 1
ATOM 6052 C C . ASN B 1 272 ? 17.031 15.844 11.641 1 91.56 272 ASN B C 1
ATOM 6054 O O . ASN B 1 272 ? 16.75 14.711 11.258 1 91.56 272 ASN B O 1
ATOM 6058 N N . ASP B 1 273 ? 17.578 16.078 12.797 1 90.44 273 ASP B N 1
ATOM 6059 C CA . ASP B 1 273 ? 17.953 14.961 13.664 1 90.44 273 ASP B CA 1
ATOM 6060 C C . ASP B 1 273 ? 16.828 14.633 14.641 1 90.44 273 ASP B C 1
ATOM 6062 O O . ASP B 1 273 ? 17.016 13.836 15.562 1 90.44 273 ASP B O 1
ATOM 6066 N N . GLY B 1 274 ? 15.734 15.359 14.633 1 94 274 GLY B N 1
ATOM 6067 C CA . GLY B 1 274 ? 14.523 14.961 15.328 1 94 274 GLY B CA 1
ATOM 6068 C C . GLY B 1 274 ? 14.312 15.695 16.641 1 94 274 GLY B C 1
ATOM 6069 O O . GLY B 1 274 ? 13.391 15.375 17.391 1 94 274 GLY B O 1
ATOM 6070 N N . ARG B 1 275 ? 15.102 16.672 16.922 1 96.88 275 ARG B N 1
ATOM 6071 C CA . ARG B 1 275 ? 14.883 17.5 18.094 1 96.88 275 ARG B CA 1
ATOM 6072 C C . ARG B 1 275 ? 13.812 18.547 17.844 1 96.88 275 ARG B C 1
ATOM 6074 O O . ARG B 1 275 ? 13.656 19.016 16.719 1 96.88 275 ARG B O 1
ATOM 6081 N N . VAL B 1 276 ? 13.141 18.891 18.953 1 98.62 276 VAL B N 1
ATOM 6082 C CA . VAL B 1 276 ? 12.016 19.812 18.75 1 98.62 276 VAL B CA 1
ATOM 6083 C C . VAL B 1 276 ? 12.211 21.047 19.625 1 98.62 276 VAL B C 1
ATOM 6085 O O . VAL B 1 276 ? 12.562 20.938 20.797 1 98.62 276 VAL B O 1
ATOM 6088 N N . TYR B 1 277 ? 12.008 22.125 19.016 1 98.75 277 TYR B N 1
ATOM 6089 C CA . TYR B 1 277 ? 12 23.422 19.688 1 98.75 277 TYR B CA 1
ATOM 6090 C C . TYR B 1 277 ? 10.625 24.062 19.625 1 98.75 277 TYR B C 1
ATOM 6092 O O . TYR B 1 277 ? 9.875 23.828 18.672 1 98.75 277 TYR B O 1
ATOM 6100 N N . SER B 1 278 ? 10.328 24.844 20.656 1 98.75 278 SER B N 1
ATOM 6101 C CA . SER B 1 278 ? 9.086 25.609 20.641 1 98.75 278 SER B CA 1
ATOM 6102 C C . SER B 1 278 ? 9.336 27.062 21.016 1 98.75 278 SER B C 1
ATOM 6104 O O . SER B 1 278 ? 10.289 27.375 21.734 1 98.75 278 SER B O 1
ATOM 6106 N N . TRP B 1 279 ? 8.523 27.953 20.5 1 98.56 279 TRP B N 1
ATOM 6107 C CA . TRP B 1 279 ? 8.547 29.359 20.891 1 98.56 279 TRP B CA 1
ATOM 6108 C C . TRP B 1 279 ? 7.223 30.031 20.547 1 98.56 279 TRP B C 1
ATOM 6110 O O . TRP B 1 279 ? 6.41 29.484 19.812 1 98.56 279 TRP B O 1
ATOM 6120 N N . GLY B 1 280 ? 7.023 31.203 20.984 1 98.12 280 GLY B N 1
ATOM 6121 C CA . GLY B 1 280 ? 5.758 31.922 20.984 1 98.12 280 GLY B CA 1
ATOM 6122 C C . GLY B 1 280 ? 5.148 32.031 22.375 1 98.12 280 GLY B C 1
ATOM 6123 O O . GLY B 1 280 ? 5.844 31.891 23.375 1 98.12 280 GLY B O 1
ATOM 6124 N N . LEU B 1 281 ? 3.863 32.312 22.406 1 97 281 LEU B N 1
ATOM 6125 C CA . LEU B 1 281 ? 3.209 32.531 23.703 1 97 281 LEU B CA 1
ATOM 6126 C C . LEU B 1 281 ? 2.678 31.203 24.25 1 97 281 LEU B C 1
ATOM 6128 O O . LEU B 1 281 ? 1.854 30.547 23.625 1 97 281 LEU B O 1
ATOM 6132 N N . GLY B 1 282 ? 3.152 30.797 25.438 1 94.19 282 GLY B N 1
ATOM 6133 C CA . GLY B 1 282 ? 2.779 29.531 26.047 1 94.19 282 GLY B CA 1
ATOM 6134 C C . GLY B 1 282 ? 1.9 29.703 27.281 1 94.19 282 GLY B C 1
ATOM 6135 O O . GLY B 1 282 ? 2.234 29.219 28.359 1 94.19 282 GLY B O 1
ATOM 6136 N N . GLU B 1 283 ? 0.736 30.203 27.141 1 91.31 283 GLU B N 1
ATOM 6137 C CA . GLU B 1 283 ? -0.102 30.516 28.297 1 91.31 283 GLU B CA 1
ATOM 6138 C C . GLU B 1 283 ? -0.926 29.297 28.734 1 91.31 283 GLU B C 1
ATOM 6140 O O . GLU B 1 283 ? -1.473 29.281 29.828 1 91.31 283 GLU B O 1
ATOM 6145 N N . MET B 1 284 ? -0.932 28.328 27.891 1 93.69 284 MET B N 1
ATOM 6146 C CA . MET B 1 284 ? -1.8 27.188 28.156 1 93.69 284 MET B CA 1
ATOM 6147 C C . MET B 1 284 ? -0.999 25.891 28.203 1 93.69 284 MET B C 1
ATOM 6149 O O . MET B 1 284 ? -1.569 24.797 28.141 1 93.69 284 MET B O 1
ATOM 6153 N N . GLY B 1 285 ? 0.297 25.969 28.172 1 95.94 285 GLY B N 1
ATOM 6154 C CA . GLY B 1 285 ? 1.145 24.797 28.25 1 95.94 285 GLY B CA 1
ATOM 6155 C C . GLY B 1 285 ? 1.532 24.25 26.875 1 95.94 285 GLY B C 1
ATOM 6156 O O . GLY B 1 285 ? 2.203 23.219 26.781 1 95.94 285 GLY B O 1
ATOM 6157 N N . GLN B 1 286 ? 1.186 24.922 25.859 1 97.12 286 GLN B N 1
ATOM 6158 C CA . GLN B 1 286 ? 1.344 24.422 24.5 1 97.12 286 GLN B CA 1
ATOM 6159 C C . GLN B 1 286 ? 2.812 24.422 24.078 1 97.12 286 GLN B C 1
ATOM 6161 O O . GLN B 1 286 ? 3.174 23.812 23.078 1 97.12 286 GLN B O 1
ATOM 6166 N N . LEU B 1 287 ? 3.689 25.047 24.781 1 97.75 287 LEU B N 1
ATOM 6167 C CA . LEU B 1 287 ? 5.094 25.078 24.391 1 97.75 287 LEU B CA 1
ATOM 6168 C C . LEU B 1 287 ? 5.789 23.766 24.75 1 97.75 287 LEU B C 1
ATOM 6170 O O . LEU B 1 287 ? 6.891 23.484 24.266 1 97.75 287 LEU B O 1
ATOM 6174 N N . GLY B 1 288 ? 5.246 22.938 25.641 1 97.38 288 GLY B N 1
ATOM 6175 C CA . GLY B 1 288 ? 5.781 21.625 25.969 1 97.38 288 GLY B CA 1
ATOM 6176 C C . GLY B 1 288 ? 7.039 21.703 26.812 1 97.38 288 GLY B C 1
ATOM 6177 O O . GLY B 1 288 ? 7.879 20.797 26.766 1 97.38 288 GLY B O 1
ATOM 6178 N N . ARG B 1 289 ? 7.246 22.719 27.484 1 95.88 289 ARG B N 1
ATOM 6179 C CA . ARG B 1 289 ? 8.336 22.953 28.422 1 95.88 289 ARG B CA 1
ATOM 6180 C C . ARG B 1 289 ? 7.891 23.875 29.562 1 95.88 289 ARG B C 1
ATOM 6182 O O . ARG B 1 289 ? 6.852 24.531 29.469 1 95.88 289 ARG B O 1
ATOM 6189 N N . THR B 1 290 ? 8.672 23.875 30.578 1 91.31 290 THR B N 1
ATOM 6190 C CA . THR B 1 290 ? 8.312 24.703 31.734 1 91.31 290 THR B CA 1
ATOM 6191 C C . THR B 1 290 ? 8.555 26.188 31.422 1 91.31 290 THR B C 1
ATOM 6193 O O . THR B 1 290 ? 9.688 26.578 31.156 1 91.31 290 THR B O 1
ATOM 6196 N N . VAL B 1 291 ? 7.48 26.891 31.453 1 91.94 291 VAL B N 1
ATOM 6197 C CA . VAL B 1 291 ? 7.543 28.344 31.281 1 91.94 291 VAL B CA 1
ATOM 6198 C C . VAL B 1 291 ? 6.586 29.016 32.25 1 91.94 291 VAL B C 1
ATOM 6200 O O . VAL B 1 291 ? 5.551 28.453 32.625 1 91.94 291 VAL B O 1
ATOM 6203 N N . ASP B 1 292 ? 6.98 30.188 32.688 1 90.56 292 ASP B N 1
ATOM 6204 C CA . ASP B 1 292 ? 6.078 30.938 33.562 1 90.56 292 ASP B CA 1
ATOM 6205 C C . ASP B 1 292 ? 4.871 31.453 32.781 1 90.56 292 ASP B C 1
ATOM 6207 O O . ASP B 1 292 ? 5.016 32.281 31.875 1 90.56 292 ASP B O 1
ATOM 6211 N N . ASP B 1 293 ? 3.742 31.078 33.188 1 87.75 293 ASP B N 1
ATOM 6212 C CA . ASP B 1 293 ? 2.551 31.453 32.406 1 87.75 293 ASP B CA 1
ATOM 6213 C C . ASP B 1 293 ? 1.985 32.781 32.875 1 87.75 293 ASP B C 1
ATOM 6215 O O . ASP B 1 293 ? 1.06 33.312 32.281 1 87.75 293 ASP B O 1
ATOM 6219 N N . GLN B 1 294 ? 2.533 33.312 34 1 90.94 294 GLN B N 1
ATOM 6220 C CA . GLN B 1 294 ? 2.145 34.656 34.438 1 90.94 294 GLN B CA 1
ATOM 6221 C C . GLN B 1 294 ? 2.957 35.719 33.75 1 90.94 294 GLN B C 1
ATOM 6223 O O . GLN B 1 294 ? 4.031 36.125 34.219 1 90.94 294 GLN B O 1
ATOM 6228 N N . MET B 1 295 ? 2.375 36.25 32.812 1 93.94 295 MET B N 1
ATOM 6229 C CA . MET B 1 295 ? 3.102 37.156 31.938 1 93.94 295 MET B CA 1
ATOM 6230 C C . MET B 1 295 ? 3.084 38.594 32.5 1 93.94 295 MET B C 1
ATOM 6232 O O . MET B 1 295 ? 3.83 39.438 32.062 1 93.94 295 MET B O 1
ATOM 6236 N N . LYS B 1 296 ? 2.297 38.75 33.562 1 94 296 LYS B N 1
ATOM 6237 C CA . LYS B 1 296 ? 2.205 40.062 34.219 1 94 296 LYS B CA 1
ATOM 6238 C C . LYS B 1 296 ? 2.686 40 35.656 1 94 296 LYS B C 1
ATOM 6240 O O . LYS B 1 296 ? 2.613 38.938 36.281 1 94 296 LYS B O 1
ATOM 6245 N N . ASP B 1 297 ? 3.137 41.125 36.094 1 93.06 297 ASP B N 1
ATOM 6246 C CA . ASP B 1 297 ? 3.561 41.188 37.5 1 93.06 297 ASP B CA 1
ATOM 6247 C C . ASP B 1 297 ? 2.383 41.5 38.406 1 93.06 297 ASP B C 1
ATOM 6249 O O . ASP B 1 297 ? 1.236 41.562 37.969 1 93.06 297 ASP B O 1
ATOM 6253 N N . PHE B 1 298 ? 2.725 41.688 39.688 1 92.12 298 PHE B N 1
ATOM 6254 C CA . PHE B 1 298 ? 1.703 41.906 40.719 1 92.12 298 PHE B CA 1
ATOM 6255 C C . PHE B 1 298 ? 0.965 43.219 40.5 1 92.12 298 PHE B C 1
ATOM 6257 O O . PHE B 1 298 ? -0.173 43.375 40.938 1 92.12 298 PHE B O 1
ATOM 6264 N N . LYS B 1 299 ? 1.557 44.188 39.812 1 94.19 299 LYS B N 1
ATOM 6265 C CA . LYS B 1 299 ? 0.952 45.469 39.562 1 94.19 299 LYS B CA 1
ATOM 6266 C C . LYS B 1 299 ? 0.137 45.469 38.281 1 94.19 299 LYS B C 1
ATOM 6268 O O . LYS B 1 299 ? -0.525 46.438 37.938 1 94.19 299 LYS B O 1
ATOM 6273 N N . GLY B 1 300 ? 0.233 44.406 37.5 1 91.31 300 GLY B N 1
ATOM 6274 C CA . GLY B 1 300 ? -0.523 44.281 36.25 1 91.31 300 GLY B CA 1
ATOM 6275 C C . GLY B 1 300 ? 0.287 44.594 35.031 1 91.31 300 GLY B C 1
ATOM 6276 O O . GLY B 1 300 ? -0.232 44.562 33.906 1 91.31 300 GLY B O 1
ATOM 6277 N N . ASP B 1 301 ? 1.506 44.906 35.219 1 94.31 301 ASP B N 1
ATOM 6278 C CA . ASP B 1 301 ? 2.379 45.25 34.094 1 94.31 301 ASP B CA 1
ATOM 6279 C C . ASP B 1 301 ? 2.998 43.969 33.5 1 94.31 301 ASP B C 1
ATOM 6281 O O . ASP B 1 301 ? 3.344 43.031 34.219 1 94.31 301 ASP B O 1
ATOM 6285 N N . TYR B 1 302 ? 3.162 44.031 32.188 1 95.88 302 TYR B N 1
ATOM 6286 C CA . TYR B 1 302 ? 3.742 42.875 31.531 1 95.88 302 TYR B CA 1
ATOM 6287 C C . TYR B 1 302 ? 5.207 42.688 31.922 1 95.88 302 TYR B C 1
ATOM 6289 O O . TYR B 1 302 ? 5.965 43.656 31.969 1 95.88 302 TYR B O 1
ATOM 6297 N N . LYS B 1 303 ? 5.531 41.406 32.188 1 96.25 303 LYS B N 1
ATOM 6298 C CA . LYS B 1 303 ? 6.934 41.062 32.344 1 96.25 303 LYS B CA 1
ATOM 6299 C C . LYS B 1 303 ? 7.617 40.875 31 1 96.25 303 LYS B C 1
ATOM 6301 O O . LYS B 1 303 ? 7.973 39.75 30.625 1 96.25 303 LYS B O 1
ATOM 6306 N N . VAL B 1 304 ? 7.922 41.906 30.359 1 97.06 304 VAL B N 1
ATOM 6307 C CA . VAL B 1 304 ? 8.305 41.938 28.953 1 97.06 304 VAL B CA 1
ATOM 6308 C C . VAL B 1 304 ? 9.578 41.125 28.734 1 97.06 304 VAL B C 1
ATOM 6310 O O . VAL B 1 304 ? 9.672 40.312 27.797 1 97.06 304 VAL B O 1
ATOM 6313 N N . ASP B 1 305 ? 10.57 41.25 29.609 1 97 305 ASP B N 1
ATOM 6314 C CA . ASP B 1 305 ? 11.836 40.531 29.469 1 97 305 ASP B CA 1
ATOM 6315 C C . ASP B 1 305 ? 11.625 39.031 29.656 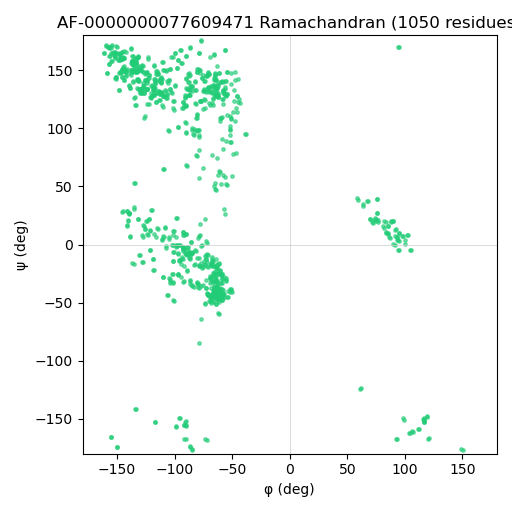1 97 305 ASP B C 1
ATOM 6317 O O . ASP B 1 305 ? 12.211 38.219 28.922 1 97 305 ASP B O 1
ATOM 6321 N N . MET B 1 306 ? 10.867 38.719 30.609 1 96.56 306 MET B N 1
ATOM 6322 C CA . MET B 1 306 ? 10.602 37.281 30.859 1 96.56 306 MET B CA 1
ATOM 6323 C C . MET B 1 306 ? 9.883 36.656 29.672 1 96.56 306 MET B C 1
ATOM 6325 O O . MET B 1 306 ? 10.258 35.562 29.234 1 96.56 306 MET B O 1
ATOM 6329 N N . VAL B 1 307 ? 8.867 37.312 29.172 1 97.44 307 VAL B N 1
ATOM 6330 C CA . VAL B 1 307 ? 8.109 36.781 28.031 1 97.44 307 VAL B CA 1
ATOM 6331 C C . VAL B 1 307 ? 9.023 36.625 26.828 1 97.44 307 VAL B C 1
ATOM 6333 O O . VAL B 1 307 ? 8.992 35.594 26.141 1 97.44 307 VAL B O 1
ATOM 6336 N N . TYR B 1 308 ? 9.82 37.625 26.594 1 97.5 308 TYR B N 1
ATOM 6337 C CA . TYR B 1 308 ? 10.75 37.594 25.469 1 97.5 308 TYR B CA 1
ATOM 6338 C C . TYR B 1 308 ? 11.711 36.406 25.594 1 97.5 308 TYR B C 1
ATOM 6340 O O . TYR B 1 308 ? 11.914 35.656 24.641 1 97.5 308 TYR B O 1
ATOM 6348 N N . ASN B 1 309 ? 12.258 36.219 26.719 1 96.81 309 ASN B N 1
ATOM 6349 C CA . ASN B 1 309 ? 13.32 35.25 26.922 1 96.81 309 ASN B CA 1
ATOM 6350 C C . ASN B 1 309 ? 12.758 33.844 27.047 1 96.81 309 ASN B C 1
ATOM 6352 O O . ASN B 1 309 ? 13.367 32.875 26.578 1 96.81 309 ASN B O 1
ATOM 6356 N N . ASP B 1 310 ? 11.594 33.75 27.625 1 96.5 310 ASP B N 1
ATOM 6357 C CA . ASP B 1 310 ? 11.133 32.438 28.016 1 96.5 310 ASP B CA 1
ATOM 6358 C C . ASP B 1 310 ? 10.055 31.922 27.047 1 96.5 310 ASP B C 1
ATOM 6360 O O . ASP B 1 310 ? 9.859 30.719 26.906 1 96.5 310 ASP B O 1
ATOM 6364 N N . HIS B 1 311 ? 9.359 32.844 26.5 1 97.62 311 HIS B N 1
ATOM 6365 C CA . HIS B 1 311 ? 8.281 32.469 25.609 1 97.62 311 HIS B CA 1
ATOM 6366 C C . HIS B 1 311 ? 8.688 32.594 24.141 1 97.62 311 HIS B C 1
ATOM 6368 O O . HIS B 1 311 ? 8.594 31.656 23.359 1 97.62 311 HIS B O 1
ATOM 6374 N N . LEU B 1 312 ? 9.258 33.688 23.781 1 98 312 LEU B N 1
ATOM 6375 C CA . LEU B 1 312 ? 9.398 34.094 22.375 1 98 312 LEU B CA 1
ATOM 6376 C C . LEU B 1 312 ? 10.711 33.562 21.797 1 98 312 LEU B C 1
ATOM 6378 O O . LEU B 1 312 ? 10.93 33.625 20.578 1 98 312 LEU B O 1
ATOM 6382 N N . GLN B 1 313 ? 11.578 33 22.609 1 98.06 313 GLN B N 1
ATOM 6383 C CA . GLN B 1 313 ? 12.805 32.406 22.109 1 98.06 313 GLN B CA 1
ATOM 6384 C C . GLN B 1 313 ? 12.664 30.875 22 1 98.06 313 GLN B C 1
ATOM 6386 O O . GLN B 1 313 ? 12.141 30.234 22.906 1 98.06 313 GLN B O 1
ATOM 6391 N N . PRO B 1 314 ? 13.188 30.391 20.859 1 98.5 314 PRO B N 1
ATOM 6392 C CA . PRO B 1 314 ? 13.117 28.938 20.734 1 98.5 314 PRO B CA 1
ATOM 6393 C C . PRO B 1 314 ? 13.922 28.203 21.812 1 98.5 314 PRO B C 1
ATOM 6395 O O . PRO B 1 314 ? 15.078 28.547 22.047 1 98.5 314 PRO B O 1
ATOM 6398 N N . LYS B 1 315 ? 13.312 27.281 22.453 1 98.06 315 LYS B N 1
ATOM 6399 C CA . LYS B 1 315 ? 13.953 26.406 23.422 1 98.06 315 LYS B CA 1
ATOM 6400 C C . LYS B 1 315 ? 13.484 24.953 23.25 1 98.06 315 LYS B C 1
ATOM 6402 O O . LYS B 1 315 ? 12.406 24.719 22.719 1 98.06 315 LYS B O 1
ATOM 6407 N N . PRO B 1 316 ? 14.25 23.969 23.672 1 97.94 316 PRO B N 1
ATOM 6408 C CA . PRO B 1 316 ? 13.891 22.578 23.469 1 97.94 316 PRO B CA 1
ATOM 6409 C C . PRO B 1 316 ? 12.64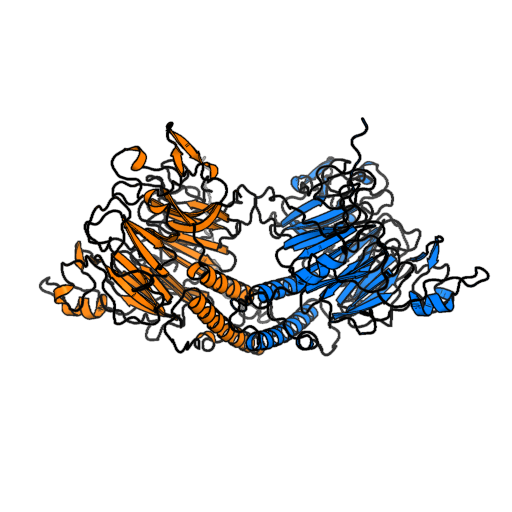8 22.156 24.266 1 97.94 316 PRO B C 1
ATOM 6411 O O . PRO B 1 316 ? 12.461 22.594 25.406 1 97.94 316 PRO B O 1
ATOM 6414 N N . VAL B 1 317 ? 11.836 21.422 23.578 1 98.31 317 VAL B N 1
ATOM 6415 C CA . VAL B 1 317 ? 10.727 20.75 24.25 1 98.31 317 VAL B CA 1
ATOM 6416 C C . VAL B 1 317 ? 11.266 19.625 25.125 1 98.31 317 VAL B C 1
ATOM 6418 O O . VAL B 1 317 ? 12.242 18.969 24.781 1 98.31 317 VAL B O 1
ATOM 6421 N N . THR B 1 318 ? 10.57 19.391 26.25 1 97.38 318 THR B N 1
ATOM 6422 C CA . THR B 1 318 ? 11.078 18.406 27.188 1 97.38 318 THR B CA 1
ATOM 6423 C C . THR B 1 318 ? 9.992 17.391 27.531 1 97.38 318 THR B C 1
ATOM 6425 O O . THR B 1 318 ? 8.797 17.656 27.375 1 97.38 318 THR B O 1
ATOM 6428 N N . LEU B 1 319 ? 10.359 16.266 27.891 1 96.5 319 LEU B N 1
ATOM 6429 C CA . LEU B 1 319 ? 9.508 15.258 28.5 1 96.5 319 LEU B CA 1
ATOM 6430 C C . LEU B 1 319 ? 9.789 15.141 30 1 96.5 319 LEU B C 1
ATOM 6432 O O . LEU B 1 319 ? 10.695 14.414 30.406 1 96.5 319 LEU B O 1
ATOM 6436 N N . GLY B 1 320 ? 8.93 15.812 30.734 1 93.06 320 GLY B N 1
ATOM 6437 C CA . GLY B 1 320 ? 9.305 16.016 32.125 1 93.06 320 GLY B CA 1
ATOM 6438 C C . GLY B 1 320 ? 10.586 16.812 32.281 1 93.06 320 GLY B C 1
ATOM 6439 O O . GLY B 1 320 ? 10.711 17.906 31.75 1 93.06 320 GLY B O 1
ATOM 6440 N N . ASN B 1 321 ? 11.477 16.203 32.969 1 91.25 321 ASN B N 1
ATOM 6441 C CA . ASN B 1 321 ? 12.75 16.875 33.188 1 91.25 321 ASN B CA 1
ATOM 6442 C C . ASN B 1 321 ? 13.828 16.375 32.219 1 91.25 321 ASN B C 1
ATOM 6444 O O . ASN B 1 321 ? 14.969 16.844 32.25 1 91.25 321 ASN B O 1
ATOM 6448 N N . ASP B 1 322 ? 13.438 15.555 31.297 1 94.38 322 ASP B N 1
ATOM 6449 C CA . ASP B 1 322 ? 14.391 14.953 30.359 1 94.38 322 ASP B CA 1
ATOM 6450 C C . ASP B 1 322 ? 14.203 15.508 28.953 1 94.38 322 ASP B C 1
ATOM 6452 O O . ASP B 1 322 ? 13.141 16.047 28.625 1 94.38 322 ASP B O 1
ATOM 6456 N N . PRO B 1 323 ? 15.25 15.398 28.203 1 94.88 323 PRO B N 1
ATOM 6457 C CA . PRO B 1 323 ? 15.062 15.758 26.797 1 94.88 323 PRO B CA 1
ATOM 6458 C C . PRO B 1 323 ? 14.016 14.898 26.094 1 94.88 323 PRO B C 1
ATOM 6460 O O . PRO B 1 323 ? 13.906 13.695 26.375 1 94.88 323 PRO B O 1
ATOM 6463 N N . LEU B 1 324 ? 13.242 15.523 25.281 1 96.75 324 LEU B N 1
ATOM 6464 C CA . LEU B 1 324 ? 12.289 14.773 24.469 1 96.75 324 LEU B CA 1
ATOM 6465 C C . LEU B 1 324 ? 13.008 13.836 23.5 1 96.75 324 LEU B C 1
ATOM 6467 O O . LEU B 1 324 ? 13.953 14.242 22.828 1 96.75 324 LEU B O 1
ATOM 6471 N N . PRO B 1 325 ? 12.633 12.562 23.516 1 94.81 325 PRO B N 1
ATOM 6472 C CA . PRO B 1 325 ? 13.227 11.672 22.5 1 94.81 325 PRO B CA 1
ATOM 6473 C C . PRO B 1 325 ? 13.008 12.164 21.078 1 94.81 325 PRO B C 1
ATOM 6475 O O . PRO B 1 325 ? 12.211 13.078 20.844 1 94.81 325 PRO B O 1
ATOM 6478 N N . VAL B 1 326 ? 13.742 11.547 20.172 1 94.44 326 VAL B N 1
ATOM 6479 C CA . VAL B 1 326 ? 13.695 11.938 18.766 1 94.44 326 VAL B CA 1
ATOM 6480 C C . VAL B 1 326 ? 12.266 11.828 18.234 1 94.44 326 VAL B C 1
ATOM 6482 O O . VAL B 1 326 ? 11.602 10.812 18.453 1 94.44 326 VAL B O 1
ATOM 6485 N N . VAL B 1 327 ? 11.867 12.883 17.562 1 96.44 327 VAL B N 1
ATOM 6486 C CA . VAL B 1 327 ? 10.5 13.023 17.094 1 96.44 327 VAL B CA 1
ATOM 6487 C C . VAL B 1 327 ? 10.477 12.945 15.562 1 96.44 327 VAL B C 1
ATOM 6489 O O . VAL B 1 327 ? 11.359 13.492 14.891 1 96.44 327 VAL B O 1
ATOM 6492 N N . LYS B 1 328 ? 9.445 12.25 15.023 1 93.06 328 LYS B N 1
ATOM 6493 C CA . LYS B 1 328 ? 9.352 12.164 13.57 1 93.06 328 LYS B CA 1
ATOM 6494 C C . LYS B 1 328 ? 8.289 13.117 13.031 1 93.06 328 LYS B C 1
ATOM 6496 O O . LYS B 1 328 ? 8.359 13.539 11.875 1 93.06 328 LYS B O 1
ATOM 6501 N N . ALA B 1 329 ? 7.312 13.445 13.859 1 96.75 329 ALA B N 1
ATOM 6502 C CA . ALA B 1 329 ? 6.254 14.344 13.398 1 96.75 329 ALA B CA 1
ATOM 6503 C C . ALA B 1 329 ? 5.797 15.273 14.516 1 96.75 329 ALA B C 1
ATOM 6505 O O . ALA B 1 329 ? 5.691 14.859 15.672 1 96.75 329 ALA B O 1
ATOM 6506 N N . ILE B 1 330 ? 5.547 16.469 14.117 1 98.5 330 ILE B N 1
ATOM 6507 C CA . ILE B 1 330 ? 5.035 17.484 15.031 1 98.5 330 ILE B CA 1
ATOM 6508 C C . ILE B 1 330 ? 3.744 18.078 14.484 1 98.5 330 ILE B C 1
ATOM 6510 O O . ILE B 1 330 ? 3.564 18.156 13.266 1 98.5 330 ILE B O 1
ATOM 6514 N N . GLY B 1 331 ? 2.861 18.453 15.367 1 98.62 331 GLY B N 1
ATOM 6515 C CA . GLY B 1 331 ? 1.621 19.125 15.016 1 98.62 331 GLY B CA 1
ATOM 6516 C C . GLY B 1 331 ? 1.193 20.156 16.047 1 98.62 331 GLY B C 1
ATOM 6517 O O . GLY B 1 331 ? 1.508 20.031 17.234 1 98.62 331 GLY B O 1
ATOM 6518 N N . CYS B 1 332 ? 0.48 21.125 15.547 1 98.5 332 CYS B N 1
ATOM 6519 C CA . CYS B 1 332 ? -0.045 22.172 16.406 1 98.5 332 CYS B CA 1
ATOM 6520 C C . CYS B 1 332 ? -1.553 22.312 16.234 1 98.5 332 CYS B C 1
ATOM 6522 O O . CYS B 1 332 ? -2.059 22.328 15.117 1 98.5 332 CYS B O 1
ATOM 6524 N N . GLY B 1 333 ? -2.227 22.375 17.344 1 98.25 333 GLY B N 1
ATOM 6525 C CA . GLY B 1 333 ? -3.508 23.062 17.359 1 98.25 333 GLY B CA 1
ATOM 6526 C C . GLY B 1 333 ? -3.389 24.547 17.703 1 98.25 333 GLY B C 1
ATOM 6527 O O . GLY B 1 333 ? -2.289 25.094 17.688 1 98.25 333 GLY B O 1
ATOM 6528 N N . SER B 1 334 ? -4.527 25.125 17.984 1 98.06 334 SER B N 1
ATOM 6529 C CA . SER B 1 334 ? -4.457 26.531 18.328 1 98.06 334 SER B CA 1
ATOM 6530 C C . SER B 1 334 ? -3.645 26.766 19.609 1 98.06 334 SER B C 1
ATOM 6532 O O . SER B 1 334 ? -2.816 27.672 19.672 1 98.06 334 SER B O 1
ATOM 6534 N N . TYR B 1 335 ? -3.895 25.875 20.578 1 98.06 335 TYR B N 1
ATOM 6535 C CA . TYR B 1 335 ? -3.248 26.062 21.875 1 98.06 335 TYR B CA 1
ATOM 6536 C C . TYR B 1 335 ? -2.787 24.734 22.453 1 98.06 335 TYR B C 1
ATOM 6538 O O . TYR B 1 335 ? -2.758 24.562 23.672 1 98.06 335 TYR B O 1
ATOM 6546 N N . HIS B 1 336 ? -2.502 23.781 21.625 1 98.56 336 HIS B N 1
ATOM 6547 C CA . HIS B 1 336 ? -1.974 22.484 22.031 1 98.56 336 HIS B CA 1
ATOM 6548 C C . HIS B 1 336 ? -1.006 21.922 21 1 98.56 336 HIS B C 1
ATOM 6550 O O . HIS B 1 336 ? -0.987 22.375 19.859 1 98.56 336 HIS B O 1
ATOM 6556 N N . SER B 1 337 ? -0.196 21.016 21.453 1 98.75 337 SER B N 1
ATOM 6557 C CA . SER B 1 337 ? 0.873 20.469 20.625 1 98.75 337 SER B CA 1
ATOM 6558 C C . SER B 1 337 ? 0.841 18.938 20.609 1 98.75 337 SER B C 1
ATOM 6560 O O . SER B 1 337 ? 0.381 18.312 21.578 1 98.75 337 SER B O 1
ATOM 6562 N N . LEU B 1 338 ? 1.271 18.375 19.516 1 98.81 338 LEU B N 1
ATOM 6563 C CA . LEU B 1 338 ? 1.343 16.938 19.297 1 98.81 338 LEU B CA 1
ATOM 6564 C C . LEU B 1 338 ? 2.736 16.531 18.844 1 98.81 338 LEU B C 1
ATOM 6566 O O . LEU B 1 338 ? 3.326 17.172 17.969 1 98.81 338 LEU B O 1
ATOM 6570 N N . PHE B 1 339 ? 3.234 15.422 19.438 1 98.69 339 PHE B N 1
ATOM 6571 C CA . PHE B 1 339 ? 4.562 14.914 19.125 1 98.69 339 PHE B CA 1
ATOM 6572 C C . PHE B 1 339 ? 4.527 13.406 18.906 1 98.69 339 PHE B C 1
ATOM 6574 O O . PHE B 1 339 ? 4.164 12.648 19.812 1 98.69 339 PHE B O 1
ATOM 6581 N N . ALA B 1 340 ? 4.922 12.992 17.719 1 97.88 340 ALA B N 1
ATOM 6582 C CA . ALA B 1 340 ? 5.051 11.562 17.469 1 97.88 340 ALA B CA 1
ATOM 6583 C C . ALA B 1 340 ? 6.508 11.117 17.547 1 97.88 340 ALA B C 1
ATOM 6585 O O . ALA B 1 340 ? 7.355 11.617 16.797 1 97.88 340 ALA B O 1
ATOM 6586 N N . LEU B 1 341 ? 6.77 10.203 18.359 1 96 341 LEU B N 1
ATOM 6587 C CA . LEU B 1 341 ? 8.141 9.742 18.562 1 96 341 LEU B CA 1
ATOM 6588 C C . LEU B 1 341 ? 8.586 8.852 17.406 1 96 341 LEU B C 1
ATOM 6590 O O . LEU B 1 341 ? 7.781 8.086 16.859 1 96 341 LEU B O 1
ATOM 6594 N N . SER B 1 342 ? 9.82 8.977 17.062 1 89.69 342 SER B N 1
ATOM 6595 C CA . SER B 1 342 ? 10.383 8.234 15.945 1 89.69 342 SER B CA 1
ATOM 6596 C C . SER B 1 342 ? 10.57 6.762 16.297 1 89.69 342 SER B C 1
ATOM 6598 O O . SER B 1 342 ? 10.367 5.883 15.461 1 89.69 342 SER B O 1
ATOM 6600 N N . SER B 1 343 ? 10.945 6.453 17.484 1 84.31 343 SER B N 1
ATOM 6601 C CA . SER B 1 343 ? 11.398 5.117 17.875 1 84.31 343 SER B CA 1
ATOM 6602 C C . SER B 1 343 ? 10.234 4.133 17.906 1 84.31 343 SER B C 1
ATOM 6604 O O . SER B 1 343 ? 10.367 2.994 17.453 1 84.31 343 SER B O 1
ATOM 6606 N N . ASN B 1 344 ? 9.109 4.578 18.438 1 83.94 344 ASN B N 1
ATOM 6607 C CA . ASN B 1 344 ? 8.023 3.629 18.656 1 83.94 344 ASN B CA 1
ATOM 6608 C C . ASN B 1 344 ? 6.703 4.148 18.109 1 83.94 344 ASN B C 1
ATOM 6610 O O . ASN B 1 344 ? 5.699 3.436 18.109 1 83.94 344 ASN B O 1
ATOM 6614 N N . GLY B 1 345 ? 6.703 5.375 17.719 1 89.81 345 GLY B N 1
ATOM 6615 C CA . GLY B 1 345 ? 5.496 5.934 17.141 1 89.81 345 GLY B CA 1
ATOM 6616 C C . GLY B 1 345 ? 4.508 6.438 18.172 1 89.81 345 GLY B C 1
ATOM 6617 O O . GLY B 1 345 ? 3.377 6.797 17.828 1 89.81 345 GLY B O 1
ATOM 6618 N N . TYR B 1 346 ? 4.91 6.52 19.422 1 94.88 346 TYR B N 1
ATOM 6619 C CA . TYR B 1 346 ? 4.027 7.02 20.469 1 94.88 346 TYR B CA 1
ATOM 6620 C C . TYR B 1 346 ? 3.682 8.484 20.234 1 94.88 346 TYR B C 1
ATOM 6622 O O . TYR B 1 346 ? 4.496 9.25 19.703 1 94.88 346 TYR B O 1
ATOM 6630 N N . LEU B 1 347 ? 2.492 8.781 20.641 1 98.5 347 LEU B N 1
ATOM 6631 C CA . LEU B 1 347 ? 2.027 10.156 20.531 1 98.5 347 LEU B CA 1
ATOM 6632 C C . LEU B 1 347 ? 1.974 10.836 21.891 1 98.5 347 LEU B C 1
ATOM 6634 O O . LEU B 1 347 ? 1.371 10.312 22.828 1 98.5 347 LEU B O 1
ATOM 6638 N N . TYR B 1 348 ? 2.609 11.945 21.969 1 98.75 348 TYR B N 1
ATOM 6639 C CA . TYR B 1 348 ? 2.516 12.789 23.141 1 98.75 348 TYR B CA 1
ATOM 6640 C C . TYR B 1 348 ? 1.828 14.109 22.812 1 98.75 348 TYR B C 1
ATOM 6642 O O . TYR B 1 348 ? 1.963 14.625 21.703 1 98.75 348 TYR B O 1
ATOM 6650 N N . THR B 1 349 ? 1.088 14.633 23.812 1 98.81 349 THR B N 1
ATOM 6651 C CA . THR B 1 349 ? 0.387 15.898 23.641 1 98.81 349 THR B CA 1
ATOM 6652 C C . THR B 1 349 ? 0.532 16.781 24.875 1 98.81 349 THR B C 1
ATOM 6654 O O . THR B 1 349 ? 0.827 16.281 25.969 1 98.81 349 THR B O 1
ATOM 6657 N N . CYS B 1 350 ? 0.373 18.094 24.703 1 98.75 350 CYS B N 1
ATOM 6658 C CA . CYS B 1 350 ? 0.33 19.047 25.812 1 98.75 350 CYS B CA 1
ATOM 6659 C C . CYS B 1 350 ? -0.414 20.312 25.406 1 98.75 350 CYS B C 1
ATOM 6661 O O . CYS B 1 350 ? -0.68 20.531 24.234 1 98.75 350 CYS B O 1
ATOM 6663 N N . GLY B 1 351 ? -0.837 21.094 26.422 1 98.44 351 GLY B N 1
ATOM 6664 C CA . GLY B 1 351 ? -1.488 22.359 26.172 1 98.44 351 GLY B CA 1
ATOM 6665 C C . GLY B 1 351 ? -2.922 22.406 26.672 1 98.44 351 GLY B C 1
ATOM 6666 O O . GLY B 1 351 ? -3.25 21.797 27.688 1 98.44 351 GLY B O 1
ATOM 6667 N N . LEU B 1 352 ? -3.705 23.25 25.984 1 98.12 352 LEU B N 1
ATOM 6668 C CA . LEU B 1 352 ? -5.121 23.406 26.297 1 98.12 352 LEU B CA 1
ATOM 6669 C C . LEU B 1 352 ? -5.875 22.109 26.047 1 98.12 352 LEU B C 1
ATOM 6671 O O . LEU B 1 352 ? -5.641 21.422 25.047 1 98.12 352 LEU B O 1
ATOM 6675 N N . ASN B 1 353 ? -6.84 21.828 26.969 1 98.5 353 ASN B N 1
ATOM 6676 C CA . ASN B 1 353 ? -7.516 20.547 26.859 1 98.5 353 ASN B CA 1
ATOM 6677 C C . ASN B 1 353 ? -8.984 20.641 27.266 1 98.5 353 ASN B C 1
ATOM 6679 O O . ASN B 1 353 ? -9.57 19.672 27.734 1 98.5 353 ASN B O 1
ATOM 6683 N N . ASN B 1 354 ? -9.562 21.766 27.094 1 97.81 354 ASN B N 1
ATOM 6684 C CA . ASN B 1 354 ? -10.906 22.031 27.594 1 97.81 354 ASN B CA 1
ATOM 6685 C C . ASN B 1 354 ? -11.961 21.203 26.859 1 97.81 354 ASN B C 1
ATOM 6687 O O . ASN B 1 354 ? -13.086 21.062 27.344 1 97.81 354 ASN B O 1
ATOM 6691 N N . TYR B 1 355 ? -11.625 20.625 25.688 1 98.06 355 TYR B N 1
ATOM 6692 C CA . TYR B 1 355 ? -12.547 19.766 24.969 1 98.06 355 TYR B CA 1
ATOM 6693 C C . TYR B 1 355 ? -11.945 18.375 24.766 1 98.06 355 TYR B C 1
ATOM 6695 O O . TYR B 1 355 ? -12.383 17.625 23.891 1 98.06 355 TYR B O 1
ATOM 6703 N N . GLY B 1 356 ? -10.844 18.109 25.453 1 98.5 356 GLY B N 1
ATOM 6704 C CA . GLY B 1 356 ? -10.234 16.797 25.344 1 98.5 356 GLY B CA 1
ATOM 6705 C C . GLY B 1 356 ? -9.328 16.656 24.141 1 98.5 356 GLY B C 1
ATOM 6706 O O . GLY B 1 356 ? -9.086 15.539 23.672 1 98.5 356 GLY B O 1
ATOM 6707 N N . GLN B 1 357 ? -8.898 17.734 23.609 1 98.56 357 GLN B N 1
ATOM 6708 C CA . GLN B 1 357 ? -8.125 17.719 22.375 1 98.56 357 GLN B CA 1
ATOM 6709 C C . GLN B 1 357 ? -6.723 17.172 22.609 1 98.56 357 GLN B C 1
ATOM 6711 O O . GLN B 1 357 ? -5.953 17 21.656 1 98.56 357 GLN B O 1
ATOM 6716 N N . LEU B 1 358 ? -6.375 16.766 23.812 1 98.75 358 LEU B N 1
ATOM 6717 C CA . LEU B 1 358 ? -5.105 16.094 24.078 1 98.75 358 LEU B CA 1
ATOM 6718 C C . LEU B 1 358 ? -5.262 14.586 23.984 1 98.75 358 LEU B C 1
ATOM 6720 O O . LEU B 1 358 ? -4.27 13.859 23.906 1 98.75 358 LEU B O 1
ATOM 6724 N N . GLY B 1 359 ? -6.422 14.055 24.062 1 98.69 359 GLY B N 1
ATOM 6725 C CA . GLY B 1 359 ? -6.703 12.641 23.859 1 98.69 359 GLY B CA 1
ATOM 6726 C C . GLY B 1 359 ? -6.305 11.781 25.031 1 98.69 359 GLY B C 1
ATOM 6727 O O . GLY B 1 359 ? -6.004 10.594 24.875 1 98.69 359 GLY B O 1
ATOM 6728 N N . ILE B 1 360 ? -6.277 12.289 26.203 1 98.25 360 ILE B N 1
ATOM 6729 C CA . ILE B 1 360 ? -5.703 11.562 27.344 1 98.25 360 ILE B CA 1
ATOM 6730 C C . ILE B 1 360 ? -6.809 11.125 28.297 1 98.25 360 ILE B C 1
ATOM 6732 O O . ILE B 1 360 ? -6.539 10.742 29.438 1 98.25 360 ILE B O 1
ATOM 6736 N N . GLY B 1 361 ? -8.023 11.305 27.969 1 97.69 361 GLY B N 1
ATOM 6737 C CA . GLY B 1 361 ? -9.133 10.742 28.719 1 97.69 361 GLY B CA 1
ATOM 6738 C C . GLY B 1 361 ? -9.711 11.695 29.75 1 97.69 361 GLY B C 1
ATOM 6739 O O . GLY B 1 361 ? -10.461 11.281 30.625 1 97.69 361 GLY B O 1
ATOM 6740 N N . ASN B 1 362 ? -9.281 12.922 29.688 1 97.12 362 ASN B N 1
ATOM 6741 C CA . ASN B 1 362 ? -9.852 13.977 30.516 1 97.12 362 ASN B CA 1
ATOM 6742 C C . ASN B 1 362 ? -9.773 15.336 29.828 1 97.12 362 ASN B C 1
ATOM 6744 O O . ASN B 1 362 ? -9.383 15.422 28.672 1 97.12 362 ASN B O 1
ATOM 6748 N N . THR B 1 363 ? -10.148 16.406 30.531 1 97.81 363 THR B N 1
ATOM 6749 C CA . THR B 1 363 ? -10.227 17.719 29.891 1 97.81 363 THR B CA 1
ATOM 6750 C C . THR B 1 363 ? -9.367 18.734 30.641 1 97.81 363 THR B C 1
ATOM 6752 O O . THR B 1 363 ? -9.617 19.938 30.578 1 97.81 363 THR B O 1
ATOM 6755 N N . GLU B 1 364 ? -8.43 18.25 31.406 1 97.56 364 GLU B N 1
ATOM 6756 C CA . GLU B 1 364 ? -7.543 19.141 32.125 1 97.56 364 GLU B CA 1
ATOM 6757 C C . GLU B 1 364 ? -6.371 19.594 31.266 1 97.56 364 GLU B C 1
ATOM 6759 O O . GLU B 1 364 ? -5.762 18.781 30.578 1 97.56 364 GLU B O 1
ATOM 6764 N N . ASN B 1 365 ? -6.09 20.844 31.344 1 96.94 365 ASN B N 1
ATOM 6765 C CA . ASN B 1 365 ? -4.91 21.344 30.641 1 96.94 365 ASN B CA 1
ATOM 6766 C C . ASN B 1 365 ? -3.633 20.688 31.156 1 96.94 365 ASN B C 1
ATOM 6768 O O . ASN B 1 365 ? -3.551 20.328 32.344 1 96.94 365 ASN B O 1
ATOM 6772 N N . CYS B 1 366 ? -2.68 20.531 30.25 1 96.69 366 CYS B N 1
ATOM 6773 C CA . CYS B 1 366 ? -1.423 19.906 30.641 1 96.69 366 CYS B CA 1
ATOM 6774 C C . CYS B 1 366 ? -0.233 20.672 30.078 1 96.69 366 CYS B C 1
ATOM 6776 O O . CYS B 1 366 ? -0.12 20.844 28.859 1 96.69 366 CYS B O 1
ATOM 6778 N N . THR B 1 367 ? 0.678 21.047 30.938 1 94.5 367 THR B N 1
ATOM 6779 C CA . THR B 1 367 ? 1.916 21.672 30.484 1 94.5 367 THR B CA 1
ATOM 6780 C C . THR B 1 367 ? 2.959 20.609 30.141 1 94.5 367 THR B C 1
ATOM 6782 O O . THR B 1 367 ? 3.793 20.828 29.25 1 94.5 367 THR B O 1
ATOM 6785 N N . GLU B 1 368 ? 2.865 19.531 30.844 1 96.06 368 GLU B N 1
ATOM 6786 C CA . GLU B 1 368 ? 3.775 18.422 30.562 1 96.06 368 GLU B CA 1
ATOM 6787 C C . GLU B 1 368 ? 3.211 17.516 29.469 1 96.06 368 GLU B C 1
ATOM 6789 O O . GLU B 1 368 ? 2.002 17.281 29.422 1 96.06 368 GLU B O 1
ATOM 6794 N N . LEU B 1 369 ? 4.133 16.969 28.719 1 98.19 369 LEU B N 1
ATOM 6795 C CA . LEU B 1 369 ? 3.713 16.047 27.672 1 98.19 369 LEU B CA 1
ATOM 6796 C C . LEU B 1 369 ? 3.039 14.812 28.281 1 98.19 369 LEU B C 1
ATOM 6798 O O . LEU B 1 369 ? 3.533 14.25 29.25 1 98.19 369 LEU B O 1
ATOM 6802 N N . GLN B 1 370 ? 1.951 14.508 27.656 1 98.12 370 GLN B N 1
ATOM 6803 C CA . GLN B 1 370 ? 1.197 13.336 28.094 1 98.12 370 GLN B CA 1
ATOM 6804 C C . GLN B 1 370 ? 1.083 12.312 26.969 1 98.12 370 GLN B C 1
ATOM 6806 O O . GLN B 1 370 ? 0.855 12.672 25.812 1 98.12 370 GLN B O 1
ATOM 6811 N N . LEU B 1 371 ? 1.259 11.062 27.312 1 98.06 371 LEU B N 1
ATOM 6812 C CA . LEU B 1 371 ? 1.105 9.977 26.359 1 98.06 371 LEU B CA 1
ATOM 6813 C C . LEU B 1 371 ? -0.364 9.758 26.016 1 98.06 371 LEU B C 1
ATOM 6815 O O . LEU B 1 371 ? -1.218 9.742 26.891 1 98.06 371 LEU B O 1
ATOM 6819 N N . VAL B 1 372 ? -0.637 9.672 24.781 1 98.62 372 VAL B N 1
ATOM 6820 C CA . VAL B 1 372 ? -1.964 9.242 24.359 1 98.62 372 VAL B CA 1
ATOM 6821 C C . VAL B 1 372 ? -2.039 7.715 24.359 1 98.62 372 VAL B C 1
ATOM 6823 O O . VAL B 1 372 ? -1.816 7.074 23.328 1 98.62 372 VAL B O 1
ATOM 6826 N N . GLU B 1 373 ? -2.479 7.18 25.359 1 97.38 373 GLU B N 1
ATOM 6827 C CA . GLU B 1 373 ? -2.375 5.746 25.625 1 97.38 373 GLU B CA 1
ATOM 6828 C C . GLU B 1 373 ? -3.195 4.938 24.625 1 97.38 373 GLU B C 1
ATOM 6830 O O . GLU B 1 373 ? -2.789 3.848 24.219 1 97.38 373 GLU B O 1
ATOM 6835 N N . ASP B 1 374 ? -4.293 5.461 24.25 1 96.75 374 ASP B N 1
ATOM 6836 C CA . ASP B 1 374 ? -5.211 4.723 23.391 1 96.75 374 ASP B CA 1
ATOM 6837 C C . ASP B 1 374 ? -4.582 4.453 22.016 1 96.75 374 ASP B C 1
ATOM 6839 O O . ASP B 1 374 ? -5.059 3.596 21.266 1 96.75 374 ASP B O 1
ATOM 6843 N N . LEU B 1 375 ? -3.58 5.188 21.688 1 96.81 375 LEU B N 1
ATOM 6844 C CA . LEU B 1 375 ? -2.941 5.012 20.391 1 96.81 375 LEU B CA 1
ATOM 6845 C C . LEU B 1 375 ? -1.57 4.359 20.531 1 96.81 375 LEU B C 1
ATOM 6847 O O . LEU B 1 375 ? -0.775 4.352 19.594 1 96.81 375 LEU B O 1
ATOM 6851 N N . SER B 1 376 ? -1.297 3.807 21.672 1 93.62 376 SER B N 1
ATOM 6852 C CA . SER B 1 376 ? 0.021 3.25 21.953 1 93.62 376 SER B CA 1
ATOM 6853 C C . SER B 1 376 ? 0.291 2.01 21.109 1 93.62 376 SER B C 1
ATOM 6855 O O . SER B 1 376 ? 1.444 1.613 20.922 1 93.62 376 SER B O 1
ATOM 6857 N N . SER B 1 377 ? -0.733 1.392 20.547 1 90.56 377 SER B N 1
ATOM 6858 C CA . SER B 1 377 ? -0.562 0.214 19.703 1 90.56 377 SER B CA 1
ATOM 6859 C C . SER B 1 377 ? -0.44 0.602 18.234 1 90.56 377 SER B C 1
ATOM 6861 O O . SER B 1 377 ? -0.271 -0.262 17.359 1 90.56 377 SER B O 1
ATOM 6863 N N . LYS B 1 378 ? -0.569 1.857 17.984 1 91.06 378 LYS B N 1
ATOM 6864 C CA . LYS B 1 378 ? -0.488 2.352 16.609 1 91.06 378 LYS B CA 1
ATOM 6865 C C . LYS B 1 378 ? 0.854 3.027 16.359 1 91.06 378 LYS B C 1
ATOM 6867 O O . LYS B 1 378 ? 1.509 3.502 17.281 1 91.06 378 LYS B O 1
ATOM 6872 N N . ASN B 1 379 ? 1.289 2.977 15.117 1 92.62 379 ASN B N 1
ATOM 6873 C CA . ASN B 1 379 ? 2.451 3.729 14.656 1 92.62 379 ASN B CA 1
ATOM 6874 C C . ASN B 1 379 ? 2.041 5.039 13.992 1 92.62 379 ASN B C 1
ATOM 6876 O O . ASN B 1 379 ? 1.673 5.055 12.812 1 92.62 379 ASN B O 1
ATOM 6880 N N . VAL B 1 380 ? 2.156 6.117 14.727 1 95.75 380 VAL B N 1
ATOM 6881 C CA . VAL B 1 380 ? 1.697 7.418 14.25 1 95.75 380 VAL B CA 1
ATOM 6882 C C . VAL B 1 380 ? 2.668 7.957 13.203 1 95.75 380 VAL B C 1
ATOM 6884 O O . VAL B 1 380 ? 3.885 7.926 13.398 1 95.75 380 VAL B O 1
ATOM 6887 N N . ALA B 1 381 ? 2.111 8.445 12.117 1 93.88 381 ALA B N 1
ATOM 6888 C CA . ALA B 1 381 ? 2.928 8.938 11.008 1 93.88 381 ALA B CA 1
ATOM 6889 C C . ALA B 1 381 ? 2.908 10.461 10.945 1 93.88 381 ALA B C 1
ATOM 6891 O O . ALA B 1 381 ? 3.936 11.094 10.688 1 93.88 381 ALA B O 1
ATOM 6892 N N . TYR B 1 382 ? 1.725 11.055 11.117 1 96 382 TYR B N 1
ATOM 6893 C CA . TYR B 1 382 ? 1.524 12.492 11 1 96 382 TYR B CA 1
ATOM 6894 C C . TYR B 1 382 ? 0.468 12.977 11.992 1 96 382 TYR B C 1
ATOM 6896 O O . TYR B 1 382 ? -0.42 12.211 12.383 1 96 382 TYR B O 1
ATOM 6904 N N . VAL B 1 383 ? 0.65 14.188 12.367 1 98.38 383 VAL B N 1
ATOM 6905 C CA . VAL B 1 383 ? -0.265 14.758 13.344 1 98.38 383 VAL B CA 1
ATOM 6906 C C . VAL B 1 383 ? -0.543 16.219 13.008 1 98.38 383 VAL B C 1
ATOM 6908 O O . VAL B 1 383 ? 0.33 16.922 12.492 1 98.38 383 VAL B O 1
ATOM 6911 N N . ASP B 1 384 ? -1.724 16.609 13.281 1 98.31 384 ASP B N 1
ATOM 6912 C CA . ASP B 1 384 ? -2.154 17.984 13.117 1 98.31 384 ASP B CA 1
ATOM 6913 C C . ASP B 1 384 ? -3.283 18.328 14.086 1 98.31 384 ASP B C 1
ATOM 6915 O O . ASP B 1 384 ? -3.789 17.453 14.797 1 98.31 384 ASP B O 1
ATOM 6919 N N . GLY B 1 385 ? -3.588 19.672 14.25 1 98.19 385 GLY B N 1
ATOM 6920 C CA . GLY B 1 385 ? -4.648 20.078 15.156 1 98.19 385 GLY B CA 1
ATOM 6921 C C . GLY B 1 385 ? -5.375 21.328 14.688 1 98.19 385 GLY B C 1
ATOM 6922 O O . GLY B 1 385 ? -4.781 22.203 14.047 1 98.19 385 GLY B O 1
ATOM 6923 N N . GLY B 1 386 ? -6.598 21.375 15.016 1 98 386 GLY B N 1
ATOM 6924 C CA . GLY B 1 386 ? -7.41 22.562 14.797 1 98 386 GLY B CA 1
ATOM 6925 C C . GLY B 1 386 ? -7.5 23.453 16.016 1 98 386 GLY B C 1
ATOM 6926 O O . GLY B 1 386 ? -6.574 23.5 16.828 1 98 386 GLY B O 1
ATOM 6927 N N . SER B 1 387 ? -8.641 24.125 16.109 1 98.12 387 SER B N 1
ATOM 6928 C CA . SER B 1 387 ? -8.805 25.016 17.25 1 98.12 387 SER B CA 1
ATOM 6929 C C . SER B 1 387 ? -8.906 24.25 18.562 1 98.12 387 SER B C 1
ATOM 6931 O O . SER B 1 387 ? -8.25 24.594 19.547 1 98.12 387 SER B O 1
ATOM 6933 N N . HIS B 1 388 ? -9.727 23.219 18.516 1 98.44 388 HIS B N 1
ATOM 6934 C CA . HIS B 1 388 ? -9.977 22.469 19.734 1 98.44 388 HIS B CA 1
ATOM 6935 C C . HIS B 1 388 ? -10.078 20.969 19.453 1 98.44 388 HIS B C 1
ATOM 6937 O O . HIS B 1 388 ? -10.836 20.266 20.125 1 98.44 388 HIS B O 1
ATOM 6943 N N . HIS B 1 389 ? -9.398 20.516 18.422 1 98.56 389 HIS B N 1
ATOM 6944 C CA . HIS B 1 389 ? -9.375 19.094 18.109 1 98.56 389 HIS B CA 1
ATOM 6945 C C . HIS B 1 389 ? -8.039 18.688 17.484 1 98.56 389 HIS B C 1
ATOM 6947 O O . HIS B 1 389 ? -7.254 19.547 17.078 1 98.56 389 HIS B O 1
ATOM 6953 N N . SER B 1 390 ? -7.785 17.438 17.531 1 98.81 390 SER B N 1
ATOM 6954 C CA . SER B 1 390 ? -6.562 16.859 17 1 98.81 390 SER B CA 1
ATOM 6955 C C . SER B 1 390 ? -6.867 15.773 15.977 1 98.81 390 SER B C 1
ATOM 6957 O O . SER B 1 390 ? -7.902 15.102 16.062 1 98.81 390 SER B O 1
ATOM 6959 N N . VAL B 1 391 ? -5.996 15.633 15 1 98.69 391 VAL B N 1
ATOM 6960 C CA . VAL B 1 391 ? -6.098 14.633 13.945 1 98.69 391 VAL B CA 1
ATOM 6961 C C . VAL B 1 391 ? -4.781 13.867 13.836 1 98.69 391 VAL B C 1
ATOM 6963 O O . VAL B 1 391 ? -3.707 14.469 13.789 1 98.69 391 VAL B O 1
ATOM 6966 N N . VAL B 1 392 ? -4.875 12.57 13.789 1 98.62 392 VAL B N 1
ATOM 6967 C CA . VAL B 1 392 ? -3.709 11.695 13.773 1 98.62 392 VAL B CA 1
ATOM 6968 C C . VAL B 1 392 ? -3.797 10.734 12.586 1 98.62 392 VAL B C 1
ATOM 6970 O O . VAL B 1 392 ? -4.836 10.109 12.359 1 98.62 392 VAL B O 1
ATOM 6973 N N . LEU B 1 393 ? -2.721 10.664 11.844 1 97.69 393 LEU B N 1
ATOM 6974 C CA . LEU B 1 393 ? -2.574 9.719 10.75 1 97.69 393 LEU B CA 1
ATOM 6975 C C . LEU B 1 393 ? -1.549 8.641 11.094 1 97.69 393 LEU B C 1
ATOM 6977 O O . LEU B 1 393 ? -0.425 8.953 11.492 1 97.69 393 LEU B O 1
ATOM 6981 N N . THR B 1 394 ? -1.944 7.422 10.945 1 95.81 394 THR B N 1
ATOM 6982 C CA . THR B 1 394 ? -1.019 6.328 11.219 1 95.81 394 THR B CA 1
ATOM 6983 C C . THR B 1 394 ? -0.338 5.859 9.938 1 95.81 394 THR B C 1
ATOM 6985 O O . THR B 1 394 ? -0.77 6.207 8.836 1 95.81 394 THR B O 1
ATOM 6988 N N . ILE B 1 395 ? 0.674 5.074 10.125 1 91.12 395 ILE B N 1
ATOM 6989 C CA . ILE B 1 395 ? 1.464 4.578 9 1 91.12 395 ILE B CA 1
ATOM 6990 C C . ILE B 1 395 ? 0.605 3.664 8.133 1 91.12 395 ILE B C 1
ATOM 6992 O O . ILE B 1 395 ? 0.848 3.537 6.926 1 91.12 395 ILE B O 1
ATOM 6996 N N . ASP B 1 396 ? -0.418 3.049 8.68 1 86.38 396 ASP B N 1
ATOM 6997 C CA . ASP B 1 396 ? -1.285 2.127 7.949 1 86.38 396 ASP B CA 1
ATOM 6998 C C . ASP B 1 396 ? -2.391 2.877 7.211 1 86.38 396 ASP B C 1
ATOM 7000 O O . ASP B 1 396 ? -3.225 2.264 6.543 1 86.38 396 ASP B O 1
ATOM 7004 N N . GLY B 1 397 ? -2.453 4.207 7.477 1 91.06 397 GLY B N 1
ATOM 7005 C CA . GLY B 1 397 ? -3.406 5.02 6.738 1 91.06 397 GLY B CA 1
ATOM 7006 C C . GLY B 1 397 ? -4.699 5.266 7.496 1 91.06 397 GLY B C 1
ATOM 7007 O O . GLY B 1 397 ? -5.664 5.781 6.934 1 91.06 397 GLY B O 1
ATOM 7008 N N . ASP B 1 398 ? -4.703 4.859 8.711 1 93 398 ASP B N 1
ATOM 7009 C CA . ASP B 1 398 ? -5.863 5.145 9.555 1 93 398 ASP B CA 1
ATOM 7010 C C . ASP B 1 398 ? -5.805 6.57 10.102 1 93 398 ASP B C 1
ATOM 7012 O O . ASP B 1 398 ? -4.719 7.102 10.352 1 93 398 ASP B O 1
ATOM 7016 N N . VAL B 1 399 ? -7.012 7.105 10.281 1 97.56 399 VAL B N 1
ATOM 7017 C CA . VAL B 1 399 ? -7.117 8.453 10.836 1 97.56 399 VAL B CA 1
ATOM 7018 C C . VAL B 1 399 ? -7.875 8.406 12.156 1 97.56 399 VAL B C 1
ATOM 7020 O O . VAL B 1 399 ? -8.906 7.742 12.266 1 97.56 399 VAL B O 1
ATOM 7023 N N . TYR B 1 400 ? -7.332 9.062 13.117 1 98.5 400 TYR B N 1
ATOM 7024 C CA . TYR B 1 400 ? -7.98 9.227 14.414 1 98.5 400 TYR B CA 1
ATOM 7025 C C . TYR B 1 400 ? -8.148 10.695 14.758 1 98.5 400 TYR B C 1
ATOM 7027 O O . TYR B 1 400 ? -7.301 11.523 14.422 1 98.5 400 TYR B O 1
ATOM 7035 N N . THR B 1 401 ? -9.227 10.961 15.438 1 98.69 401 THR B N 1
ATOM 7036 C CA . THR B 1 401 ? -9.477 12.328 15.883 1 98.69 401 THR B CA 1
ATOM 7037 C C . THR B 1 401 ? -9.961 12.344 17.328 1 98.69 401 THR B C 1
ATOM 7039 O O . THR B 1 401 ? -10.508 11.359 17.812 1 98.69 401 THR B O 1
ATOM 7042 N N . PHE B 1 402 ? -9.75 13.43 18.031 1 98.75 402 PHE B N 1
ATOM 7043 C CA . PHE B 1 402 ? -10.242 13.672 19.375 1 98.75 402 PHE B CA 1
ATOM 7044 C C . PHE B 1 402 ? -10.305 15.164 19.672 1 98.75 402 PHE B C 1
ATOM 7046 O O . PHE B 1 402 ? -9.594 15.953 19.047 1 98.75 402 PHE B O 1
ATOM 7053 N N . GLY B 1 403 ? -11.195 15.57 20.625 1 98.69 403 GLY B N 1
ATOM 7054 C CA . GLY B 1 403 ? -11.445 16.969 20.953 1 98.69 403 GLY B CA 1
ATOM 7055 C C . GLY B 1 403 ? -12.891 17.375 20.719 1 98.69 403 GLY B C 1
ATOM 7056 O O . GLY B 1 403 ? -13.812 16.594 20.984 1 98.69 403 GLY B O 1
ATOM 7057 N N . ARG B 1 404 ? -13.055 18.625 20.344 1 98.31 404 ARG B N 1
ATOM 7058 C CA . ARG B 1 404 ? -14.375 19.219 20.109 1 98.31 404 ARG B CA 1
ATOM 7059 C C . ARG B 1 404 ? -15.07 18.562 18.938 1 98.31 404 ARG B C 1
ATOM 7061 O O . ARG B 1 404 ? -14.43 18.234 17.922 1 98.31 404 ARG B O 1
ATOM 7068 N N . ALA B 1 405 ? -16.391 18.438 19.031 1 97 405 ALA B N 1
ATOM 7069 C CA . ALA B 1 405 ? -17.094 17.656 18.016 1 97 405 ALA B CA 1
ATOM 7070 C C . ALA B 1 405 ? -18.406 18.328 17.609 1 97 405 ALA B C 1
ATOM 7072 O O . ALA B 1 405 ? -19.219 17.734 16.891 1 97 405 ALA B O 1
ATOM 7073 N N . ASP B 1 406 ? -18.688 19.484 18.031 1 95.38 406 ASP B N 1
ATOM 7074 C CA . ASP B 1 406 ? -20 20.094 17.922 1 95.38 406 ASP B CA 1
ATOM 7075 C C . ASP B 1 406 ? -20.312 20.484 16.469 1 95.38 406 ASP B C 1
ATOM 7077 O O . ASP B 1 406 ? -21.484 20.641 16.109 1 95.38 406 ASP B O 1
ATOM 7081 N N . SER B 1 407 ? -19.281 20.578 15.648 1 95.19 407 SER B N 1
ATOM 7082 C CA . SER B 1 407 ? -19.5 20.953 14.25 1 95.19 407 SER B CA 1
ATOM 7083 C C . SER B 1 407 ? -18.953 19.875 13.312 1 95.19 407 SER B C 1
ATOM 7085 O O . SER B 1 407 ? -18.5 20.203 12.203 1 95.19 407 SER B O 1
ATOM 7087 N N . GLY B 1 408 ? -18.797 18.672 13.797 1 96.5 408 GLY B N 1
ATOM 7088 C CA . GLY B 1 408 ? -18.359 17.562 12.961 1 96.5 408 GLY B CA 1
ATOM 7089 C C . GLY B 1 408 ? -16.844 17.469 12.828 1 96.5 408 GLY B C 1
ATOM 7090 O O . GLY B 1 408 ? -16.328 16.781 11.953 1 96.5 408 GLY B O 1
ATOM 7091 N N . GLN B 1 409 ? -16.156 18.156 13.695 1 96.81 409 GLN B N 1
ATOM 7092 C CA . GLN B 1 409 ? -14.703 18.25 13.602 1 96.81 409 GLN B CA 1
ATOM 7093 C C . GLN B 1 409 ? -14.062 16.859 13.664 1 96.81 409 GLN B C 1
ATOM 7095 O O . GLN B 1 409 ? -12.977 16.656 13.117 1 96.81 409 GLN B O 1
ATOM 7100 N N . LEU B 1 410 ? -14.711 15.93 14.25 1 97.5 410 LEU B N 1
ATOM 7101 C CA . LEU B 1 410 ? -14.078 14.641 14.508 1 97.5 410 LEU B CA 1
ATOM 7102 C C . LEU B 1 410 ? -14.406 13.648 13.398 1 97.5 410 LEU B C 1
ATOM 7104 O O . LEU B 1 410 ? -13.812 12.57 13.328 1 97.5 410 LEU B O 1
ATOM 7108 N N . GLY B 1 411 ? -15.305 13.844 12.547 1 96.56 411 GLY B N 1
ATOM 7109 C CA . GLY B 1 411 ? -15.578 13.07 11.344 1 96.56 411 GLY B CA 1
ATOM 7110 C C . GLY B 1 411 ? -16.188 11.711 11.641 1 96.56 411 GLY B C 1
ATOM 7111 O O . GLY B 1 411 ? -16.078 10.789 10.828 1 96.56 411 GLY B O 1
ATOM 7112 N N . MET B 1 412 ? -16.75 11.438 12.766 1 91.5 412 MET B N 1
ATOM 7113 C CA . MET B 1 412 ? -17.188 10.086 13.07 1 91.5 412 MET B CA 1
ATOM 7114 C C . MET B 1 412 ? -18.578 10.094 13.695 1 91.5 412 MET B C 1
ATOM 7116 O O . MET B 1 412 ? -19.25 9.055 13.758 1 91.5 412 MET B O 1
ATOM 7120 N N . LEU B 1 413 ? -19.094 11.219 14.195 1 85.12 413 LEU B N 1
ATOM 7121 C CA . LEU B 1 413 ? -20.391 11.258 14.875 1 85.12 413 LEU B CA 1
ATOM 7122 C C . LEU B 1 413 ? -21.531 11.336 13.859 1 85.12 413 LEU B C 1
ATOM 7124 O O . LEU B 1 413 ? -21.422 12.039 12.852 1 85.12 413 LEU B O 1
ATOM 7128 N N . GLU B 1 414 ? -22.547 10.656 14.133 1 86.75 414 GLU B N 1
ATOM 7129 C CA . GLU B 1 414 ? -23.734 10.742 13.289 1 86.75 414 GLU B CA 1
ATOM 7130 C C . GLU B 1 414 ? -24.422 12.094 13.438 1 86.75 414 GLU B C 1
ATOM 7132 O O . GLU B 1 414 ? -24.844 12.695 12.445 1 86.75 414 GLU B O 1
ATOM 7137 N N . THR B 1 415 ? -24.609 12.445 14.664 1 89.88 415 THR B N 1
ATOM 7138 C CA . THR B 1 415 ? -25.188 13.742 14.992 1 89.88 415 THR B CA 1
ATOM 7139 C C . THR B 1 415 ? -24.281 14.508 15.953 1 89.88 415 THR B C 1
ATOM 7141 O O . THR B 1 415 ? -23.672 13.914 16.844 1 89.88 415 THR B O 1
ATOM 7144 N N . CYS B 1 416 ? -24.219 15.82 15.695 1 91.25 416 CYS B N 1
ATOM 7145 C CA . CYS B 1 416 ? -23.406 16.688 16.547 1 91.25 416 CYS B CA 1
ATOM 7146 C C . CYS B 1 416 ? -24.266 17.734 17.25 1 91.25 416 CYS B C 1
ATOM 7148 O O . CYS B 1 416 ? -25.172 18.312 16.641 1 91.25 416 CYS B O 1
ATOM 7150 N N . SER B 1 417 ? -24.047 17.906 18.516 1 92.38 417 SER B N 1
ATOM 7151 C CA . SER B 1 417 ? -24.719 18.938 19.312 1 92.38 417 SER B CA 1
ATOM 7152 C C . SER B 1 417 ? -23.703 19.859 19.984 1 92.38 417 SER B C 1
ATOM 7154 O O . SER B 1 417 ? -22.547 19.484 20.188 1 92.38 417 SER B O 1
ATOM 7156 N N . THR B 1 418 ? -24.281 20.984 20.344 1 91.88 418 THR B N 1
ATOM 7157 C CA . THR B 1 418 ? -23.438 21.953 21.047 1 91.88 418 THR B CA 1
ATOM 7158 C C . THR B 1 418 ? -22.812 21.328 22.281 1 91.88 418 THR B C 1
ATOM 7160 O O . THR B 1 418 ? -23.516 20.703 23.094 1 91.88 418 THR B O 1
ATOM 7163 N N . GLY B 1 419 ? -21.469 21.453 22.406 1 92.38 419 GLY B N 1
ATOM 7164 C CA . GLY B 1 419 ? -20.781 20.953 23.594 1 92.38 419 GLY B CA 1
ATOM 7165 C C . GLY B 1 419 ? -20.25 19.547 23.422 1 92.38 419 GLY B C 1
ATOM 7166 O O . GLY B 1 419 ? -19.531 19.047 24.281 1 92.38 419 GLY B O 1
ATOM 7167 N N . ASP B 1 420 ? -20.531 18.922 22.312 1 95.31 420 ASP B N 1
ATOM 7168 C CA . ASP B 1 420 ? -20.047 17.562 22.078 1 95.31 420 ASP B CA 1
ATOM 7169 C C . ASP B 1 420 ? -18.516 17.547 21.969 1 95.31 420 ASP B C 1
ATOM 7171 O O . ASP B 1 420 ? -17.922 18.438 21.391 1 95.31 420 ASP B O 1
ATOM 7175 N N . PHE B 1 421 ? -17.891 16.594 22.625 1 97.38 421 PHE B N 1
ATOM 7176 C CA . PHE B 1 421 ? -16.453 16.359 22.5 1 97.38 421 PHE B CA 1
ATOM 7177 C C . PHE B 1 421 ? -16.094 14.914 22.812 1 97.38 421 PHE B C 1
ATOM 7179 O O . PHE B 1 421 ? -16.922 14.164 23.344 1 97.38 421 PHE B O 1
ATOM 7186 N N . LYS B 1 422 ? -14.984 14.43 22.344 1 97.94 422 LYS B N 1
ATOM 7187 C CA . LYS B 1 422 ? -14.383 13.148 22.703 1 97.94 422 LYS B CA 1
ATOM 7188 C C . LYS B 1 422 ? -12.961 13.336 23.25 1 97.94 422 LYS B C 1
ATOM 7190 O O . LYS B 1 422 ? -12.102 13.883 22.562 1 97.94 422 LYS B O 1
ATOM 7195 N N . ASP B 1 423 ? -12.758 12.898 24.453 1 98.38 423 ASP B N 1
ATOM 7196 C CA . ASP B 1 423 ? -11.461 13.133 25.078 1 98.38 423 ASP B CA 1
ATOM 7197 C C . ASP B 1 423 ? -10.516 11.953 24.844 1 98.38 423 ASP B C 1
ATOM 7199 O O . ASP B 1 423 ? -9.461 11.859 25.484 1 98.38 423 ASP B O 1
ATOM 7203 N N . ARG B 1 424 ? -10.891 11.055 23.984 1 98.25 424 ARG B N 1
ATOM 7204 C CA . ARG B 1 424 ? -10.094 9.906 23.547 1 98.25 424 ARG B CA 1
ATOM 7205 C C . ARG B 1 424 ? -10.141 9.742 22.031 1 98.25 424 ARG B C 1
ATOM 7207 O O . ARG B 1 424 ? -11.141 10.094 21.406 1 98.25 424 ARG B O 1
ATOM 7214 N N . PRO B 1 425 ? -9.086 9.227 21.5 1 98.31 425 PRO B N 1
ATOM 7215 C CA . PRO B 1 425 ? -9.047 9.102 20.047 1 98.31 425 PRO B CA 1
ATOM 7216 C C . PRO B 1 425 ? -10.211 8.273 19.484 1 98.31 425 PRO B C 1
ATOM 7218 O O . PRO B 1 425 ? -10.539 7.219 20.047 1 98.31 425 PRO B O 1
ATOM 7221 N N . GLN B 1 426 ? -10.781 8.883 18.453 1 97.62 426 GLN B N 1
ATOM 7222 C CA . GLN B 1 426 ? -11.836 8.219 17.703 1 97.62 426 GLN B CA 1
ATOM 7223 C C . GLN B 1 426 ? -11.383 7.902 16.281 1 97.62 426 GLN B C 1
ATOM 7225 O O . GLN B 1 426 ? -10.836 8.766 15.594 1 97.62 426 GLN B O 1
ATOM 7230 N N . LYS B 1 427 ? -11.641 6.652 15.875 1 96.31 427 LYS B N 1
ATOM 7231 C CA . LYS B 1 427 ? -11.281 6.305 14.5 1 96.31 427 LYS B CA 1
ATOM 7232 C C . LYS B 1 427 ? -12.266 6.906 13.5 1 96.31 427 LYS B C 1
ATOM 7234 O O . LYS B 1 427 ? -13.477 6.809 13.688 1 96.31 427 LYS B O 1
ATOM 7239 N N . VAL B 1 428 ? -11.742 7.543 12.461 1 97.31 428 VAL B N 1
ATOM 7240 C CA . VAL B 1 428 ? -12.547 8.086 11.375 1 97.31 428 VAL B CA 1
ATOM 7241 C C . VAL B 1 428 ? -12.719 7.039 10.273 1 97.31 428 VAL B C 1
ATOM 7243 O O . VAL B 1 428 ? -11.734 6.477 9.789 1 97.31 428 VAL B O 1
ATOM 7246 N N . THR B 1 429 ? -13.859 6.82 9.914 1 92.75 429 THR B N 1
ATOM 7247 C CA . THR B 1 429 ? -14.102 5.891 8.82 1 92.75 429 THR B CA 1
ATOM 7248 C C . THR B 1 429 ? -14.117 6.629 7.48 1 92.75 429 THR B C 1
ATOM 7250 O O . THR B 1 429 ? -15.086 7.336 7.172 1 92.75 429 THR B O 1
ATOM 7253 N N 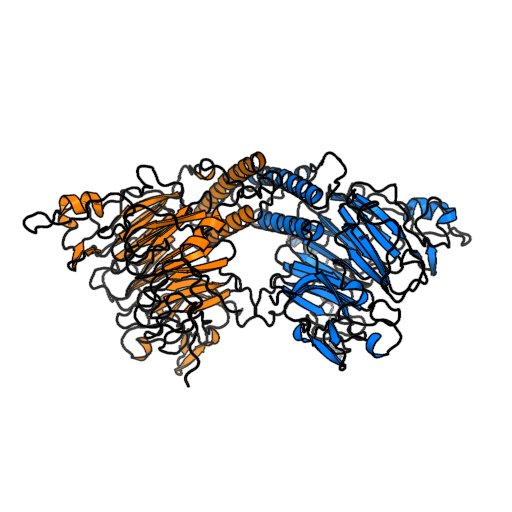. ILE B 1 430 ? -13.086 6.488 6.738 1 90.62 430 ILE B N 1
ATOM 7254 C CA . ILE B 1 430 ? -13.016 7.062 5.398 1 90.62 430 ILE B CA 1
ATOM 7255 C C . ILE B 1 430 ? -13.82 6.199 4.426 1 90.62 430 ILE B C 1
ATOM 7257 O O . ILE B 1 430 ? -13.57 4.996 4.305 1 90.62 430 ILE B O 1
ATOM 7261 N N . PRO B 1 431 ? -14.766 6.871 3.781 1 84.69 431 PRO B N 1
ATOM 7262 C CA . PRO B 1 431 ? -15.523 6.086 2.803 1 84.69 431 PRO B CA 1
ATOM 7263 C C . PRO B 1 431 ? -14.664 5.617 1.63 1 84.69 431 PRO B C 1
ATOM 7265 O O . PRO B 1 431 ? -13.578 6.152 1.404 1 84.69 431 PRO B O 1
ATOM 7268 N N . LYS B 1 432 ? -15.234 4.695 1.009 1 70.62 432 LYS B N 1
ATOM 7269 C CA . LYS B 1 432 ? -14.594 4.285 -0.236 1 70.62 432 LYS B CA 1
ATOM 7270 C C . LYS B 1 432 ? -14.664 5.395 -1.282 1 70.62 432 LYS B C 1
ATOM 7272 O O . LYS B 1 432 ? -15.727 5.973 -1.513 1 70.62 432 LYS B O 1
ATOM 7277 N N . PRO B 1 433 ? -13.492 5.77 -1.835 1 78.94 433 PRO B N 1
ATOM 7278 C CA . PRO B 1 433 ? -13.523 6.754 -2.916 1 78.94 433 PRO B CA 1
ATOM 7279 C C . PRO B 1 433 ? -14.438 6.34 -4.066 1 78.94 433 PRO B C 1
ATOM 7281 O O . PRO B 1 433 ? -14.602 5.145 -4.328 1 78.94 433 PRO B O 1
ATOM 7284 N N . LYS B 1 434 ? -15.016 7.367 -4.707 1 69.69 434 LYS B N 1
ATOM 7285 C CA . LYS B 1 434 ? -15.977 7.137 -5.781 1 69.69 434 LYS B CA 1
ATOM 7286 C C . LYS B 1 434 ? -15.352 6.32 -6.91 1 69.69 434 LYS B C 1
ATOM 7288 O O . LYS B 1 434 ? -16.047 5.547 -7.578 1 69.69 434 LYS B O 1
ATOM 7293 N N . ASP B 1 435 ? -14.047 6.531 -7.012 1 59.03 435 ASP B N 1
ATOM 7294 C CA . ASP B 1 435 ? -13.367 5.824 -8.102 1 59.03 435 ASP B CA 1
ATOM 7295 C C . ASP B 1 435 ? -12.969 4.418 -7.676 1 59.03 435 ASP B C 1
ATOM 7297 O O . ASP B 1 435 ? -12.312 3.697 -8.43 1 59.03 435 ASP B O 1
ATOM 7301 N N . GLY B 1 436 ? -13.32 4.035 -6.445 1 51.53 436 GLY B N 1
ATOM 7302 C CA . GLY B 1 436 ? -13.086 2.686 -5.953 1 51.53 436 GLY B CA 1
ATOM 7303 C C . GLY B 1 436 ? -11.688 2.5 -5.379 1 51.53 436 GLY B C 1
ATOM 7304 O O . GLY B 1 436 ? -11.289 1.379 -5.066 1 51.53 436 GLY B O 1
ATOM 7305 N N . GLY B 1 437 ? -11 3.504 -5.23 1 61.75 437 GLY B N 1
ATOM 7306 C CA . GLY B 1 437 ? -9.617 3.424 -4.773 1 61.75 437 GLY B CA 1
ATOM 7307 C C . GLY B 1 437 ? -9.5 3.172 -3.283 1 61.75 437 GLY B C 1
ATOM 7308 O O . GLY B 1 437 ? -10.508 3.01 -2.59 1 61.75 437 GLY B O 1
ATOM 7309 N N . SER B 1 438 ? -8.25 2.998 -2.873 1 67.62 438 SER B N 1
ATOM 7310 C CA . SER B 1 438 ? -7.93 2.744 -1.472 1 67.62 438 SER B CA 1
ATOM 7311 C C . SER B 1 438 ? -8.43 3.873 -0.579 1 67.62 438 SER B C 1
ATOM 7313 O O . SER B 1 438 ? -8.328 5.047 -0.938 1 67.62 438 SER B O 1
ATOM 7315 N N . ARG B 1 439 ? -8.945 3.422 0.553 1 80.75 439 ARG B N 1
ATOM 7316 C CA . ARG B 1 439 ? -9.383 4.41 1.534 1 80.75 439 ARG B CA 1
ATOM 7317 C C . ARG B 1 439 ? -8.242 4.797 2.467 1 80.75 439 ARG B C 1
ATOM 7319 O O . ARG B 1 439 ? -8.414 5.645 3.348 1 80.75 439 ARG B O 1
ATOM 7326 N N . GLN B 1 440 ? -7.098 4.168 2.266 1 83.5 440 GLN B N 1
ATOM 7327 C CA . GLN B 1 440 ? -5.957 4.508 3.109 1 83.5 440 GLN B CA 1
ATOM 7328 C C . GLN B 1 440 ? -5.516 5.949 2.883 1 83.5 440 GLN B C 1
ATOM 7330 O O . GLN B 1 440 ? -5.328 6.375 1.741 1 83.5 440 GLN B O 1
ATOM 7335 N N . VAL B 1 441 ? -5.41 6.637 3.967 1 93.06 441 VAL B N 1
ATOM 7336 C CA . VAL B 1 441 ? -5.07 8.055 3.908 1 93.06 441 VAL B CA 1
ATOM 7337 C C . VAL B 1 441 ? -3.553 8.227 3.906 1 93.06 441 VAL B C 1
ATOM 7339 O O . VAL B 1 441 ? -2.844 7.516 4.625 1 93.06 441 VAL B O 1
ATOM 7342 N N . CYS B 1 442 ? -3.094 9.18 3.094 1 90.75 442 CYS B N 1
ATOM 7343 C CA . CYS B 1 442 ? -1.651 9.398 3.066 1 90.75 442 CYS B CA 1
ATOM 7344 C C . CYS B 1 442 ? -1.305 10.812 3.51 1 90.75 442 CYS B C 1
ATOM 7346 O O . CYS B 1 442 ? -0.144 11.109 3.797 1 90.75 442 CYS B O 1
ATOM 7348 N N . MET B 1 443 ? -2.311 11.672 3.592 1 95.12 443 MET B N 1
ATOM 7349 C CA . MET B 1 443 ? -2.078 13.047 4.016 1 95.12 443 MET B CA 1
ATOM 7350 C C . MET B 1 443 ? -3.309 13.617 4.711 1 95.12 443 MET B C 1
ATOM 7352 O O . MET B 1 443 ? -4.438 13.336 4.312 1 95.12 443 MET B O 1
ATOM 7356 N N . ILE B 1 444 ? -3.039 14.414 5.695 1 97.56 444 ILE B N 1
ATOM 7357 C CA . ILE B 1 444 ? -4.125 15.117 6.371 1 97.56 444 ILE B CA 1
ATOM 7358 C C . ILE B 1 444 ? -3.738 16.578 6.598 1 97.56 444 ILE B C 1
ATOM 7360 O O . ILE B 1 444 ? -2.551 16.906 6.637 1 97.56 444 ILE B O 1
ATOM 7364 N N . SER B 1 445 ? -4.711 17.375 6.715 1 98.06 445 SER B N 1
ATOM 7365 C CA . SER B 1 445 ? -4.566 18.781 7.117 1 98.06 445 SER B CA 1
ATOM 7366 C C . SER B 1 445 ? -5.789 19.25 7.891 1 98.06 445 SER B C 1
ATOM 7368 O O . SER B 1 445 ? -6.926 19.047 7.461 1 98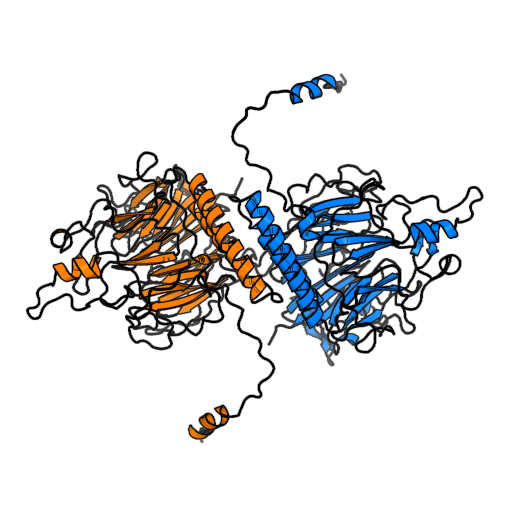.06 445 SER B O 1
ATOM 7370 N N . SER B 1 446 ? -5.496 19.875 8.953 1 97.31 446 SER B N 1
ATOM 7371 C CA . SER B 1 446 ? -6.582 20.391 9.781 1 97.31 446 SER B CA 1
ATOM 7372 C C . SER B 1 446 ? -6.613 21.922 9.742 1 97.31 446 SER B C 1
ATOM 7374 O O . SER B 1 446 ? -5.574 22.578 9.898 1 97.31 446 SER B O 1
ATOM 7376 N N . GLY B 1 447 ? -7.781 22.438 9.5 1 97 447 GLY B N 1
ATOM 7377 C CA . GLY B 1 447 ? -8.023 23.859 9.75 1 97 447 GLY B CA 1
ATOM 7378 C C . GLY B 1 447 ? -8.523 24.141 11.148 1 97 447 GLY B C 1
ATOM 7379 O O . GLY B 1 447 ? -8.281 23.359 12.07 1 97 447 GLY B O 1
ATOM 7380 N N . SER B 1 448 ? -9.211 25.25 11.25 1 97.19 448 SER B N 1
ATOM 7381 C CA . SER B 1 448 ? -9.719 25.609 12.57 1 97.19 448 SER B CA 1
ATOM 7382 C C . SER B 1 448 ? -10.797 24.625 13.023 1 97.19 448 SER B C 1
ATOM 7384 O O . SER B 1 448 ? -10.805 24.188 14.18 1 97.19 448 SER B O 1
ATOM 7386 N N . ASN B 1 449 ? -11.641 24.312 12.07 1 97.69 449 ASN B N 1
ATOM 7387 C CA . ASN B 1 449 ? -12.781 23.484 12.484 1 97.69 449 ASN B CA 1
ATOM 7388 C C . ASN B 1 449 ? -13.125 22.438 11.43 1 97.69 449 ASN B C 1
ATOM 7390 O O . ASN B 1 449 ? -14.234 21.906 11.422 1 97.69 449 ASN B O 1
ATOM 7394 N N . HIS B 1 450 ? -12.234 22.172 10.5 1 97.62 450 HIS B N 1
ATOM 7395 C CA . HIS B 1 450 ? -12.445 21.172 9.461 1 97.62 450 HIS B CA 1
ATOM 7396 C C . HIS B 1 450 ? -11.141 20.469 9.109 1 97.62 450 HIS B C 1
ATOM 7398 O O . HIS B 1 450 ? -10.055 20.922 9.484 1 97.62 450 HIS B O 1
ATOM 7404 N N . THR B 1 451 ? -11.281 19.312 8.5 1 98.25 451 THR B N 1
ATOM 7405 C CA . THR B 1 451 ? -10.133 18.484 8.133 1 98.25 451 THR B CA 1
ATOM 7406 C C . THR B 1 451 ? -10.234 18.016 6.688 1 98.25 451 THR B C 1
ATOM 7408 O O . THR B 1 451 ? -11.328 17.734 6.199 1 98.25 451 THR B O 1
ATOM 7411 N N . LEU B 1 452 ? -9.078 18 6.016 1 98.25 452 LEU B N 1
ATOM 7412 C CA . LEU B 1 452 ? -8.93 17.359 4.711 1 98.25 452 LEU B CA 1
ATOM 7413 C C . LEU B 1 452 ? -8.047 16.125 4.805 1 98.25 452 LEU B C 1
ATOM 7415 O O . LEU B 1 452 ? -7.055 16.125 5.535 1 98.25 452 LEU B O 1
ATOM 7419 N N . ALA B 1 453 ? -8.414 15.148 4.074 1 97.75 453 ALA B N 1
ATOM 7420 C CA . ALA B 1 453 ? -7.629 13.922 3.965 1 97.75 453 ALA B CA 1
ATOM 7421 C C . ALA B 1 453 ? -7.453 13.508 2.504 1 97.75 453 ALA B C 1
ATOM 7423 O O . ALA B 1 453 ? -8.398 13.578 1.718 1 97.75 453 ALA B O 1
ATOM 7424 N N . LEU B 1 454 ? -6.27 13.18 2.191 1 95.62 454 LEU B N 1
ATOM 7425 C CA . LEU B 1 454 ? -5.934 12.656 0.874 1 95.62 454 LEU B CA 1
ATOM 7426 C C . LEU B 1 454 ? -5.605 11.164 0.952 1 95.62 454 LEU B C 1
ATOM 7428 O O . LEU B 1 454 ? -4.781 10.75 1.77 1 95.62 454 LEU B O 1
ATOM 7432 N N . THR B 1 455 ? -6.258 10.438 0.125 1 89.69 455 THR B N 1
ATOM 7433 C CA . THR B 1 455 ? -6.031 9 0.133 1 89.69 455 THR B CA 1
ATOM 7434 C C . THR B 1 455 ? -4.91 8.625 -0.832 1 89.69 455 THR B C 1
ATOM 7436 O O . THR B 1 455 ? -4.535 9.414 -1.698 1 89.69 455 THR B O 1
ATOM 7439 N N . GLU B 1 456 ? -4.395 7.445 -0.641 1 81.12 456 GLU B N 1
ATOM 7440 C CA . GLU B 1 456 ? -3.369 6.906 -1.528 1 81.12 456 GLU B CA 1
ATOM 7441 C C . GLU B 1 456 ? -3.889 6.773 -2.957 1 81.12 456 GLU B C 1
ATOM 7443 O O . GLU B 1 456 ? -3.111 6.812 -3.912 1 81.12 456 GLU B O 1
ATOM 7448 N N . SER B 1 457 ? -5.215 6.664 -3.092 1 73.94 457 SER B N 1
ATOM 7449 C CA . SER B 1 457 ? -5.824 6.52 -4.41 1 73.94 457 SER B CA 1
ATOM 7450 C C . SER B 1 457 ? -6.16 7.879 -5.012 1 73.94 457 SER B C 1
ATOM 7452 O O . SER B 1 457 ? -6.957 7.969 -5.949 1 73.94 457 SER B O 1
ATOM 7454 N N . ASN B 1 458 ? -5.727 8.867 -4.414 1 85.69 458 ASN B N 1
ATOM 7455 C CA . ASN B 1 458 ? -5.82 10.219 -4.973 1 85.69 458 ASN B CA 1
ATOM 7456 C C . ASN B 1 458 ? -7.238 10.766 -4.863 1 85.69 458 ASN B C 1
ATOM 7458 O O . ASN B 1 458 ? -7.766 11.328 -5.824 1 85.69 458 ASN B O 1
ATOM 7462 N N . ALA B 1 459 ? -7.887 10.508 -3.783 1 89.69 459 ALA B N 1
ATOM 7463 C CA . ALA B 1 459 ? -9.18 11.094 -3.447 1 89.69 459 ALA B CA 1
ATOM 7464 C C . ALA B 1 459 ? -9.062 12.023 -2.24 1 89.69 459 ALA B C 1
ATOM 7466 O O . ALA B 1 459 ? -8.336 11.727 -1.291 1 89.69 459 ALA B O 1
ATOM 7467 N N . ILE B 1 460 ? -9.805 13.125 -2.295 1 96.06 460 ILE B N 1
ATOM 7468 C CA . ILE B 1 460 ? -9.812 14.07 -1.18 1 96.06 460 ILE B CA 1
ATOM 7469 C C . ILE B 1 460 ? -11.125 13.961 -0.414 1 96.06 460 ILE B C 1
ATOM 7471 O O . ILE B 1 460 ? -12.203 14 -1.013 1 96.06 460 ILE B O 1
ATOM 7475 N N . PHE B 1 461 ? -10.992 13.828 0.83 1 96.94 461 PHE B N 1
ATOM 7476 C CA . PHE B 1 461 ? -12.148 13.859 1.717 1 96.94 461 PHE B CA 1
ATOM 7477 C C . PHE B 1 461 ? -12.07 15.047 2.668 1 96.94 461 PHE B C 1
ATOM 7479 O O . PHE B 1 461 ? -10.977 15.461 3.061 1 96.94 461 PHE B O 1
ATOM 7486 N N . SER B 1 462 ? -13.234 15.562 2.992 1 97.75 462 SER B N 1
ATOM 7487 C CA . SER B 1 462 ? -13.312 16.641 3.963 1 97.75 462 SER B CA 1
ATOM 7488 C C . SER B 1 462 ? -14.469 16.438 4.938 1 97.75 462 SER B C 1
ATOM 7490 O O . SER B 1 462 ? -15.453 15.766 4.605 1 97.75 462 SER B O 1
ATOM 7492 N N . TRP B 1 463 ? -14.297 16.938 6.129 1 98.06 463 TRP B N 1
ATOM 7493 C CA . TRP B 1 463 ? -15.367 16.922 7.121 1 98.06 463 TRP B CA 1
ATOM 7494 C C . TRP B 1 463 ? -15.18 18.047 8.141 1 98.06 463 TRP B C 1
ATOM 7496 O O . TRP B 1 463 ? -14.109 18.641 8.219 1 98.06 463 TRP B O 1
ATOM 7506 N N . GLY B 1 464 ? -16.25 18.344 8.906 1 97.88 464 GLY B N 1
ATOM 7507 C CA . GLY B 1 464 ? -16.203 19.375 9.93 1 97.88 464 GLY B CA 1
ATOM 7508 C C . GLY B 1 464 ? -17.141 20.531 9.641 1 97.88 464 GLY B C 1
ATOM 7509 O O . GLY B 1 464 ? -18.219 20.344 9.062 1 97.88 464 GLY B O 1
ATOM 7510 N N . TYR B 1 465 ? -16.766 21.703 10.156 1 95.31 465 TYR B N 1
ATOM 7511 C CA . TYR B 1 465 ? -17.531 22.938 9.984 1 95.31 465 TYR B CA 1
ATOM 7512 C C . TYR B 1 465 ? -17.578 23.344 8.523 1 95.31 465 TYR B C 1
ATOM 7514 O O . TYR B 1 465 ? -16.531 23.453 7.867 1 95.31 465 TYR B O 1
ATOM 7522 N N . GLY B 1 466 ? -18.781 23.594 8.008 1 92.94 466 GLY B N 1
ATOM 7523 C CA . GLY B 1 466 ? -18.906 23.781 6.57 1 92.94 466 GLY B CA 1
ATOM 7524 C C . GLY B 1 466 ? -19.625 25.062 6.203 1 92.94 466 GLY B C 1
ATOM 7525 O O . GLY B 1 466 ? -19.859 25.344 5.02 1 92.94 466 GLY B O 1
ATOM 7526 N N . ASP B 1 467 ? -19.953 25.938 7.102 1 90.62 467 ASP B N 1
ATOM 7527 C CA . ASP B 1 467 ? -20.75 27.125 6.836 1 90.62 467 ASP B CA 1
ATOM 7528 C C . ASP B 1 467 ? -20 28.094 5.934 1 90.62 467 ASP B C 1
ATOM 7530 O O . ASP B 1 467 ? -20.609 28.969 5.316 1 90.62 467 ASP B O 1
ATOM 7534 N N . MET B 1 468 ? -18.766 27.922 5.871 1 91 468 MET B N 1
ATOM 7535 C CA . MET B 1 468 ? -17.953 28.844 5.094 1 91 468 MET B CA 1
ATOM 7536 C C . MET B 1 468 ? -17.5 28.219 3.779 1 91 468 MET B C 1
ATOM 7538 O O . MET B 1 468 ? -16.609 28.719 3.107 1 91 468 MET B O 1
ATOM 7542 N N . LEU B 1 469 ? -17.984 27.047 3.482 1 92.31 469 LEU B N 1
ATOM 7543 C CA . LEU B 1 469 ? -17.766 26.344 2.223 1 92.31 469 LEU B CA 1
ATOM 7544 C C . LEU B 1 469 ? -16.344 25.797 2.137 1 92.31 469 LEU B C 1
ATOM 7546 O O . LEU B 1 469 ? -15.852 25.516 1.044 1 92.31 469 LEU B O 1
ATOM 7550 N N . ALA B 1 470 ? -15.766 25.656 3.275 1 93.81 470 ALA B N 1
ATOM 7551 C CA . ALA B 1 470 ? -14.367 25.219 3.309 1 93.81 470 ALA B CA 1
ATOM 7552 C C . ALA B 1 470 ? -14.258 23.719 3.053 1 93.81 470 ALA B C 1
ATOM 7554 O O . ALA B 1 470 ? -13.156 23.188 2.916 1 93.81 470 ALA B O 1
ATOM 7555 N N . LEU B 1 471 ? -15.32 23.016 2.867 1 94.25 471 LEU B N 1
ATOM 7556 C CA . LEU B 1 471 ? -15.32 21.562 2.688 1 94.25 471 LEU B CA 1
ATOM 7557 C C . LEU B 1 471 ? -15.344 21.203 1.206 1 94.25 471 LEU B C 1
ATOM 7559 O O . LEU B 1 471 ? -15.141 20.047 0.844 1 94.25 471 LEU B O 1
ATOM 7563 N N . GLY B 1 472 ? -15.625 22.125 0.36 1 92.12 472 GLY B N 1
ATOM 7564 C CA . GLY B 1 472 ? -15.664 21.859 -1.07 1 92.12 472 GLY B CA 1
ATOM 7565 C C . GLY B 1 472 ? -16.828 20.984 -1.485 1 92.12 472 GLY B C 1
ATOM 7566 O O . GLY B 1 472 ? -16.75 20.266 -2.488 1 92.12 472 GLY B O 1
ATOM 7567 N N . ASN B 1 473 ? -17.828 20.922 -0.741 1 86.19 473 ASN B N 1
ATOM 7568 C CA . ASN B 1 473 ? -18.953 20.047 -1.015 1 86.19 473 ASN B CA 1
ATOM 7569 C C . ASN B 1 473 ? -20.094 20.797 -1.714 1 86.19 473 ASN B C 1
ATOM 7571 O O . ASN B 1 473 ? -21.125 20.219 -2.047 1 86.19 473 ASN B O 1
ATOM 7575 N N . GLY B 1 474 ? -19.984 22.062 -1.837 1 89.56 474 GLY B N 1
ATOM 7576 C CA . GLY B 1 474 ? -20.938 22.859 -2.605 1 89.56 474 GLY B CA 1
ATOM 7577 C C . GLY B 1 474 ? -22.109 23.359 -1.775 1 89.56 474 GLY B C 1
ATOM 7578 O O . GLY B 1 474 ? -22.984 24.062 -2.289 1 89.56 474 GLY B O 1
ATOM 7579 N N . VAL B 1 475 ? -22.047 22.984 -0.477 1 89.38 475 VAL B N 1
ATOM 7580 C CA . VAL B 1 475 ? -23.141 23.422 0.382 1 89.38 475 VAL B CA 1
ATOM 7581 C C . VAL B 1 475 ? -22.578 24.016 1.672 1 89.38 475 VAL B C 1
ATOM 7583 O O . VAL B 1 475 ? -21.484 23.656 2.109 1 89.38 475 VAL B O 1
ATOM 7586 N N . ASP B 1 476 ? -23.344 24.953 2.193 1 89.12 476 ASP B N 1
ATOM 7587 C CA . ASP B 1 476 ? -22.938 25.609 3.432 1 89.12 476 ASP B CA 1
ATOM 7588 C C . ASP B 1 476 ? -23.469 24.859 4.652 1 89.12 476 ASP B C 1
ATOM 7590 O O . ASP B 1 476 ? -24.25 25.422 5.434 1 89.12 476 ASP B O 1
ATOM 7594 N N . ARG B 1 477 ? -22.984 23.719 4.859 1 91.81 477 ARG B N 1
ATOM 7595 C CA . ARG B 1 477 ? -23.375 22.922 6.008 1 91.81 477 ARG B CA 1
ATOM 7596 C C . ARG B 1 477 ? -22.219 22.062 6.496 1 91.81 477 ARG B C 1
ATOM 7598 O O . ARG B 1 477 ? -21.297 21.75 5.727 1 91.81 477 ARG B O 1
ATOM 7605 N N . ASP B 1 478 ? -22.359 21.672 7.711 1 94.19 478 ASP B N 1
ATOM 7606 C CA . ASP B 1 478 ? -21.359 20.797 8.312 1 94.19 478 ASP B CA 1
ATOM 7607 C C . ASP B 1 478 ? -21.438 19.391 7.738 1 94.19 478 ASP B C 1
ATOM 7609 O O . ASP B 1 478 ? -22.5 18.953 7.293 1 94.19 478 ASP B O 1
ATOM 7613 N N . GLU B 1 479 ? -20.328 18.812 7.645 1 95.38 479 GLU B N 1
ATOM 7614 C CA . GLU B 1 479 ? -20.25 17.375 7.395 1 95.38 479 GLU B CA 1
ATOM 7615 C C . GLU B 1 479 ? -19.75 16.625 8.617 1 95.38 479 GLU B C 1
ATOM 7617 O O . GLU B 1 479 ? -18.594 16.812 9.031 1 95.38 479 GLU B O 1
ATOM 7622 N N . ASN B 1 480 ? -20.516 15.758 9.148 1 95.75 480 ASN B N 1
ATOM 7623 C CA . ASN B 1 480 ? -20.156 15.039 10.359 1 95.75 480 ASN B CA 1
ATOM 7624 C C . ASN B 1 480 ? -19.25 13.844 10.062 1 95.75 480 ASN B C 1
ATOM 7626 O O . ASN B 1 480 ? -18.641 13.289 10.969 1 95.75 480 ASN B O 1
ATOM 7630 N N . LYS B 1 481 ? -19.234 13.477 8.844 1 96 481 LYS B N 1
ATOM 7631 C CA . LYS B 1 481 ? -18.406 12.383 8.352 1 96 481 LYS B CA 1
ATOM 7632 C C . LYS B 1 481 ? -17.672 12.781 7.07 1 96 481 LYS B C 1
ATOM 7634 O O . LYS B 1 481 ? -18.078 13.727 6.391 1 96 481 LYS B O 1
ATOM 7639 N N . PRO B 1 482 ? -16.609 12.047 6.801 1 96.12 482 PRO B N 1
ATOM 7640 C CA . PRO B 1 482 ? -15.852 12.406 5.602 1 96.12 482 PRO B CA 1
ATOM 7641 C C . PRO B 1 482 ? -16.703 12.422 4.34 1 96.12 482 PRO B C 1
ATOM 7643 O O . PRO B 1 482 ? -17.406 11.438 4.047 1 96.12 482 PRO B O 1
ATOM 7646 N N . TYR B 1 483 ? -16.578 13.516 3.686 1 95.19 483 TYR B N 1
ATOM 7647 C CA . TYR B 1 483 ? -17.234 13.719 2.398 1 95.19 483 TYR B CA 1
ATOM 7648 C C . TYR B 1 483 ? -16.203 13.867 1.281 1 95.19 483 TYR B C 1
ATOM 7650 O O . TYR B 1 483 ? -15.234 14.625 1.412 1 95.19 483 TYR B O 1
ATOM 7658 N N . GLN B 1 484 ? -16.422 13.086 0.219 1 94.19 484 GLN B N 1
ATOM 7659 C CA . GLN B 1 484 ? -15.469 13.195 -0.878 1 94.19 484 GLN B CA 1
ATOM 7660 C C . GLN B 1 484 ? -15.664 14.492 -1.654 1 94.19 484 GLN B C 1
ATOM 7662 O O . GLN B 1 484 ? -16.766 14.766 -2.154 1 94.19 484 GLN B O 1
ATOM 7667 N N . VAL B 1 485 ? -14.633 15.281 -1.774 1 95.5 485 VAL B N 1
ATOM 7668 C CA . VAL B 1 485 ? -14.672 16.516 -2.559 1 95.5 485 VAL B CA 1
ATOM 7669 C C . VAL B 1 485 ? -14.953 16.172 -4.023 1 95.5 485 VAL B C 1
ATOM 7671 O O . VAL B 1 485 ? -14.273 15.344 -4.617 1 95.5 485 VAL B O 1
ATOM 7674 N N . ASP B 1 486 ? -15.938 16.812 -4.543 1 91.56 486 ASP B N 1
ATOM 7675 C CA . ASP B 1 486 ? -16.297 16.578 -5.934 1 91.56 486 ASP B CA 1
ATOM 7676 C C . ASP B 1 486 ? -15.359 17.312 -6.887 1 91.56 486 ASP B C 1
ATOM 7678 O O . ASP B 1 486 ? -15.656 18.422 -7.32 1 91.56 486 ASP B O 1
ATOM 7682 N N . TRP B 1 487 ? -14.367 16.688 -7.301 1 92.69 487 TRP B N 1
ATOM 7683 C CA . TRP B 1 487 ? -13.336 17.312 -8.117 1 92.69 487 TRP B CA 1
ATOM 7684 C C . TRP B 1 487 ? -13.828 17.562 -9.531 1 92.69 487 TRP B C 1
ATOM 7686 O O . TRP B 1 487 ? -13.227 18.328 -10.281 1 92.69 487 TRP B O 1
ATOM 7696 N N . SER B 1 488 ? -14.898 16.922 -9.945 1 89.94 488 SER B N 1
ATOM 7697 C CA . SER B 1 488 ? -15.453 17.188 -11.273 1 89.94 488 SER B CA 1
ATOM 7698 C C . SER B 1 488 ? -15.938 18.625 -11.391 1 89.94 488 SER B C 1
ATOM 7700 O O . SER B 1 488 ? -16.125 19.141 -12.5 1 89.94 488 SER B O 1
ATOM 7702 N N . LYS B 1 489 ? -16.125 19.25 -10.281 1 93.62 489 LYS B N 1
ATOM 7703 C CA . LYS B 1 489 ? -16.609 20.625 -10.258 1 93.62 489 LYS B CA 1
ATOM 7704 C C . LYS B 1 489 ? -15.469 21.625 -10.086 1 93.62 489 LYS B C 1
ATOM 7706 O O . LYS B 1 489 ? -15.688 22.828 -10.023 1 93.62 489 LYS B O 1
ATOM 7711 N N . ALA B 1 490 ? -14.273 21.156 -9.953 1 94.81 490 ALA B N 1
ATOM 7712 C CA . ALA B 1 490 ? -13.125 22.047 -9.898 1 94.81 490 ALA B CA 1
ATOM 7713 C C . ALA B 1 490 ? -12.93 22.781 -11.219 1 94.81 490 ALA B C 1
ATOM 7715 O O . ALA B 1 490 ? -13.094 22.188 -12.289 1 94.81 490 ALA B O 1
ATOM 7716 N N . THR B 1 491 ? -12.531 24.078 -11.117 1 93.69 491 THR B N 1
ATOM 7717 C CA . THR B 1 491 ? -12.492 24.844 -12.359 1 93.69 491 THR B CA 1
ATOM 7718 C C . THR B 1 491 ? -11.234 25.688 -12.43 1 93.69 491 THR B C 1
ATOM 7720 O O . THR B 1 491 ? -10.641 26.031 -11.406 1 93.69 491 THR B O 1
ATOM 7723 N N . ASN B 1 492 ? -10.93 26.016 -13.688 1 90.75 492 ASN B N 1
ATOM 7724 C CA . ASN B 1 492 ? -9.852 26.953 -14 1 90.75 492 ASN B CA 1
ATOM 7725 C C . ASN B 1 492 ? -10.359 28.391 -14.117 1 90.75 492 ASN B C 1
ATOM 7727 O O . ASN B 1 492 ? -9.617 29.281 -14.523 1 90.75 492 ASN B O 1
ATOM 7731 N N . GLY B 1 493 ? -11.539 28.5 -13.766 1 85.88 493 GLY B N 1
ATOM 7732 C CA . GLY B 1 493 ? -12.164 29.797 -13.969 1 85.88 493 GLY B CA 1
ATOM 7733 C C . GLY B 1 493 ? -13.102 29.828 -15.164 1 85.88 493 GLY B C 1
ATOM 7734 O O . GLY B 1 493 ? -13.734 28.812 -15.492 1 85.88 493 GLY B O 1
ATOM 7735 N N . LYS B 1 494 ? -13.398 30.969 -15.609 1 81.19 494 LYS B N 1
ATOM 7736 C CA . LYS B 1 494 ? -14.281 31.141 -16.766 1 81.19 494 LYS B CA 1
ATOM 7737 C C . LYS B 1 494 ? -13.5 31.562 -18 1 81.19 494 LYS B C 1
ATOM 7739 O O . LYS B 1 494 ? -12.484 32.25 -17.891 1 81.19 494 LYS B O 1
ATOM 7744 N N . ASP B 1 495 ? -13.977 30.969 -19.031 1 79.25 495 ASP B N 1
ATOM 7745 C CA . ASP B 1 495 ? -13.359 31.391 -20.281 1 79.25 495 ASP B CA 1
ATOM 7746 C C . ASP B 1 495 ? -13.82 32.781 -20.672 1 79.25 495 ASP B C 1
ATOM 7748 O O . ASP B 1 495 ? -14.531 33.469 -19.906 1 79.25 495 ASP B O 1
ATOM 7752 N N . LYS B 1 496 ? -13.547 33.281 -21.984 1 76.75 496 LYS B N 1
ATOM 7753 C CA . LYS B 1 496 ? -13.883 34.594 -22.484 1 76.75 496 LYS B CA 1
ATOM 7754 C C . LYS B 1 496 ? -15.391 34.75 -22.656 1 76.75 496 LYS B C 1
ATOM 7756 O O . LYS B 1 496 ? -15.914 35.875 -22.625 1 76.75 496 LYS B O 1
ATOM 7761 N N . LYS B 1 497 ? -16.078 33.719 -22.906 1 80.31 497 LYS B N 1
ATOM 7762 C CA . LYS B 1 497 ? -17.516 33.75 -23.156 1 80.31 497 LYS B CA 1
ATOM 7763 C C . LYS B 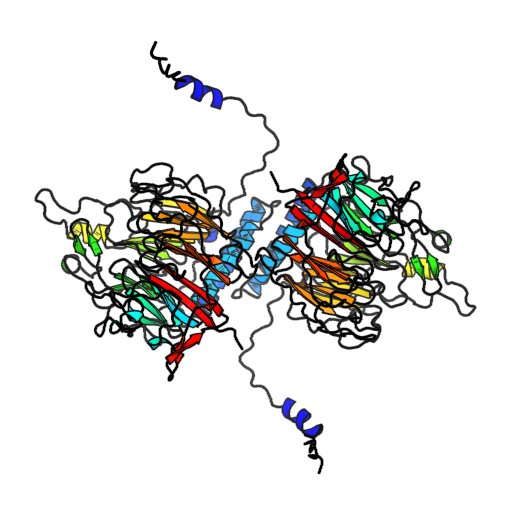1 497 ? -18.297 33.531 -21.859 1 80.31 497 LYS B C 1
ATOM 7765 O O . LYS B 1 497 ? -19.531 33.438 -21.875 1 80.31 497 LYS B O 1
ATOM 7770 N N . GLY B 1 498 ? -17.484 33.281 -20.766 1 79.25 498 GLY B N 1
ATOM 7771 C CA . GLY B 1 498 ? -18.078 33.156 -19.438 1 79.25 498 GLY B CA 1
ATOM 7772 C C . GLY B 1 498 ? -18.375 31.719 -19.047 1 79.25 498 GLY B C 1
ATOM 7773 O O . GLY B 1 498 ? -19 31.469 -18.016 1 79.25 498 GLY B O 1
ATOM 7774 N N . LYS B 1 499 ? -18.031 30.812 -19.844 1 81.94 499 LYS B N 1
ATOM 7775 C CA . LYS B 1 499 ? -18.266 29.406 -19.562 1 81.94 499 LYS B CA 1
ATOM 7776 C C . LYS B 1 499 ? -17.188 28.844 -18.625 1 81.94 499 LYS B C 1
ATOM 7778 O O . LYS B 1 499 ? -16 29.094 -18.828 1 81.94 499 LYS B O 1
ATOM 7783 N N . LYS B 1 500 ? -17.688 28.125 -17.594 1 86.5 500 LYS B N 1
ATOM 7784 C CA . LYS B 1 500 ? -16.766 27.516 -16.641 1 86.5 500 LYS B CA 1
ATOM 7785 C C . LYS B 1 500 ? -15.891 26.469 -17.312 1 86.5 500 LYS B C 1
ATOM 7787 O O . LYS B 1 500 ? -16.375 25.625 -18.078 1 86.5 500 LYS B O 1
ATOM 7792 N N . MET B 1 501 ? -14.578 26.594 -17.016 1 90.25 501 MET B N 1
ATOM 7793 C CA . MET B 1 501 ? -13.617 25.625 -17.531 1 90.25 501 MET B CA 1
ATOM 7794 C C . MET B 1 501 ? -13.242 24.625 -16.453 1 90.25 501 MET B C 1
ATOM 7796 O O . MET B 1 501 ? -12.633 24.984 -15.438 1 90.25 501 MET B O 1
ATOM 7800 N N . VAL B 1 502 ? -13.555 23.438 -16.719 1 91.81 502 VAL B N 1
ATOM 7801 C CA . VAL B 1 502 ? -13.305 22.391 -15.742 1 91.81 502 VAL B CA 1
ATOM 7802 C C . VAL B 1 502 ? -11.812 22.109 -15.664 1 91.81 502 VAL B C 1
ATOM 7804 O O . VAL B 1 502 ? -11.109 22.156 -16.672 1 91.81 502 VAL B O 1
ATOM 7807 N N . PHE B 1 503 ? -11.344 21.797 -14.5 1 92.69 503 PHE B N 1
ATOM 7808 C CA . PHE B 1 503 ? -9.938 21.484 -14.281 1 92.69 503 PHE B CA 1
ATOM 7809 C C . PHE B 1 503 ? -9.57 20.141 -14.898 1 92.69 503 PHE B C 1
ATOM 7811 O O . PHE B 1 503 ? -8.477 19.984 -15.445 1 92.69 503 PHE B O 1
ATOM 7818 N N . GLY B 1 504 ? -10.391 19.125 -14.75 1 87.5 504 GLY B N 1
ATOM 7819 C CA . GLY B 1 504 ? -10.148 17.797 -15.273 1 87.5 504 GLY B CA 1
ATOM 7820 C C . GLY B 1 504 ? -9.469 16.875 -14.273 1 87.5 504 GLY B C 1
ATOM 7821 O O . GLY B 1 504 ? -9.438 17.172 -13.078 1 87.5 504 GLY B O 1
ATOM 7822 N N . LYS B 1 505 ? -9 15.742 -14.797 1 84.44 505 LYS B N 1
ATOM 7823 C CA . LYS B 1 505 ? -8.328 14.773 -13.93 1 84.44 505 LYS B CA 1
ATOM 7824 C C . LYS B 1 505 ? -7.031 15.344 -13.367 1 84.44 505 LYS B C 1
ATOM 7826 O O . LYS B 1 505 ? -6.332 16.094 -14.055 1 84.44 505 LYS B O 1
ATOM 7831 N N . ALA B 1 506 ? -6.844 14.945 -12.109 1 89.38 506 ALA B N 1
ATOM 7832 C CA . ALA B 1 506 ? -5.695 15.562 -11.453 1 89.38 506 ALA B CA 1
ATOM 7833 C C . ALA B 1 506 ? -4.992 14.555 -10.539 1 89.38 506 ALA B C 1
ATOM 7835 O O . ALA B 1 506 ? -5.613 13.609 -10.047 1 89.38 506 ALA B O 1
ATOM 7836 N N . GLU B 1 507 ? -3.684 14.75 -10.422 1 88.19 507 GLU B N 1
ATOM 7837 C CA . GLU B 1 507 ? -2.93 14.227 -9.289 1 88.19 507 GLU B CA 1
ATOM 7838 C C . GLU B 1 507 ? -2.83 15.25 -8.164 1 88.19 507 GLU B C 1
ATOM 7840 O O . GLU B 1 507 ? -2.4 16.391 -8.391 1 88.19 507 GLU B O 1
ATOM 7845 N N . PHE B 1 508 ? -3.285 14.852 -7.035 1 94.19 508 PHE B N 1
ATOM 7846 C CA . PHE B 1 508 ? -3.242 15.773 -5.91 1 94.19 508 PHE B CA 1
ATOM 7847 C C . PHE B 1 508 ? -1.905 15.68 -5.184 1 94.19 508 PHE B C 1
ATOM 7849 O O . PHE B 1 508 ? -1.491 14.594 -4.773 1 94.19 508 PHE B O 1
ATOM 7856 N N . LEU B 1 509 ? -1.306 16.812 -5 1 93.31 509 LEU B N 1
ATOM 7857 C CA . LEU B 1 509 ? 0.032 16.859 -4.418 1 93.31 509 LEU B CA 1
ATOM 7858 C C . LEU B 1 509 ? -0.027 17.25 -2.945 1 93.31 509 LEU B C 1
ATOM 7860 O O . LEU B 1 509 ? 0.808 16.812 -2.15 1 93.31 509 LEU B O 1
ATOM 7864 N N . GLN B 1 510 ? -0.979 18.062 -2.596 1 95.94 510 GLN B N 1
ATOM 7865 C CA . GLN B 1 510 ? -1.094 18.562 -1.23 1 95.94 510 GLN B CA 1
ATOM 7866 C C . GLN B 1 510 ? -2.512 19.047 -0.938 1 95.94 510 GLN B C 1
ATOM 7868 O O . GLN B 1 510 ? -3.188 19.578 -1.823 1 95.94 510 GLN B O 1
ATOM 7873 N N . VAL B 1 511 ? -2.889 18.891 0.268 1 97.75 511 VAL B N 1
ATOM 7874 C CA . VAL B 1 511 ? -4.117 19.516 0.769 1 97.75 511 VAL B CA 1
ATOM 7875 C C . VAL B 1 511 ? -3.803 20.359 1.996 1 97.75 511 VAL B C 1
ATOM 7877 O O . VAL B 1 511 ? -2.963 20 2.818 1 97.75 511 VAL B O 1
ATOM 7880 N N . GLU B 1 512 ? -4.438 21.484 2.117 1 98.19 512 GLU B N 1
ATOM 7881 C CA . GLU B 1 512 ? -4.254 22.406 3.229 1 98.19 512 GLU B CA 1
ATOM 7882 C C . GLU B 1 512 ? -5.59 23 3.686 1 98.19 512 GLU B C 1
ATOM 7884 O O . GLU B 1 512 ? -6.434 23.344 2.859 1 98.19 512 GLU B O 1
ATOM 7889 N N . ALA B 1 513 ? -5.727 23.047 4.957 1 97.94 513 ALA B N 1
ATOM 7890 C CA . ALA B 1 513 ? -6.918 23.625 5.566 1 97.94 513 ALA B CA 1
ATOM 7891 C C . ALA B 1 513 ? -6.551 24.828 6.438 1 97.94 513 ALA B C 1
ATOM 7893 O O . ALA B 1 513 ? -5.605 24.766 7.227 1 97.94 513 ALA B O 1
ATOM 7894 N N . GLY B 1 514 ? -7.312 25.922 6.324 1 97 514 GLY B N 1
ATOM 7895 C CA . GLY B 1 514 ? -7.07 27.141 7.09 1 97 514 GLY B CA 1
ATOM 7896 C C . GLY B 1 514 ? -8.211 27.484 8.023 1 97 514 GLY B C 1
ATOM 7897 O O . GLY B 1 514 ? -8.875 26.609 8.57 1 97 514 GLY B O 1
ATOM 7898 N N . GLY B 1 515 ? -8.32 28.766 8.289 1 95.69 515 GLY B N 1
ATOM 7899 C CA . GLY B 1 515 ? -9.367 29.203 9.203 1 95.69 515 GLY B CA 1
ATOM 7900 C C . GLY B 1 515 ? -10.766 29 8.648 1 95.69 515 GLY B C 1
ATOM 7901 O O . GLY B 1 515 ? -11.641 28.469 9.336 1 95.69 515 GLY B O 1
ATOM 7902 N N . GLN B 1 516 ? -10.961 29.438 7.457 1 94.19 516 GLN B N 1
ATOM 7903 C CA . GLN B 1 516 ? -12.273 29.359 6.836 1 94.19 516 GLN B CA 1
ATOM 7904 C C . GLN B 1 516 ? -12.172 28.984 5.363 1 94.19 516 GLN B C 1
ATOM 7906 O O . GLN B 1 516 ? -13.047 29.312 4.566 1 94.19 516 GLN B O 1
ATOM 7911 N N . HIS B 1 517 ? -11.062 28.406 4.969 1 96.88 517 HIS B N 1
ATOM 7912 C CA . HIS B 1 517 ? -10.805 28.078 3.572 1 96.88 517 HIS B CA 1
ATOM 7913 C C . HIS B 1 517 ? -9.875 26.875 3.453 1 96.88 517 HIS B C 1
ATOM 7915 O O . HIS B 1 517 ? -9.281 26.438 4.441 1 96.88 517 HIS B O 1
ATOM 7921 N N . SER B 1 518 ? -9.852 26.328 2.297 1 98.12 518 SER B N 1
ATOM 7922 C CA . SER B 1 518 ? -9.008 25.172 1.977 1 98.12 518 SER B CA 1
ATOM 7923 C C . SER B 1 518 ? -8.266 25.375 0.661 1 98.12 518 SER B C 1
ATOM 7925 O O . SER B 1 518 ? -8.68 26.203 -0.165 1 98.12 518 SER B O 1
ATOM 7927 N N . ALA B 1 519 ? -7.191 24.672 0.54 1 98.44 519 ALA B N 1
ATOM 7928 C CA . ALA B 1 519 ? -6.398 24.719 -0.686 1 98.44 519 ALA B CA 1
ATOM 7929 C C . ALA B 1 519 ? -5.957 23.312 -1.099 1 98.44 519 ALA B C 1
ATOM 7931 O O . ALA B 1 519 ? -5.773 22.438 -0.249 1 98.44 519 ALA B O 1
ATOM 7932 N N . VAL B 1 520 ? -5.832 23.125 -2.357 1 98.06 520 VAL B N 1
ATOM 7933 C CA . VAL B 1 520 ? -5.297 21.906 -2.953 1 98.06 520 VAL B CA 1
ATOM 7934 C C . VAL B 1 520 ? -4.219 22.266 -3.975 1 98.06 520 VAL B C 1
ATOM 7936 O O . VAL B 1 520 ? -4.395 23.188 -4.781 1 98.06 520 VAL B O 1
ATOM 7939 N N . LEU B 1 521 ? -3.143 21.656 -3.889 1 97.62 521 LEU B N 1
ATOM 7940 C CA . LEU B 1 521 ? -2.156 21.672 -4.965 1 97.62 521 LEU B CA 1
ATOM 7941 C C . LEU B 1 521 ? -2.344 20.469 -5.887 1 97.62 521 LEU B C 1
ATOM 7943 O O . LEU B 1 521 ? -2.227 19.328 -5.449 1 97.62 521 LEU B O 1
ATOM 7947 N N . ALA B 1 522 ? -2.645 20.781 -7.117 1 95.88 522 ALA B N 1
ATOM 7948 C CA . ALA B 1 522 ? -3.004 19.703 -8.039 1 95.88 522 ALA B CA 1
ATOM 7949 C C . ALA B 1 522 ? -2.266 19.859 -9.367 1 95.88 522 ALA B C 1
ATOM 7951 O O . ALA B 1 522 ? -1.92 20.969 -9.773 1 95.88 522 ALA B O 1
ATOM 7952 N N . ARG B 1 523 ? -1.99 18.75 -9.977 1 92.12 523 ARG B N 1
ATOM 7953 C CA . ARG B 1 523 ? -1.396 18.688 -11.305 1 92.12 523 ARG B CA 1
ATOM 7954 C C . ARG B 1 523 ? -2.33 18 -12.297 1 92.12 523 ARG B C 1
ATOM 7956 O O . ARG B 1 523 ? -2.793 16.875 -12.039 1 92.12 523 ARG B O 1
ATOM 7963 N N . SER B 1 524 ? -2.582 18.625 -13.414 1 86.75 524 SER B N 1
ATOM 7964 C CA . SER B 1 524 ? -3.451 18.031 -14.43 1 86.75 524 SER B CA 1
ATOM 7965 C C . SER B 1 524 ? -2.814 16.797 -15.055 1 86.75 524 SER B C 1
ATOM 7967 O O . SER B 1 524 ? -1.614 16.797 -15.336 1 86.75 524 SER B O 1
ATOM 7969 N N . THR B 1 525 ? -3.52 15.703 -15.148 1 74.94 525 THR B N 1
ATOM 7970 C CA . THR B 1 525 ? -3.014 14.484 -15.773 1 74.94 525 THR B CA 1
ATOM 7971 C C . THR B 1 525 ? -3.686 14.242 -17.125 1 74.94 525 THR B C 1
ATOM 7973 O O . THR B 1 525 ? -3.496 13.188 -17.734 1 74.94 525 THR B O 1
ATOM 7976 N N . ASP B 1 526 ? -4.645 14.977 -17.672 1 61.56 526 ASP B N 1
ATOM 7977 C CA . ASP B 1 526 ? -5.336 14.836 -18.953 1 61.56 526 ASP B CA 1
ATOM 7978 C C . ASP B 1 526 ? -4.348 14.852 -20.109 1 61.56 526 ASP B C 1
ATOM 7980 O O . ASP B 1 526 ? -4.719 14.578 -21.25 1 61.56 526 ASP B O 1
ATOM 7984 N N . GLU B 1 527 ? -3.029 14.414 -20.141 1 45.28 527 GLU B N 1
ATOM 7985 C CA . GLU B 1 527 ? -2.512 14.375 -21.5 1 45.28 527 GLU B CA 1
ATOM 7986 C C . GLU B 1 527 ? -3.113 13.219 -22.297 1 45.28 527 GLU B C 1
ATOM 7988 O O . GLU B 1 527 ? -3.387 12.156 -21.734 1 45.28 527 GLU B O 1
#